Protein AF-A0A2D5Z8R1-F1 (afdb_monomer)

Foldseek 3Di:
DDDDDDDDYDDDDDDDDDDDDDDDDDDDPPPPPPPPPAWEWEAQDQAAEEQPDQVRIDTGSHADAQHEYHDADPDHREQHEHEPPDEGEHQEYEFEDLHHYEYAYEEYEHHHDPQDHREYAYAFNGAAAEDRYEYERAEAYEYHYAQDPRHEYHDNDEYAYAYEDEYCEEEYELADAYAYAHEYEWQAHEYEYLDQNSRHDHPDAHEFHAEHAAYEFNAAYAGEYEDQQYQHYPQAWRYEYDDDPDEHEHQHEYEQHAAGTEHEYAEHYEYNEEYEHEEYEYGAQYEYEYAYDYAYAEEYEYDDLQGAYEYEYDHRAAQARYQEYEFAHNYEYEYAAEPRDLERYHQAHEYEYNLGEYEYEYYLPEAGEYHHEEYEQEAFEYEYEYEYSDQVYEYEYEYQYYHYDPQGAYEYEYPPDAAQLDDDPRHYYYHHPPWQDAQLFASFQRYWYAYPVVRDIAGWGQDHPSGIHHPDDPPADLEQAPDAQSGAHEPQDAYDEHPEAGHHQEYEYDNPDDDQDEREYHPQQHEYEHQRLHYHYDDEHEYEYERYEYEYNAQAEPAENEAEHAAEEYEYQYEYAYHNNAAYEYHFEAQYEYEYEHQYAGAAAYEAHAHHPPDPHGRYYEYQDLSSDHAQHEYAYARHEYEYEYADPDARHHQEYEEHSAYEYYYHDDDDPDGRQYEHEYLAYHYAHYEYQHAYADQHEHEHDYQYEYEQQDQNQRHQHEYEFQAHEYEYNDQQSRHEHAYEADLHYEYEYADLHHEHHYEDRNEEYEYDAQPPDFARAYEYRHEYEYDAAYEYEFFFHPDDPDRHGHHYAYAEEYEYEALYEYEYEYSDAHAHQAAYEYEHQYEYYYDHAANEPPHAQCHEHEEAYEYAHEYEFEHNYEYEYHLAQAEYEYQEYEQEFQGEYEKEAQALPDAEGHRIDEHEYEAEYHDHYDLVRAYEYEYFYAYPVSDGAAHHPDDQQDKGKHFRYAHNAYYPDDQSRYHYHCPSVCVHYPHDPPWDWGWDDDPRTIIIMGGHDPDPPVVVVVVVVVVPPVDDDDDDDDDDDDDDDDDDDDDDDDDDDDDDDDDDDDDDDDDDDDDDDDDDDDPDPPPVVVVVVVVVVVVVVVVVVVVVVVVVVVVVVVVVDDDDDDDDDDDDDDDD

Mean predicted aligned error: 15.12 Å

Radius of gyration: 40.64 Å; Cα contacts (8 Å, |Δi|>4): 3518; chains: 1; bounding box: 145×76×124 Å

pLDDT: mean 80.42, std 21.83, range [22.98, 98.62]

Sequence (1140 aa):
MAYGKDHLQDWRIEMAPRIPLFGLATLVFLASSARLPAGTGTWQRIEGGDWSNPSYWSGVVPNGIGDVARFCAHRPLDDAEITLDVPVTLGTIQFETRHDLTIRGNTLTLHGAGTDDATITMGLESGHLAIAADVDLVSDTTVRGRARIETPLLFQRLVRGDGHLTIEHGHVFLTQDSTYTGTTIIDGGLVRATHQNGFGSASAPTVVGGRNAAIELWVPIGESIRLDNASGFAFTGAIVSHGGSGTRTISGDVDLGSVGSYVGGHRHAVIGGAVTGGFLRKVGSGALTLTGALSFTGRAEVGRDGEGGSLGVRDQAAFHTTSELIANAGGSIGAIGSAEASDMIGDTVPLTLNGGRFGFRGSGGTDSTEHVGSITLNRNLSGIIVSQSSDLLTSTLVAEAVARRSGAIVEFANGDRGALGGGATTDPRVLFSNAPDVDNGIMGGWALVTDERSFLSDFATYHLVHGVRSIGAGGRPAQVSGAAATANVLAEDSLNPLVADTTINSLKIANNDPPDTPIDLDLGTHALNIDSGGMLRQFRNATTIFNGRLTAGGTRPGAELFATIKQATTTISASIVDNAGGAVGLTKSGRGTLVISGHNSYSGPTVVNGAGLGSTESGMLIVTAPEAIPSDNTVIVNGGEYRINFDTDVPIDLGGLELRDGGAITTQFGSVAENFDVTIDAGTYTFESGTVVAKLAGDGTLSKRTDGTVRLKGDNAGLTGDVIVHDGLLVAEHRRAAGTGRVTVHDAGRFILEADTVSTDVVLAGGELAPANPENTVGSHRTLIGSVEVTADSRILSYDGLAIGQVDTVDLDLQGPITISPNVVLEIIGPNGLDVFGDLNLGAGAELRAEQQEISVMPTAGSVIGGSGTIDASVVIANGAVVSPGLSTGALNLANATLDDGGFYDWEIRDAEGSAGSGHDLLNVADDLVMAASSSNPFRIRVRGLGPGGAAGAISRFHRGRGYEWPIASAGQLLQFNPATIAIDTSEFETHNPVDVGSRFSVAASDNRIILRYEVVPEPATSAVLSLGAILLAGRCGRRCVSIHRPFSSSAVADERDETDDDQGAENDEDCQGDTSHDGTHGQTLIHRSRTEVDRMSTKVNAAFRTLNRVQHDQRAAFRTWHTGVGAVSIVGESKRVVF

Secondary structure (DSSP, 8-state):
-----------------------------------PPPPEEEE--TT-EETT-GGGEEES---STT-EEEE--SSPPPSEEEEESS-EEESEEEE--SS-EEEEEEEEEE--SSSSPEEEEE-TT---EEEEEEEEESS-EEEE--S-TTS-EEE-S-EEESS-EEEEESEEEE-S--EE-SPEEESSEEEEESSTTTT-S-SSPEEE-SBSEEEEESS-B---EE-TT--BBTTTBSEEE-SSSS-EEE-S-EE-TTTEEEE--SS-EEE-S-EESSEEEE-SSSEEEE-S-B---S-EEE-BTTB-EEEEE-TT--BSS-S-EEEETTEEEEEE--SS-S--B-TT--EEEEB-EEEEE--SSS-EEEEE--EEEEESEEEEEEE-SSTT--EEEEES-EEE-TT-EEEEEE-SSS-TT-SSTTS-EEEESSPPP-BTTBS-TTEEEEETTTTEEEEEEEETTTEEEE--STT--S-STT--TT-EEEE-SPPPPPSS-EEESEEEE---SSS-----EE-TT-EEEETT-EEEE-SS--EEEESSEEEESTT-TTEEEEEEE-SSEEEE-SEEB-BTTB-EEEEEESSSEEEE-S--B--S-EEEE---TT-SSPEEEEE-SGGGSPTTPEEEEEBEEEEE-S--SS-EEESEEEEETTEEEEE-SSSSS-----EEEES-EEESSEEE-SEEEES--EEE-SSSEEEE-S--TEE-S-EEEEEEEEEE-STTTT-SSPEEEEEEEEEEE-SSEE---EEEEB-EEEEPPGGG-SS--EEE-S-EEEEESEEEE-B----TT----B-EEE-S-EEEPTT-EEEEESSS---B-S-EEE-TT-EEEESSS-------TT-EEEES-EEEEEEEE-TT-EEEEBS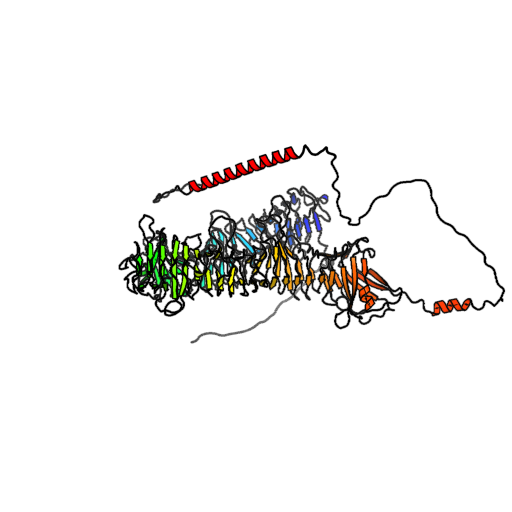SS-EEEEEEEEE-TT-EEEEEESBTTSPBTTTB-EEEESSEEEE---SSS-EEEEEEEB-TTSSB-PPBT--TTS-EEEEEEE-SEEES--GGGEEEE-HHHHHHSPPPTT-EEEEEEETTEEEEEEEPPPP--HHHHHHHHTTSS-S--------------------------------------------------S-SSSHHHHHHHHHHHHHHHHHHHHHHHHHHHHHHHHHS----------------

Structure (mmCIF, N/CA/C/O backbone):
data_AF-A0A2D5Z8R1-F1
#
_entry.id   AF-A0A2D5Z8R1-F1
#
loop_
_atom_site.group_PDB
_atom_site.id
_atom_site.type_symbol
_atom_site.label_atom_id
_atom_site.label_alt_id
_atom_site.label_comp_id
_atom_site.label_asym_id
_atom_site.label_entity_id
_atom_site.label_seq_id
_atom_site.pdbx_PDB_ins_code
_atom_site.Cartn_x
_atom_site.Cartn_y
_atom_site.Cartn_z
_atom_site.occupancy
_atom_site.B_iso_or_equiv
_atom_site.auth_seq_id
_atom_site.auth_comp_id
_atom_site.auth_asym_id
_atom_site.auth_atom_id
_atom_site.pdbx_PDB_model_num
ATOM 1 N N . MET A 1 1 ? 40.901 -30.374 16.343 1.00 31.47 1 MET A N 1
ATOM 2 C CA . MET A 1 1 ? 42.128 -30.464 17.177 1.00 31.47 1 MET A CA 1
ATOM 3 C C . MET A 1 1 ? 41.823 -29.822 18.536 1.00 31.47 1 MET A C 1
ATOM 5 O O . MET A 1 1 ? 40.898 -29.027 18.582 1.00 31.47 1 MET A O 1
ATOM 9 N N . ALA A 1 2 ? 42.486 -30.247 19.621 1.00 32.16 2 ALA A N 1
ATOM 10 C CA . ALA A 1 2 ? 42.171 -29.912 21.035 1.00 32.16 2 ALA A CA 1
ATOM 11 C C . ALA A 1 2 ? 42.744 -28.538 21.485 1.00 32.16 2 ALA A C 1
ATOM 13 O O . ALA A 1 2 ? 43.451 -27.932 20.685 1.00 32.16 2 ALA A O 1
ATOM 14 N N . TYR A 1 3 ? 42.546 -27.967 22.693 1.00 30.39 3 TYR A N 1
ATOM 15 C CA . TYR A 1 3 ? 41.943 -28.328 24.019 1.00 30.39 3 TYR A CA 1
ATOM 16 C C . TYR A 1 3 ? 40.900 -27.236 24.432 1.00 30.39 3 TYR A C 1
ATOM 18 O O . TYR A 1 3 ? 40.714 -26.317 23.645 1.00 30.39 3 TYR A O 1
ATOM 26 N N . GLY A 1 4 ? 40.190 -27.166 25.579 1.00 32.09 4 GLY A N 1
ATOM 27 C CA . GLY A 1 4 ? 40.041 -27.882 26.881 1.00 32.09 4 GLY A CA 1
ATOM 28 C C . GLY A 1 4 ? 39.326 -26.916 27.884 1.00 32.09 4 GLY A C 1
ATOM 29 O O . GLY A 1 4 ? 39.272 -25.731 27.578 1.00 32.09 4 GLY A O 1
ATOM 30 N N . LYS A 1 5 ? 38.767 -27.251 29.066 1.00 30.14 5 LYS A N 1
ATOM 31 C CA . LYS A 1 5 ? 38.714 -28.471 29.908 1.00 30.14 5 LYS A CA 1
ATOM 32 C C . LYS A 1 5 ? 37.555 -28.403 30.958 1.00 30.14 5 LYS A C 1
ATOM 34 O O . LYS A 1 5 ? 37.116 -27.312 31.289 1.00 30.14 5 LYS A O 1
ATOM 39 N N . ASP A 1 6 ? 37.164 -29.568 31.492 1.00 30.88 6 ASP A N 1
ATOM 40 C CA . ASP A 1 6 ? 36.682 -29.963 32.852 1.00 30.88 6 ASP A CA 1
ATOM 41 C C . ASP A 1 6 ? 35.993 -28.918 33.792 1.00 30.88 6 ASP A C 1
ATOM 43 O O . ASP A 1 6 ? 36.623 -27.939 34.173 1.00 30.88 6 ASP A O 1
ATOM 47 N N . HIS A 1 7 ? 34.697 -29.037 34.168 1.00 30.55 7 HIS A N 1
ATOM 48 C CA . HIS A 1 7 ? 34.061 -29.912 35.213 1.00 30.55 7 HIS A CA 1
ATOM 49 C C . HIS A 1 7 ? 34.402 -29.524 36.694 1.00 30.55 7 HIS A C 1
ATOM 51 O O . HIS A 1 7 ? 35.560 -29.234 36.957 1.00 30.55 7 HIS A O 1
ATOM 57 N N . LEU A 1 8 ? 33.548 -29.551 37.750 1.00 27.34 8 LEU A N 1
ATOM 58 C CA . LEU A 1 8 ? 32.129 -29.935 38.013 1.00 27.34 8 LEU A CA 1
ATOM 59 C C . LEU A 1 8 ? 31.658 -29.464 39.443 1.00 27.34 8 LEU A C 1
ATOM 61 O O . LEU A 1 8 ? 32.501 -29.275 40.311 1.00 27.34 8 LEU A O 1
ATOM 65 N N . GLN A 1 9 ? 30.329 -29.450 39.690 1.00 29.28 9 GLN A N 1
ATOM 66 C CA . GLN A 1 9 ? 29.579 -29.771 40.950 1.00 29.28 9 GLN A CA 1
ATOM 67 C C . GLN A 1 9 ? 29.294 -28.813 42.161 1.00 29.28 9 GLN A C 1
ATOM 69 O O . GLN A 1 9 ? 30.173 -28.474 42.942 1.00 29.28 9 GLN A O 1
ATOM 74 N N . ASP A 1 10 ? 27.972 -28.625 42.386 1.00 27.66 10 ASP A N 1
ATOM 75 C CA . ASP A 1 10 ? 27.113 -28.892 43.585 1.00 27.66 10 ASP A CA 1
ATOM 76 C C . ASP A 1 10 ? 27.029 -28.040 44.890 1.00 27.66 10 ASP A C 1
ATOM 78 O O . ASP A 1 10 ? 27.962 -27.390 45.354 1.00 27.66 10 ASP A O 1
ATOM 82 N N . TRP A 1 11 ? 25.820 -28.096 45.492 1.00 28.09 11 TRP A N 1
ATOM 83 C CA . TRP A 1 11 ? 25.265 -27.292 46.609 1.00 28.09 11 TRP A CA 1
ATOM 84 C C . TRP A 1 11 ? 25.507 -27.802 48.062 1.00 28.09 11 TRP A C 1
ATOM 86 O O . TRP A 1 11 ? 25.607 -29.006 48.294 1.00 28.09 11 TRP A O 1
ATOM 96 N N . ARG A 1 12 ? 25.434 -26.879 49.056 1.00 22.98 12 ARG A N 1
ATOM 97 C CA . ARG A 1 12 ? 24.992 -26.993 50.495 1.00 22.98 12 ARG A CA 1
ATOM 98 C C . ARG A 1 12 ? 25.059 -25.578 51.136 1.00 22.98 12 ARG A C 1
ATOM 100 O O . ARG A 1 12 ? 25.988 -24.859 50.797 1.00 22.98 12 ARG A O 1
ATOM 107 N N . ILE A 1 13 ? 24.121 -24.998 51.909 1.00 28.22 13 ILE A N 1
ATOM 108 C CA . ILE A 1 13 ? 23.263 -25.363 53.075 1.00 28.22 13 ILE A CA 1
ATOM 109 C C . ILE A 1 13 ? 23.938 -25.209 54.472 1.00 28.22 13 ILE A C 1
ATOM 111 O O . ILE A 1 13 ? 24.952 -25.847 54.729 1.00 28.22 13 ILE A O 1
ATOM 115 N N . GLU A 1 14 ? 23.257 -24.441 55.361 1.00 27.31 14 GLU A N 1
ATOM 116 C CA . GLU A 1 14 ? 23.399 -24.253 56.843 1.00 27.31 14 GLU A CA 1
ATOM 117 C C . GLU A 1 14 ? 24.606 -23.434 57.391 1.00 27.31 14 GLU A C 1
ATOM 119 O O . GLU A 1 14 ? 25.718 -23.563 56.902 1.00 27.31 14 GLU A O 1
ATOM 124 N N . MET A 1 15 ? 24.498 -22.530 58.393 1.00 25.31 15 MET A N 1
ATOM 125 C CA . MET A 1 15 ? 23.880 -22.630 59.742 1.00 25.31 15 MET A CA 1
ATOM 126 C C . MET A 1 15 ? 23.508 -21.259 60.393 1.00 25.31 15 MET A C 1
ATOM 128 O O . MET A 1 15 ? 24.079 -20.227 60.055 1.00 25.31 15 MET A O 1
ATOM 132 N N . ALA A 1 16 ? 22.630 -21.270 61.415 1.00 31.44 16 ALA A N 1
ATOM 133 C CA . ALA A 1 16 ? 22.323 -20.148 62.341 1.00 31.44 16 ALA A CA 1
ATOM 134 C C . ALA A 1 16 ? 22.963 -20.348 63.746 1.00 31.44 16 ALA A C 1
ATOM 136 O O . ALA A 1 16 ? 23.421 -21.462 64.015 1.00 31.44 16 ALA A O 1
ATOM 137 N N . PRO A 1 17 ? 22.971 -19.348 64.675 1.00 34.19 17 PRO A N 1
ATOM 138 C CA . PRO A 1 17 ? 22.129 -19.497 65.895 1.00 34.19 17 PRO A CA 1
ATOM 139 C C . PRO A 1 17 ? 21.680 -18.226 66.706 1.00 34.19 17 PRO A C 1
ATOM 141 O O . PRO A 1 17 ? 22.494 -17.442 67.174 1.00 34.19 17 PRO A O 1
ATOM 144 N N . ARG A 1 18 ? 20.367 -18.165 67.019 1.00 26.97 18 ARG A N 1
ATOM 145 C CA . ARG A 1 18 ? 19.669 -17.972 68.340 1.00 26.97 18 ARG A CA 1
ATOM 146 C C . ARG A 1 18 ? 19.942 -16.813 69.370 1.00 26.97 18 ARG A C 1
ATOM 148 O O . ARG A 1 18 ? 20.894 -16.909 70.129 1.00 26.97 18 ARG A O 1
ATOM 155 N N . ILE A 1 19 ? 18.869 -16.007 69.621 1.00 29.31 19 ILE A N 1
ATOM 156 C CA . ILE A 1 19 ? 18.159 -15.715 70.935 1.00 29.31 19 ILE A CA 1
ATOM 157 C C . ILE A 1 19 ? 18.853 -14.754 71.965 1.00 29.31 19 ILE A C 1
ATOM 159 O O . ILE A 1 19 ? 20.064 -14.884 72.109 1.00 29.31 19 ILE A O 1
ATOM 163 N N . PRO A 1 20 ? 18.171 -13.823 72.725 1.00 32.69 20 PRO A N 1
ATOM 164 C CA . PRO A 1 20 ? 16.837 -13.933 73.378 1.00 32.69 20 PRO A CA 1
ATOM 165 C C . PRO A 1 20 ? 15.829 -12.738 73.355 1.00 32.69 20 PRO A C 1
ATOM 167 O O . PRO A 1 20 ? 16.059 -11.672 72.799 1.00 32.69 20 PRO A O 1
ATOM 170 N N . LEU A 1 21 ? 14.684 -13.001 74.013 1.00 28.67 21 LEU A N 1
ATOM 171 C CA . LEU A 1 21 ? 13.414 -12.264 74.175 1.00 28.67 21 LEU A CA 1
ATOM 172 C C . LEU A 1 21 ? 13.407 -11.083 75.180 1.00 28.67 21 LEU A C 1
ATOM 174 O O . LEU A 1 21 ? 13.910 -11.240 76.286 1.00 28.67 21 LEU A O 1
ATOM 178 N N . PHE A 1 22 ? 12.657 -10.019 74.855 1.00 26.28 22 PHE A N 1
ATOM 179 C CA . PHE A 1 22 ? 11.713 -9.222 75.686 1.00 26.28 22 PHE A CA 1
ATOM 180 C C . PHE A 1 22 ? 10.888 -8.368 74.680 1.00 26.28 22 PHE A C 1
ATOM 182 O O . PHE A 1 22 ? 11.444 -7.936 73.680 1.00 26.28 22 PHE A O 1
ATOM 189 N N . GLY A 1 23 ? 9.592 -8.068 74.805 1.00 27.34 23 GLY A N 1
ATOM 190 C CA . GLY A 1 23 ? 8.640 -8.346 75.878 1.00 27.34 23 GLY A CA 1
ATOM 191 C C . GLY A 1 23 ? 7.569 -7.246 75.987 1.00 27.34 23 GLY A C 1
ATOM 192 O O . GLY A 1 23 ? 7.505 -6.592 77.021 1.00 27.34 23 GLY A O 1
ATOM 193 N N . LEU A 1 24 ? 6.745 -7.021 74.951 1.00 25.50 24 LEU A N 1
ATOM 194 C CA . LEU A 1 24 ? 5.564 -6.145 75.040 1.00 25.50 24 LEU A CA 1
ATOM 195 C C . LEU A 1 24 ? 4.438 -6.650 74.121 1.00 25.50 24 LEU A C 1
ATOM 197 O O . LEU A 1 24 ? 4.629 -6.770 72.915 1.00 25.50 24 LEU A O 1
ATOM 201 N N . ALA A 1 25 ? 3.274 -6.963 74.692 1.00 26.97 25 ALA A N 1
ATOM 202 C CA . ALA A 1 25 ? 2.105 -7.405 73.939 1.00 26.97 25 ALA A CA 1
ATOM 203 C C . ALA A 1 25 ? 1.197 -6.208 73.627 1.00 26.97 25 ALA A C 1
ATOM 205 O O . ALA A 1 25 ? 0.417 -5.784 74.480 1.00 26.97 25 ALA A O 1
ATOM 206 N N . THR A 1 26 ? 1.283 -5.682 72.406 1.00 26.03 26 THR A N 1
ATOM 207 C CA . THR A 1 26 ? 0.285 -4.742 71.880 1.00 26.03 26 THR A CA 1
ATOM 208 C C . THR A 1 26 ? -0.765 -5.534 71.112 1.00 26.03 26 THR A C 1
ATOM 210 O O . THR A 1 26 ? -0.439 -6.292 70.200 1.00 26.03 26 THR A O 1
ATOM 213 N N . LEU A 1 27 ? -2.028 -5.375 71.503 1.00 25.95 27 LEU A N 1
ATOM 214 C CA . LEU A 1 27 ? -3.167 -6.062 70.904 1.00 25.95 27 LEU A CA 1
ATOM 215 C C . LEU A 1 27 ? -3.427 -5.498 69.493 1.00 25.95 27 LEU A C 1
ATOM 217 O O . LEU A 1 27 ? -4.135 -4.504 69.342 1.00 25.95 27 LEU A O 1
ATOM 221 N N . VAL A 1 28 ? -2.839 -6.101 68.458 1.00 26.81 28 VAL A N 1
ATOM 222 C CA . VAL A 1 28 ? -3.158 -5.745 67.068 1.00 26.81 28 VAL A CA 1
ATOM 223 C C . VAL A 1 28 ? -4.507 -6.363 66.723 1.00 26.81 28 VAL A C 1
ATOM 225 O O . VAL A 1 28 ? -4.628 -7.578 66.571 1.00 26.81 28 VAL A O 1
ATOM 228 N N . PHE A 1 29 ? -5.530 -5.516 66.607 1.00 25.91 29 PHE A N 1
ATOM 229 C CA . PHE A 1 29 ? -6.767 -5.896 65.939 1.00 25.91 29 PHE A CA 1
ATOM 230 C C . PHE A 1 29 ? -6.429 -6.309 64.504 1.00 25.91 29 PHE A C 1
ATOM 232 O O . PHE A 1 29 ? -5.957 -5.489 63.719 1.00 25.91 29 PHE A O 1
ATOM 239 N N . LEU A 1 30 ? -6.735 -7.558 64.149 1.00 30.20 30 LEU A N 1
ATOM 240 C CA . LEU A 1 30 ? -6.968 -7.940 62.759 1.00 30.20 30 LEU A CA 1
ATOM 241 C C . LEU A 1 30 ? -8.273 -7.275 62.311 1.00 30.20 30 LEU A C 1
ATOM 243 O O . LEU A 1 30 ? -9.327 -7.905 62.244 1.00 30.20 30 LEU A O 1
ATOM 247 N N . ALA A 1 31 ? -8.200 -5.974 62.038 1.00 27.08 31 ALA A N 1
ATOM 248 C CA . ALA A 1 31 ? -9.148 -5.349 61.144 1.00 27.08 31 ALA A CA 1
ATOM 249 C C . ALA A 1 31 ? -8.907 -5.983 59.772 1.00 27.08 31 ALA A C 1
ATOM 251 O O . ALA A 1 31 ? -7.911 -5.688 59.112 1.00 27.08 31 ALA A O 1
ATOM 252 N N . SER A 1 32 ? -9.808 -6.871 59.350 1.00 29.73 32 SER A N 1
ATOM 253 C CA . SER A 1 32 ? -9.989 -7.094 57.925 1.00 29.73 32 SER A CA 1
ATOM 254 C C . SER A 1 32 ? -10.290 -5.730 57.321 1.00 29.73 32 SER A C 1
ATOM 256 O O . SER A 1 32 ? -11.321 -5.132 57.640 1.00 29.73 32 SER A O 1
ATOM 258 N N . SER A 1 33 ? -9.379 -5.224 56.493 1.00 33.84 33 SER A N 1
ATOM 259 C CA . SER A 1 33 ? -9.624 -4.060 55.655 1.00 33.84 33 SER A CA 1
ATOM 260 C C . SER A 1 33 ? -10.711 -4.439 54.655 1.00 33.84 33 SER A C 1
ATOM 262 O O . SER A 1 33 ? -10.429 -4.880 53.540 1.00 33.84 33 SER A O 1
ATOM 264 N N . ALA A 1 34 ? -11.968 -4.323 55.082 1.00 33.38 34 ALA A N 1
ATOM 265 C CA . ALA A 1 34 ? -13.079 -4.229 54.161 1.00 33.38 34 ALA A CA 1
ATOM 266 C C . ALA A 1 34 ? -12.722 -3.092 53.200 1.00 33.38 34 ALA A C 1
ATOM 268 O O . ALA A 1 34 ? -12.475 -1.974 53.659 1.00 33.38 34 ALA A O 1
ATOM 269 N N . ARG A 1 35 ? -12.610 -3.404 51.901 1.00 42.59 35 ARG A N 1
ATOM 270 C CA . ARG A 1 35 ? -12.412 -2.390 50.862 1.00 42.59 35 ARG A CA 1
ATOM 271 C C . ARG A 1 35 ? -13.499 -1.338 51.078 1.00 42.59 35 ARG A C 1
ATOM 273 O O . ARG A 1 35 ? -14.682 -1.663 50.981 1.00 42.59 35 ARG A O 1
ATOM 280 N N . LEU A 1 36 ? -13.106 -0.111 51.419 1.00 41.84 36 LEU A N 1
ATOM 281 C CA . LEU A 1 36 ? -14.013 1.016 51.251 1.00 41.84 36 LEU A CA 1
ATOM 282 C C . LEU A 1 36 ? -14.297 1.081 49.743 1.00 41.84 36 LEU A C 1
ATOM 284 O O . LEU A 1 36 ? -13.339 1.010 48.970 1.00 41.84 36 LEU A O 1
ATOM 288 N N . PRO A 1 37 ? -15.568 1.108 49.309 1.00 55.66 37 PRO A N 1
ATOM 289 C CA . PRO A 1 37 ? -15.869 1.247 47.894 1.00 55.66 37 PRO A CA 1
ATOM 290 C C . PRO A 1 37 ? -15.304 2.582 47.404 1.00 55.66 37 PRO A C 1
ATOM 292 O O . PRO A 1 37 ? -15.424 3.588 48.106 1.00 55.66 37 PRO A O 1
ATOM 295 N N . ALA A 1 38 ? -14.690 2.565 46.221 1.00 70.19 38 ALA A N 1
ATOM 296 C CA . ALA A 1 38 ? -14.159 3.756 45.574 1.00 70.19 38 ALA A CA 1
ATOM 297 C C . ALA A 1 38 ? -15.227 4.856 45.492 1.00 70.19 38 ALA A C 1
ATOM 299 O O . ALA A 1 38 ? -16.359 4.619 45.053 1.00 70.19 38 ALA A O 1
ATOM 300 N N . GLY A 1 39 ? -14.871 6.062 45.921 1.00 82.06 39 GLY A N 1
ATOM 301 C CA . GLY A 1 39 ? -15.741 7.221 45.849 1.00 82.06 39 GLY A CA 1
ATOM 302 C C . GLY A 1 39 ? -15.907 7.677 44.406 1.00 82.06 39 GLY A C 1
ATOM 303 O O . GLY A 1 39 ? -14.941 8.107 43.788 1.00 82.06 39 GLY A O 1
ATOM 304 N N . THR A 1 40 ? -17.125 7.614 43.863 1.00 88.50 40 THR A N 1
ATOM 305 C CA . THR A 1 40 ? -17.436 8.210 42.553 1.00 88.50 40 THR A CA 1
ATOM 306 C C . THR A 1 40 ? -18.089 9.577 42.734 1.00 88.50 40 THR A C 1
ATOM 308 O O . THR A 1 40 ? -19.087 9.709 43.452 1.00 88.50 40 THR A O 1
ATOM 311 N N . GLY A 1 41 ? -17.541 10.583 42.058 1.00 89.44 41 GLY A N 1
ATOM 312 C CA . GLY A 1 41 ? -18.079 11.938 41.995 1.00 89.44 41 GLY A CA 1
ATOM 313 C C . GLY A 1 41 ? -18.195 12.418 40.553 1.00 89.44 41 GLY A C 1
ATOM 314 O O . GLY A 1 41 ? -17.318 12.159 39.735 1.00 89.44 41 GLY A O 1
ATOM 315 N N . THR A 1 42 ? -19.278 13.123 40.229 1.00 89.69 42 THR A N 1
ATOM 316 C CA . THR A 1 42 ? -19.482 13.762 38.915 1.00 89.69 42 THR A CA 1
ATOM 317 C C . THR A 1 42 ? -19.497 15.278 39.050 1.00 89.69 42 THR A C 1
ATOM 319 O O . THR A 1 42 ? -20.283 15.809 39.832 1.00 89.69 42 THR A O 1
ATOM 322 N N . TRP A 1 43 ? -18.655 15.980 38.298 1.00 88.12 43 TRP A N 1
ATOM 323 C CA . TRP A 1 43 ? -18.573 17.438 38.328 1.00 88.12 43 TRP A CA 1
ATOM 324 C C . TRP A 1 43 ? -19.825 18.087 37.722 1.00 88.12 43 TRP A C 1
ATOM 326 O O . TRP A 1 43 ? -20.270 17.712 36.639 1.00 88.12 43 TRP A O 1
ATOM 336 N N . GLN A 1 44 ? -20.392 19.077 38.412 1.00 82.19 44 GLN A N 1
ATOM 337 C CA . GLN A 1 44 ? -21.654 19.734 38.044 1.00 82.19 44 GLN A CA 1
ATOM 338 C C . GLN A 1 44 ? -21.514 21.222 37.681 1.00 82.19 44 GLN A C 1
ATOM 340 O O . GLN A 1 44 ? -22.501 21.834 37.266 1.00 82.19 44 GLN A O 1
ATOM 345 N N . ARG A 1 45 ? -20.337 21.845 37.858 1.00 80.44 45 ARG A N 1
ATOM 346 C CA . ARG A 1 45 ? -20.179 23.303 37.697 1.00 80.44 45 ARG A CA 1
ATOM 347 C C . ARG A 1 45 ? -19.618 23.715 36.331 1.00 80.44 45 ARG A C 1
ATOM 349 O O . ARG A 1 45 ? -18.491 23.383 35.987 1.00 80.44 45 ARG A O 1
ATOM 356 N N . ILE A 1 46 ? -20.388 24.551 35.633 1.00 68.94 46 ILE A N 1
ATOM 357 C CA . ILE A 1 46 ? -20.129 25.050 34.270 1.00 68.94 46 ILE A CA 1
ATOM 358 C C . ILE A 1 46 ? -18.882 25.954 34.156 1.00 68.94 46 ILE A C 1
ATOM 360 O O . ILE A 1 46 ? -18.192 25.918 33.151 1.00 68.94 46 ILE A O 1
ATOM 364 N N . GLU A 1 47 ? -18.565 26.747 35.183 1.00 75.94 47 GLU A N 1
ATOM 365 C CA . GLU A 1 47 ? -17.487 27.761 35.147 1.00 75.94 47 GLU A CA 1
ATOM 366 C C . GLU A 1 47 ? -16.158 27.276 35.778 1.00 75.94 47 GLU A C 1
ATOM 368 O O . GLU A 1 47 ? -15.341 28.088 36.220 1.00 75.94 47 GLU A O 1
ATOM 373 N N . GLY A 1 48 ? -15.967 25.963 35.954 1.00 82.00 48 GLY A N 1
ATOM 374 C CA . GLY A 1 48 ? -14.849 25.418 36.739 1.00 82.00 48 GLY A CA 1
ATOM 375 C C . GLY A 1 48 ? -14.912 25.777 38.237 1.00 82.00 48 GLY A C 1
ATOM 376 O O . GLY A 1 48 ? -15.996 25.951 38.807 1.00 82.00 48 GLY A O 1
ATOM 377 N N . GLY A 1 49 ? -13.760 25.863 38.910 1.00 90.25 49 GLY A N 1
ATOM 378 C CA . GLY A 1 49 ? -13.642 26.213 40.338 1.00 90.25 49 GLY A CA 1
ATOM 379 C C . GLY A 1 49 ? -12.843 25.230 41.202 1.00 90.25 49 GLY A C 1
ATOM 380 O O . GLY A 1 49 ? -12.213 24.308 40.694 1.00 90.25 49 GLY A O 1
ATOM 381 N N . ASP A 1 50 ? -12.858 25.461 42.517 1.00 94.12 50 ASP A N 1
ATOM 382 C CA . ASP A 1 50 ? -12.079 24.704 43.508 1.00 94.12 50 ASP A CA 1
ATOM 383 C C . ASP A 1 50 ? -12.579 23.258 43.681 1.00 94.12 50 ASP A C 1
ATOM 385 O O . ASP A 1 50 ? -13.770 23.031 43.915 1.00 94.12 50 ASP A O 1
ATOM 389 N N . TRP A 1 51 ? -11.666 22.287 43.609 1.00 95.19 51 TRP A N 1
ATOM 390 C CA . TRP A 1 51 ? -11.960 20.851 43.683 1.00 95.19 51 TRP A CA 1
ATOM 391 C C . TRP A 1 51 ? -12.616 20.442 45.001 1.00 95.19 51 TRP A C 1
ATOM 393 O O . TRP A 1 51 ? -13.534 19.619 45.006 1.00 95.19 51 TRP A O 1
ATOM 403 N N . SER A 1 52 ? -12.157 21.003 46.124 1.00 95.06 52 SER A N 1
ATOM 404 C CA . SER A 1 52 ? -12.596 20.594 47.462 1.00 95.06 52 SER A CA 1
ATOM 405 C C . SER A 1 52 ? -14.047 20.962 47.795 1.00 95.06 52 SER A C 1
ATOM 407 O O . SER A 1 52 ? -14.573 20.484 48.803 1.00 95.06 52 SER A O 1
ATOM 409 N N . ASN A 1 53 ? -14.710 21.796 46.982 1.00 94.00 53 ASN A N 1
ATOM 410 C CA . ASN A 1 53 ? -16.052 22.285 47.269 1.00 94.00 53 ASN A CA 1
ATOM 411 C C . ASN A 1 53 ? -17.130 21.217 46.975 1.00 94.00 53 ASN A C 1
ATOM 413 O O . ASN A 1 53 ? -17.400 20.926 45.806 1.00 94.00 53 ASN A O 1
ATOM 417 N N . PRO A 1 54 ? -17.840 20.688 47.994 1.00 92.69 54 PRO A N 1
ATOM 418 C CA . PRO A 1 54 ? -18.827 19.630 47.784 1.00 92.69 54 PRO A CA 1
ATOM 419 C C . PRO A 1 54 ? -20.033 20.052 46.942 1.00 92.69 54 PRO A C 1
ATOM 421 O O . PRO A 1 54 ? -20.707 19.186 46.399 1.00 92.69 54 PRO A O 1
ATOM 424 N N . SER A 1 55 ? -20.328 21.353 46.808 1.00 90.81 55 SER A N 1
ATOM 425 C CA . SER A 1 55 ? -21.458 21.810 45.987 1.00 90.81 55 SER A CA 1
ATOM 426 C C . SER A 1 55 ? -21.200 21.762 44.478 1.00 90.81 55 SER A C 1
ATOM 428 O O . SER A 1 55 ? -22.118 22.041 43.708 1.00 90.81 55 SER A O 1
ATOM 430 N N . TYR A 1 56 ? -19.981 21.423 44.046 1.00 90.69 56 TYR A N 1
ATOM 431 C CA . TYR A 1 56 ? -19.639 21.235 42.633 1.00 90.69 56 TYR A CA 1
ATOM 432 C C . TYR A 1 56 ? -19.670 19.760 42.204 1.00 90.69 56 TYR A C 1
ATOM 434 O O . TYR A 1 56 ? -19.476 19.482 41.023 1.00 90.69 56 TYR A O 1
ATOM 442 N N . TRP A 1 57 ? -19.951 18.829 43.124 1.00 90.88 57 TRP A N 1
ATOM 443 C CA . TRP A 1 57 ? -19.946 17.387 42.875 1.00 90.88 57 TRP A CA 1
ATOM 444 C C . TRP A 1 57 ? -21.318 16.746 43.126 1.00 90.88 57 TRP A C 1
ATOM 446 O O . TRP A 1 57 ? -21.949 16.959 44.159 1.00 90.88 57 TRP A O 1
ATOM 456 N N . SER A 1 58 ? -21.742 15.884 42.203 1.00 88.44 58 SER A N 1
ATOM 457 C CA . SER A 1 58 ? -22.766 14.864 42.433 1.00 88.44 58 SER A CA 1
ATOM 458 C C . SER A 1 58 ? -22.102 13.620 43.015 1.00 88.44 58 SER A C 1
ATOM 460 O O . SER A 1 58 ? -21.117 13.151 42.448 1.00 88.44 58 SER A O 1
ATOM 462 N N . GLY A 1 59 ? -22.638 13.057 44.099 1.00 87.50 59 GLY A N 1
ATOM 463 C CA . GLY A 1 59 ? -22.019 11.926 44.797 1.00 87.50 59 GLY A CA 1
ATOM 464 C C . GLY A 1 59 ? -21.065 12.390 45.898 1.00 87.50 59 GLY A C 1
ATOM 465 O O . GLY A 1 59 ? -21.450 13.204 46.739 1.00 87.50 59 GLY A O 1
ATOM 466 N N . VAL A 1 60 ? -19.843 11.853 45.927 1.00 90.44 60 VAL A N 1
ATOM 467 C CA . VAL A 1 60 ? -18.784 12.302 46.851 1.00 90.44 60 VAL A CA 1
ATOM 468 C C . VAL A 1 60 ? -17.804 13.243 46.150 1.00 90.44 60 VAL A C 1
ATOM 470 O O . VAL A 1 60 ? -17.722 13.244 44.928 1.00 90.44 60 VAL A O 1
ATOM 473 N N . VAL A 1 61 ? -17.038 14.024 46.919 1.00 94.56 61 VAL A N 1
ATOM 474 C CA . VAL A 1 61 ? -15.850 14.729 46.404 1.00 94.56 61 VAL A CA 1
ATOM 475 C C . VAL A 1 61 ? -14.733 13.689 46.245 1.00 94.56 61 VAL A C 1
ATOM 477 O O . VAL A 1 61 ? -14.287 13.180 47.276 1.00 94.56 61 VAL A O 1
ATOM 480 N N . PRO A 1 62 ? -14.283 13.344 45.024 1.00 95.06 62 PRO A N 1
ATOM 481 C CA . PRO A 1 62 ? -13.279 12.297 44.823 1.00 95.06 62 PRO A CA 1
ATOM 482 C C . PRO A 1 62 ? -11.914 12.772 45.336 1.00 95.06 62 PRO A C 1
ATOM 484 O O . PRO A 1 62 ? -11.415 13.805 44.879 1.00 95.06 62 PRO A O 1
ATOM 487 N N . ASN A 1 63 ? -11.329 12.075 46.313 1.00 95.19 63 ASN A N 1
ATOM 488 C CA . ASN A 1 63 ? -9.980 12.355 46.824 1.00 95.19 63 ASN A CA 1
ATOM 489 C C . ASN A 1 63 ? -9.455 11.157 47.644 1.00 95.19 63 ASN A C 1
ATOM 491 O O . ASN A 1 63 ? -9.312 11.223 48.870 1.00 95.19 63 ASN A O 1
ATOM 495 N N . GLY A 1 64 ? -9.204 10.044 46.961 1.00 93.88 64 GLY A N 1
ATOM 496 C CA . GLY A 1 64 ? -8.899 8.751 47.558 1.00 93.88 64 GLY A CA 1
ATOM 497 C C . GLY A 1 64 ? -8.285 7.770 46.559 1.00 93.88 64 GLY A C 1
ATOM 498 O O . GLY A 1 64 ? -8.371 7.937 45.345 1.00 93.88 64 GLY A O 1
ATOM 499 N N . ILE A 1 65 ? -7.636 6.730 47.083 1.00 93.88 65 ILE A N 1
ATOM 500 C CA . ILE A 1 65 ? -7.068 5.647 46.269 1.00 93.88 65 ILE A CA 1
ATOM 501 C C . ILE A 1 65 ? -8.221 4.875 45.620 1.00 93.88 65 ILE A C 1
ATOM 503 O O . ILE A 1 65 ? -9.108 4.397 46.327 1.00 93.88 65 ILE A O 1
ATOM 507 N N . GLY A 1 66 ? -8.199 4.743 44.294 1.00 89.81 66 GLY A N 1
ATOM 508 C CA . GLY A 1 66 ? -9.294 4.139 43.533 1.00 89.81 66 GLY A CA 1
ATOM 509 C C . GLY A 1 66 ? -10.482 5.067 43.237 1.00 89.81 66 GLY A C 1
ATOM 510 O O . GLY A 1 66 ? -11.334 4.671 42.450 1.00 89.81 66 GLY A O 1
ATOM 511 N N . ASP A 1 67 ? -10.562 6.275 43.814 1.00 95.25 67 ASP A N 1
ATOM 512 C CA . ASP A 1 67 ? -11.700 7.189 43.603 1.00 95.25 67 ASP A CA 1
ATOM 513 C C . ASP A 1 67 ? -11.831 7.621 42.130 1.00 95.25 67 ASP A C 1
ATOM 515 O O . ASP A 1 67 ? -10.835 7.787 41.420 1.00 95.25 67 ASP A O 1
ATOM 519 N N . VAL A 1 68 ? -13.071 7.840 41.685 1.00 92.25 68 VAL A N 1
ATOM 520 C CA . VAL A 1 68 ? -13.437 8.146 40.296 1.00 92.25 68 VAL A CA 1
ATOM 521 C C . VAL A 1 68 ? -13.963 9.577 40.191 1.00 92.25 68 VAL A C 1
ATOM 523 O O . VAL A 1 68 ? -15.007 9.908 40.762 1.00 92.25 68 VAL A O 1
ATOM 526 N N . ALA A 1 69 ? -13.283 10.416 39.411 1.00 91.75 69 ALA A N 1
ATOM 527 C CA . ALA A 1 69 ? -13.754 11.742 39.024 1.00 91.75 69 ALA A CA 1
ATOM 528 C C . ALA A 1 69 ? -14.332 11.716 37.603 1.00 91.75 69 ALA A C 1
ATOM 530 O O . ALA A 1 69 ? -13.611 11.432 36.647 1.00 91.75 69 ALA A O 1
ATOM 531 N N . ARG A 1 70 ? -15.625 12.031 37.460 1.00 87.88 70 ARG A N 1
ATOM 532 C CA . ARG A 1 70 ? -16.327 12.110 36.169 1.00 87.88 70 ARG A CA 1
ATOM 533 C C . ARG A 1 70 ? -16.608 13.553 35.762 1.00 87.88 70 ARG A C 1
ATOM 535 O O . ARG A 1 70 ? -17.135 14.333 36.555 1.00 87.88 70 ARG A O 1
ATOM 542 N N . PHE A 1 71 ? -16.348 13.869 34.501 1.00 83.44 71 PHE A N 1
ATOM 543 C CA . PHE A 1 71 ? -16.645 15.148 33.860 1.00 83.44 71 PHE A CA 1
ATOM 544 C C . PHE A 1 71 ? -17.596 14.914 32.680 1.00 83.44 71 PHE A C 1
ATOM 546 O O . PHE A 1 71 ? -17.192 14.994 31.524 1.00 83.44 71 PHE A O 1
ATOM 553 N N . CYS A 1 72 ? -18.853 14.585 32.990 1.00 68.00 72 CYS A N 1
ATOM 554 C CA . CYS A 1 72 ? -19.904 14.269 32.022 1.00 68.00 72 CYS A CA 1
ATOM 555 C C . CYS A 1 72 ? -21.090 15.242 32.153 1.00 68.00 72 CYS A C 1
ATOM 557 O O . CYS A 1 72 ? -22.089 14.986 32.831 1.00 68.00 72 CYS A O 1
ATOM 559 N N . ALA A 1 73 ? -20.972 16.412 31.520 1.00 54.66 73 ALA A N 1
ATOM 560 C CA . ALA A 1 73 ? -21.990 17.456 31.581 1.00 54.66 73 ALA A CA 1
ATOM 561 C C . ALA A 1 73 ? -22.911 17.416 30.350 1.00 54.66 73 ALA A C 1
ATOM 563 O O . ALA A 1 73 ? -22.543 17.859 29.270 1.00 54.66 73 ALA A O 1
ATOM 564 N N . HIS A 1 74 ? -24.172 17.011 30.539 1.00 45.66 74 HIS A N 1
ATOM 565 C CA . HIS A 1 74 ? -25.250 17.136 29.535 1.00 45.66 74 HIS A CA 1
ATOM 566 C C . HIS A 1 74 ? -25.708 18.602 29.306 1.00 45.66 74 HIS A C 1
ATOM 568 O O . HIS A 1 74 ? -26.855 18.875 28.940 1.00 45.66 74 HIS A O 1
ATOM 574 N N . ARG A 1 75 ? -24.857 19.581 29.620 1.00 47.81 75 ARG A N 1
ATOM 575 C CA . ARG A 1 75 ? -25.092 21.023 29.479 1.00 47.81 75 ARG A CA 1
ATOM 576 C C . ARG A 1 75 ? -23.767 21.691 29.116 1.00 47.81 75 ARG A C 1
ATOM 578 O O . ARG A 1 75 ? -22.741 21.190 29.571 1.00 47.81 75 ARG A O 1
ATOM 585 N N . PRO A 1 76 ? -23.784 22.817 28.380 1.00 44.06 76 PRO A N 1
ATOM 586 C CA . PRO A 1 76 ? -22.554 23.477 27.971 1.00 44.06 76 PRO A CA 1
ATOM 587 C C . PRO A 1 76 ? -21.697 23.816 29.188 1.00 44.06 76 PRO A C 1
ATOM 589 O O . PRO A 1 76 ? -22.164 24.500 30.102 1.00 44.06 76 PRO A O 1
ATOM 592 N N . LEU A 1 77 ? -20.465 23.323 29.182 1.00 53.69 77 LEU A N 1
ATOM 593 C CA . LEU A 1 77 ? -19.360 23.956 29.885 1.00 53.69 77 LEU A CA 1
ATOM 594 C C . LEU A 1 77 ? -18.890 25.094 28.960 1.00 53.69 77 LEU A C 1
ATOM 596 O O . LEU A 1 77 ? -18.832 24.908 27.750 1.00 53.69 77 LEU A O 1
ATOM 600 N N . ASP A 1 78 ? -18.580 26.273 29.489 1.00 59.75 78 ASP A N 1
ATOM 601 C CA . ASP A 1 78 ? -17.588 27.106 28.793 1.00 59.75 78 ASP A CA 1
ATOM 602 C C . ASP A 1 78 ? -16.202 26.496 29.093 1.00 59.75 78 ASP A C 1
ATOM 604 O O . ASP A 1 78 ? -16.110 25.648 29.985 1.00 59.75 78 ASP A O 1
ATOM 608 N N . ASP A 1 79 ? -15.134 26.896 28.390 1.00 68.19 79 ASP A N 1
ATOM 609 C CA . ASP A 1 79 ? -13.772 26.379 28.633 1.00 68.19 79 ASP A CA 1
ATOM 610 C C . ASP A 1 79 ? -13.445 26.404 30.141 1.00 68.19 79 ASP A C 1
ATOM 612 O O . ASP A 1 79 ? -13.333 27.465 30.770 1.00 68.19 79 ASP A O 1
ATOM 616 N N . ALA A 1 80 ? -13.369 25.220 30.748 1.00 75.19 80 ALA A N 1
ATOM 617 C CA . ALA A 1 80 ? -13.536 25.060 32.184 1.00 75.19 80 ALA A CA 1
ATOM 618 C C . ALA A 1 80 ? -12.184 24.939 32.885 1.00 75.19 80 ALA A C 1
ATOM 620 O O . ALA A 1 80 ? -11.304 24.181 32.477 1.00 75.19 80 ALA A O 1
ATOM 621 N N . GLU A 1 81 ? -12.026 25.651 33.999 1.00 88.50 81 GLU A N 1
ATOM 622 C CA . GLU A 1 81 ? -10.774 25.665 34.750 1.00 88.50 81 GLU A CA 1
ATOM 623 C C . GLU A 1 81 ? -10.989 25.179 36.187 1.00 88.50 81 GLU A C 1
ATOM 625 O O . GLU A 1 81 ? -11.476 25.903 37.063 1.00 88.50 81 GLU A O 1
ATOM 630 N N . ILE A 1 82 ? -10.633 23.921 36.437 1.00 92.62 82 ILE A N 1
ATOM 631 C CA . ILE A 1 82 ? -10.755 23.287 37.748 1.00 92.62 82 ILE A CA 1
ATOM 632 C C . ILE A 1 82 ? -9.447 23.474 38.508 1.00 92.62 82 ILE A C 1
ATOM 634 O O . ILE A 1 82 ? -8.361 23.132 38.038 1.00 92.62 82 ILE A O 1
ATOM 638 N N . THR A 1 83 ? -9.550 24.047 39.703 1.00 95.19 83 THR A N 1
ATOM 639 C CA . THR A 1 83 ? -8.402 24.335 40.558 1.00 95.19 83 THR A CA 1
ATOM 640 C C . THR A 1 83 ? -8.326 23.302 41.678 1.00 95.19 83 THR A C 1
ATOM 642 O O . THR A 1 83 ? -9.193 23.233 42.543 1.00 95.19 83 THR A O 1
ATOM 645 N N . LEU A 1 84 ? -7.259 22.507 41.676 1.00 97.12 84 LEU A N 1
ATOM 646 C CA . LEU A 1 84 ? -6.831 21.651 42.776 1.00 97.12 84 LEU A CA 1
ATOM 647 C C . LEU A 1 84 ? -6.333 22.554 43.915 1.00 97.12 84 LEU A C 1
ATOM 649 O O . LEU A 1 84 ? -5.140 22.841 44.038 1.00 97.12 84 LEU A O 1
ATOM 653 N N . ASP A 1 85 ? -7.265 23.070 44.712 1.00 96.44 85 ASP A N 1
ATOM 654 C CA . ASP A 1 85 ? -7.023 23.944 45.867 1.00 96.44 85 ASP A CA 1
ATOM 655 C C . ASP A 1 85 ? -6.378 23.192 47.049 1.00 96.44 85 ASP A C 1
ATOM 657 O O . ASP A 1 85 ? -5.670 23.780 47.871 1.00 96.44 85 ASP A O 1
ATOM 661 N N . VAL A 1 86 ? -6.531 21.867 47.049 1.00 95.25 86 VAL A N 1
ATOM 662 C CA . VAL A 1 86 ? -5.840 20.886 47.893 1.00 95.25 86 VAL A CA 1
ATOM 663 C C . VAL A 1 86 ? -5.161 19.823 47.013 1.00 95.25 86 VAL A C 1
ATOM 665 O O . VAL A 1 86 ? -5.542 19.673 45.853 1.00 95.25 86 VAL A O 1
ATOM 668 N N . PRO A 1 87 ? -4.175 19.057 47.520 1.00 96.75 87 PRO A N 1
ATOM 669 C CA . PRO A 1 87 ? -3.707 17.846 46.846 1.00 96.75 87 PRO A CA 1
ATOM 670 C C . PRO A 1 87 ? -4.847 16.833 46.673 1.00 96.75 87 PRO A C 1
ATOM 672 O O . PRO A 1 87 ? -5.658 16.647 47.589 1.00 96.75 87 PRO A O 1
ATOM 675 N N . VAL A 1 88 ? -4.893 16.174 45.516 1.00 97.75 88 VAL A N 1
ATOM 676 C CA . VAL A 1 88 ? -5.967 15.240 45.141 1.00 97.75 88 VAL A CA 1
ATOM 677 C C . VAL A 1 88 ? -5.379 13.895 44.730 1.00 97.75 88 VAL A C 1
ATOM 679 O O . VAL A 1 88 ? -4.445 13.856 43.938 1.00 97.75 88 VAL A O 1
ATOM 682 N N . THR A 1 89 ? -5.923 12.796 45.257 1.00 97.12 89 THR A N 1
ATOM 683 C CA . THR A 1 89 ? -5.621 11.419 44.822 1.00 97.12 89 THR A CA 1
ATOM 684 C C . THR A 1 89 ? -6.827 10.819 44.104 1.00 97.12 89 THR A C 1
ATOM 686 O O . THR A 1 89 ? -7.943 10.984 44.591 1.00 97.12 89 THR A O 1
ATOM 689 N N . LEU A 1 90 ? -6.617 10.129 42.980 1.00 96.88 90 LEU A N 1
ATOM 690 C CA . LEU A 1 90 ? -7.664 9.438 42.215 1.00 96.88 90 LEU A CA 1
ATOM 691 C C . LEU A 1 90 ? -7.167 8.092 41.687 1.00 96.88 90 LEU A C 1
ATOM 693 O O . LEU A 1 90 ? -5.993 7.956 41.346 1.00 96.88 90 LEU A O 1
ATOM 697 N N . GLY A 1 91 ? -8.080 7.132 41.552 1.00 94.62 91 GLY A N 1
ATOM 698 C CA . GLY A 1 91 ? -7.874 5.949 40.717 1.00 94.62 91 GLY A CA 1
ATOM 699 C C . GLY A 1 91 ? -8.262 6.195 39.263 1.00 94.62 91 GLY A C 1
ATOM 700 O O . GLY A 1 91 ? -7.542 5.772 38.367 1.00 94.62 91 GLY A O 1
ATOM 701 N N . THR A 1 92 ? -9.356 6.918 39.012 1.00 92.00 92 THR A N 1
ATOM 702 C CA . THR A 1 92 ? -9.869 7.119 37.651 1.00 92.00 92 THR A CA 1
ATOM 703 C C . THR A 1 92 ? -10.279 8.565 37.390 1.00 92.00 92 THR A C 1
ATOM 705 O O . THR A 1 92 ? -10.958 9.197 38.202 1.00 92.00 92 THR A O 1
ATOM 708 N N . ILE A 1 93 ? -9.933 9.066 36.205 1.00 91.56 93 ILE A N 1
ATOM 709 C CA . ILE A 1 93 ? -10.466 10.295 35.613 1.00 91.56 93 ILE A CA 1
ATOM 710 C C . ILE A 1 93 ? -11.255 9.903 34.362 1.00 91.56 93 ILE A C 1
ATOM 712 O O . ILE A 1 93 ? -10.690 9.310 33.449 1.00 91.56 93 ILE A O 1
ATOM 716 N N . GLN A 1 94 ? -12.543 10.240 34.301 1.00 87.62 94 GLN A N 1
ATOM 717 C CA . GLN A 1 94 ? -13.378 10.070 33.107 1.00 87.62 94 GLN A CA 1
ATOM 718 C C . GLN A 1 94 ? -13.802 11.444 32.592 1.00 87.62 94 GLN A C 1
ATOM 720 O O . GLN A 1 94 ? -14.381 12.242 33.331 1.00 87.62 94 GLN A O 1
ATOM 725 N N . PHE A 1 95 ? -13.497 11.726 31.333 1.00 81.62 95 PHE A N 1
ATOM 726 C CA . PHE A 1 95 ? -13.709 13.016 30.695 1.00 81.62 95 PHE A CA 1
ATOM 727 C C . PHE A 1 95 ? -14.589 12.846 29.458 1.00 81.62 95 PHE A C 1
ATOM 729 O O . PHE A 1 95 ? -14.144 12.282 28.463 1.00 81.62 95 PHE A O 1
ATOM 736 N N . GLU A 1 96 ? -15.836 13.310 29.525 1.00 74.62 96 GLU A N 1
ATOM 737 C CA . GLU A 1 96 ? -16.923 13.004 28.582 1.00 74.62 96 GLU A CA 1
ATOM 738 C C . GLU A 1 96 ? -17.660 14.314 28.212 1.00 74.62 96 GLU A C 1
ATOM 740 O O . GLU A 1 96 ? -18.820 14.520 28.572 1.00 74.62 96 GLU A O 1
ATOM 745 N N . THR A 1 97 ? -16.958 15.271 27.588 1.00 66.94 97 THR A N 1
ATOM 746 C CA . THR A 1 97 ? -17.508 16.617 27.314 1.00 66.94 97 THR A CA 1
ATOM 747 C C . THR A 1 97 ? -16.787 17.376 26.193 1.00 66.94 97 THR A C 1
ATOM 749 O O . THR A 1 97 ? -15.570 17.537 26.238 1.00 66.94 97 THR A O 1
ATOM 752 N N . ARG A 1 98 ? -17.555 17.957 25.256 1.00 67.94 98 ARG A N 1
ATOM 753 C CA . ARG A 1 98 ? -17.120 18.750 24.073 1.00 67.94 98 ARG A CA 1
ATOM 754 C C . ARG A 1 98 ? -16.282 20.004 24.329 1.00 67.94 98 ARG A C 1
ATOM 756 O O . ARG A 1 98 ? -15.944 20.713 23.386 1.00 67.94 98 ARG A O 1
ATOM 763 N N . HIS A 1 99 ? -15.984 20.305 25.580 1.00 73.00 99 HIS A N 1
ATOM 764 C CA . HIS A 1 99 ? -15.418 21.576 26.006 1.00 73.00 99 HIS A CA 1
ATOM 765 C C . HIS A 1 99 ? -14.038 21.370 26.599 1.00 73.00 99 HIS A C 1
ATOM 767 O O . HIS A 1 99 ? -13.816 20.378 27.293 1.00 73.00 99 HIS A O 1
ATOM 773 N N . ASP A 1 100 ? -13.134 22.312 26.358 1.00 78.44 100 ASP A N 1
ATOM 774 C CA . ASP A 1 100 ? -11.781 22.240 26.889 1.00 78.44 100 ASP A CA 1
ATOM 775 C C . ASP A 1 100 ? -11.809 22.298 28.422 1.00 78.44 100 ASP A C 1
ATOM 777 O O . ASP A 1 100 ? -12.519 23.106 29.026 1.00 78.44 100 ASP A O 1
ATOM 781 N N . LEU A 1 101 ? -11.024 21.433 29.063 1.00 84.38 101 LEU A N 1
ATOM 782 C CA . LEU A 1 101 ? -10.917 21.345 30.515 1.00 84.38 101 LEU A CA 1
ATOM 783 C C . LEU A 1 101 ? -9.458 21.452 30.937 1.00 84.38 101 LEU A C 1
ATOM 785 O O . LEU A 1 101 ? -8.631 20.609 30.593 1.00 84.38 101 LEU A O 1
ATOM 789 N N . THR A 1 102 ? -9.154 22.453 31.758 1.00 89.19 102 THR A N 1
ATOM 790 C CA . THR A 1 102 ? -7.849 22.595 32.407 1.00 89.19 102 THR A CA 1
ATOM 791 C C . THR A 1 102 ? -7.955 22.286 33.899 1.00 89.19 102 THR A C 1
ATOM 793 O O . THR A 1 102 ? -8.606 23.013 34.649 1.00 89.19 102 THR A O 1
ATOM 796 N N . ILE A 1 103 ? -7.270 21.235 34.351 1.00 93.00 103 ILE A N 1
ATOM 797 C CA . ILE A 1 103 ? -7.066 20.913 35.770 1.00 93.00 103 ILE A CA 1
ATOM 798 C C . ILE A 1 103 ? -5.717 21.500 36.198 1.00 93.00 103 ILE A C 1
ATOM 800 O O . ILE A 1 103 ? -4.680 21.097 35.677 1.00 93.00 103 ILE A O 1
ATOM 804 N N . ARG A 1 104 ? -5.696 22.438 37.148 1.00 94.88 104 ARG A N 1
ATOM 805 C CA . ARG A 1 104 ? -4.471 23.135 37.597 1.00 94.88 104 ARG A CA 1
ATOM 806 C C . ARG A 1 104 ? -4.354 23.215 39.116 1.00 94.88 104 ARG A C 1
ATOM 808 O O . ARG A 1 104 ? -5.361 23.133 39.802 1.00 94.88 104 ARG A O 1
ATOM 815 N N . GLY A 1 105 ? -3.166 23.502 39.650 1.00 95.44 105 GLY A N 1
ATOM 816 C CA . GLY A 1 105 ? -2.987 23.844 41.072 1.00 95.44 105 GLY A CA 1
ATOM 817 C C . GLY A 1 105 ? -2.016 22.924 41.810 1.00 95.44 105 GLY A C 1
ATOM 818 O O . GLY A 1 105 ? -0.880 22.754 41.368 1.00 95.44 105 GLY A O 1
ATOM 819 N N . ASN A 1 106 ? -2.442 22.389 42.959 1.00 97.00 106 ASN A N 1
ATOM 820 C CA . ASN A 1 106 ? -1.683 21.405 43.740 1.00 97.00 106 ASN A CA 1
ATOM 821 C C . ASN A 1 106 ? -1.483 20.086 42.973 1.00 97.00 106 ASN A C 1
ATOM 823 O O . ASN A 1 106 ? -2.092 19.863 41.934 1.00 97.00 106 ASN A O 1
ATOM 827 N N . THR A 1 107 ? -0.634 19.203 43.504 1.00 96.56 107 THR A N 1
ATOM 828 C CA . THR A 1 107 ? -0.352 17.891 42.905 1.00 96.56 107 THR A CA 1
ATOM 829 C C . THR A 1 107 ? -1.605 17.022 42.756 1.00 96.56 107 THR A C 1
ATOM 831 O O . THR A 1 107 ? -2.394 16.888 43.698 1.00 96.56 107 THR A O 1
ATOM 834 N N . LEU A 1 108 ? -1.715 16.391 41.587 1.00 97.69 108 LEU A N 1
ATOM 835 C CA . LEU A 1 108 ? -2.642 15.309 41.276 1.00 97.69 108 LEU A CA 1
ATOM 836 C C . LEU A 1 108 ? -1.904 13.967 41.376 1.00 97.69 108 LEU A C 1
ATOM 838 O O . LEU A 1 108 ? -0.953 13.724 40.637 1.00 97.69 108 LEU A O 1
ATOM 842 N N . THR A 1 109 ? -2.342 13.092 42.272 1.00 97.69 109 THR A N 1
ATOM 843 C CA . THR A 1 109 ? -1.783 11.752 42.465 1.00 97.69 109 THR A CA 1
ATOM 844 C C . THR A 1 109 ? -2.685 10.712 41.807 1.00 97.69 109 THR A C 1
ATOM 846 O O . THR A 1 109 ? -3.874 10.643 42.116 1.00 97.69 109 THR A O 1
ATOM 849 N N . LEU A 1 110 ? -2.117 9.878 40.940 1.00 97.62 110 LEU A N 1
ATOM 850 C CA . LEU A 1 110 ? -2.808 8.770 40.282 1.00 97.62 110 LEU A CA 1
ATOM 851 C C . LEU A 1 110 ? -2.421 7.456 40.973 1.00 97.62 110 LEU A C 1
ATOM 853 O O . LEU A 1 110 ? -1.243 7.104 41.061 1.00 97.62 110 LEU A O 1
ATOM 857 N N . HIS A 1 111 ? -3.420 6.789 41.553 1.00 95.88 111 HIS A N 1
ATOM 858 C CA . HIS A 1 111 ? -3.266 5.590 42.373 1.00 95.88 111 HIS A CA 1
ATOM 859 C C . HIS A 1 111 ? -4.541 4.733 42.305 1.00 95.88 111 HIS A C 1
ATOM 861 O O . HIS A 1 111 ? -5.546 5.028 42.966 1.00 95.88 111 HIS A O 1
ATOM 867 N N . GLY A 1 112 ? -4.490 3.665 41.510 1.00 90.75 112 GLY A N 1
ATOM 868 C CA . GLY A 1 112 ? -5.566 2.684 41.381 1.00 90.75 112 GLY A CA 1
ATOM 869 C C . GLY A 1 112 ? -5.771 1.812 42.629 1.00 90.75 112 GLY A C 1
ATOM 870 O O . GLY A 1 112 ? -5.070 1.922 43.640 1.00 90.75 112 GLY A O 1
ATOM 871 N N . ALA A 1 113 ? -6.804 0.970 42.607 1.00 86.75 113 ALA A N 1
ATOM 872 C CA . ALA A 1 113 ? -7.317 0.293 43.798 1.00 86.75 113 ALA A CA 1
ATOM 873 C C . ALA A 1 113 ? -6.499 -0.955 44.207 1.00 86.75 113 ALA A C 1
ATOM 875 O O . ALA A 1 113 ? -6.894 -2.105 44.013 1.00 86.75 113 ALA A O 1
ATOM 876 N N . GLY A 1 114 ? -5.377 -0.746 44.893 1.00 82.62 114 GLY A N 1
ATOM 877 C CA . GLY A 1 114 ? -4.596 -1.814 45.529 1.00 82.62 114 GLY A CA 1
ATOM 878 C C . GLY A 1 114 ? -3.556 -2.448 44.605 1.00 82.62 114 GLY A C 1
ATOM 879 O O . GLY A 1 114 ? -2.370 -2.238 44.829 1.00 82.62 114 GLY A O 1
ATOM 880 N N . THR A 1 115 ? -3.984 -3.230 43.612 1.00 78.56 115 THR A N 1
ATOM 881 C CA . THR A 1 115 ? -3.115 -3.741 42.524 1.00 78.56 115 THR A CA 1
ATOM 882 C C . THR A 1 115 ? -3.628 -3.361 41.139 1.00 78.56 115 THR A C 1
ATOM 884 O O . THR A 1 115 ? -3.055 -3.792 40.149 1.00 78.56 115 THR A O 1
ATOM 887 N N . ASP A 1 116 ? -4.730 -2.618 41.087 1.00 86.00 116 ASP A N 1
ATOM 888 C CA . ASP A 1 116 ? -5.374 -2.193 39.852 1.00 86.00 116 ASP A CA 1
ATOM 889 C C . ASP A 1 116 ? -4.722 -0.879 39.383 1.00 86.00 116 ASP A C 1
ATOM 891 O O . ASP A 1 116 ? -4.353 -0.047 40.221 1.00 86.00 116 ASP A O 1
ATOM 895 N N . ASP A 1 117 ? -4.604 -0.680 38.071 1.00 89.75 117 ASP A N 1
ATOM 896 C CA . ASP A 1 117 ? -4.021 0.528 37.478 1.00 89.75 117 ASP A CA 1
ATOM 897 C C . ASP A 1 117 ? -4.880 1.774 37.745 1.00 89.75 117 ASP A C 1
ATOM 899 O O . ASP A 1 117 ? -6.106 1.711 37.900 1.00 89.75 117 ASP A O 1
ATOM 903 N N . ALA A 1 118 ? -4.242 2.942 37.736 1.00 94.06 118 ALA A N 1
ATOM 904 C CA . ALA A 1 118 ? -4.946 4.203 37.572 1.00 94.06 118 ALA A CA 1
ATOM 905 C C . ALA A 1 118 ? -5.338 4.395 36.098 1.00 94.06 118 ALA A C 1
ATOM 907 O O . ALA A 1 118 ? -4.656 3.925 35.190 1.00 94.06 118 ALA A O 1
ATOM 908 N N . THR A 1 119 ? -6.438 5.095 35.834 1.00 92.44 119 THR A N 1
ATOM 909 C CA . THR A 1 119 ? -7.001 5.220 34.479 1.00 92.44 119 THR A CA 1
ATOM 910 C C . THR A 1 119 ? -7.406 6.651 34.143 1.00 92.44 119 THR A C 1
ATOM 912 O O . THR A 1 119 ? -8.051 7.334 34.938 1.00 92.44 119 THR A O 1
ATOM 915 N N . ILE A 1 120 ? -7.055 7.113 32.942 1.00 90.81 120 ILE A N 1
ATOM 916 C CA . ILE A 1 120 ? -7.582 8.355 32.361 1.00 90.81 120 ILE A CA 1
ATOM 917 C C . ILE A 1 120 ? -8.332 7.983 31.085 1.00 90.81 120 ILE A C 1
ATOM 919 O O . ILE A 1 120 ? -7.715 7.566 30.107 1.00 90.81 120 ILE A O 1
ATOM 923 N N . THR A 1 121 ? -9.650 8.158 31.092 1.00 85.00 121 THR A N 1
ATOM 924 C CA . THR A 1 121 ? -10.520 7.876 29.949 1.00 85.00 121 THR A CA 1
ATOM 925 C C . THR A 1 121 ? -11.062 9.177 29.370 1.00 85.00 121 THR A C 1
ATOM 927 O O . THR A 1 121 ? -11.651 9.985 30.089 1.00 85.00 121 THR A O 1
ATOM 930 N N . MET A 1 122 ? -10.899 9.367 28.065 1.00 76.94 122 MET A N 1
ATOM 931 C CA . MET A 1 122 ? -11.468 10.469 27.293 1.00 76.94 122 MET A CA 1
ATOM 932 C C . MET A 1 122 ? -12.522 9.916 26.335 1.00 76.94 122 MET A C 1
ATOM 934 O O . MET A 1 122 ? -12.191 9.173 25.412 1.00 76.94 122 MET A O 1
ATOM 938 N N . GLY A 1 123 ? -13.777 10.283 26.584 1.00 61.41 123 GLY A N 1
ATOM 939 C CA . GLY A 1 123 ? -14.940 9.909 25.793 1.00 61.41 123 GLY A CA 1
ATOM 940 C C . GLY A 1 123 ? -15.012 10.582 24.422 1.00 61.41 123 GLY A C 1
ATOM 941 O O . GLY A 1 123 ? -14.148 11.351 23.997 1.00 61.41 123 GLY A O 1
ATOM 942 N N . LEU A 1 124 ? -16.083 10.253 23.712 1.00 50.31 124 LEU A N 1
ATOM 943 C CA . LEU A 1 124 ? -16.152 10.328 22.254 1.00 50.31 124 LEU A CA 1
ATOM 944 C C . LEU A 1 124 ? -16.234 11.742 21.691 1.00 50.31 124 LEU A C 1
ATOM 946 O O . LEU A 1 124 ? -15.726 12.025 20.604 1.00 50.31 124 LEU A O 1
ATOM 950 N N . GLU A 1 125 ? -16.863 12.622 22.451 1.00 52.09 125 GLU A N 1
ATOM 951 C CA . GLU A 1 125 ? -17.069 14.011 22.077 1.00 52.09 125 GLU A CA 1
ATOM 952 C C . GLU A 1 125 ? -16.017 14.941 22.694 1.00 52.09 125 GLU A C 1
ATOM 954 O O . GLU A 1 125 ? -16.134 16.150 22.555 1.00 52.09 125 GLU A O 1
ATOM 959 N N . SER A 1 126 ? -15.034 14.411 23.426 1.00 62.12 126 SER A N 1
ATOM 960 C CA . SER A 1 126 ? -14.272 15.198 24.393 1.00 62.12 126 SER A CA 1
ATOM 961 C C . SER A 1 126 ? -13.329 16.252 23.796 1.00 62.12 126 SER A C 1
ATOM 963 O O . SER A 1 126 ? -12.583 15.973 22.859 1.00 62.12 126 SER A O 1
ATOM 965 N N . GLY A 1 127 ? -13.343 17.455 24.386 1.00 64.75 127 GLY A N 1
ATOM 966 C CA . GLY A 1 127 ? -12.462 18.580 24.038 1.00 64.75 127 GLY A CA 1
ATOM 967 C C . GLY A 1 127 ? -11.004 18.380 24.477 1.00 64.75 127 GLY A C 1
ATOM 968 O O . GLY A 1 127 ? -10.578 17.275 24.825 1.00 64.75 127 GLY A O 1
ATOM 969 N N . HIS A 1 128 ? -10.206 19.449 24.496 1.00 75.50 128 HIS A N 1
ATOM 970 C CA . HIS A 1 128 ? -8.836 19.368 25.006 1.00 75.50 128 HIS A CA 1
ATOM 971 C C . HIS A 1 128 ? -8.824 19.162 26.528 1.00 75.50 128 HIS A C 1
ATOM 973 O O . HIS A 1 128 ? -9.254 20.034 27.284 1.00 75.50 128 HIS A O 1
ATOM 979 N N . LEU A 1 129 ? -8.247 18.052 26.998 1.00 85.62 129 LEU A N 1
ATOM 980 C CA . LEU A 1 129 ? -7.948 17.857 28.418 1.00 85.62 129 LEU A CA 1
ATOM 981 C C . LEU A 1 129 ? -6.507 18.290 28.713 1.00 85.62 129 LEU A C 1
ATOM 983 O O . LEU A 1 129 ? -5.549 17.680 28.238 1.00 85.62 129 LEU A O 1
ATOM 987 N N . ALA A 1 130 ? -6.345 19.322 29.536 1.00 89.50 130 ALA A N 1
ATOM 988 C CA . ALA A 1 130 ? -5.055 19.809 30.002 1.00 89.50 130 ALA A CA 1
ATOM 989 C C . ALA A 1 130 ? -4.890 19.600 31.511 1.00 89.50 130 ALA A C 1
ATOM 991 O O . ALA A 1 130 ? -5.657 20.118 32.321 1.00 89.50 130 ALA A O 1
ATOM 992 N N . ILE A 1 131 ? -3.832 18.898 31.910 1.00 93.62 131 ILE A N 1
ATOM 993 C CA . ILE A 1 131 ? -3.412 18.786 33.307 1.00 93.62 131 ILE A CA 1
ATOM 994 C C . ILE A 1 131 ? -2.231 19.742 33.515 1.00 93.62 131 ILE A C 1
ATOM 996 O O . ILE A 1 131 ? -1.066 19.426 33.271 1.00 93.62 131 ILE A O 1
ATOM 1000 N N . ALA A 1 132 ? -2.567 20.950 33.960 1.00 93.88 132 ALA A N 1
ATOM 1001 C CA . ALA A 1 132 ? -1.676 22.032 34.374 1.00 93.88 132 ALA A CA 1
ATOM 1002 C C . ALA A 1 132 ? -1.386 22.002 35.890 1.00 93.88 132 ALA A C 1
ATOM 1004 O O . ALA A 1 132 ? -1.198 23.038 36.537 1.00 93.88 132 ALA A O 1
ATOM 1005 N N . ALA A 1 133 ? -1.334 20.798 36.455 1.00 94.88 133 ALA A N 1
ATOM 1006 C CA . ALA A 1 133 ? -0.907 20.469 37.812 1.00 94.88 133 ALA A CA 1
ATOM 1007 C C . ALA A 1 133 ? 0.287 19.502 37.747 1.00 94.88 133 ALA A C 1
ATOM 1009 O O . ALA A 1 133 ? 0.416 18.765 36.773 1.00 94.88 133 ALA A O 1
ATOM 1010 N N . ASP A 1 134 ? 1.162 19.495 38.757 1.00 96.06 134 ASP A N 1
ATOM 1011 C CA . ASP A 1 134 ? 2.190 18.443 38.857 1.00 96.06 134 ASP A CA 1
ATOM 1012 C C . ASP A 1 134 ? 1.487 17.082 39.060 1.00 96.06 134 ASP A C 1
ATOM 1014 O O . ASP A 1 134 ? 0.579 16.993 39.891 1.00 96.06 134 ASP A O 1
ATOM 1018 N N . VAL A 1 135 ? 1.897 16.037 38.337 1.00 97.38 135 VAL A N 1
ATOM 1019 C CA . VAL A 1 135 ? 1.267 14.701 38.368 1.00 97.38 135 VAL A CA 1
ATOM 1020 C C . VAL A 1 135 ? 2.201 13.673 39.004 1.00 97.38 135 VAL A C 1
ATOM 1022 O O . VAL A 1 135 ? 3.390 13.641 38.691 1.00 97.38 135 VAL A O 1
ATOM 1025 N N . ASP A 1 136 ? 1.664 12.835 39.890 1.00 97.00 136 ASP A N 1
ATOM 1026 C CA . ASP A 1 136 ? 2.393 11.798 40.632 1.00 97.00 136 ASP A CA 1
ATOM 1027 C C . ASP A 1 136 ? 1.812 10.405 40.321 1.00 97.00 136 ASP A C 1
ATOM 1029 O O . ASP A 1 136 ? 0.719 10.066 40.781 1.00 97.00 136 ASP A O 1
ATOM 1033 N N . LEU A 1 137 ? 2.523 9.615 39.512 1.00 96.44 137 LEU A N 1
ATOM 1034 C CA . LEU A 1 137 ? 2.170 8.253 39.099 1.00 96.44 137 LEU A CA 1
ATOM 1035 C C . LEU A 1 137 ? 2.600 7.261 40.194 1.00 96.44 137 LEU A C 1
ATOM 1037 O O . LEU A 1 137 ? 3.742 6.790 40.221 1.00 96.44 137 LEU A O 1
ATOM 1041 N N . VAL A 1 138 ? 1.708 6.991 41.150 1.00 94.81 138 VAL A N 1
ATOM 1042 C CA . VAL A 1 138 ? 1.986 6.087 42.283 1.00 94.81 138 VAL A CA 1
ATOM 1043 C C . VAL A 1 138 ? 1.675 4.633 41.932 1.00 94.81 138 VAL A C 1
ATOM 1045 O O . VAL A 1 138 ? 2.378 3.736 42.393 1.00 94.81 138 VAL A O 1
ATOM 1048 N N . SER A 1 139 ? 0.658 4.405 41.103 1.00 93.94 139 SER A N 1
ATOM 1049 C CA . SER A 1 139 ? 0.451 3.148 40.382 1.00 93.94 139 SER A CA 1
ATOM 1050 C C . SER A 1 139 ? 0.744 3.341 38.897 1.00 93.94 139 SER A C 1
ATOM 1052 O O . SER A 1 139 ? 0.799 4.474 38.405 1.00 93.94 139 SER A O 1
ATOM 1054 N N . ASP A 1 140 ? 0.834 2.229 38.173 1.00 94.50 140 ASP A N 1
ATOM 1055 C CA . ASP A 1 140 ? 0.740 2.232 36.716 1.00 94.50 140 ASP A CA 1
ATOM 1056 C C . ASP A 1 140 ? -0.526 2.984 36.287 1.00 94.50 140 ASP A C 1
ATOM 1058 O O . ASP A 1 140 ? -1.540 2.985 36.996 1.00 94.50 140 ASP A O 1
ATOM 1062 N N . THR A 1 141 ? -0.419 3.737 35.196 1.00 94.62 141 THR A N 1
ATOM 1063 C CA . THR A 1 141 ? -1.444 4.673 34.735 1.00 94.62 141 THR A CA 1
ATOM 1064 C C . THR A 1 141 ? -1.703 4.467 33.253 1.00 94.62 141 THR A C 1
ATOM 1066 O O . THR A 1 141 ? -0.829 4.717 32.422 1.00 94.62 141 THR A O 1
ATOM 1069 N N . THR A 1 142 ? -2.932 4.079 32.932 1.00 92.69 142 THR A N 1
ATOM 1070 C CA . THR A 1 142 ? -3.369 3.750 31.576 1.00 92.69 142 THR A CA 1
ATOM 1071 C C . THR A 1 142 ? -4.268 4.849 31.012 1.00 92.69 142 THR A C 1
ATOM 1073 O O . THR A 1 142 ? -5.296 5.205 31.596 1.00 92.69 142 THR A O 1
ATOM 1076 N N . VAL A 1 143 ? -3.879 5.405 29.865 1.00 89.44 143 VAL A N 1
ATOM 1077 C CA . VAL A 1 143 ? -4.629 6.422 29.122 1.00 89.44 143 VAL A CA 1
ATOM 1078 C C . VAL A 1 143 ? -5.396 5.766 27.976 1.00 89.44 143 VAL A C 1
ATOM 1080 O O . VAL A 1 143 ? -4.822 5.052 27.150 1.00 89.44 143 VAL A O 1
ATOM 1083 N N . ARG A 1 144 ? -6.700 6.049 27.922 1.00 83.31 144 ARG A N 1
ATOM 1084 C CA . ARG A 1 144 ? -7.652 5.587 26.907 1.00 83.31 144 ARG A CA 1
ATOM 1085 C C . ARG A 1 144 ? -8.353 6.794 26.298 1.00 83.31 144 ARG A C 1
ATOM 1087 O O . ARG A 1 144 ? -9.164 7.439 26.959 1.00 83.31 144 ARG A O 1
ATOM 1094 N N . GLY A 1 145 ? -8.063 7.113 25.045 1.00 65.56 145 GLY A N 1
ATOM 1095 C CA . GLY A 1 145 ? -8.688 8.230 24.340 1.00 65.56 145 GLY A CA 1
ATOM 1096 C C . GLY A 1 145 ? -8.727 8.030 22.831 1.00 65.56 145 GLY A C 1
ATOM 1097 O O . GLY A 1 145 ? -8.220 7.050 22.290 1.00 65.56 145 GLY A O 1
ATOM 1098 N N . ARG A 1 146 ? -9.332 8.986 22.125 1.00 58.16 146 ARG A N 1
ATOM 1099 C CA . ARG A 1 146 ? -9.507 8.905 20.669 1.00 58.16 146 ARG A CA 1
ATOM 1100 C C . ARG A 1 146 ? -8.217 9.191 19.914 1.00 58.16 146 ARG A C 1
ATOM 1102 O O . ARG A 1 146 ? -7.468 10.099 20.271 1.00 58.16 146 ARG A O 1
ATOM 1109 N N . ALA A 1 147 ? -8.027 8.507 18.789 1.00 47.59 147 ALA A N 1
ATOM 1110 C CA . ALA A 1 147 ? -6.953 8.757 17.825 1.00 47.59 147 ALA A CA 1
ATOM 1111 C C . ALA A 1 147 ? -7.171 10.034 16.967 1.00 47.59 147 ALA A C 1
ATOM 1113 O O . ALA A 1 147 ? -7.017 10.008 15.747 1.00 47.59 147 ALA A O 1
ATOM 1114 N N . ARG A 1 148 ? -7.546 11.164 17.590 1.00 47.97 148 ARG A N 1
ATOM 1115 C CA . ARG A 1 148 ? -7.504 12.498 16.965 1.00 47.97 148 ARG A CA 1
ATOM 1116 C C . ARG A 1 148 ? -6.274 13.261 17.468 1.00 47.97 148 ARG A C 1
ATOM 1118 O O . ARG A 1 148 ? -6.215 13.633 18.637 1.00 47.97 148 ARG A O 1
ATOM 1125 N N . ILE A 1 149 ? -5.333 13.575 16.568 1.00 47.28 149 ILE A N 1
ATOM 1126 C CA . ILE A 1 149 ? -4.164 14.444 16.852 1.00 47.28 149 ILE A CA 1
ATOM 1127 C C . ILE A 1 149 ? -4.601 15.818 17.393 1.00 47.28 149 ILE A C 1
ATOM 1129 O O . ILE A 1 149 ? -3.847 16.479 18.107 1.00 47.28 149 ILE A O 1
ATOM 1133 N N . GLU A 1 150 ? -5.815 16.238 17.040 1.00 49.09 150 GLU A N 1
ATOM 1134 C CA . GLU A 1 150 ? -6.397 17.535 17.371 1.00 49.09 150 GLU A CA 1
ATOM 1135 C C . GLU A 1 150 ? -6.918 17.637 18.809 1.00 49.09 150 GLU A C 1
ATOM 1137 O O . GLU A 1 150 ? -6.975 18.748 19.310 1.00 49.09 150 GLU A O 1
ATOM 1142 N N . THR A 1 151 ? -7.217 16.535 19.510 1.00 64.38 151 THR A N 1
ATOM 1143 C CA . THR A 1 151 ? -7.727 16.552 20.903 1.00 64.38 151 THR A CA 1
ATOM 1144 C C . THR A 1 151 ? -6.832 15.733 21.852 1.00 64.38 151 THR A C 1
ATOM 1146 O O . THR A 1 151 ? -7.260 14.701 22.375 1.00 64.38 151 THR A O 1
ATOM 1149 N N . PRO A 1 152 ? -5.562 16.129 22.058 1.00 76.00 152 PRO A N 1
ATOM 1150 C CA . PRO A 1 152 ? -4.625 15.416 22.923 1.00 76.00 152 PRO A CA 1
ATOM 1151 C C . PRO A 1 152 ? -4.892 15.648 24.416 1.00 76.00 152 PRO A C 1
ATOM 1153 O O . PRO A 1 152 ? -5.293 16.741 24.826 1.00 76.00 152 PRO A O 1
ATOM 1156 N N . LEU A 1 153 ? -4.521 14.665 25.239 1.00 87.81 153 LEU A N 1
ATOM 1157 C CA . LEU A 1 153 ? -4.244 14.865 26.661 1.00 87.81 153 LEU A CA 1
ATOM 1158 C C . LEU A 1 153 ? -2.921 15.629 26.812 1.00 87.81 153 LEU A C 1
ATOM 1160 O O . LEU A 1 153 ? -1.858 15.129 26.435 1.00 87.81 153 LEU A O 1
ATOM 1164 N N . LEU A 1 154 ? -2.970 16.837 27.371 1.00 90.12 154 LEU A N 1
ATOM 1165 C CA . LEU A 1 154 ? -1.794 17.675 27.611 1.00 90.12 154 LEU A CA 1
ATOM 1166 C C . LEU A 1 154 ? -1.335 17.563 29.069 1.00 90.12 154 LEU A C 1
ATOM 1168 O O . LEU A 1 154 ? -1.956 18.144 29.960 1.00 90.12 154 LEU A O 1
ATOM 1172 N N . PHE A 1 155 ? -0.195 16.922 29.318 1.00 93.25 155 PHE A N 1
ATOM 1173 C CA . PHE A 1 155 ? 0.516 17.078 30.589 1.00 93.25 155 PHE A CA 1
ATOM 1174 C C . PHE A 1 155 ? 1.377 18.344 30.512 1.00 93.25 155 PHE A C 1
ATOM 1176 O O . PHE A 1 155 ? 2.451 18.353 29.907 1.00 93.25 155 PHE A O 1
ATOM 1183 N N . GLN A 1 156 ? 0.874 19.435 31.099 1.00 92.94 156 GLN A N 1
ATOM 1184 C CA . GLN A 1 156 ? 1.464 20.777 30.991 1.00 92.94 156 GLN A CA 1
ATOM 1185 C C . GLN A 1 156 ? 2.512 21.094 32.069 1.00 92.94 156 GLN A C 1
ATOM 1187 O O . GLN A 1 156 ? 3.124 22.165 32.057 1.00 92.94 156 GLN A O 1
ATOM 1192 N N . ARG A 1 157 ? 2.719 20.181 33.020 1.00 93.44 157 ARG A N 1
ATOM 1193 C CA . ARG A 1 157 ? 3.649 20.314 34.148 1.00 93.44 157 ARG A CA 1
ATOM 1194 C C . ARG A 1 157 ? 4.402 19.003 34.393 1.00 93.44 157 ARG A C 1
ATOM 1196 O O . ARG A 1 157 ? 4.269 18.057 33.626 1.00 93.44 157 ARG A O 1
ATOM 1203 N N . LEU A 1 158 ? 5.228 18.982 35.439 1.00 93.69 158 LEU A N 1
ATOM 1204 C CA . LEU A 1 158 ? 6.055 17.839 35.819 1.00 93.69 158 LEU A CA 1
ATOM 1205 C C . LEU A 1 158 ? 5.198 16.588 36.061 1.00 93.69 158 LEU A C 1
ATOM 1207 O O . LEU A 1 158 ? 4.351 16.596 36.955 1.00 93.69 158 LEU A O 1
ATOM 1211 N N . VAL A 1 159 ? 5.492 15.508 35.336 1.00 95.06 159 VAL A N 1
ATOM 1212 C CA . VAL A 1 159 ? 5.034 14.150 35.658 1.00 95.06 159 VAL A CA 1
ATOM 1213 C C . VAL A 1 159 ? 6.168 13.424 36.387 1.00 95.06 159 VAL A C 1
ATOM 1215 O O . VAL A 1 159 ? 7.309 13.420 35.918 1.00 95.06 159 VAL A O 1
ATOM 1218 N N . ARG A 1 160 ? 5.880 12.833 37.546 1.00 95.12 160 ARG A N 1
ATOM 1219 C CA . ARG A 1 160 ? 6.828 12.087 38.393 1.00 95.12 160 ARG A CA 1
ATOM 1220 C C . ARG A 1 160 ? 6.170 10.820 38.951 1.00 95.12 160 ARG A C 1
ATOM 1222 O O . ARG A 1 160 ? 4.996 10.598 38.693 1.00 95.12 160 ARG A O 1
ATOM 1229 N N . GLY A 1 161 ? 6.910 10.027 39.721 1.00 93.75 161 GLY A N 1
ATOM 1230 C CA . GLY A 1 161 ? 6.414 8.805 40.364 1.00 93.75 161 GLY A CA 1
ATOM 1231 C C . GLY A 1 161 ? 7.183 7.563 39.916 1.00 93.75 161 GLY A C 1
ATOM 1232 O O . GLY A 1 161 ? 8.182 7.678 39.208 1.00 93.75 161 GLY A O 1
ATOM 1233 N N . ASP A 1 162 ? 6.722 6.385 40.325 1.00 91.69 162 ASP A N 1
ATOM 1234 C CA . ASP A 1 162 ? 7.363 5.104 39.988 1.00 91.69 162 ASP A CA 1
ATOM 1235 C C . ASP A 1 162 ? 6.514 4.229 39.046 1.00 91.69 162 ASP A C 1
ATOM 1237 O O . ASP A 1 162 ? 7.037 3.272 38.479 1.00 91.69 162 ASP A O 1
ATOM 1241 N N . GLY A 1 163 ? 5.236 4.570 38.840 1.00 92.06 163 GLY A N 1
ATOM 1242 C CA . GLY A 1 163 ? 4.334 3.845 37.943 1.00 92.06 163 GLY A CA 1
ATOM 1243 C C . GLY A 1 163 ? 4.661 4.007 36.456 1.00 92.06 163 GLY A C 1
ATOM 1244 O O . GLY A 1 163 ? 5.213 5.023 36.017 1.00 92.06 163 GLY A O 1
ATOM 1245 N N . HIS A 1 164 ? 4.291 2.995 35.676 1.00 93.00 164 HIS A N 1
ATOM 1246 C CA . HIS A 1 164 ? 4.296 3.008 34.216 1.00 93.00 164 HIS A CA 1
ATOM 1247 C C . HIS A 1 164 ? 3.264 4.001 33.652 1.00 93.00 164 HIS A C 1
ATOM 1249 O O . HIS A 1 164 ? 2.215 4.238 34.254 1.00 93.00 164 HIS A O 1
ATOM 1255 N N . LEU A 1 165 ? 3.547 4.560 32.470 1.00 93.81 165 LEU A N 1
ATOM 1256 C CA . LEU A 1 165 ? 2.588 5.356 31.697 1.00 93.81 165 LEU A CA 1
ATOM 1257 C C . LEU A 1 165 ? 2.241 4.599 30.413 1.00 93.81 165 LEU A C 1
ATOM 1259 O O . LEU A 1 165 ? 3.032 4.597 29.467 1.00 93.81 165 LEU A O 1
ATOM 1263 N N . THR A 1 166 ? 1.069 3.975 30.386 1.00 92.56 166 THR A N 1
ATOM 1264 C CA . THR A 1 166 ? 0.577 3.183 29.253 1.00 92.56 166 THR A CA 1
ATOM 1265 C C . THR A 1 166 ? -0.436 3.994 28.454 1.00 92.56 166 THR A C 1
ATOM 1267 O O . THR A 1 166 ? -1.340 4.608 29.018 1.00 92.56 166 THR A O 1
ATOM 1270 N N . ILE A 1 167 ? -0.298 4.009 27.133 1.00 89.75 167 ILE A N 1
ATOM 1271 C CA . ILE A 1 167 ? -1.268 4.581 26.204 1.00 89.75 167 ILE A CA 1
ATOM 1272 C C . ILE A 1 167 ? -1.775 3.421 25.354 1.00 89.75 167 ILE A C 1
ATOM 1274 O O . ILE A 1 167 ? -1.067 2.935 24.472 1.00 89.75 167 ILE A O 1
ATOM 1278 N N . GLU A 1 168 ? -2.991 2.964 25.651 1.00 83.50 168 GLU A N 1
ATOM 1279 C CA . GLU A 1 168 ? -3.658 1.940 24.841 1.00 83.50 168 GLU A CA 1
ATOM 1280 C C . GLU A 1 168 ? -4.181 2.560 23.546 1.00 83.50 168 GLU A C 1
ATOM 1282 O O . GLU A 1 168 ? -3.951 2.020 22.473 1.00 83.50 168 GLU A O 1
ATOM 1287 N N . HIS A 1 169 ? -4.829 3.727 23.634 1.00 73.12 169 HIS A N 1
ATOM 1288 C CA . HIS A 1 169 ? -5.333 4.472 22.483 1.00 73.12 169 HIS A CA 1
ATOM 1289 C C . HIS A 1 169 ? -5.298 5.989 22.743 1.00 73.12 169 HIS A C 1
ATOM 1291 O O . HIS A 1 169 ? -5.514 6.453 23.866 1.00 73.12 169 HIS A O 1
ATOM 1297 N N . GLY A 1 170 ? -5.087 6.772 21.680 1.00 73.81 170 GLY A N 1
ATOM 1298 C CA . GLY A 1 170 ? -5.233 8.232 21.676 1.00 73.81 170 GLY A CA 1
ATOM 1299 C C . GLY A 1 170 ? -3.935 9.042 21.722 1.00 73.81 170 GLY A C 1
ATOM 1300 O O . GLY A 1 170 ? -2.842 8.512 21.550 1.00 73.81 170 GLY A O 1
ATOM 1301 N N . HIS A 1 171 ? -4.051 10.365 21.875 1.00 80.44 171 HIS A N 1
ATOM 1302 C CA . HIS A 1 171 ? -2.912 11.287 21.770 1.00 80.44 171 HIS A CA 1
ATOM 1303 C C . HIS A 1 171 ? -2.526 11.873 23.130 1.00 80.44 171 HIS A C 1
ATOM 1305 O O . HIS A 1 171 ? -3.347 12.516 23.780 1.00 80.44 171 HIS A O 1
ATOM 1311 N N . VAL A 1 172 ? -1.266 11.705 23.539 1.00 88.38 172 VAL A N 1
ATOM 1312 C CA . VAL A 1 172 ? -0.737 12.230 24.812 1.00 88.38 172 VAL A CA 1
ATOM 1313 C C . VAL A 1 172 ? 0.487 13.097 24.552 1.00 88.38 172 VAL A C 1
ATOM 1315 O O . VAL A 1 172 ? 1.475 12.639 23.975 1.00 88.38 172 VAL A O 1
ATOM 1318 N N . PHE A 1 173 ? 0.451 14.364 24.961 1.00 89.31 173 PHE A N 1
ATOM 1319 C CA . PHE A 1 173 ? 1.584 15.278 24.810 1.00 89.31 173 PHE A CA 1
ATOM 1320 C C . PHE A 1 173 ? 2.211 15.572 26.178 1.00 89.31 173 PHE A C 1
ATOM 1322 O O . PHE A 1 173 ? 1.587 16.163 27.062 1.00 89.31 173 PHE A O 1
ATOM 1329 N N . LEU A 1 174 ? 3.478 15.189 26.320 1.00 90.69 174 LEU A N 1
ATOM 1330 C CA . LEU A 1 174 ? 4.332 15.460 27.473 1.00 90.69 174 LEU A CA 1
ATOM 1331 C C . LEU A 1 174 ? 5.075 16.771 27.179 1.00 90.69 174 LEU A C 1
ATOM 1333 O O . LEU A 1 174 ? 6.060 16.793 26.427 1.00 90.69 174 LEU A O 1
ATOM 1337 N N . THR A 1 175 ? 4.541 17.891 27.684 1.00 89.12 175 THR A N 1
ATOM 1338 C CA . THR A 1 175 ? 4.967 19.231 27.240 1.00 89.12 175 THR A CA 1
ATOM 1339 C C . THR A 1 175 ? 6.014 19.893 28.136 1.00 89.12 175 THR A C 1
ATOM 1341 O O . THR A 1 175 ? 6.309 21.073 27.951 1.00 89.12 175 THR A O 1
ATOM 1344 N N . GLN A 1 176 ? 6.560 19.167 29.112 1.00 89.88 176 GLN A N 1
ATOM 1345 C CA . GLN A 1 176 ? 7.655 19.563 30.007 1.00 89.88 176 GLN A CA 1
ATOM 1346 C C . GLN A 1 176 ? 8.617 18.376 30.189 1.00 89.88 176 GLN A C 1
ATOM 1348 O O . GLN A 1 176 ? 8.339 17.274 29.720 1.00 89.88 176 GLN A O 1
ATOM 1353 N N . ASP A 1 177 ? 9.755 18.595 30.850 1.00 88.69 177 ASP A N 1
ATOM 1354 C CA . ASP A 1 177 ? 10.594 17.490 31.328 1.00 88.69 177 ASP A CA 1
ATOM 1355 C C . ASP A 1 177 ? 9.878 16.727 32.460 1.00 88.69 177 ASP A C 1
ATOM 1357 O O . ASP A 1 177 ? 9.288 17.338 33.359 1.00 88.69 177 ASP A O 1
ATOM 1361 N N . SER A 1 178 ? 9.962 15.398 32.422 1.00 91.19 178 SER A N 1
ATOM 1362 C CA . SER A 1 178 ? 9.348 14.475 33.380 1.00 91.19 178 SER A CA 1
ATOM 1363 C C . SER A 1 178 ? 10.422 13.736 34.186 1.00 91.19 178 SER A C 1
ATOM 1365 O O . SER A 1 178 ? 11.571 13.630 33.763 1.00 91.19 178 SER A O 1
ATOM 1367 N N . THR A 1 179 ? 10.060 13.199 35.352 1.00 92.69 179 THR A N 1
ATOM 1368 C CA . THR A 1 179 ? 10.975 12.450 36.237 1.00 92.69 179 THR A CA 1
ATOM 1369 C C . THR A 1 179 ? 10.320 11.205 36.845 1.00 92.69 179 THR A C 1
ATOM 1371 O O . THR A 1 179 ? 10.611 10.858 37.991 1.00 92.69 179 THR A O 1
ATOM 1374 N N . TYR A 1 180 ? 9.374 10.575 36.143 1.00 92.81 180 TYR A N 1
ATOM 1375 C CA . TYR A 1 180 ? 8.852 9.267 36.549 1.00 92.81 180 TYR A CA 1
ATOM 1376 C C . TYR A 1 180 ? 9.840 8.151 36.176 1.00 92.81 180 TYR A C 1
ATOM 1378 O O . TYR A 1 180 ? 10.605 8.296 35.218 1.00 92.81 180 TYR A O 1
ATOM 1386 N N . THR A 1 181 ? 9.878 7.071 36.959 1.00 91.62 181 THR A N 1
ATOM 1387 C CA . THR A 1 181 ? 10.869 5.986 36.803 1.00 91.62 181 THR A CA 1
ATOM 1388 C C . THR A 1 181 ? 10.325 4.742 36.088 1.00 91.62 181 THR A C 1
ATOM 1390 O O . THR A 1 181 ? 11.120 3.939 35.590 1.00 91.62 181 THR A O 1
ATOM 1393 N N . GLY A 1 182 ? 8.999 4.607 35.978 1.00 90.19 182 GLY A N 1
ATOM 1394 C CA . GLY A 1 182 ? 8.337 3.590 35.161 1.00 90.19 182 GLY A CA 1
ATOM 1395 C C . GLY A 1 182 ? 8.485 3.851 33.658 1.00 90.19 182 GLY A C 1
ATOM 1396 O O . GLY A 1 182 ? 8.662 4.984 33.213 1.00 90.19 182 GLY A O 1
ATOM 1397 N N . THR A 1 183 ? 8.428 2.797 32.844 1.00 91.44 183 THR A N 1
ATOM 1398 C CA . THR A 1 183 ? 8.476 2.926 31.376 1.00 91.44 183 THR A CA 1
ATOM 1399 C C . THR A 1 183 ? 7.229 3.604 30.817 1.00 91.44 183 THR A C 1
ATOM 1401 O O . THR A 1 183 ? 6.120 3.380 31.300 1.00 91.44 183 THR A O 1
ATOM 1404 N N . THR A 1 184 ? 7.409 4.342 29.721 1.00 93.06 184 THR A N 1
ATOM 1405 C CA . THR A 1 184 ? 6.298 4.714 28.834 1.00 93.06 184 THR A CA 1
ATOM 1406 C C . THR A 1 184 ? 6.016 3.549 27.881 1.00 93.06 184 THR A C 1
ATOM 1408 O O . THR A 1 184 ? 6.961 2.999 27.308 1.00 93.06 184 THR A O 1
ATOM 1411 N N . ILE A 1 185 ? 4.752 3.167 27.716 1.00 93.31 185 ILE A N 1
ATOM 1412 C CA . ILE A 1 185 ? 4.285 2.087 26.833 1.00 93.31 185 ILE A CA 1
ATOM 1413 C C . ILE A 1 185 ? 3.208 2.664 25.909 1.00 93.31 185 ILE A C 1
ATOM 1415 O O . ILE A 1 185 ? 2.330 3.392 26.367 1.00 93.31 185 ILE A O 1
ATOM 1419 N N . ILE A 1 186 ? 3.291 2.386 24.610 1.00 91.06 186 ILE A N 1
ATOM 1420 C CA . ILE A 1 186 ? 2.343 2.862 23.597 1.00 91.06 186 ILE A CA 1
ATOM 1421 C C . ILE A 1 186 ? 1.887 1.652 22.784 1.00 91.06 186 ILE A C 1
ATOM 1423 O O . ILE A 1 186 ? 2.587 1.235 21.861 1.00 91.06 186 ILE A O 1
ATOM 1427 N N . ASP A 1 187 ? 0.727 1.103 23.124 1.00 84.06 187 ASP A N 1
ATOM 1428 C CA . ASP A 1 187 ? 0.132 -0.042 22.422 1.00 84.06 187 ASP A CA 1
ATOM 1429 C C . ASP A 1 187 ? -0.808 0.415 21.288 1.00 84.06 187 ASP A C 1
ATOM 1431 O O . ASP A 1 187 ? -1.070 -0.328 20.341 1.00 84.06 187 ASP A O 1
ATOM 1435 N N . GLY A 1 188 ? -1.221 1.685 21.321 1.00 76.44 188 GLY A N 1
ATOM 1436 C CA . GLY A 1 188 ? -1.947 2.366 20.254 1.00 76.44 188 GLY A CA 1
ATOM 1437 C C . GLY A 1 188 ? -2.035 3.875 20.501 1.00 76.44 188 GLY A C 1
ATOM 1438 O O . GLY A 1 188 ? -1.881 4.366 21.617 1.00 76.44 188 GLY A O 1
ATOM 1439 N N . GLY A 1 189 ? -2.253 4.651 19.439 1.00 77.31 189 GLY A N 1
ATOM 1440 C CA . GLY A 1 189 ? -2.242 6.112 19.506 1.00 77.31 189 GLY A CA 1
ATOM 1441 C C . GLY A 1 189 ? -0.850 6.727 19.317 1.00 77.31 189 GLY A C 1
ATOM 1442 O O . GLY A 1 189 ? 0.015 6.174 18.638 1.00 77.31 189 GLY A O 1
ATOM 1443 N N . LEU A 1 190 ? -0.632 7.929 19.852 1.00 83.62 190 LEU A N 1
ATOM 1444 C CA . LEU A 1 190 ? 0.604 8.683 19.640 1.00 83.62 190 LEU A CA 1
ATOM 1445 C C . LEU A 1 190 ? 1.024 9.474 20.874 1.00 83.62 190 LEU A C 1
ATOM 1447 O O . LEU A 1 190 ? 0.235 10.235 21.436 1.00 83.62 190 LEU A O 1
ATOM 1451 N N . VAL A 1 191 ? 2.308 9.385 21.222 1.00 88.56 191 VAL A N 1
ATOM 1452 C CA . VAL A 1 191 ? 2.904 10.210 22.280 1.00 88.56 191 VAL A CA 1
ATOM 1453 C C . VAL A 1 191 ? 3.881 11.221 21.696 1.00 88.56 191 VAL A C 1
ATOM 1455 O O . VAL A 1 191 ? 4.788 10.879 20.934 1.00 88.56 191 VAL A O 1
ATOM 1458 N N . ARG A 1 192 ? 3.715 12.487 22.083 1.00 87.44 192 ARG A N 1
ATOM 1459 C CA . ARG A 1 192 ? 4.594 13.600 21.703 1.00 87.44 192 ARG A CA 1
ATOM 1460 C C . ARG A 1 192 ? 5.398 14.062 22.910 1.00 87.44 192 ARG A C 1
ATOM 1462 O O . ARG A 1 192 ? 4.818 14.515 23.893 1.00 87.44 192 ARG A O 1
ATOM 1469 N N . ALA A 1 193 ? 6.722 14.062 22.793 1.00 83.38 193 ALA A N 1
ATOM 1470 C CA . ALA A 1 193 ? 7.599 14.758 23.731 1.00 83.38 193 ALA A CA 1
ATOM 1471 C C . ALA A 1 193 ? 8.066 16.083 23.111 1.00 83.38 193 ALA A C 1
ATOM 1473 O O . ALA A 1 193 ? 8.689 16.091 22.044 1.00 83.38 193 ALA A O 1
ATOM 1474 N N . THR A 1 194 ? 7.782 17.212 23.770 1.00 82.94 194 THR A N 1
ATOM 1475 C CA . THR A 1 194 ? 8.295 18.534 23.346 1.00 82.94 194 THR A CA 1
ATOM 1476 C C . THR A 1 194 ? 9.517 18.990 24.149 1.00 82.94 194 THR A C 1
ATOM 1478 O O . THR A 1 194 ? 10.035 20.076 23.899 1.00 82.94 194 THR A O 1
ATOM 1481 N N . HIS A 1 195 ? 9.984 18.165 25.089 1.00 85.62 195 HIS A N 1
ATOM 1482 C CA . HIS A 1 195 ? 11.170 18.363 25.925 1.00 85.62 195 HIS A CA 1
ATOM 1483 C C . HIS A 1 195 ? 12.046 17.099 25.928 1.00 85.62 195 HIS A C 1
ATOM 1485 O O . HIS A 1 195 ? 11.555 15.997 25.683 1.00 85.62 195 HIS A O 1
ATOM 1491 N N . GLN A 1 196 ? 13.354 17.263 26.162 1.00 83.44 196 GLN A N 1
ATOM 1492 C CA . GLN A 1 196 ? 14.348 16.197 25.964 1.00 83.44 196 GLN A CA 1
ATOM 1493 C C . GLN A 1 196 ? 14.140 15.001 26.908 1.00 83.44 196 GLN A C 1
ATOM 1495 O O . GLN A 1 196 ? 14.401 13.869 26.498 1.00 83.44 196 GLN A O 1
ATOM 1500 N N . ASN A 1 197 ? 13.646 15.250 28.125 1.00 85.31 197 ASN A N 1
ATOM 1501 C CA . ASN A 1 197 ? 13.346 14.232 29.137 1.00 85.31 197 ASN A CA 1
ATOM 1502 C C . ASN A 1 197 ? 11.822 14.073 29.322 1.00 85.31 197 ASN A C 1
ATOM 1504 O O . ASN A 1 197 ? 11.337 13.802 30.418 1.00 85.31 197 ASN A O 1
ATOM 1508 N N . GLY A 1 198 ? 11.031 14.300 28.263 1.00 84.75 198 GLY A N 1
ATOM 1509 C CA . GLY A 1 198 ? 9.567 14.215 28.337 1.00 84.75 198 GLY A CA 1
ATOM 1510 C C . GLY A 1 198 ? 9.060 12.838 28.782 1.00 84.75 198 GLY A C 1
ATOM 1511 O O . GLY A 1 198 ? 8.098 12.772 29.539 1.00 84.75 198 GLY A O 1
ATOM 1512 N N . PHE A 1 199 ? 9.759 11.766 28.387 1.00 84.31 199 PHE A N 1
ATOM 1513 C CA . PHE A 1 199 ? 9.445 10.360 28.689 1.00 84.31 199 PHE A CA 1
ATOM 1514 C C . PHE A 1 199 ? 9.893 9.871 30.083 1.00 84.31 199 PHE A C 1
ATOM 1516 O O . PHE A 1 199 ? 9.902 8.668 30.339 1.00 84.31 199 PHE A O 1
ATOM 1523 N N . GLY A 1 200 ? 10.268 10.787 30.982 1.00 83.50 200 GLY A N 1
ATOM 1524 C CA . GLY A 1 200 ? 10.678 10.466 32.348 1.00 83.50 200 GLY A CA 1
ATOM 1525 C C . GLY A 1 200 ? 12.182 10.246 32.489 1.00 83.50 200 GLY A C 1
ATOM 1526 O O . GLY A 1 200 ? 12.988 10.807 31.750 1.00 83.50 200 GLY A O 1
ATOM 1527 N N . SER A 1 201 ? 12.547 9.442 33.484 1.00 82.50 201 SER A N 1
ATOM 1528 C CA . SER A 1 201 ? 13.921 9.030 33.792 1.00 82.50 201 SER A CA 1
ATOM 1529 C C . SER A 1 201 ? 13.980 7.525 34.076 1.00 82.50 201 SER A C 1
ATOM 1531 O O . SER A 1 201 ? 14.602 7.082 35.047 1.00 82.50 201 SER A O 1
ATOM 1533 N N . ALA A 1 202 ? 13.250 6.747 33.276 1.00 76.56 202 ALA A N 1
ATOM 1534 C CA . ALA A 1 202 ? 13.200 5.298 33.385 1.00 76.56 202 ALA A CA 1
ATOM 1535 C C . ALA A 1 202 ? 14.560 4.665 33.051 1.00 76.56 202 ALA A C 1
ATOM 1537 O O . ALA A 1 202 ? 15.333 5.175 32.248 1.00 76.56 202 ALA A O 1
ATOM 1538 N N . SER A 1 203 ? 14.859 3.517 33.663 1.00 76.56 203 SER A N 1
ATOM 1539 C CA . SER A 1 203 ? 16.068 2.739 33.321 1.00 76.56 203 SER A CA 1
ATOM 1540 C C . SER A 1 203 ? 15.848 1.731 32.186 1.00 76.56 203 SER A C 1
ATOM 1542 O O . SER A 1 203 ? 16.805 1.134 31.694 1.00 76.56 203 SER A O 1
ATOM 1544 N N . ALA A 1 204 ? 14.593 1.541 31.780 1.00 85.38 204 ALA A N 1
ATOM 1545 C CA . ALA A 1 204 ? 14.164 0.675 30.692 1.00 85.38 204 ALA A CA 1
ATOM 1546 C C . ALA A 1 204 ? 13.583 1.529 29.546 1.00 85.38 204 ALA A C 1
ATOM 1548 O O . ALA A 1 204 ? 13.063 2.615 29.810 1.00 85.38 204 ALA A O 1
ATOM 1549 N N . PRO A 1 205 ? 13.683 1.072 28.283 1.00 88.75 205 PRO A N 1
ATOM 1550 C CA . PRO A 1 205 ? 13.316 1.871 27.118 1.00 88.75 205 PRO A CA 1
ATOM 1551 C C . PRO A 1 205 ? 11.818 2.187 27.064 1.00 88.75 205 PRO A C 1
ATOM 1553 O O . PRO A 1 205 ? 10.988 1.425 27.563 1.00 88.75 205 PRO A O 1
ATOM 1556 N N . THR A 1 206 ? 11.471 3.269 26.364 1.00 92.81 206 THR A N 1
ATOM 1557 C CA . THR A 1 206 ? 10.081 3.514 25.946 1.00 92.81 206 THR A CA 1
ATOM 1558 C C . THR A 1 206 ? 9.653 2.428 24.961 1.00 92.81 206 THR A C 1
ATOM 1560 O O . THR A 1 206 ? 10.380 2.140 24.008 1.00 92.81 206 THR A O 1
ATOM 1563 N N . VAL A 1 207 ? 8.485 1.830 25.181 1.00 94.62 207 VAL A N 1
ATOM 1564 C CA . VAL A 1 207 ? 7.927 0.759 24.348 1.00 94.62 207 VAL A CA 1
ATOM 1565 C C . VAL A 1 207 ? 6.878 1.326 23.393 1.00 94.62 207 VAL A C 1
ATOM 1567 O O . VAL A 1 207 ? 6.036 2.121 23.799 1.00 94.62 207 VAL A O 1
ATOM 1570 N N . VAL A 1 208 ? 6.917 0.891 22.136 1.00 93.00 208 VAL A N 1
ATOM 1571 C CA . VAL A 1 208 ? 5.882 1.130 21.118 1.00 93.00 208 VAL A CA 1
ATOM 1572 C C . VAL A 1 208 ? 5.500 -0.230 20.537 1.00 93.00 208 VAL A C 1
ATOM 1574 O O . VAL A 1 208 ? 6.406 -1.006 20.247 1.00 93.00 208 VAL A O 1
ATOM 1577 N N . GLY A 1 209 ? 4.214 -0.538 20.372 1.00 86.69 209 GLY A N 1
ATOM 1578 C CA . GLY A 1 209 ? 3.742 -1.851 19.921 1.00 86.69 209 GLY A CA 1
ATOM 1579 C C . GLY A 1 209 ? 2.657 -1.781 18.843 1.00 86.69 209 GLY A C 1
ATOM 1580 O O . GLY A 1 209 ? 1.824 -0.887 18.831 1.00 86.69 209 GLY A O 1
ATOM 1581 N N . GLY A 1 210 ? 2.648 -2.746 17.920 1.00 72.94 210 GLY A N 1
ATOM 1582 C CA . GLY A 1 210 ? 1.502 -2.990 17.034 1.00 72.94 210 GLY A CA 1
ATOM 1583 C C . GLY A 1 210 ? 1.284 -2.024 15.854 1.00 72.94 210 GLY A C 1
ATOM 1584 O O . GLY A 1 210 ? 2.184 -1.325 15.371 1.00 72.94 210 GLY A O 1
ATOM 1585 N N . ARG A 1 211 ? 0.054 -2.057 15.324 1.00 66.25 211 ARG A N 1
ATOM 1586 C CA . ARG A 1 211 ? -0.432 -1.189 14.238 1.00 66.25 211 ARG A CA 1
ATOM 1587 C C . ARG A 1 211 ? -1.143 0.010 14.880 1.00 66.25 211 ARG A C 1
ATOM 1589 O O . ARG A 1 211 ? -1.993 -0.196 15.734 1.00 66.25 211 ARG A O 1
ATOM 1596 N N . ASN A 1 212 ? -0.846 1.235 14.437 1.00 71.12 212 ASN A N 1
ATOM 1597 C CA . ASN A 1 212 ? -1.367 2.511 14.976 1.00 71.12 212 ASN A CA 1
ATOM 1598 C C . ASN A 1 212 ? -0.757 3.043 16.298 1.00 71.12 212 ASN A C 1
ATOM 1600 O O . ASN A 1 212 ? -1.331 3.968 16.862 1.00 71.12 212 ASN A O 1
ATOM 1604 N N . ALA A 1 213 ? 0.396 2.550 16.769 1.00 82.88 213 ALA A N 1
ATOM 1605 C CA . ALA A 1 213 ? 1.164 3.186 17.855 1.00 82.88 213 ALA A CA 1
ATOM 1606 C C . ALA A 1 213 ? 2.375 3.977 17.326 1.00 82.88 213 ALA A C 1
ATOM 1608 O O . ALA A 1 213 ? 3.146 3.449 16.520 1.00 82.88 213 ALA A O 1
ATOM 1609 N N . ALA A 1 214 ? 2.597 5.218 17.774 1.00 87.06 214 ALA A N 1
ATOM 1610 C CA . ALA A 1 214 ? 3.790 5.974 17.376 1.00 87.06 214 ALA A CA 1
ATOM 1611 C C . ALA A 1 214 ? 4.329 6.987 18.402 1.00 87.06 214 ALA A C 1
ATOM 1613 O O . ALA A 1 214 ? 3.605 7.552 19.218 1.00 87.06 214 ALA A O 1
ATOM 1614 N N . ILE A 1 215 ? 5.621 7.296 18.280 1.00 88.00 215 ILE A N 1
ATOM 1615 C CA . ILE A 1 215 ? 6.273 8.431 18.946 1.00 88.00 215 ILE A CA 1
ATOM 1616 C C . ILE A 1 215 ? 6.434 9.589 17.960 1.00 88.00 215 ILE A C 1
ATOM 1618 O O . ILE A 1 215 ? 6.938 9.400 16.851 1.00 88.00 215 ILE A O 1
ATOM 1622 N N . GLU A 1 216 ? 6.098 10.807 18.384 1.00 85.75 216 GLU A N 1
ATOM 1623 C CA . GLU A 1 216 ? 6.303 12.029 17.607 1.00 85.75 216 GLU A CA 1
ATOM 1624 C C . GLU A 1 216 ? 7.429 12.905 18.183 1.00 85.75 216 GLU A C 1
ATOM 1626 O O . GLU A 1 216 ? 7.318 13.515 19.251 1.00 85.75 216 GLU A O 1
ATOM 1631 N N . LEU A 1 217 ? 8.524 13.006 17.429 1.00 81.62 217 LEU A N 1
ATOM 1632 C CA . LEU A 1 217 ? 9.729 13.748 17.780 1.00 81.62 217 LEU A CA 1
ATOM 1633 C C . LEU A 1 217 ? 9.589 15.236 17.427 1.00 81.62 217 LEU A C 1
ATOM 1635 O O . LEU A 1 217 ? 9.767 15.635 16.271 1.00 81.62 217 LEU A O 1
ATOM 1639 N N . TRP A 1 218 ? 9.338 16.068 18.441 1.00 81.38 218 TRP A N 1
ATOM 1640 C CA . TRP A 1 218 ? 9.357 17.537 18.332 1.00 81.38 218 TRP A CA 1
ATOM 1641 C C . TRP A 1 218 ? 10.674 18.176 18.789 1.00 81.38 218 TRP A C 1
ATOM 1643 O O . TRP A 1 218 ? 10.937 19.346 18.496 1.00 81.38 218 TRP A O 1
ATOM 1653 N N . VAL A 1 219 ? 11.527 17.411 19.468 1.00 83.75 219 VAL A N 1
ATOM 1654 C CA . VAL A 1 219 ? 12.868 17.782 19.941 1.00 83.75 219 VAL A CA 1
ATOM 1655 C C . VAL A 1 219 ? 13.800 16.565 19.857 1.00 83.75 219 VAL A C 1
ATOM 1657 O O . VAL A 1 219 ? 13.317 15.453 19.642 1.00 83.75 219 VAL A O 1
ATOM 1660 N N . PRO A 1 220 ? 15.128 16.735 19.982 1.00 87.38 220 PRO A N 1
ATOM 1661 C CA . PRO A 1 220 ? 16.019 15.613 20.255 1.00 87.38 220 PRO A CA 1
ATOM 1662 C C . PRO A 1 220 ? 15.693 14.970 21.611 1.00 87.38 220 PRO A C 1
ATOM 1664 O O . PRO A 1 220 ? 15.399 15.693 22.563 1.00 87.38 220 PRO A O 1
ATOM 1667 N N . ILE A 1 221 ? 15.783 13.643 21.704 1.00 86.81 221 ILE A N 1
ATOM 1668 C CA . ILE A 1 221 ? 15.522 12.883 22.936 1.00 86.81 221 ILE A CA 1
ATOM 1669 C C . ILE A 1 221 ? 16.703 11.980 23.302 1.00 86.81 221 ILE A C 1
ATOM 1671 O O . ILE A 1 221 ? 17.394 11.447 22.428 1.00 86.81 221 ILE A O 1
ATOM 1675 N N . GLY A 1 222 ? 16.935 11.848 24.611 1.00 85.69 222 GLY A N 1
ATOM 1676 C CA . GLY A 1 222 ? 18.014 11.031 25.174 1.00 85.69 222 GLY A CA 1
ATOM 1677 C C . GLY A 1 222 ? 17.697 9.538 25.250 1.00 85.69 222 GLY A C 1
ATOM 1678 O O . GLY A 1 222 ? 18.614 8.723 25.231 1.00 85.69 222 GLY A O 1
ATOM 1679 N N . GLU A 1 223 ? 16.407 9.212 25.329 1.00 86.25 223 GLU A N 1
ATOM 1680 C CA . GLU A 1 223 ? 15.905 7.890 25.697 1.00 86.25 223 GLU A CA 1
ATOM 1681 C C . GLU A 1 223 ? 16.121 6.804 24.645 1.00 86.25 223 GLU A C 1
ATOM 1683 O O . GLU A 1 223 ? 16.174 7.068 23.440 1.00 86.25 223 GLU A O 1
ATOM 1688 N N . SER A 1 224 ? 16.207 5.564 25.131 1.00 92.56 224 SER A N 1
ATOM 1689 C CA . SER A 1 224 ? 16.205 4.366 24.286 1.00 92.56 224 SER A CA 1
ATOM 1690 C C . SER A 1 224 ? 14.769 3.924 23.989 1.00 92.56 224 SER A C 1
ATOM 1692 O O . SER A 1 224 ? 13.871 4.091 24.820 1.00 92.56 224 SER A O 1
ATOM 1694 N N . ILE A 1 225 ? 14.545 3.351 22.808 1.00 94.25 225 ILE A N 1
ATOM 1695 C CA . ILE A 1 225 ? 13.216 2.988 22.299 1.00 94.25 225 ILE A CA 1
ATOM 1696 C C . ILE A 1 225 ? 13.203 1.511 21.901 1.00 94.25 225 ILE A C 1
ATOM 1698 O O . ILE A 1 225 ? 14.091 1.041 21.193 1.00 94.25 225 ILE A O 1
ATOM 1702 N N . ARG A 1 226 ? 12.161 0.785 22.303 1.00 95.75 226 ARG A N 1
ATOM 1703 C CA . ARG A 1 226 ? 11.865 -0.575 21.847 1.00 95.75 226 ARG A CA 1
ATOM 1704 C C . ARG A 1 226 ? 10.571 -0.543 21.043 1.00 95.75 226 ARG A C 1
ATOM 1706 O O . ARG A 1 226 ? 9.502 -0.347 21.609 1.00 95.75 226 ARG A O 1
ATOM 1713 N N . LEU A 1 227 ? 10.672 -0.727 19.733 1.00 94.25 227 LEU A N 1
ATOM 1714 C CA . LEU A 1 227 ? 9.542 -0.639 18.807 1.00 94.25 227 LEU A CA 1
ATOM 1715 C C . LEU A 1 227 ? 8.718 -1.922 18.692 1.00 94.25 227 LEU A C 1
ATOM 1717 O O . LEU A 1 227 ? 7.777 -1.921 17.925 1.00 94.25 227 LEU A O 1
ATOM 1721 N N . ASP A 1 228 ? 9.075 -3.011 19.377 1.00 92.94 228 ASP A N 1
ATOM 1722 C CA . ASP A 1 228 ? 8.283 -4.253 19.504 1.00 92.94 228 ASP A CA 1
ATOM 1723 C C . ASP A 1 228 ? 7.504 -4.720 18.250 1.00 92.94 228 ASP A C 1
ATOM 1725 O O . ASP A 1 228 ? 6.368 -5.189 18.320 1.00 92.94 228 ASP A O 1
ATOM 1729 N N . ASN A 1 229 ? 8.147 -4.634 17.080 1.00 91.44 229 ASN A N 1
ATOM 1730 C CA . ASN A 1 229 ? 7.586 -4.982 15.765 1.00 91.44 229 ASN A CA 1
ATOM 1731 C C . ASN A 1 229 ? 6.469 -4.047 15.251 1.00 91.44 229 ASN A C 1
ATOM 1733 O O . ASN A 1 229 ? 5.663 -4.432 14.400 1.00 91.44 229 ASN A O 1
ATOM 1737 N N . ALA A 1 230 ? 6.411 -2.817 15.754 1.00 89.50 230 ALA A N 1
ATOM 1738 C CA . ALA A 1 230 ? 5.394 -1.833 15.431 1.00 89.50 230 ALA A CA 1
ATOM 1739 C C . ALA A 1 230 ? 5.491 -1.362 13.975 1.00 89.50 230 ALA A C 1
ATOM 1741 O O . ALA A 1 230 ? 6.557 -0.994 13.460 1.00 89.50 230 ALA A O 1
ATOM 1742 N N . SER A 1 231 ? 4.331 -1.301 13.320 1.00 82.00 231 SER A N 1
ATOM 1743 C CA . SER A 1 231 ? 4.176 -0.612 12.038 1.00 82.00 231 SER A CA 1
ATOM 1744 C C . SER A 1 231 ? 3.814 0.862 12.206 1.00 82.00 231 SER A C 1
ATOM 1746 O O . SER A 1 231 ? 3.988 1.646 11.274 1.00 82.00 231 SER A O 1
ATOM 1748 N N . GLY A 1 232 ? 3.287 1.229 13.378 1.00 78.69 232 GLY A N 1
ATOM 1749 C CA . GLY A 1 232 ? 2.688 2.531 13.640 1.00 78.69 232 GLY A CA 1
ATOM 1750 C C . GLY A 1 232 ? 1.588 2.887 12.648 1.00 78.69 232 GLY A C 1
ATOM 1751 O O . GLY A 1 232 ? 0.883 2.000 12.155 1.00 78.69 232 GLY A O 1
ATOM 1752 N N . PHE A 1 233 ? 1.421 4.180 12.378 1.00 70.62 233 PHE A N 1
ATOM 1753 C CA . PHE A 1 233 ? 0.417 4.666 11.431 1.00 70.62 233 PHE A CA 1
ATOM 1754 C C . PHE A 1 233 ? 0.852 4.425 9.985 1.00 70.62 233 PHE A C 1
ATOM 1756 O O . PHE A 1 233 ? 2.030 4.583 9.642 1.00 70.62 233 PHE A O 1
ATOM 1763 N N . ALA A 1 234 ? -0.117 4.120 9.116 1.00 63.25 234 ALA A N 1
ATOM 1764 C CA . ALA A 1 234 ? 0.108 4.022 7.676 1.00 63.25 234 ALA A CA 1
ATOM 1765 C C . ALA A 1 234 ? 0.857 5.265 7.154 1.00 63.25 234 ALA A C 1
ATOM 1767 O O . ALA A 1 234 ? 0.612 6.386 7.607 1.00 63.25 234 ALA A O 1
ATOM 1768 N N . PHE A 1 235 ? 1.804 5.046 6.236 1.00 61.19 235 PHE A N 1
ATOM 1769 C CA . PHE A 1 235 ? 2.691 6.059 5.632 1.00 61.19 235 PHE A CA 1
ATOM 1770 C C . PHE A 1 235 ? 3.668 6.773 6.589 1.00 61.19 235 PHE A C 1
ATOM 1772 O O . PHE A 1 235 ? 4.730 7.222 6.156 1.00 61.19 235 PHE A O 1
ATOM 1779 N N . THR A 1 236 ? 3.389 6.822 7.895 1.00 69.19 236 THR A N 1
ATOM 1780 C CA . THR A 1 236 ? 4.163 7.625 8.858 1.00 69.19 236 THR A CA 1
ATOM 1781 C C . THR A 1 236 ? 5.089 6.795 9.759 1.00 69.19 236 THR A C 1
ATOM 1783 O O . THR A 1 236 ? 6.153 7.292 10.127 1.00 69.19 236 THR A O 1
ATOM 1786 N N . GLY A 1 237 ? 4.766 5.528 10.043 1.00 81.00 237 GLY A N 1
ATOM 1787 C CA . GLY A 1 237 ? 5.587 4.623 10.863 1.00 81.00 237 GLY A CA 1
ATOM 1788 C C . GLY A 1 237 ? 5.400 4.792 12.380 1.00 81.00 237 GLY A C 1
ATOM 1789 O O . GLY A 1 237 ? 4.602 5.612 12.832 1.00 81.00 237 GLY A O 1
ATOM 1790 N N . ALA A 1 238 ? 6.147 4.010 13.167 1.00 87.69 238 ALA A N 1
ATOM 1791 C CA . ALA A 1 238 ? 6.108 3.993 14.639 1.00 87.69 238 ALA A CA 1
ATOM 1792 C C . ALA A 1 238 ? 7.000 5.064 15.305 1.00 87.69 238 ALA A C 1
ATOM 1794 O O . ALA A 1 238 ? 6.855 5.370 16.486 1.00 87.69 238 ALA A O 1
ATOM 1795 N N . ILE A 1 239 ? 7.909 5.677 14.545 1.00 87.69 239 ILE A N 1
ATOM 1796 C CA . ILE A 1 239 ? 8.629 6.897 14.935 1.00 87.69 239 ILE A CA 1
ATOM 1797 C C . ILE A 1 239 ? 8.373 7.933 13.847 1.00 87.69 239 ILE A C 1
ATOM 1799 O O . ILE A 1 239 ? 8.582 7.645 12.668 1.00 87.69 239 ILE A O 1
ATOM 1803 N N . VAL A 1 240 ? 7.968 9.134 14.254 1.00 80.50 240 VAL A N 1
ATOM 1804 C CA . VAL A 1 240 ? 7.573 10.246 13.386 1.00 80.50 240 VAL A CA 1
ATOM 1805 C C . VAL A 1 240 ? 8.399 11.486 13.725 1.00 80.50 240 VAL A C 1
ATOM 1807 O O . VAL A 1 240 ? 8.531 11.854 14.887 1.00 80.50 240 VAL A O 1
ATOM 1810 N N . SER A 1 241 ? 8.928 12.182 12.717 1.00 76.69 241 SER A N 1
ATOM 1811 C CA . SER A 1 241 ? 9.597 13.484 12.883 1.00 76.69 241 SER A CA 1
ATOM 1812 C C . SER A 1 241 ? 8.704 14.627 12.395 1.00 76.69 241 SER A C 1
ATOM 1814 O O . SER A 1 241 ? 8.313 14.643 11.221 1.00 76.69 241 SER A O 1
ATOM 1816 N N . HIS A 1 242 ? 8.397 15.588 13.277 1.00 67.06 242 HIS A N 1
ATOM 1817 C CA . HIS A 1 242 ? 7.468 16.690 13.002 1.00 67.06 242 HIS A CA 1
ATOM 1818 C C . HIS A 1 242 ? 8.028 18.069 13.420 1.00 67.06 242 HIS A C 1
ATOM 1820 O O . HIS A 1 242 ? 8.871 18.200 14.309 1.00 67.06 242 HIS A O 1
ATOM 1826 N N . GLY A 1 243 ? 7.547 19.121 12.744 1.00 55.50 243 GLY A N 1
ATOM 1827 C CA . GLY A 1 243 ? 7.804 20.530 13.071 1.00 55.50 243 GLY A CA 1
ATOM 1828 C C . GLY A 1 243 ? 9.216 21.063 12.759 1.00 55.50 243 GLY A C 1
ATOM 1829 O O . GLY A 1 243 ? 10.226 20.432 13.054 1.00 55.50 243 GLY A O 1
ATOM 1830 N N . GLY A 1 244 ? 9.295 22.292 12.232 1.00 56.66 244 GLY A N 1
ATOM 1831 C CA . GLY A 1 244 ? 10.546 23.063 12.108 1.00 56.66 244 GLY A CA 1
ATOM 1832 C C . GLY A 1 244 ? 11.521 22.633 10.997 1.00 56.66 244 GLY A C 1
ATOM 1833 O O . GLY A 1 244 ? 11.355 21.611 10.334 1.00 56.66 244 GLY A O 1
ATOM 1834 N N . SER A 1 245 ? 12.552 23.450 10.757 1.00 55.06 245 SER A N 1
ATOM 1835 C CA . SER A 1 245 ? 13.616 23.206 9.761 1.00 55.06 245 SER A CA 1
ATOM 1836 C C . SER A 1 245 ? 14.816 22.409 10.299 1.00 55.06 245 SER A C 1
ATOM 1838 O O . SER A 1 245 ? 15.766 22.175 9.556 1.00 55.06 245 SER A O 1
ATOM 1840 N N . GLY A 1 246 ? 14.795 22.013 11.575 1.00 63.72 246 GLY A N 1
ATOM 1841 C CA . GLY A 1 246 ? 15.889 21.298 12.234 1.00 63.72 246 GLY A CA 1
ATOM 1842 C C . GLY A 1 246 ? 15.751 19.776 12.175 1.00 63.72 246 GLY A C 1
ATOM 1843 O O . GLY A 1 246 ? 14.648 19.238 12.252 1.00 63.72 246 GLY A O 1
ATOM 1844 N N . THR A 1 247 ? 16.888 19.090 12.091 1.00 75.44 247 THR A N 1
ATOM 1845 C CA . THR A 1 247 ? 17.004 17.636 12.267 1.00 75.44 247 THR A CA 1
ATOM 1846 C C . THR A 1 247 ? 16.575 17.220 13.681 1.00 75.44 247 THR A C 1
ATOM 1848 O O . THR A 1 247 ? 16.883 17.915 14.654 1.00 75.44 247 THR A O 1
ATOM 1851 N N . ARG A 1 248 ? 15.878 16.085 13.809 1.00 85.56 248 ARG A N 1
ATOM 1852 C CA . ARG A 1 248 ? 15.482 15.491 15.103 1.00 85.56 248 ARG A CA 1
ATOM 1853 C C . ARG A 1 248 ? 16.327 14.257 15.387 1.00 85.56 248 ARG A C 1
ATOM 1855 O O . ARG A 1 248 ? 16.450 13.422 14.500 1.00 85.56 248 ARG A O 1
ATOM 1862 N N . THR A 1 249 ? 16.885 14.136 16.590 1.00 88.06 249 THR A N 1
ATOM 1863 C CA . THR A 1 249 ? 17.826 13.057 16.935 1.00 88.06 249 THR A CA 1
ATOM 1864 C C . THR A 1 249 ? 17.334 12.246 18.126 1.00 88.06 249 THR A C 1
ATOM 1866 O O . THR A 1 249 ? 17.032 12.823 19.167 1.00 88.06 249 THR A O 1
ATOM 1869 N N . ILE A 1 250 ? 17.322 10.922 17.993 1.00 91.94 250 ILE A N 1
ATOM 1870 C CA . ILE A 1 250 ? 17.267 9.980 19.119 1.00 91.94 250 ILE A CA 1
ATOM 1871 C C . ILE A 1 250 ? 18.714 9.594 19.428 1.00 91.94 250 ILE A C 1
ATOM 1873 O O . ILE A 1 250 ? 19.390 9.075 18.539 1.00 91.94 250 ILE A O 1
ATOM 1877 N N . SER A 1 251 ? 19.227 9.884 20.627 1.00 91.56 251 SER A N 1
ATOM 1878 C CA . SER A 1 251 ? 20.599 9.486 21.000 1.00 91.56 251 SER A CA 1
ATOM 1879 C C . SER A 1 251 ? 20.686 8.170 21.772 1.00 91.56 251 SER A C 1
ATOM 1881 O O . SER A 1 251 ? 21.785 7.632 21.874 1.00 91.56 251 SER A O 1
ATOM 1883 N N . GLY A 1 252 ? 19.572 7.672 22.314 1.00 92.12 252 GLY A N 1
ATOM 1884 C CA . GLY A 1 252 ? 19.488 6.331 22.891 1.00 92.12 252 GLY A CA 1
ATOM 1885 C C . GLY A 1 252 ? 19.402 5.240 21.823 1.00 92.12 252 GLY A C 1
ATOM 1886 O O . GLY A 1 252 ? 19.239 5.524 20.631 1.00 92.12 252 GLY A O 1
ATOM 1887 N N . ASP A 1 253 ? 19.526 3.989 22.259 1.00 95.19 253 ASP A N 1
ATOM 1888 C CA . ASP A 1 253 ? 19.484 2.820 21.378 1.00 95.19 253 ASP A CA 1
ATOM 1889 C C . ASP A 1 253 ? 18.049 2.546 20.894 1.00 95.19 253 ASP A C 1
ATOM 1891 O O . ASP A 1 253 ? 17.073 2.848 21.587 1.00 95.19 253 ASP A O 1
ATOM 1895 N N . VAL A 1 254 ? 17.912 1.963 19.701 1.00 96.56 254 VAL A N 1
ATOM 1896 C CA . VAL A 1 254 ? 16.621 1.607 19.097 1.00 96.56 254 VAL A CA 1
ATOM 1897 C C . VAL A 1 254 ? 16.579 0.113 18.776 1.00 96.56 254 VAL A C 1
ATOM 1899 O O . VAL A 1 254 ? 17.244 -0.360 17.853 1.00 96.56 254 VAL A O 1
ATOM 1902 N N . ASP A 1 255 ? 15.752 -0.625 19.513 1.00 96.81 255 ASP A N 1
ATOM 1903 C CA . ASP A 1 255 ? 15.426 -2.025 19.234 1.00 96.81 255 ASP A CA 1
ATOM 1904 C C . ASP A 1 255 ? 14.181 -2.104 18.342 1.00 96.81 255 ASP A C 1
ATOM 1906 O O . ASP A 1 255 ? 13.112 -1.599 18.689 1.00 96.81 255 ASP A O 1
ATOM 1910 N N . LEU A 1 256 ? 14.319 -2.738 17.178 1.00 95.88 256 LEU A N 1
ATOM 1911 C CA . LEU A 1 256 ? 13.255 -2.905 16.185 1.00 95.88 256 LEU A CA 1
ATOM 1912 C C . LEU A 1 256 ? 12.296 -4.067 16.509 1.00 95.88 256 LEU A C 1
ATOM 1914 O O . LEU A 1 256 ? 11.364 -4.308 15.737 1.00 95.88 256 LEU A O 1
ATOM 1918 N N . GLY A 1 257 ? 12.510 -4.795 17.607 1.00 94.81 257 GLY A N 1
ATOM 1919 C CA . GLY A 1 257 ? 11.803 -6.039 17.908 1.00 94.81 257 GLY A CA 1
ATOM 1920 C C . GLY A 1 257 ? 12.362 -7.230 17.120 1.00 94.81 257 GLY A C 1
ATOM 1921 O O . GLY A 1 257 ? 13.200 -7.084 16.229 1.00 94.81 257 GLY A O 1
ATOM 1922 N N . SER A 1 258 ? 11.920 -8.441 17.459 1.00 93.31 258 SER A N 1
ATOM 1923 C CA . SER A 1 258 ? 12.453 -9.699 16.906 1.00 93.31 258 SER A CA 1
ATOM 1924 C C . SER A 1 258 ? 12.117 -9.943 15.428 1.00 93.31 258 SER A C 1
ATOM 1926 O O . SER A 1 258 ? 12.875 -10.618 14.732 1.00 93.31 258 SER A O 1
ATOM 1928 N N . VAL A 1 259 ? 11.003 -9.394 14.944 1.00 92.31 259 VAL A N 1
ATOM 1929 C CA . VAL A 1 259 ? 10.548 -9.450 13.549 1.00 92.31 259 VAL A CA 1
ATOM 1930 C C . VAL A 1 259 ? 11.056 -8.229 12.783 1.00 92.31 259 VAL A C 1
ATOM 1932 O O . VAL A 1 259 ? 11.658 -8.385 11.719 1.00 92.31 259 VAL A O 1
ATOM 1935 N N . GLY A 1 260 ? 10.885 -7.027 13.339 1.00 92.50 260 GLY A N 1
ATOM 1936 C CA . GLY A 1 260 ? 11.286 -5.760 12.722 1.00 92.50 260 GLY A CA 1
ATOM 1937 C C . GLY A 1 260 ? 10.175 -4.713 12.682 1.00 92.50 260 GLY A C 1
ATOM 1938 O O . GLY A 1 260 ? 8.997 -5.046 12.780 1.00 92.50 260 GLY A O 1
ATOM 1939 N N . SER A 1 261 ? 10.559 -3.445 12.523 1.00 92.62 261 SER A N 1
ATOM 1940 C CA . SER A 1 261 ? 9.673 -2.286 12.719 1.00 92.62 261 SER A CA 1
ATOM 1941 C C . SER A 1 261 ? 9.741 -1.250 11.594 1.00 92.62 261 SER A C 1
ATOM 1943 O O . SER A 1 261 ? 10.695 -1.190 10.805 1.00 92.62 261 SER A O 1
ATOM 1945 N N . TYR A 1 262 ? 8.711 -0.405 11.542 1.00 89.56 262 TYR A N 1
ATOM 1946 C CA . TYR A 1 262 ? 8.545 0.656 10.554 1.00 89.56 262 TYR A CA 1
ATOM 1947 C C . TYR A 1 262 ? 8.887 2.009 11.191 1.00 89.56 262 TYR A C 1
ATOM 1949 O O . TYR A 1 262 ? 8.293 2.417 12.186 1.00 89.56 262 TYR A O 1
ATOM 1957 N N . VAL A 1 263 ? 9.820 2.741 10.594 1.00 89.38 263 VAL A N 1
ATOM 1958 C CA . VAL A 1 263 ? 10.301 4.053 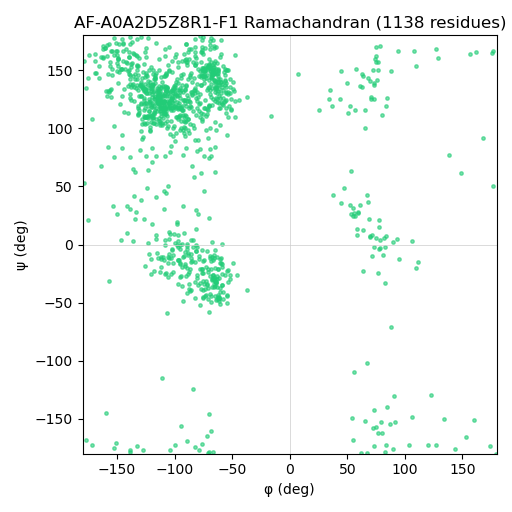11.055 1.00 89.38 263 VAL A CA 1
ATOM 1959 C C . VAL A 1 263 ? 10.002 5.072 9.958 1.00 89.38 263 VAL A C 1
ATOM 1961 O O . VAL A 1 263 ? 10.228 4.774 8.786 1.00 89.38 263 VAL A O 1
ATOM 1964 N N . GLY A 1 264 ? 9.516 6.274 10.274 1.00 77.50 264 GLY A N 1
ATOM 1965 C CA . GLY A 1 264 ? 9.135 7.220 9.225 1.00 77.50 264 GLY A CA 1
ATOM 1966 C C . GLY A 1 264 ? 9.046 8.689 9.630 1.00 77.50 264 GLY A C 1
ATOM 1967 O O . GLY A 1 264 ? 9.879 9.214 10.369 1.00 77.50 264 GLY A O 1
ATOM 1968 N N . GLY A 1 265 ? 8.093 9.390 9.017 1.00 68.56 265 GLY A N 1
ATOM 1969 C CA . GLY A 1 265 ? 7.907 10.836 9.127 1.00 68.56 265 GLY A CA 1
ATOM 1970 C C . GLY A 1 265 ? 8.291 11.625 7.870 1.00 68.56 265 GLY A C 1
ATOM 1971 O O . GLY A 1 265 ? 8.942 11.130 6.949 1.00 68.56 265 GLY A O 1
ATOM 1972 N N . HIS A 1 266 ? 7.872 12.892 7.846 1.00 67.12 266 HIS A N 1
ATOM 1973 C CA . HIS A 1 266 ? 7.922 13.772 6.668 1.00 67.12 266 HIS A CA 1
ATOM 1974 C C . HIS A 1 266 ? 9.165 14.684 6.613 1.00 67.12 266 HIS A C 1
ATOM 1976 O O . HIS A 1 266 ? 9.304 15.504 5.706 1.00 67.12 266 HIS A O 1
ATOM 1982 N N . ARG A 1 267 ? 10.055 14.601 7.612 1.00 78.75 267 ARG A N 1
ATOM 1983 C CA . ARG A 1 267 ? 11.261 15.442 7.766 1.00 78.75 267 ARG A CA 1
ATOM 1984 C C . ARG A 1 267 ? 12.497 14.591 8.077 1.00 78.75 267 ARG A C 1
ATOM 1986 O O . ARG A 1 267 ? 12.449 13.371 7.983 1.00 78.75 267 ARG A O 1
ATOM 1993 N N . HIS A 1 268 ? 13.631 15.231 8.369 1.00 85.81 268 HIS A N 1
ATOM 1994 C CA . HIS A 1 268 ? 14.895 14.544 8.648 1.00 85.81 268 HIS A CA 1
ATOM 1995 C C . HIS A 1 268 ? 14.995 14.103 10.116 1.00 85.81 268 HIS A C 1
ATOM 1997 O O . HIS A 1 268 ? 15.060 14.938 11.021 1.00 85.81 268 HIS A O 1
ATOM 2003 N N . ALA A 1 269 ? 15.024 12.790 10.334 1.00 87.81 269 ALA A N 1
ATOM 2004 C CA . ALA A 1 269 ? 15.324 12.141 11.605 1.00 87.81 269 ALA A CA 1
ATOM 2005 C C . ALA A 1 269 ? 16.738 11.532 11.598 1.00 87.81 269 ALA A C 1
ATOM 2007 O O . ALA A 1 269 ? 17.226 11.075 10.560 1.00 87.81 269 ALA A O 1
ATOM 2008 N N . VAL A 1 270 ? 17.375 11.492 12.766 1.00 91.50 270 VAL A N 1
ATOM 2009 C CA . VAL A 1 270 ? 18.653 10.822 13.025 1.00 91.50 270 VAL A CA 1
ATOM 2010 C C . VAL A 1 270 ? 18.486 9.844 14.185 1.00 91.50 270 VAL A C 1
ATOM 2012 O O . VAL A 1 270 ? 17.946 10.217 15.226 1.00 91.50 270 VAL A O 1
ATOM 2015 N N . ILE A 1 271 ? 18.987 8.619 14.030 1.00 93.88 271 ILE A N 1
ATOM 2016 C CA . ILE A 1 271 ? 19.184 7.680 15.142 1.00 93.88 271 ILE A CA 1
ATOM 2017 C C . ILE A 1 271 ? 20.690 7.592 15.403 1.00 93.88 271 ILE A C 1
ATOM 2019 O O . ILE A 1 271 ? 21.461 7.151 14.545 1.00 93.88 271 ILE A O 1
ATOM 2023 N N . GLY A 1 272 ? 21.090 8.103 16.566 1.00 93.69 272 GLY A N 1
ATOM 2024 C CA . GLY A 1 272 ? 22.474 8.210 17.016 1.00 93.69 272 GLY A CA 1
ATOM 2025 C C . GLY A 1 272 ? 22.944 7.056 17.896 1.00 93.69 272 GLY A C 1
ATOM 2026 O O . GLY A 1 272 ? 24.137 6.764 17.880 1.00 93.69 272 GLY A O 1
ATOM 2027 N N . GLY A 1 273 ? 22.033 6.404 18.625 1.00 94.81 273 GLY A N 1
ATOM 2028 C CA . GLY A 1 273 ? 22.322 5.160 19.341 1.00 94.81 273 GLY A CA 1
ATOM 2029 C C . GLY A 1 273 ? 22.399 3.951 18.408 1.00 94.81 273 GLY A C 1
ATOM 2030 O O . GLY A 1 273 ? 22.221 4.062 17.189 1.00 94.81 273 GLY A O 1
ATOM 2031 N N . ALA A 1 274 ? 22.691 2.786 18.978 1.00 95.69 274 ALA A N 1
ATOM 2032 C CA . ALA A 1 274 ? 22.762 1.535 18.239 1.00 95.69 274 ALA A CA 1
ATOM 2033 C C . ALA A 1 274 ? 21.373 1.081 17.758 1.00 95.69 274 ALA A C 1
ATOM 2035 O O . ALA A 1 274 ? 20.365 1.335 18.417 1.00 95.69 274 ALA A O 1
ATOM 2036 N N . VAL A 1 275 ? 21.323 0.374 16.625 1.00 97.25 275 VAL A N 1
ATOM 2037 C CA . VAL A 1 275 ? 20.080 -0.208 16.087 1.00 97.25 275 VAL A CA 1
ATOM 2038 C C . VAL A 1 275 ? 20.166 -1.734 16.080 1.00 97.25 275 VAL A C 1
ATOM 2040 O O . VAL A 1 275 ? 21.070 -2.315 15.465 1.00 97.25 275 VAL A O 1
ATOM 2043 N N . THR A 1 276 ? 19.218 -2.383 16.753 1.00 97.44 276 THR A N 1
ATOM 2044 C CA . THR A 1 276 ? 19.165 -3.837 16.997 1.00 97.44 276 THR A CA 1
ATOM 2045 C C . THR A 1 276 ? 17.835 -4.441 16.513 1.00 97.44 276 THR A C 1
ATOM 2047 O O . THR A 1 276 ? 16.911 -3.718 16.146 1.00 97.44 276 THR A O 1
ATOM 2050 N N . GLY A 1 277 ? 17.734 -5.777 16.473 1.00 96.25 277 GLY A N 1
ATOM 2051 C CA . GLY A 1 277 ? 16.480 -6.494 16.188 1.00 96.25 277 GLY A CA 1
ATOM 2052 C C . GLY A 1 277 ? 16.384 -7.139 14.794 1.00 96.25 277 GLY A C 1
ATOM 2053 O O . GLY A 1 277 ? 17.373 -7.635 14.241 1.00 96.25 277 GLY A O 1
ATOM 2054 N N . GLY A 1 278 ? 15.160 -7.192 14.264 1.00 95.94 278 GLY A N 1
ATOM 2055 C CA . GLY A 1 278 ? 14.773 -7.838 13.007 1.00 95.94 278 GLY A CA 1
ATOM 2056 C C . GLY A 1 278 ? 15.002 -6.968 11.766 1.00 95.94 278 GLY A C 1
ATOM 2057 O O . GLY A 1 278 ? 16.131 -6.559 11.500 1.00 95.94 278 GLY A O 1
ATOM 2058 N N . PHE A 1 279 ? 13.968 -6.731 10.951 1.00 94.75 279 PHE A N 1
ATOM 2059 C CA . PHE A 1 279 ? 14.045 -5.827 9.790 1.00 94.75 279 PHE A CA 1
ATOM 2060 C C . PHE A 1 279 ? 13.863 -4.344 10.163 1.00 94.75 279 PHE A C 1
ATOM 2062 O O . PHE A 1 279 ? 13.169 -4.007 11.122 1.00 94.75 279 PHE A O 1
ATOM 2069 N N . LEU A 1 280 ? 14.416 -3.452 9.337 1.00 94.69 280 LEU A N 1
ATOM 2070 C CA . LEU A 1 280 ? 14.148 -2.011 9.364 1.00 94.69 280 LEU A CA 1
ATOM 2071 C C . LEU A 1 280 ? 13.401 -1.601 8.092 1.00 94.69 280 LEU A C 1
ATOM 2073 O O . LEU A 1 280 ? 13.910 -1.814 6.992 1.00 94.69 280 LEU A O 1
ATOM 2077 N N . ARG A 1 281 ? 12.240 -0.951 8.213 1.00 92.06 281 ARG A N 1
ATOM 2078 C CA . ARG A 1 281 ? 11.537 -0.369 7.057 1.00 92.06 281 ARG A CA 1
ATOM 2079 C C . ARG A 1 281 ? 11.346 1.137 7.222 1.00 92.06 281 ARG A C 1
ATOM 2081 O O . ARG A 1 281 ? 10.656 1.584 8.132 1.00 92.06 281 ARG A O 1
ATOM 2088 N N . LYS A 1 282 ? 11.930 1.927 6.320 1.00 90.81 282 LYS A N 1
ATOM 2089 C CA . LYS A 1 282 ? 11.783 3.384 6.255 1.00 90.81 282 LYS A CA 1
ATOM 2090 C C . LYS A 1 282 ? 10.599 3.780 5.364 1.00 90.81 282 LYS A C 1
ATOM 2092 O O . LYS A 1 282 ? 10.677 3.668 4.140 1.00 90.81 282 LYS A O 1
ATOM 2097 N N . VAL A 1 283 ? 9.543 4.312 5.980 1.00 84.50 283 VAL A N 1
ATOM 2098 C CA . VAL A 1 283 ? 8.322 4.818 5.317 1.00 84.50 283 VAL A CA 1
ATOM 2099 C C . VAL A 1 283 ? 8.219 6.348 5.361 1.00 84.50 283 VAL A C 1
ATOM 2101 O O . VAL A 1 283 ? 8.917 7.001 6.143 1.00 84.50 283 VAL A O 1
ATOM 2104 N N . GLY A 1 284 ? 7.378 6.927 4.504 1.00 80.19 284 GLY A N 1
ATOM 2105 C CA . GLY A 1 284 ? 7.097 8.363 4.448 1.00 80.19 284 GLY A CA 1
ATOM 2106 C C . GLY A 1 284 ? 8.202 9.225 3.824 1.00 80.19 284 GLY A C 1
ATOM 2107 O O . GLY A 1 284 ? 9.388 8.883 3.838 1.00 80.19 284 GLY A O 1
ATOM 2108 N N . SER A 1 285 ? 7.802 10.399 3.329 1.00 80.88 285 SER A N 1
ATOM 2109 C CA . SER A 1 285 ? 8.600 11.305 2.479 1.00 80.88 285 SER A CA 1
ATOM 2110 C C . SER A 1 285 ? 9.923 11.830 3.058 1.00 80.88 285 SER A C 1
ATOM 2112 O O . SER A 1 285 ? 10.761 12.334 2.308 1.00 80.88 285 SER A O 1
ATOM 2114 N N . GLY A 1 286 ? 10.127 11.743 4.374 1.00 82.94 286 GLY A N 1
ATOM 2115 C CA . GLY A 1 286 ? 11.301 12.270 5.064 1.00 82.94 286 GLY A CA 1
ATOM 2116 C C . GLY A 1 286 ? 12.576 11.437 4.906 1.00 82.94 286 GLY A C 1
ATOM 2117 O O . GLY A 1 286 ? 12.584 10.330 4.361 1.00 82.94 286 GLY A O 1
ATOM 2118 N N . ALA A 1 287 ? 13.667 11.961 5.459 1.00 87.25 287 ALA A N 1
ATOM 2119 C CA . ALA A 1 287 ? 14.957 11.283 5.528 1.00 87.25 287 ALA A CA 1
ATOM 2120 C C . ALA A 1 287 ? 15.157 10.654 6.914 1.00 87.25 287 ALA A C 1
ATOM 2122 O O . ALA A 1 287 ? 14.910 11.305 7.925 1.00 87.25 287 ALA A O 1
ATOM 2123 N N . LEU A 1 288 ? 15.670 9.431 6.970 1.00 91.31 288 LEU A N 1
ATOM 2124 C CA . LEU A 1 288 ? 16.218 8.814 8.175 1.00 91.31 288 LEU A CA 1
ATOM 2125 C C . LEU A 1 288 ? 17.724 8.651 7.975 1.00 91.31 288 LEU A C 1
ATOM 2127 O O . LEU A 1 288 ? 18.157 8.131 6.950 1.00 91.31 288 LEU A O 1
ATOM 2131 N N . THR A 1 289 ? 18.532 9.103 8.927 1.00 92.12 289 THR A N 1
ATOM 2132 C CA . THR A 1 289 ? 19.978 8.852 8.936 1.00 92.12 289 THR A CA 1
ATOM 2133 C C . THR A 1 289 ? 20.355 8.086 10.190 1.00 92.12 289 THR A C 1
ATOM 2135 O O . THR A 1 289 ? 20.042 8.511 11.296 1.00 92.12 289 THR A O 1
ATOM 2138 N N . LEU A 1 290 ? 21.038 6.966 10.021 1.00 94.12 290 LEU A N 1
ATOM 2139 C CA . LEU A 1 290 ? 21.612 6.200 11.115 1.00 94.12 290 LEU A CA 1
ATOM 2140 C C . LEU A 1 290 ? 23.082 6.614 11.252 1.00 94.12 290 LEU A C 1
ATOM 2142 O O . LEU A 1 290 ? 23.783 6.715 10.240 1.00 94.12 290 LEU A O 1
ATOM 2146 N N . THR A 1 291 ? 23.531 6.888 12.477 1.00 93.00 291 THR A N 1
ATOM 2147 C CA . THR A 1 291 ? 24.939 7.230 12.767 1.00 93.00 291 THR A CA 1
ATOM 2148 C C . THR A 1 291 ? 25.577 6.341 13.834 1.00 93.00 291 THR A C 1
ATOM 2150 O O . THR A 1 291 ? 26.804 6.283 13.905 1.00 93.00 291 THR A O 1
ATOM 2153 N N . GLY A 1 292 ? 24.770 5.648 14.647 1.00 92.19 292 GLY A N 1
ATOM 2154 C CA . GLY A 1 292 ? 25.228 4.628 15.593 1.00 92.19 292 GLY A CA 1
ATOM 2155 C C . GLY A 1 292 ? 25.374 3.238 14.962 1.00 92.19 292 GLY A C 1
ATOM 2156 O O . GLY A 1 292 ? 24.933 2.995 13.838 1.00 92.19 292 GLY A O 1
ATOM 2157 N N . ALA A 1 293 ? 26.011 2.318 15.688 1.00 93.25 293 ALA A N 1
ATOM 2158 C CA . ALA A 1 293 ? 26.310 0.970 15.203 1.00 93.25 293 ALA A CA 1
ATOM 2159 C C . ALA A 1 293 ? 25.040 0.153 14.886 1.00 93.25 293 ALA A C 1
ATOM 2161 O O . ALA A 1 293 ? 24.067 0.170 15.641 1.00 93.25 293 ALA A O 1
ATOM 2162 N N . LEU A 1 294 ? 25.060 -0.610 13.789 1.00 95.12 294 LEU A N 1
ATOM 2163 C CA . LEU A 1 294 ? 23.930 -1.436 13.352 1.00 95.12 294 LEU A CA 1
ATOM 2164 C C . LEU A 1 294 ? 24.238 -2.916 13.593 1.00 95.12 294 LEU A C 1
ATOM 2166 O O . LEU A 1 294 ? 25.313 -3.397 13.243 1.00 95.12 294 LEU A O 1
ATOM 2170 N N . SER A 1 295 ? 23.293 -3.635 14.197 1.00 94.75 295 SER A N 1
ATOM 2171 C CA . SER A 1 295 ? 23.414 -5.077 14.473 1.00 94.75 295 SER A CA 1
ATOM 2172 C C . SER A 1 295 ? 22.110 -5.857 14.265 1.00 94.75 295 SER A C 1
ATOM 2174 O O . SER A 1 295 ? 22.023 -7.038 14.604 1.00 94.75 295 SER A O 1
ATOM 2176 N N . PHE A 1 296 ? 21.092 -5.214 13.684 1.00 95.38 296 PHE A N 1
ATOM 2177 C CA . PHE A 1 296 ? 19.860 -5.875 13.260 1.00 95.38 296 PHE A CA 1
ATOM 2178 C C . PHE A 1 296 ? 20.122 -6.840 12.087 1.00 95.38 296 PHE A C 1
ATOM 2180 O O . PHE A 1 296 ? 21.048 -6.631 11.299 1.00 95.38 296 PHE A O 1
ATOM 2187 N N . THR A 1 297 ? 19.327 -7.908 11.980 1.00 91.25 297 THR A N 1
ATOM 2188 C CA . THR A 1 297 ? 19.626 -9.055 11.086 1.00 91.25 297 THR A CA 1
ATOM 2189 C C . THR A 1 297 ? 18.642 -9.261 9.934 1.00 91.25 297 THR A C 1
ATOM 2191 O O . THR A 1 297 ? 18.917 -10.033 9.014 1.00 91.25 297 THR A O 1
ATOM 2194 N N . GLY A 1 298 ? 17.500 -8.572 9.947 1.00 95.31 298 GLY A N 1
ATOM 2195 C CA . GLY A 1 298 ? 16.561 -8.572 8.828 1.00 95.31 298 GLY A CA 1
ATOM 2196 C C . GLY A 1 298 ? 17.031 -7.691 7.668 1.00 95.31 298 GLY A C 1
ATOM 2197 O O . GLY A 1 298 ? 18.147 -7.166 7.661 1.00 95.31 298 GLY A O 1
ATOM 2198 N N . ARG A 1 299 ? 16.152 -7.495 6.682 1.00 95.62 299 ARG A N 1
ATOM 2199 C CA . ARG A 1 299 ? 16.382 -6.553 5.574 1.00 95.62 299 ARG A CA 1
ATOM 2200 C C . ARG A 1 299 ? 16.317 -5.099 6.053 1.00 95.62 299 ARG A C 1
ATOM 2202 O O . ARG A 1 299 ? 15.605 -4.810 7.017 1.00 95.62 299 ARG A O 1
ATOM 2209 N N . ALA A 1 300 ? 16.980 -4.187 5.349 1.00 95.81 300 ALA A N 1
ATOM 2210 C CA . ALA A 1 300 ? 16.716 -2.754 5.454 1.00 95.81 300 ALA A CA 1
ATOM 2211 C C . ALA A 1 300 ? 16.033 -2.263 4.171 1.00 95.81 300 ALA A C 1
ATOM 2213 O O . ALA A 1 300 ? 16.546 -2.444 3.069 1.00 95.81 300 ALA A O 1
ATOM 2214 N N . GLU A 1 301 ? 14.859 -1.658 4.301 1.00 93.75 301 GLU A N 1
ATOM 2215 C CA . GLU A 1 301 ? 13.977 -1.325 3.180 1.00 93.75 301 GLU A CA 1
ATOM 2216 C C . GLU A 1 301 ? 13.567 0.151 3.218 1.00 93.75 301 GLU A C 1
ATOM 2218 O O . GLU A 1 301 ? 13.348 0.702 4.297 1.00 93.75 301 GLU A O 1
ATOM 2223 N N . VAL A 1 302 ? 13.443 0.807 2.061 1.00 91.62 302 VAL A N 1
ATOM 2224 C CA . VAL A 1 302 ? 12.991 2.206 1.960 1.00 91.62 302 VAL A CA 1
ATOM 2225 C C . VAL A 1 302 ? 12.023 2.428 0.802 1.00 91.62 302 VAL A C 1
ATOM 2227 O O . VAL A 1 302 ? 12.219 1.904 -0.295 1.00 91.62 302 VAL A O 1
ATOM 2230 N N . GLY A 1 303 ? 11.028 3.284 1.038 1.00 78.81 303 GLY A N 1
ATOM 2231 C CA . GLY A 1 303 ? 10.002 3.650 0.062 1.00 78.81 303 GLY A CA 1
ATOM 2232 C C . GLY A 1 303 ? 8.814 2.690 0.093 1.00 78.81 303 GLY A C 1
ATOM 2233 O O . GLY A 1 303 ? 8.953 1.509 0.422 1.00 78.81 303 GLY A O 1
ATOM 2234 N N . ARG A 1 304 ? 7.634 3.216 -0.232 1.00 71.62 304 ARG A N 1
ATOM 2235 C CA . ARG A 1 304 ? 6.348 2.512 -0.166 1.00 71.62 304 ARG A CA 1
ATOM 2236 C C . ARG A 1 304 ? 5.376 3.214 -1.110 1.00 71.62 304 ARG A C 1
ATOM 2238 O O . ARG A 1 304 ? 5.302 4.431 -1.069 1.00 71.62 304 ARG A O 1
ATOM 2245 N N . ASP A 1 305 ? 4.654 2.490 -1.961 1.00 62.56 305 ASP A N 1
ATOM 2246 C CA . ASP A 1 305 ? 3.559 3.038 -2.794 1.00 62.56 305 ASP A CA 1
ATOM 2247 C C . ASP A 1 305 ? 3.889 4.244 -3.692 1.00 62.56 305 ASP A C 1
ATOM 2249 O O . ASP A 1 305 ? 3.007 5.021 -4.047 1.00 62.56 305 ASP A O 1
ATOM 2253 N N . GLY A 1 306 ? 5.160 4.422 -4.060 1.00 61.38 306 GLY A N 1
ATOM 2254 C CA . GLY A 1 306 ? 5.621 5.615 -4.773 1.00 61.38 306 GLY A CA 1
ATOM 2255 C C . GLY A 1 306 ? 5.811 6.847 -3.876 1.00 61.38 306 GLY A C 1
ATOM 2256 O O . GLY A 1 306 ? 6.320 7.866 -4.350 1.00 61.38 306 GLY A O 1
ATOM 2257 N N . GLU A 1 307 ? 5.492 6.766 -2.580 1.00 68.81 307 GLU A N 1
ATOM 2258 C CA . GLU A 1 307 ? 5.926 7.763 -1.610 1.00 68.81 307 GLU A CA 1
ATOM 2259 C C . GLU A 1 307 ? 7.452 7.786 -1.517 1.00 68.81 307 GLU A C 1
ATOM 2261 O O . GLU A 1 307 ? 8.134 6.760 -1.396 1.00 68.81 307 GLU A O 1
ATOM 2266 N N . GLY A 1 308 ? 7.989 9.003 -1.575 1.00 68.62 308 GLY A N 1
ATOM 2267 C CA . GLY A 1 308 ? 9.418 9.240 -1.471 1.00 68.62 308 GLY A CA 1
ATOM 2268 C C . GLY A 1 308 ? 9.984 8.900 -0.093 1.00 68.62 308 GLY A C 1
ATOM 2269 O O . GLY A 1 308 ? 9.266 8.608 0.857 1.00 68.62 308 GLY A O 1
ATOM 2270 N N . GLY A 1 309 ? 11.299 9.018 0.030 1.00 84.62 309 GLY A N 1
ATOM 2271 C CA . GLY A 1 309 ? 11.991 8.978 1.314 1.00 84.62 309 GLY A CA 1
ATOM 2272 C C . GLY A 1 309 ? 13.444 8.568 1.143 1.00 84.62 309 GLY A C 1
ATOM 2273 O O . GLY A 1 309 ? 13.830 8.034 0.099 1.00 84.62 309 GLY A O 1
ATOM 2274 N N . SER A 1 310 ? 14.268 8.799 2.163 1.00 90.19 310 SER A N 1
ATOM 2275 C CA . SER A 1 310 ? 15.644 8.300 2.154 1.00 90.19 310 SER A CA 1
ATOM 2276 C C . SER A 1 310 ? 16.052 7.619 3.453 1.00 90.19 310 SER A C 1
ATOM 2278 O O . SER A 1 310 ? 15.665 8.042 4.541 1.00 90.19 310 SER A O 1
ATOM 2280 N N . LEU A 1 311 ? 16.842 6.557 3.314 1.00 93.31 311 LEU A N 1
ATOM 2281 C CA . LEU A 1 311 ? 17.524 5.853 4.393 1.00 93.31 311 LEU A CA 1
ATOM 2282 C C . LEU A 1 311 ? 19.029 6.022 4.176 1.00 93.31 311 LEU A C 1
ATOM 2284 O O . LEU A 1 311 ? 19.564 5.569 3.166 1.00 93.31 311 LEU A O 1
ATOM 2288 N N . GLY A 1 312 ? 19.700 6.714 5.089 1.00 91.81 312 GLY A N 1
ATOM 2289 C CA . GLY A 1 312 ? 21.125 7.016 5.006 1.00 91.81 312 GLY A CA 1
ATOM 2290 C C . GLY A 1 312 ? 21.931 6.401 6.145 1.00 91.81 312 GLY A C 1
ATOM 2291 O O . GLY A 1 312 ? 21.453 6.374 7.276 1.00 91.81 312 GLY A O 1
ATOM 2292 N N . VAL A 1 313 ? 23.168 5.992 5.866 1.00 92.06 313 VAL A N 1
ATOM 2293 C CA . VAL A 1 313 ? 24.176 5.641 6.885 1.00 92.06 313 VAL A CA 1
ATOM 2294 C C . VAL A 1 313 ? 25.379 6.578 6.817 1.00 92.06 313 VAL A C 1
ATOM 2296 O O . VAL A 1 313 ? 25.767 7.029 5.732 1.00 92.06 313 VAL A O 1
ATOM 2299 N N . ARG A 1 314 ? 25.919 6.912 7.994 1.00 86.75 314 ARG A N 1
ATOM 2300 C CA . ARG A 1 314 ? 27.107 7.750 8.222 1.00 86.75 314 ARG A CA 1
ATOM 2301 C C . ARG A 1 314 ? 27.813 7.338 9.517 1.00 86.75 314 ARG A C 1
ATOM 2303 O O . ARG A 1 314 ? 27.282 6.564 10.305 1.00 86.75 314 ARG A O 1
ATOM 2310 N N . ASP A 1 315 ? 28.973 7.938 9.761 1.00 86.44 315 ASP A N 1
ATOM 2311 C CA . ASP A 1 315 ? 29.738 7.832 11.006 1.00 86.44 315 ASP A CA 1
ATOM 2312 C C . ASP A 1 315 ? 30.055 6.374 11.376 1.00 86.44 315 ASP A C 1
ATOM 2314 O O . ASP A 1 315 ? 30.872 5.789 10.667 1.00 86.44 315 ASP A O 1
ATOM 2318 N N . GLN A 1 316 ? 29.445 5.795 12.420 1.00 86.69 316 GLN A N 1
ATOM 2319 C CA . GLN A 1 316 ? 29.653 4.393 12.833 1.00 86.69 316 GLN A CA 1
ATOM 2320 C C . GLN A 1 316 ? 28.610 3.412 12.264 1.00 86.69 316 GLN A C 1
ATOM 2322 O O . GLN A 1 316 ? 28.706 2.208 12.507 1.00 86.69 316 GLN A O 1
ATOM 2327 N N . ALA A 1 317 ? 27.598 3.897 11.543 1.00 91.44 317 ALA A N 1
ATOM 2328 C CA . ALA A 1 317 ? 26.547 3.049 10.998 1.00 91.44 317 ALA A CA 1
ATOM 2329 C C . ALA A 1 317 ? 27.026 2.311 9.739 1.00 91.44 317 ALA A C 1
ATOM 2331 O O . ALA A 1 317 ? 27.374 2.941 8.740 1.00 91.44 317 ALA A O 1
ATOM 2332 N N . ALA A 1 318 ? 26.981 0.977 9.772 1.00 91.62 318 ALA A N 1
ATOM 2333 C CA . ALA A 1 318 ? 27.309 0.116 8.640 1.00 91.62 318 ALA A CA 1
ATOM 2334 C C . ALA A 1 318 ? 26.324 -1.061 8.541 1.00 91.62 318 ALA A C 1
ATOM 2336 O O . ALA A 1 318 ? 26.071 -1.769 9.514 1.00 91.62 318 ALA A O 1
ATOM 2337 N N . PHE A 1 319 ? 25.762 -1.282 7.356 1.00 92.94 319 PHE A N 1
ATOM 2338 C CA . PHE A 1 319 ? 24.860 -2.380 7.013 1.00 92.94 319 PHE A CA 1
ATOM 2339 C C . PHE A 1 319 ? 25.638 -3.695 6.814 1.00 92.94 319 PHE A C 1
ATOM 2341 O O . PHE A 1 319 ? 25.656 -4.271 5.729 1.00 92.94 319 PHE A O 1
ATOM 2348 N N . HIS A 1 320 ? 26.314 -4.169 7.863 1.00 91.44 320 HIS A N 1
ATOM 2349 C CA . HIS A 1 320 ? 27.114 -5.406 7.837 1.00 91.44 320 HIS A CA 1
ATOM 2350 C C . HIS A 1 320 ? 26.322 -6.657 8.220 1.00 91.44 320 HIS A C 1
ATOM 2352 O O . HIS A 1 320 ? 26.658 -7.757 7.791 1.00 91.44 320 HIS A O 1
ATOM 2358 N N . THR A 1 321 ? 25.276 -6.496 9.031 1.00 90.69 321 THR A N 1
ATOM 2359 C CA . THR A 1 321 ? 24.465 -7.597 9.575 1.00 90.69 321 THR A CA 1
ATOM 2360 C C . THR A 1 321 ? 23.114 -7.773 8.885 1.00 90.69 321 THR A C 1
ATOM 2362 O O . THR A 1 321 ? 22.453 -8.783 9.112 1.00 90.69 321 THR A O 1
ATOM 2365 N N . THR A 1 322 ? 22.696 -6.815 8.052 1.00 94.12 322 THR A N 1
ATOM 2366 C CA . THR A 1 322 ? 21.422 -6.891 7.325 1.00 94.12 322 THR A CA 1
ATOM 2367 C C . THR A 1 322 ? 21.453 -7.996 6.270 1.00 94.12 322 THR A C 1
ATOM 2369 O O . THR A 1 322 ? 22.472 -8.220 5.619 1.00 94.12 322 THR A O 1
ATOM 2372 N N . SER A 1 323 ? 20.325 -8.676 6.073 1.00 96.19 323 SER A N 1
ATOM 2373 C CA . SER A 1 323 ? 20.218 -9.740 5.072 1.00 96.19 323 SER A CA 1
ATOM 2374 C C . SER A 1 323 ? 20.099 -9.233 3.629 1.00 96.19 323 SER A C 1
ATOM 2376 O O . SER A 1 323 ? 20.440 -9.969 2.706 1.00 96.19 323 SER A O 1
ATOM 2378 N N . GLU A 1 324 ? 19.611 -8.005 3.425 1.00 97.06 324 GLU A N 1
ATOM 2379 C CA . GLU A 1 324 ? 19.362 -7.393 2.113 1.00 97.06 324 GLU A CA 1
ATOM 2380 C C . GLU A 1 324 ? 19.089 -5.886 2.265 1.00 97.06 324 GLU A C 1
ATOM 2382 O O . GLU A 1 324 ? 18.466 -5.463 3.243 1.00 97.06 324 GLU A O 1
ATOM 2387 N N . LEU A 1 325 ? 19.482 -5.083 1.272 1.00 97.12 325 LEU A N 1
ATOM 2388 C CA . LEU A 1 325 ? 19.071 -3.683 1.139 1.00 97.12 325 LEU A CA 1
ATOM 2389 C C . LEU A 1 325 ? 18.051 -3.529 0.001 1.00 97.12 325 LEU A C 1
ATOM 2391 O O . LEU A 1 325 ? 18.371 -3.804 -1.155 1.00 97.12 325 LEU A O 1
ATOM 2395 N N . ILE A 1 326 ? 16.837 -3.056 0.305 1.00 95.88 326 ILE A N 1
ATOM 2396 C CA . ILE A 1 326 ? 15.743 -2.901 -0.670 1.00 95.88 326 ILE A CA 1
ATOM 2397 C C . ILE A 1 326 ? 15.374 -1.427 -0.869 1.00 95.88 326 ILE A C 1
ATOM 2399 O O . ILE A 1 326 ? 14.937 -0.753 0.065 1.00 95.88 326 ILE A O 1
ATOM 2403 N N . ALA A 1 327 ? 15.467 -0.935 -2.106 1.00 94.06 327 ALA A N 1
ATOM 2404 C CA . ALA A 1 327 ? 14.966 0.387 -2.483 1.00 94.06 327 ALA A CA 1
ATOM 2405 C C . ALA A 1 327 ? 13.728 0.260 -3.386 1.00 94.06 327 ALA A C 1
ATOM 2407 O O . ALA A 1 327 ? 13.830 -0.114 -4.560 1.00 94.06 327 ALA A O 1
ATOM 2408 N N . ASN A 1 328 ? 12.560 0.603 -2.844 1.00 91.44 328 ASN A N 1
ATOM 2409 C CA . ASN A 1 328 ? 11.294 0.675 -3.572 1.00 91.44 328 ASN A CA 1
ATOM 2410 C C . ASN A 1 328 ? 11.148 2.001 -4.326 1.00 91.44 328 ASN A C 1
ATOM 2412 O O . ASN A 1 328 ? 11.841 2.972 -4.025 1.00 91.44 328 ASN A O 1
ATOM 2416 N N . ALA A 1 329 ? 10.242 2.051 -5.305 1.00 87.25 329 ALA A N 1
ATOM 2417 C CA . ALA A 1 329 ? 9.921 3.265 -6.050 1.00 87.25 329 ALA A CA 1
ATOM 2418 C C . ALA A 1 329 ? 9.652 4.458 -5.113 1.00 87.25 329 ALA A C 1
ATOM 2420 O O . ALA A 1 329 ? 8.970 4.329 -4.099 1.00 87.25 329 ALA A O 1
ATOM 2421 N N . GLY A 1 330 ? 10.246 5.611 -5.437 1.00 83.19 330 GLY A N 1
ATOM 2422 C CA . GLY A 1 330 ? 10.274 6.801 -4.573 1.00 83.19 330 GLY A CA 1
ATOM 2423 C C . GLY A 1 330 ? 11.377 6.781 -3.500 1.00 83.19 330 GLY A C 1
ATOM 2424 O O . GLY A 1 330 ? 11.957 7.829 -3.201 1.00 83.19 330 GLY A O 1
ATOM 2425 N N . GLY A 1 331 ? 11.727 5.607 -2.972 1.00 89.31 331 GLY A N 1
ATOM 2426 C CA . GLY A 1 331 ? 12.747 5.416 -1.942 1.00 89.31 331 GLY A CA 1
ATOM 2427 C C . GLY A 1 331 ? 14.193 5.532 -2.443 1.00 89.31 331 GLY A C 1
ATOM 2428 O O . GLY A 1 331 ? 14.524 5.183 -3.580 1.00 89.31 331 GLY A O 1
ATOM 2429 N N . SER A 1 332 ? 15.085 5.998 -1.565 1.00 91.69 332 SER A N 1
ATOM 2430 C CA . SER A 1 332 ? 16.528 6.091 -1.817 1.00 91.69 332 SER A CA 1
ATOM 2431 C C . SER A 1 332 ? 17.348 5.586 -0.629 1.00 91.69 332 SER A C 1
ATOM 2433 O O . SER A 1 332 ? 17.247 6.133 0.467 1.00 91.69 332 SER A O 1
ATOM 2435 N N . ILE A 1 333 ? 18.226 4.609 -0.848 1.00 93.75 333 ILE A N 1
ATOM 2436 C CA . ILE A 1 333 ? 19.275 4.234 0.114 1.00 93.75 333 ILE A CA 1
ATOM 2437 C C . ILE A 1 333 ? 20.530 5.059 -0.189 1.00 93.75 333 ILE A C 1
ATOM 2439 O O . ILE A 1 333 ? 20.877 5.245 -1.357 1.00 93.75 333 ILE A O 1
ATOM 2443 N N . GLY A 1 334 ? 21.189 5.587 0.842 1.00 89.44 334 GLY A N 1
ATOM 2444 C CA . GLY A 1 334 ? 22.394 6.406 0.721 1.00 89.44 334 GLY A CA 1
ATOM 2445 C C . GLY A 1 334 ? 23.512 5.965 1.665 1.00 89.44 334 GLY A C 1
ATOM 2446 O O . GLY A 1 334 ? 23.365 6.058 2.881 1.00 89.44 334 GLY A O 1
ATOM 2447 N N . ALA A 1 335 ? 24.656 5.571 1.116 1.00 83.19 335 ALA A N 1
ATOM 2448 C CA . ALA A 1 335 ? 25.886 5.336 1.866 1.00 83.19 335 ALA A CA 1
ATOM 2449 C C . ALA A 1 335 ? 26.843 6.519 1.642 1.00 83.19 335 ALA A C 1
ATOM 2451 O O . ALA A 1 335 ? 27.180 6.849 0.499 1.00 83.19 335 ALA A O 1
ATOM 2452 N N . ILE A 1 336 ? 27.229 7.215 2.716 1.00 76.19 336 ILE A N 1
ATOM 2453 C CA . ILE A 1 336 ? 28.076 8.415 2.652 1.00 76.19 336 ILE A CA 1
ATOM 2454 C C . ILE A 1 336 ? 29.290 8.211 3.557 1.00 76.19 336 ILE A C 1
ATOM 2456 O O . ILE A 1 336 ? 29.181 8.333 4.777 1.00 76.19 336 ILE A O 1
ATOM 2460 N N . GLY A 1 337 ? 30.436 7.929 2.930 1.00 65.81 337 GLY A N 1
ATOM 2461 C CA . GLY A 1 337 ? 31.671 7.538 3.603 1.00 65.81 337 GLY A CA 1
ATOM 2462 C C . GLY A 1 337 ? 32.113 8.553 4.651 1.00 65.81 337 GLY A C 1
ATOM 2463 O O . GLY A 1 337 ? 32.189 9.757 4.380 1.00 65.81 337 GLY A O 1
ATOM 2464 N N . SER A 1 338 ? 32.418 8.058 5.847 1.00 63.78 338 SER A N 1
ATOM 2465 C CA . SER A 1 338 ? 32.892 8.858 6.976 1.00 63.78 338 SER A CA 1
ATOM 2466 C C . SER A 1 338 ? 34.406 8.672 7.169 1.00 63.78 338 SER A C 1
ATOM 2468 O O . SER A 1 338 ? 35.073 8.011 6.374 1.00 63.78 338 SER A O 1
ATOM 2470 N N . ALA A 1 339 ? 34.977 9.296 8.202 1.00 57.03 339 ALA A N 1
ATOM 2471 C CA . ALA A 1 339 ? 36.337 8.977 8.648 1.00 57.03 339 ALA A CA 1
ATOM 2472 C C . ALA A 1 339 ? 36.383 7.739 9.570 1.00 57.03 339 ALA A C 1
ATOM 2474 O O . ALA A 1 339 ? 37.460 7.196 9.801 1.00 57.03 339 ALA A O 1
ATOM 2475 N N . GLU A 1 340 ? 35.225 7.314 10.086 1.00 57.03 340 GLU A N 1
ATOM 2476 C CA . GLU A 1 340 ? 35.069 6.276 11.115 1.00 57.03 340 GLU A CA 1
ATOM 2477 C C . GLU A 1 340 ? 34.645 4.916 10.520 1.00 57.03 340 GLU A C 1
ATOM 2479 O O . GLU A 1 340 ? 34.942 3.876 11.102 1.00 57.03 340 GLU A O 1
ATOM 2484 N N . ALA A 1 341 ? 34.010 4.915 9.340 1.00 63.69 341 ALA A N 1
ATOM 2485 C CA . ALA A 1 341 ? 33.622 3.732 8.575 1.00 63.69 341 ALA A CA 1
ATOM 2486 C C . ALA A 1 341 ? 34.045 3.886 7.103 1.00 63.69 341 ALA A C 1
ATOM 2488 O O . ALA A 1 341 ? 33.514 4.718 6.362 1.00 63.69 341 ALA A O 1
ATOM 2489 N N . SER A 1 342 ? 35.025 3.077 6.689 1.00 66.06 342 SER A N 1
ATOM 2490 C CA . SER A 1 342 ? 35.509 2.974 5.301 1.00 66.06 342 SER A CA 1
ATOM 2491 C C . SER A 1 342 ? 34.783 1.912 4.468 1.00 66.06 342 SER A C 1
ATOM 2493 O O . SER A 1 342 ? 35.065 1.782 3.283 1.00 66.06 342 SER A O 1
ATOM 2495 N N . ASP A 1 343 ? 33.927 1.137 5.122 1.00 83.50 343 ASP A N 1
ATOM 2496 C CA . ASP A 1 343 ? 33.132 0.017 4.628 1.00 83.50 343 ASP A CA 1
ATOM 2497 C C . ASP A 1 343 ? 31.775 0.168 5.337 1.00 83.50 343 ASP A C 1
ATOM 2499 O O . ASP A 1 343 ? 31.723 0.153 6.572 1.00 83.50 343 ASP A O 1
ATOM 2503 N N . MET A 1 344 ? 30.714 0.457 4.580 1.00 87.56 344 MET A N 1
ATOM 2504 C CA . MET A 1 344 ? 29.390 0.818 5.109 1.00 87.56 344 MET A CA 1
ATOM 2505 C C . MET A 1 344 ? 28.321 -0.239 4.832 1.00 87.56 344 MET A C 1
ATOM 2507 O O . MET A 1 344 ? 27.212 -0.127 5.358 1.00 87.56 344 MET A O 1
ATOM 2511 N N . ILE A 1 345 ? 28.601 -1.227 3.990 1.00 92.06 345 ILE A N 1
ATOM 2512 C CA . ILE A 1 345 ? 27.697 -2.283 3.546 1.00 92.06 345 ILE A CA 1
ATOM 2513 C C . ILE A 1 345 ? 28.561 -3.525 3.364 1.00 92.06 345 ILE A C 1
ATOM 2515 O O . ILE A 1 345 ? 29.567 -3.475 2.672 1.00 92.06 345 ILE A O 1
ATOM 2519 N N . GLY A 1 346 ? 28.179 -4.649 3.971 1.00 91.19 346 GLY A N 1
ATOM 2520 C CA . GLY A 1 346 ? 29.020 -5.842 3.893 1.00 91.19 346 GLY A CA 1
ATOM 2521 C C . GLY A 1 346 ? 29.141 -6.360 2.454 1.00 91.19 346 GLY A C 1
ATOM 2522 O O . GLY A 1 346 ? 28.131 -6.448 1.755 1.00 91.19 346 GLY A O 1
ATOM 2523 N N . ASP A 1 347 ? 30.340 -6.798 2.053 1.00 92.94 347 ASP A N 1
ATOM 2524 C CA . ASP A 1 347 ? 30.683 -7.313 0.711 1.00 92.94 347 ASP A CA 1
ATOM 2525 C C . ASP A 1 347 ? 29.679 -8.317 0.107 1.00 92.94 347 ASP A C 1
ATOM 2527 O O . ASP A 1 347 ? 29.606 -8.477 -1.110 1.00 92.94 347 ASP A O 1
ATOM 2531 N N . THR A 1 348 ? 28.933 -9.045 0.944 1.00 93.81 348 THR A N 1
ATOM 2532 C CA . THR A 1 348 ? 27.960 -10.070 0.531 1.00 93.81 348 THR A CA 1
ATOM 2533 C C . THR A 1 348 ? 26.501 -9.615 0.591 1.00 93.81 348 THR A C 1
ATOM 2535 O O . THR A 1 348 ? 25.621 -10.389 0.220 1.00 93.81 348 THR A O 1
ATOM 2538 N N . VAL A 1 349 ? 26.212 -8.408 1.082 1.00 96.12 349 VAL A N 1
ATOM 2539 C CA . VAL A 1 349 ? 24.844 -7.894 1.247 1.00 96.12 349 VAL A CA 1
ATOM 2540 C C . VAL A 1 349 ? 24.267 -7.539 -0.129 1.00 96.12 349 VAL A C 1
ATOM 2542 O O . VAL A 1 349 ? 24.814 -6.665 -0.809 1.00 96.12 349 VAL A O 1
ATOM 2545 N N . PRO A 1 350 ? 23.184 -8.201 -0.578 1.00 97.12 350 PRO A N 1
ATOM 2546 C CA . PRO A 1 350 ? 22.579 -7.920 -1.872 1.00 97.12 350 PRO A CA 1
ATOM 2547 C C . PRO A 1 350 ? 21.800 -6.599 -1.855 1.00 97.12 350 PRO A C 1
ATOM 2549 O O . PRO A 1 350 ? 21.218 -6.211 -0.837 1.00 97.12 350 PRO A O 1
ATOM 2552 N N . LEU A 1 351 ? 21.754 -5.933 -3.012 1.00 97.56 351 LEU A N 1
ATOM 2553 C CA . LEU A 1 351 ? 20.935 -4.739 -3.237 1.00 97.56 351 LEU A CA 1
ATOM 2554 C C . LEU A 1 351 ? 19.769 -5.088 -4.171 1.00 97.56 351 LEU A C 1
ATOM 2556 O O . LEU A 1 351 ? 20.002 -5.384 -5.342 1.00 97.56 351 LEU A O 1
ATOM 2560 N N . THR A 1 352 ? 18.523 -4.987 -3.717 1.00 97.38 352 THR A N 1
ATOM 2561 C CA . THR A 1 352 ? 17.338 -5.145 -4.575 1.00 97.38 352 THR A CA 1
ATOM 2562 C C . THR A 1 352 ? 16.699 -3.792 -4.863 1.00 97.38 352 THR A C 1
ATOM 2564 O O . THR A 1 352 ? 16.283 -3.066 -3.960 1.00 97.38 352 THR A O 1
ATOM 2567 N N . LEU A 1 353 ? 16.598 -3.445 -6.146 1.00 95.62 353 LEU A N 1
ATOM 2568 C CA . LEU A 1 353 ? 15.990 -2.200 -6.606 1.00 95.62 353 LEU A CA 1
ATOM 2569 C C . LEU A 1 353 ? 14.647 -2.498 -7.294 1.00 95.62 353 LEU A C 1
ATOM 2571 O O . LEU A 1 353 ? 14.581 -3.142 -8.347 1.00 95.62 353 LEU A O 1
ATOM 2575 N N . ASN A 1 354 ? 13.572 -2.007 -6.676 1.00 92.69 354 ASN A N 1
ATOM 2576 C CA . ASN A 1 354 ? 12.186 -2.081 -7.141 1.00 92.69 354 ASN A CA 1
ATOM 2577 C C . ASN A 1 354 ? 11.745 -0.693 -7.659 1.00 92.69 354 ASN A C 1
ATOM 2579 O O . ASN A 1 354 ? 10.758 -0.135 -7.190 1.00 92.69 354 ASN A O 1
ATOM 2583 N N . GLY A 1 355 ? 12.539 -0.068 -8.537 1.00 90.69 355 GLY A N 1
ATOM 2584 C CA . GLY A 1 355 ? 12.352 1.330 -8.968 1.00 90.69 355 GLY A CA 1
ATOM 2585 C C . GLY A 1 355 ? 12.930 2.384 -8.022 1.00 90.69 355 GLY A C 1
ATOM 2586 O O . GLY A 1 355 ? 12.851 3.580 -8.306 1.00 90.69 355 GLY A O 1
ATOM 2587 N N . GLY A 1 356 ? 13.500 1.965 -6.892 1.00 91.19 356 GLY A N 1
ATOM 2588 C CA . GLY A 1 356 ? 14.188 2.855 -5.966 1.00 91.19 356 GLY A CA 1
ATOM 2589 C C . GLY A 1 356 ? 15.599 3.224 -6.414 1.00 91.19 356 GLY A C 1
ATOM 2590 O O . GLY A 1 356 ? 16.077 2.857 -7.495 1.00 91.19 356 GLY A O 1
ATOM 2591 N N . ARG A 1 357 ? 16.279 3.984 -5.557 1.00 91.81 357 ARG A N 1
ATOM 2592 C CA . ARG A 1 357 ? 17.633 4.490 -5.803 1.00 91.81 357 ARG A CA 1
ATOM 2593 C C . ARG A 1 357 ? 18.624 3.951 -4.785 1.00 91.81 357 ARG A C 1
ATOM 2595 O O . ARG A 1 357 ? 18.326 3.891 -3.594 1.00 91.81 357 ARG A O 1
ATOM 2602 N N . PHE A 1 358 ? 19.829 3.663 -5.252 1.00 94.62 358 PHE A N 1
ATOM 2603 C CA . PHE A 1 358 ? 21.003 3.486 -4.412 1.00 94.62 358 PHE A CA 1
ATOM 2604 C C . PHE A 1 358 ? 22.015 4.595 -4.714 1.00 94.62 358 PHE A C 1
ATOM 2606 O O . PHE A 1 358 ? 22.344 4.845 -5.875 1.00 94.62 358 PHE A O 1
ATOM 2613 N N . GLY A 1 359 ? 22.493 5.276 -3.676 1.00 93.06 359 GLY A N 1
ATOM 2614 C CA . GLY A 1 359 ? 23.482 6.343 -3.772 1.00 93.06 359 GLY A CA 1
ATOM 2615 C C . GLY A 1 359 ? 24.720 6.034 -2.940 1.00 93.06 359 GLY A C 1
ATOM 2616 O O . GLY A 1 359 ? 24.610 5.847 -1.731 1.00 93.06 359 GLY A O 1
ATOM 2617 N N . PHE A 1 360 ? 25.898 6.060 -3.560 1.00 92.94 360 PHE A N 1
ATOM 2618 C CA . PHE A 1 360 ? 27.183 6.017 -2.861 1.00 92.94 360 PHE A CA 1
ATOM 2619 C C . PHE A 1 360 ? 27.918 7.353 -3.018 1.00 92.94 360 PHE A C 1
ATOM 2621 O O . PHE A 1 360 ? 28.042 7.884 -4.127 1.00 92.94 360 PHE A O 1
ATOM 2628 N N . ARG A 1 361 ? 28.433 7.898 -1.913 1.00 89.69 361 ARG A N 1
ATOM 2629 C CA . ARG A 1 361 ? 29.360 9.037 -1.908 1.00 89.69 361 ARG A CA 1
ATOM 2630 C C . ARG A 1 361 ? 30.573 8.695 -1.052 1.00 89.69 361 ARG A C 1
ATOM 2632 O O . ARG A 1 361 ? 30.410 8.320 0.105 1.00 89.69 361 ARG A O 1
ATOM 2639 N N . GLY A 1 362 ? 31.773 8.858 -1.604 1.00 83.56 362 GLY A N 1
ATOM 2640 C CA . GLY A 1 362 ? 33.014 8.606 -0.870 1.00 83.56 362 GLY A CA 1
ATOM 2641 C C . GLY A 1 362 ? 33.258 9.571 0.294 1.00 83.56 362 GLY A C 1
ATOM 2642 O O . GLY A 1 362 ? 32.590 10.601 0.431 1.00 83.56 362 GLY A O 1
ATOM 2643 N N . SER A 1 363 ? 34.267 9.258 1.107 1.00 82.00 363 SER A N 1
ATOM 2644 C CA . SER A 1 363 ? 34.738 10.126 2.187 1.00 82.00 363 SER A CA 1
ATOM 2645 C C . SER A 1 363 ? 35.432 11.381 1.642 1.00 82.00 363 SER A C 1
ATOM 2647 O O . SER A 1 363 ? 36.008 11.390 0.552 1.00 82.00 363 SER A O 1
ATOM 2649 N N . GLY A 1 364 ? 35.397 12.475 2.406 1.00 75.44 364 GLY A N 1
ATOM 2650 C CA . GLY A 1 364 ? 35.975 13.765 1.997 1.00 75.44 364 GLY A CA 1
ATOM 2651 C C . GLY A 1 364 ? 37.508 13.839 1.970 1.00 75.44 364 GLY A C 1
ATOM 2652 O O . GLY A 1 364 ? 38.036 14.879 1.582 1.00 75.44 364 GLY A O 1
ATOM 2653 N N . GLY A 1 365 ? 38.216 12.792 2.414 1.00 78.62 365 GLY A N 1
ATOM 2654 C CA . GLY A 1 365 ? 39.668 12.821 2.640 1.00 78.62 365 GLY A CA 1
ATOM 2655 C C . GLY A 1 365 ? 40.501 11.863 1.784 1.00 78.62 365 GLY A C 1
ATOM 2656 O O . GLY A 1 365 ? 41.689 12.122 1.598 1.00 78.62 365 GLY A O 1
ATOM 2657 N N . THR A 1 366 ? 39.915 10.782 1.261 1.00 84.50 366 THR A N 1
ATOM 2658 C CA . THR A 1 366 ? 40.629 9.751 0.489 1.00 84.50 366 THR A CA 1
ATOM 2659 C C . THR A 1 366 ? 39.771 9.170 -0.632 1.00 84.50 366 THR A C 1
ATOM 2661 O O . THR A 1 366 ? 38.540 9.177 -0.562 1.00 84.50 366 THR A O 1
ATOM 2664 N N . ASP A 1 367 ? 40.428 8.596 -1.644 1.00 86.69 367 ASP A N 1
ATOM 2665 C CA . ASP A 1 367 ? 39.764 7.736 -2.624 1.00 86.69 367 ASP A CA 1
ATOM 2666 C C . ASP A 1 367 ? 38.999 6.632 -1.886 1.00 86.69 367 ASP A C 1
ATOM 2668 O O . ASP A 1 367 ? 39.538 5.988 -0.984 1.00 86.69 367 ASP A O 1
ATOM 2672 N N . SER A 1 368 ? 37.724 6.458 -2.227 1.00 88.94 368 SER A N 1
ATOM 2673 C CA . SER A 1 368 ? 36.809 5.588 -1.482 1.00 88.94 368 SER A CA 1
ATOM 2674 C C . SER A 1 368 ? 36.269 4.484 -2.383 1.00 88.94 368 SER A C 1
ATOM 2676 O O . SER A 1 368 ? 35.821 4.760 -3.499 1.00 88.94 368 SER A O 1
ATOM 2678 N N . THR A 1 369 ? 36.308 3.244 -1.898 1.00 91.12 369 THR A N 1
ATOM 2679 C CA . THR A 1 369 ? 35.764 2.071 -2.591 1.00 91.12 369 THR A CA 1
ATOM 2680 C C . THR A 1 369 ? 34.809 1.348 -1.656 1.00 91.12 369 THR A C 1
ATOM 2682 O O . THR A 1 369 ? 35.218 0.995 -0.558 1.00 91.12 369 THR A O 1
ATOM 2685 N N . GLU A 1 370 ? 33.574 1.141 -2.100 1.00 92.75 370 GLU A N 1
ATOM 2686 C CA . GLU A 1 370 ? 32.537 0.394 -1.383 1.00 92.75 370 GLU A CA 1
ATOM 2687 C C . GLU A 1 370 ? 32.305 -0.937 -2.099 1.00 92.75 370 GLU A C 1
ATOM 2689 O O . GLU A 1 370 ? 32.182 -0.951 -3.330 1.00 92.75 370 GLU A O 1
ATOM 2694 N N . HIS A 1 371 ? 32.234 -2.035 -1.351 1.00 93.81 371 HIS A N 1
ATOM 2695 C CA . HIS A 1 371 ? 31.949 -3.365 -1.879 1.00 93.81 371 HIS A CA 1
ATOM 2696 C C . HIS A 1 371 ? 30.541 -3.804 -1.467 1.00 93.81 371 HIS A C 1
ATOM 2698 O O . HIS A 1 371 ? 30.132 -3.606 -0.334 1.00 93.81 371 HIS A O 1
ATOM 2704 N N . VAL A 1 372 ? 29.781 -4.381 -2.397 1.00 95.62 372 VAL A N 1
ATOM 2705 C CA . VAL A 1 372 ? 28.427 -4.899 -2.143 1.00 95.62 372 VAL A CA 1
ATOM 2706 C C . VAL A 1 372 ? 28.218 -6.228 -2.866 1.00 95.62 372 VAL A C 1
ATOM 2708 O O . VAL A 1 372 ? 28.919 -6.541 -3.837 1.00 95.62 372 VAL A O 1
ATOM 2711 N N . GLY A 1 373 ? 27.212 -6.988 -2.433 1.00 96.44 373 GLY A N 1
ATOM 2712 C CA . GLY A 1 373 ? 26.812 -8.231 -3.083 1.00 96.44 373 GLY A CA 1
ATOM 2713 C C . GLY A 1 373 ? 26.182 -8.007 -4.463 1.00 96.44 373 GLY A C 1
ATOM 2714 O O . GLY A 1 373 ? 26.348 -6.973 -5.116 1.00 96.44 373 GLY A O 1
ATOM 2715 N N . SER A 1 374 ? 25.435 -9.000 -4.943 1.00 96.81 374 SER A N 1
ATOM 2716 C CA . SER A 1 374 ? 24.707 -8.865 -6.211 1.00 96.81 374 SER A CA 1
ATOM 2717 C C . SER A 1 374 ? 23.654 -7.743 -6.172 1.00 96.81 374 SER A C 1
ATOM 2719 O O . SER A 1 374 ? 22.904 -7.599 -5.204 1.00 96.81 374 SER A O 1
ATOM 2721 N N . ILE A 1 375 ? 23.571 -6.960 -7.252 1.00 98.19 375 ILE A N 1
ATOM 2722 C CA . ILE A 1 375 ? 22.499 -5.981 -7.469 1.00 98.19 375 ILE A CA 1
ATOM 2723 C C . ILE A 1 375 ? 21.393 -6.642 -8.290 1.00 98.19 375 ILE A C 1
ATOM 2725 O O . ILE A 1 375 ? 21.625 -7.016 -9.438 1.00 98.19 375 ILE A O 1
ATOM 2729 N N . THR A 1 376 ? 20.182 -6.739 -7.747 1.00 98.12 376 THR A N 1
ATOM 2730 C CA . THR A 1 376 ? 18.996 -7.253 -8.442 1.00 98.12 376 THR A CA 1
ATOM 2731 C C . THR A 1 376 ? 18.065 -6.115 -8.850 1.00 98.12 376 THR A C 1
ATOM 2733 O O . THR A 1 376 ? 17.490 -5.417 -8.017 1.00 98.12 376 THR A O 1
ATOM 2736 N N . LEU A 1 377 ? 17.864 -5.957 -10.156 1.00 97.75 377 LEU A N 1
ATOM 2737 C CA . LEU A 1 377 ? 16.879 -5.053 -10.749 1.00 97.75 377 LEU A CA 1
ATOM 2738 C C . LEU A 1 377 ? 15.568 -5.823 -10.938 1.00 97.75 377 LEU A C 1
ATOM 2740 O O . LEU A 1 377 ? 15.440 -6.618 -11.872 1.00 97.75 377 LEU A O 1
ATOM 2744 N N . ASN A 1 378 ? 14.617 -5.632 -10.026 1.00 95.19 378 ASN A N 1
ATOM 2745 C CA . ASN A 1 378 ? 13.420 -6.471 -9.931 1.00 95.19 378 ASN A CA 1
ATOM 2746 C C . ASN A 1 378 ? 12.256 -5.954 -10.793 1.00 95.19 378 ASN A C 1
ATOM 2748 O O . ASN A 1 378 ? 11.575 -6.741 -11.442 1.00 95.19 378 ASN A O 1
ATOM 2752 N N . ARG A 1 379 ? 12.029 -4.635 -10.803 1.00 93.38 379 ARG A N 1
ATOM 2753 C CA . ARG A 1 379 ? 10.985 -3.955 -11.590 1.00 93.38 379 ARG A CA 1
ATOM 2754 C C . ARG A 1 379 ? 11.276 -2.458 -11.705 1.00 93.38 379 ARG A C 1
ATOM 2756 O O . ARG A 1 379 ? 12.123 -1.947 -10.973 1.00 93.38 379 ARG A O 1
ATOM 2763 N N . ASN A 1 380 ? 10.510 -1.767 -12.555 1.00 93.50 380 ASN A N 1
ATOM 2764 C CA . ASN A 1 380 ? 10.472 -0.303 -12.636 1.00 93.50 380 ASN A CA 1
ATOM 2765 C C . ASN A 1 380 ? 11.830 0.343 -13.024 1.00 93.50 380 ASN A C 1
ATOM 2767 O O . ASN A 1 380 ? 12.805 -0.355 -13.313 1.00 93.50 380 ASN A O 1
ATOM 2771 N N . LEU A 1 381 ? 11.901 1.676 -13.105 1.00 92.69 381 LEU A N 1
ATOM 2772 C CA . LEU A 1 381 ? 13.120 2.424 -13.443 1.00 92.69 381 LEU A CA 1
ATOM 2773 C C . LEU A 1 381 ? 13.938 2.739 -12.182 1.00 92.69 381 LEU A C 1
ATOM 2775 O O . LEU A 1 381 ? 13.663 3.707 -11.477 1.00 92.69 381 LEU A O 1
ATOM 2779 N N . SER A 1 382 ? 14.957 1.923 -11.926 1.00 94.06 382 SER A N 1
ATOM 2780 C CA . SER A 1 382 ? 15.854 2.040 -10.770 1.00 94.06 382 SER A CA 1
ATOM 2781 C C . SER A 1 382 ? 17.058 2.946 -11.048 1.00 94.06 382 SER A C 1
ATOM 2783 O O . SER A 1 382 ? 17.499 3.072 -12.192 1.00 94.06 382 SER A O 1
ATOM 2785 N N . GLY A 1 383 ? 17.625 3.547 -10.000 1.00 93.38 383 GLY A N 1
ATOM 2786 C CA . GLY A 1 383 ? 18.781 4.446 -10.104 1.00 93.38 383 GLY A CA 1
ATOM 2787 C C . GLY A 1 383 ? 19.990 3.995 -9.286 1.00 93.38 383 GLY A C 1
ATOM 2788 O O . GLY A 1 383 ? 19.833 3.614 -8.128 1.00 93.38 383 GLY A O 1
ATOM 2789 N N . ILE A 1 384 ? 21.194 4.092 -9.854 1.00 95.88 384 ILE A N 1
ATOM 2790 C CA . ILE A 1 384 ? 22.463 3.864 -9.140 1.00 95.88 384 ILE A CA 1
ATOM 2791 C C . ILE A 1 384 ? 23.351 5.092 -9.332 1.00 95.88 384 ILE A C 1
ATOM 2793 O O . ILE A 1 384 ? 23.845 5.339 -10.431 1.00 95.88 384 ILE A O 1
ATOM 2797 N N . ILE A 1 385 ? 23.546 5.865 -8.266 1.00 93.81 385 ILE A N 1
ATOM 2798 C CA . ILE A 1 385 ? 24.221 7.165 -8.305 1.00 93.81 385 ILE A CA 1
ATOM 2799 C C . ILE A 1 385 ? 25.546 7.055 -7.550 1.00 93.81 385 ILE A C 1
ATOM 2801 O O . ILE A 1 385 ? 25.558 6.774 -6.351 1.00 93.81 385 ILE A O 1
ATOM 2805 N N . VAL A 1 386 ? 26.667 7.325 -8.222 1.00 93.81 386 VAL A N 1
ATOM 2806 C CA . VAL A 1 386 ? 27.983 7.413 -7.569 1.00 93.81 386 VAL A CA 1
ATOM 2807 C C . VAL A 1 386 ? 28.484 8.852 -7.614 1.00 93.81 386 VAL A C 1
ATOM 2809 O O . VAL A 1 386 ? 28.680 9.447 -8.675 1.00 93.81 386 VAL A O 1
ATOM 2812 N N . SER A 1 387 ? 28.672 9.431 -6.431 1.00 89.19 387 SER A N 1
ATOM 2813 C CA . SER A 1 387 ? 29.079 10.820 -6.232 1.00 89.19 387 SER A CA 1
ATOM 2814 C C . SER A 1 387 ? 30.513 10.902 -5.723 1.00 89.19 387 SER A C 1
ATOM 2816 O O . SER A 1 387 ? 30.836 10.322 -4.689 1.00 89.19 387 SER A O 1
ATOM 2818 N N . GLN A 1 388 ? 31.351 11.707 -6.378 1.00 85.56 388 GLN A N 1
ATOM 2819 C CA . GLN A 1 388 ? 32.625 12.130 -5.793 1.00 85.56 388 GLN A CA 1
ATOM 2820 C C . GLN A 1 388 ? 32.392 12.945 -4.508 1.00 85.56 388 GLN A C 1
ATOM 2822 O O . GLN A 1 388 ? 31.412 13.694 -4.382 1.00 85.56 388 GLN A O 1
ATOM 2827 N N . SER A 1 389 ? 33.338 12.863 -3.575 1.00 79.00 389 SER A N 1
ATOM 2828 C CA . SER A 1 389 ? 33.395 13.742 -2.403 1.00 79.00 389 SER A CA 1
ATOM 2829 C C . SER A 1 389 ? 34.052 15.096 -2.712 1.00 79.00 389 SER A C 1
ATOM 2831 O O . SER A 1 389 ? 33.650 16.123 -2.164 1.00 79.00 389 SER A O 1
ATOM 2833 N N . SER A 1 390 ? 35.016 15.119 -3.637 1.00 82.12 390 SER A N 1
ATOM 2834 C CA . SER A 1 390 ? 35.666 16.320 -4.173 1.00 82.12 390 SER A CA 1
ATOM 2835 C C . SER A 1 390 ? 36.228 16.052 -5.574 1.00 82.12 390 SER A C 1
ATOM 2837 O O . SER A 1 390 ? 36.388 14.898 -5.958 1.00 82.12 390 SER A O 1
ATOM 2839 N N . ASP A 1 391 ? 36.607 17.097 -6.314 1.00 80.44 391 ASP A N 1
ATOM 2840 C CA . ASP A 1 391 ? 37.164 16.959 -7.677 1.00 80.44 391 ASP A CA 1
ATOM 2841 C C . ASP A 1 391 ? 38.539 16.250 -7.716 1.00 80.44 391 ASP A C 1
ATOM 2843 O O . ASP A 1 391 ? 39.055 15.941 -8.792 1.00 80.44 391 ASP A O 1
ATOM 2847 N N . LEU A 1 392 ? 39.142 16.019 -6.541 1.00 84.12 392 LEU A N 1
ATOM 2848 C CA . LEU A 1 392 ? 40.466 15.422 -6.350 1.00 84.12 392 LEU A CA 1
ATOM 2849 C C . LEU A 1 392 ? 40.427 13.938 -5.956 1.00 84.12 392 LEU A C 1
ATOM 2851 O O . LEU A 1 392 ? 41.487 13.320 -5.930 1.00 84.12 392 LEU A O 1
ATOM 2855 N N . LEU A 1 393 ? 39.251 13.383 -5.639 1.00 85.81 393 LEU A N 1
ATOM 2856 C CA . LEU A 1 393 ? 39.096 12.042 -5.062 1.00 85.81 393 LEU A CA 1
ATOM 2857 C C . LEU A 1 393 ? 38.082 11.216 -5.861 1.00 85.81 393 LEU A C 1
ATOM 2859 O O . LEU A 1 393 ? 37.007 11.716 -6.202 1.00 85.81 393 LEU A O 1
ATOM 2863 N N . THR A 1 394 ? 38.394 9.947 -6.124 1.00 87.19 394 THR A N 1
ATOM 2864 C CA . THR A 1 394 ? 37.442 9.013 -6.740 1.00 87.19 394 THR A CA 1
ATOM 2865 C C . THR A 1 394 ? 36.490 8.400 -5.716 1.00 87.19 394 THR A C 1
ATOM 2867 O O . THR A 1 394 ? 36.778 8.268 -4.524 1.00 87.19 394 THR A O 1
ATOM 2870 N N . SER A 1 395 ? 35.321 7.999 -6.201 1.00 91.38 395 SER A N 1
ATOM 2871 C CA . SER A 1 395 ? 34.374 7.156 -5.477 1.00 91.38 395 SER A CA 1
ATOM 2872 C C . SER A 1 395 ? 33.986 6.000 -6.391 1.00 91.38 395 SER A C 1
ATOM 2874 O O . SER A 1 395 ? 33.511 6.214 -7.508 1.00 91.38 395 SER A O 1
ATOM 2876 N N . THR A 1 396 ? 34.246 4.782 -5.929 1.00 93.50 396 THR A N 1
ATOM 2877 C CA . THR A 1 396 ? 34.062 3.541 -6.681 1.00 93.50 396 THR A CA 1
ATOM 2878 C C . THR A 1 396 ? 33.088 2.639 -5.933 1.00 93.50 396 THR A C 1
ATOM 2880 O O . THR A 1 396 ? 33.357 2.260 -4.800 1.00 93.50 396 THR A O 1
ATOM 2883 N N . LEU A 1 397 ? 31.982 2.265 -6.567 1.00 95.31 397 LEU A N 1
ATOM 2884 C CA . LEU A 1 397 ? 31.137 1.163 -6.111 1.00 95.31 397 LEU A CA 1
ATOM 2885 C C . LEU A 1 397 ? 31.582 -0.120 -6.824 1.00 95.31 397 LEU A C 1
ATOM 2887 O O . LEU A 1 397 ? 31.723 -0.108 -8.049 1.00 95.31 397 LEU A O 1
ATOM 2891 N N . VAL A 1 398 ? 31.789 -1.209 -6.088 1.00 96.62 398 VAL A N 1
ATOM 2892 C CA . VAL A 1 398 ? 32.101 -2.539 -6.624 1.00 96.62 398 VAL A CA 1
ATOM 2893 C C . VAL A 1 398 ? 31.013 -3.509 -6.181 1.00 96.62 398 VAL A C 1
ATOM 2895 O O . VAL A 1 398 ? 30.944 -3.879 -5.016 1.00 96.62 398 VAL A O 1
ATOM 2898 N N . ALA A 1 399 ? 30.169 -3.940 -7.110 1.00 97.50 399 ALA A N 1
ATOM 2899 C CA . ALA A 1 399 ? 29.180 -4.980 -6.846 1.00 97.50 399 ALA A CA 1
ATOM 2900 C C . ALA A 1 399 ? 29.686 -6.357 -7.296 1.00 97.50 399 ALA A C 1
ATOM 2902 O O . ALA A 1 399 ? 30.526 -6.463 -8.195 1.00 97.50 399 ALA A O 1
ATOM 2903 N N . GLU A 1 400 ? 29.147 -7.434 -6.730 1.00 97.62 400 GLU A N 1
ATOM 2904 C CA . GLU A 1 400 ? 29.457 -8.789 -7.201 1.00 97.62 400 GLU A CA 1
ATOM 2905 C C . GLU A 1 400 ? 29.043 -8.973 -8.672 1.00 97.62 400 GLU A C 1
ATOM 2907 O O . GLU A 1 400 ? 29.842 -9.411 -9.500 1.00 97.62 400 GLU A O 1
ATOM 2912 N N . ALA A 1 401 ? 27.797 -8.620 -8.992 1.00 97.12 401 ALA A N 1
ATOM 2913 C CA . ALA A 1 401 ? 27.172 -8.752 -10.305 1.00 97.12 401 ALA A CA 1
ATOM 2914 C C . ALA A 1 401 ? 25.954 -7.816 -10.410 1.00 97.12 401 ALA A C 1
ATOM 2916 O O . ALA A 1 401 ? 25.476 -7.300 -9.397 1.00 97.12 401 ALA A O 1
ATOM 2917 N N . VAL A 1 402 ? 25.405 -7.653 -11.617 1.00 97.38 402 VAL A N 1
ATOM 2918 C CA . VAL A 1 402 ? 24.056 -7.102 -11.826 1.00 97.38 402 VAL A CA 1
ATOM 2919 C C . VAL A 1 402 ? 23.152 -8.161 -12.455 1.00 97.38 402 VAL A C 1
ATOM 2921 O O . VAL A 1 402 ? 23.437 -8.684 -13.529 1.00 97.38 402 VAL A O 1
ATOM 2924 N N . ALA A 1 403 ? 22.055 -8.469 -11.771 1.00 96.38 403 ALA A N 1
ATOM 2925 C CA . ALA A 1 403 ? 20.992 -9.353 -12.218 1.00 96.38 403 ALA A CA 1
ATOM 2926 C C . ALA A 1 403 ? 19.747 -8.534 -12.579 1.00 96.38 403 ALA A C 1
ATOM 2928 O O . ALA A 1 403 ? 19.432 -7.519 -11.955 1.00 96.38 403 ALA A O 1
ATOM 2929 N N . ARG A 1 404 ? 19.016 -8.993 -13.594 1.00 95.06 404 ARG A N 1
ATOM 2930 C CA . ARG A 1 404 ? 17.848 -8.314 -14.156 1.00 95.06 404 ARG A CA 1
ATOM 2931 C C . ARG A 1 404 ? 16.641 -9.249 -14.170 1.00 95.06 404 ARG A C 1
ATOM 2933 O O . ARG A 1 404 ? 16.760 -10.386 -14.618 1.00 95.06 404 ARG A O 1
ATOM 2940 N N . ARG A 1 405 ? 15.466 -8.730 -13.809 1.00 96.25 405 ARG A N 1
ATOM 2941 C CA . ARG A 1 405 ? 14.164 -9.292 -14.200 1.00 96.25 405 ARG A CA 1
ATOM 2942 C C . ARG A 1 405 ? 13.532 -8.479 -15.336 1.00 96.25 405 ARG A C 1
ATOM 2944 O O . ARG A 1 405 ? 13.880 -7.315 -15.542 1.00 96.25 405 ARG A O 1
ATOM 2951 N N . SER A 1 406 ? 12.624 -9.117 -16.077 1.00 94.50 406 SER A N 1
ATOM 2952 C CA . SER A 1 406 ? 11.838 -8.485 -17.148 1.00 94.50 406 SER A CA 1
ATOM 2953 C C . SER A 1 406 ? 11.108 -7.232 -16.641 1.00 94.50 406 SER A C 1
ATOM 2955 O O . SER A 1 406 ? 10.799 -7.118 -15.454 1.00 94.50 406 SER A O 1
ATOM 2957 N N . GLY A 1 407 ? 10.874 -6.257 -17.514 1.00 95.31 407 GLY A N 1
ATOM 2958 C CA . GLY A 1 407 ? 10.179 -5.016 -17.187 1.00 95.31 407 GLY A CA 1
ATOM 2959 C C . GLY A 1 407 ? 10.990 -3.966 -16.420 1.00 95.31 407 GLY A C 1
ATOM 2960 O O . GLY A 1 407 ? 10.687 -2.787 -16.556 1.00 95.31 407 GLY A O 1
ATOM 2961 N N . ALA A 1 408 ? 12.040 -4.304 -15.659 1.00 96.94 408 ALA A N 1
ATOM 2962 C CA . ALA A 1 408 ? 12.871 -3.288 -14.986 1.00 96.94 408 ALA A CA 1
ATOM 2963 C C . ALA A 1 408 ? 13.637 -2.398 -15.997 1.00 96.94 408 ALA A C 1
ATOM 2965 O O . ALA A 1 408 ? 13.733 -2.759 -17.168 1.00 96.94 408 ALA A O 1
ATOM 2966 N N . ILE A 1 409 ? 14.263 -1.300 -15.566 1.00 96.44 409 ILE A N 1
ATOM 2967 C CA . ILE A 1 409 ? 15.350 -0.569 -16.266 1.00 96.44 409 ILE A CA 1
ATOM 2968 C C . ILE A 1 409 ? 16.296 -0.002 -15.191 1.00 96.44 409 ILE A C 1
ATOM 2970 O O . ILE A 1 409 ? 15.845 0.289 -14.083 1.00 96.44 409 ILE A O 1
ATOM 2974 N N . VAL A 1 410 ? 17.588 0.170 -15.492 1.00 96.62 410 VAL A N 1
ATOM 2975 C CA . VAL A 1 410 ? 18.522 0.899 -14.613 1.00 96.62 410 VAL A CA 1
ATOM 2976 C C . VAL A 1 410 ? 19.120 2.127 -15.286 1.00 96.62 410 VAL A C 1
ATOM 2978 O O . VAL A 1 410 ? 19.528 2.100 -16.449 1.00 96.62 410 VAL A O 1
ATOM 2981 N N . GLU A 1 411 ? 19.200 3.200 -14.512 1.00 95.00 411 GLU A N 1
ATOM 2982 C CA . GLU A 1 411 ? 19.909 4.428 -14.832 1.00 95.00 411 GLU A CA 1
ATOM 2983 C C . GLU A 1 411 ? 21.105 4.572 -13.881 1.00 95.00 411 GLU A C 1
ATOM 2985 O O . GLU A 1 411 ? 20.954 4.881 -12.697 1.00 95.00 411 GLU A O 1
ATOM 2990 N N . PHE A 1 412 ? 22.304 4.306 -14.397 1.00 96.44 412 PHE A N 1
ATOM 2991 C CA . PHE A 1 412 ? 23.552 4.581 -13.694 1.00 96.44 412 PHE A CA 1
ATOM 2992 C C . PHE A 1 412 ? 23.925 6.050 -13.893 1.00 96.44 412 PHE A C 1
ATOM 2994 O O . PHE A 1 412 ? 23.882 6.551 -15.019 1.00 96.44 412 PHE A O 1
ATOM 3001 N N . ALA A 1 413 ? 24.332 6.740 -12.835 1.00 93.50 413 ALA A N 1
ATOM 3002 C CA . ALA A 1 413 ? 24.639 8.158 -12.918 1.00 93.50 413 ALA A CA 1
ATOM 3003 C C . ALA A 1 413 ? 25.874 8.568 -12.114 1.00 93.50 413 ALA A C 1
ATOM 3005 O O . ALA A 1 413 ? 26.156 8.035 -11.037 1.00 93.50 413 ALA A O 1
ATOM 3006 N N . ASN A 1 414 ? 26.595 9.565 -12.630 1.00 90.06 414 ASN A N 1
ATOM 3007 C CA . ASN A 1 414 ? 27.424 10.399 -11.768 1.00 90.06 414 ASN A CA 1
ATOM 3008 C C . ASN A 1 414 ? 26.517 11.352 -10.989 1.00 90.06 414 ASN A C 1
ATOM 3010 O O . ASN A 1 414 ? 25.573 11.894 -11.561 1.00 90.06 414 ASN A O 1
ATOM 3014 N N . GLY A 1 415 ? 26.858 11.609 -9.728 1.00 83.62 415 GLY A N 1
ATOM 3015 C CA . GLY A 1 415 ? 26.298 12.744 -8.995 1.00 83.62 415 GLY A CA 1
ATOM 3016 C C . GLY A 1 415 ? 26.817 14.086 -9.530 1.00 83.62 415 GLY A C 1
ATOM 3017 O O . GLY A 1 415 ? 27.152 14.242 -10.706 1.00 83.62 415 GLY A O 1
ATOM 3018 N N . ASP A 1 416 ? 26.985 15.054 -8.631 1.00 80.62 416 ASP A N 1
ATOM 3019 C CA . ASP A 1 416 ? 27.284 16.460 -8.958 1.00 80.62 416 ASP A CA 1
ATOM 3020 C C . ASP A 1 416 ? 28.593 16.713 -9.755 1.00 80.62 416 ASP A C 1
ATOM 3022 O O . ASP A 1 416 ? 28.843 17.844 -10.183 1.00 80.62 416 ASP A O 1
ATOM 3026 N N . ARG A 1 417 ? 29.483 15.717 -9.897 1.00 85.44 417 ARG A N 1
ATOM 3027 C CA . ARG A 1 417 ? 30.879 15.868 -10.360 1.00 85.44 417 ARG A CA 1
ATOM 3028 C C . ARG A 1 417 ? 31.400 14.632 -11.112 1.00 85.44 417 ARG A C 1
ATOM 3030 O O . ARG A 1 417 ? 30.885 13.531 -10.938 1.00 85.44 417 ARG A O 1
ATOM 3037 N N . GLY A 1 418 ? 32.469 14.824 -11.895 1.00 87.12 418 GLY A N 1
ATOM 3038 C CA . GLY A 1 418 ? 33.097 13.782 -12.727 1.00 87.12 418 GLY A CA 1
ATOM 3039 C C . GLY A 1 418 ? 32.215 13.309 -13.887 1.00 87.12 418 GLY A C 1
ATOM 3040 O O . GLY A 1 418 ? 31.117 13.823 -14.079 1.00 87.12 418 GLY A O 1
ATOM 3041 N N . ALA A 1 419 ? 32.684 12.363 -14.691 1.00 91.00 419 ALA A N 1
ATOM 3042 C CA . ALA A 1 419 ? 31.875 11.629 -15.665 1.00 91.00 419 ALA A CA 1
ATOM 3043 C C . ALA A 1 419 ? 31.895 10.139 -15.304 1.00 91.00 419 ALA A C 1
ATOM 3045 O O . ALA A 1 419 ? 32.970 9.585 -15.080 1.00 91.00 419 ALA A O 1
ATOM 3046 N N . LEU A 1 420 ? 30.734 9.477 -15.245 1.00 94.75 420 LEU A N 1
ATOM 3047 C CA . LEU A 1 420 ? 30.678 8.075 -14.815 1.00 94.75 420 LEU A CA 1
ATOM 3048 C C . LEU A 1 420 ? 31.495 7.162 -15.749 1.00 94.75 420 LEU A C 1
ATOM 3050 O O . LEU A 1 420 ? 31.265 7.127 -16.962 1.00 94.75 420 LEU A O 1
ATOM 3054 N N . GLY A 1 421 ? 32.475 6.459 -15.174 1.00 94.12 421 GLY A N 1
ATOM 3055 C CA . GLY A 1 421 ? 33.431 5.619 -15.904 1.00 94.12 421 GLY A CA 1
ATOM 3056 C C . GLY A 1 421 ? 34.261 6.380 -16.949 1.00 94.12 421 GLY A C 1
ATOM 3057 O O . GLY A 1 421 ? 34.683 5.817 -17.972 1.00 94.12 421 GLY A O 1
ATOM 3058 N N . GLY A 1 422 ? 34.473 7.674 -16.704 1.00 91.06 422 GLY A N 1
ATOM 3059 C CA . GLY A 1 422 ? 35.315 8.552 -17.501 1.00 91.06 422 GLY A CA 1
ATOM 3060 C C . GLY A 1 422 ? 36.809 8.225 -17.404 1.00 91.06 422 GLY A C 1
ATOM 3061 O O . GLY A 1 422 ? 37.245 7.275 -16.748 1.00 91.06 422 GLY A O 1
ATOM 3062 N N . GLY A 1 423 ? 37.604 8.987 -18.157 1.00 87.00 423 GLY A N 1
ATOM 3063 C CA . GLY A 1 423 ? 39.044 8.760 -18.308 1.00 87.00 423 GLY A CA 1
ATOM 3064 C C . GLY A 1 423 ? 39.919 9.399 -17.226 1.00 87.00 423 GLY A C 1
ATOM 3065 O O . GLY A 1 423 ? 41.109 9.084 -17.171 1.00 87.00 423 GLY A O 1
ATOM 3066 N N . ALA A 1 424 ? 39.382 10.290 -16.389 1.00 88.38 424 ALA A N 1
ATOM 3067 C CA . ALA A 1 424 ? 40.144 10.886 -15.299 1.00 88.38 424 ALA A CA 1
ATOM 3068 C C . ALA A 1 424 ? 40.324 9.879 -14.152 1.00 88.38 424 ALA A C 1
ATOM 3070 O O . ALA A 1 424 ? 39.497 8.998 -13.917 1.00 88.38 424 ALA A O 1
ATOM 3071 N N . THR A 1 425 ? 41.410 10.014 -13.392 1.00 84.69 425 THR A N 1
ATOM 3072 C CA . THR A 1 425 ? 41.644 9.154 -12.223 1.00 84.69 425 THR A CA 1
ATOM 3073 C C . THR A 1 425 ? 40.595 9.362 -11.136 1.00 84.69 425 THR A C 1
ATOM 3075 O O . THR A 1 425 ? 40.277 8.404 -10.442 1.00 84.69 425 THR A O 1
ATOM 3078 N N . THR A 1 426 ? 40.038 10.572 -11.035 1.00 88.06 426 THR A N 1
ATOM 3079 C CA . THR A 1 426 ? 39.037 10.956 -10.034 1.00 88.06 426 THR A CA 1
ATOM 3080 C C . THR A 1 426 ? 37.601 10.624 -10.443 1.00 88.06 426 THR A C 1
ATOM 3082 O O . THR A 1 426 ? 36.725 10.643 -9.586 1.00 88.06 426 THR A O 1
ATOM 3085 N N . ASP A 1 427 ? 37.325 10.323 -11.719 1.00 92.00 427 ASP A N 1
ATOM 3086 C CA . ASP A 1 427 ? 35.968 10.052 -12.222 1.00 92.00 427 ASP A CA 1
ATOM 3087 C C . ASP A 1 427 ? 35.267 8.924 -11.434 1.00 92.00 427 ASP A C 1
ATOM 3089 O O . ASP A 1 427 ? 35.897 7.889 -11.193 1.00 92.00 427 ASP A O 1
ATOM 3093 N N . PRO A 1 428 ? 33.978 9.087 -11.054 1.00 93.62 428 PRO A N 1
ATOM 3094 C CA . PRO A 1 428 ? 33.242 8.091 -10.280 1.00 93.62 428 PRO A CA 1
ATOM 3095 C C . PRO A 1 428 ? 33.022 6.810 -11.091 1.00 93.62 428 PRO A C 1
ATOM 3097 O O . PRO A 1 428 ? 32.897 6.852 -12.321 1.00 93.62 428 PRO A O 1
ATOM 3100 N N . ARG A 1 429 ? 32.955 5.659 -10.412 1.00 95.38 429 ARG A N 1
ATOM 3101 C CA . ARG A 1 429 ? 32.908 4.339 -11.068 1.00 95.38 429 ARG A CA 1
ATOM 3102 C C . ARG A 1 429 ? 31.885 3.405 -10.437 1.00 95.38 429 ARG A C 1
ATOM 3104 O O . ARG A 1 429 ? 31.726 3.381 -9.220 1.00 95.38 429 ARG A O 1
ATOM 3111 N N . VAL A 1 430 ? 31.270 2.581 -11.283 1.00 97.69 430 VAL A N 1
ATOM 3112 C CA . VAL A 1 430 ? 30.519 1.380 -10.890 1.00 97.69 430 VAL A CA 1
ATOM 3113 C C . VAL A 1 430 ? 31.178 0.188 -11.576 1.00 97.69 430 VAL A C 1
ATOM 3115 O O . VAL A 1 430 ? 31.131 0.076 -12.801 1.00 97.69 430 VAL A O 1
ATOM 3118 N N . LEU A 1 431 ? 31.833 -0.665 -10.798 1.00 97.69 431 LEU A N 1
ATOM 3119 C CA . LEU A 1 431 ? 32.503 -1.887 -11.238 1.00 97.69 431 LEU A CA 1
ATOM 3120 C C . LEU A 1 431 ? 31.685 -3.113 -10.820 1.00 97.69 431 LEU A C 1
ATOM 3122 O O . LEU A 1 431 ? 30.964 -3.087 -9.824 1.00 97.69 431 LEU A O 1
ATOM 3126 N N . PHE A 1 432 ? 31.859 -4.199 -11.565 1.00 97.88 432 PHE A N 1
ATOM 3127 C CA . PHE A 1 432 ? 31.338 -5.517 -11.231 1.00 97.88 432 PHE A CA 1
ATOM 3128 C C . PHE A 1 432 ? 32.476 -6.537 -11.204 1.00 97.88 432 PHE A C 1
ATOM 3130 O O . PHE A 1 432 ? 33.260 -6.610 -12.158 1.00 97.88 432 PHE A O 1
ATOM 3137 N N . SER A 1 433 ? 32.551 -7.328 -10.132 1.00 96.25 433 SER A N 1
ATOM 3138 C CA . SER A 1 433 ? 33.508 -8.437 -9.998 1.00 96.25 433 SER A CA 1
ATOM 3139 C C . SER A 1 433 ? 33.271 -9.496 -11.078 1.00 96.25 433 SER A C 1
ATOM 3141 O O . SER A 1 433 ? 34.203 -9.909 -11.768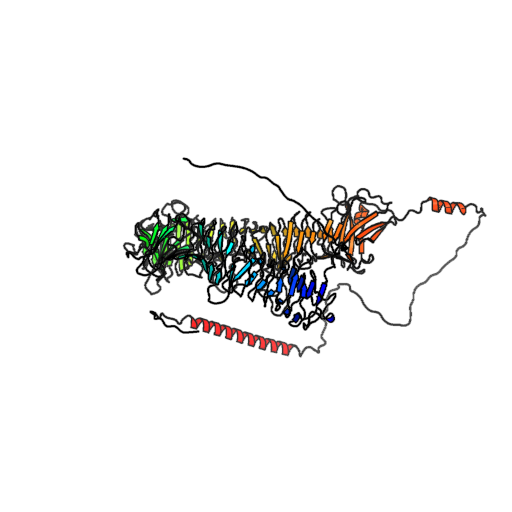 1.00 96.25 433 SER A O 1
ATOM 3143 N N . ASN A 1 434 ? 32.004 -9.858 -11.290 1.00 96.06 434 ASN A N 1
ATOM 3144 C CA . ASN A 1 434 ? 31.532 -10.591 -12.455 1.00 96.06 434 ASN A CA 1
ATOM 3145 C C . ASN A 1 434 ? 31.062 -9.570 -13.499 1.00 96.06 434 ASN A C 1
ATOM 3147 O O . ASN A 1 434 ? 29.966 -9.018 -13.397 1.00 96.06 434 ASN A O 1
ATOM 3151 N N . ALA A 1 435 ? 31.921 -9.280 -14.479 1.00 95.19 435 ALA A N 1
ATOM 3152 C CA . ALA A 1 435 ? 31.634 -8.305 -15.527 1.00 95.19 435 ALA A CA 1
ATOM 3153 C C . ALA A 1 435 ? 30.317 -8.639 -16.265 1.00 95.19 435 ALA A C 1
ATOM 3155 O O . ALA A 1 435 ? 30.153 -9.785 -16.685 1.00 95.19 435 ALA A O 1
ATOM 3156 N N . PRO A 1 436 ? 29.399 -7.671 -16.457 1.00 96.06 436 PRO A N 1
ATOM 3157 C CA . PRO A 1 436 ? 28.182 -7.891 -17.229 1.00 96.06 436 PRO A CA 1
ATOM 3158 C C . PRO A 1 436 ? 28.511 -8.125 -18.705 1.00 96.06 436 PRO A C 1
ATOM 3160 O O . PRO A 1 436 ? 29.440 -7.518 -19.251 1.00 96.06 436 PRO A O 1
ATOM 3163 N N . ASP A 1 437 ? 27.704 -8.958 -19.360 1.00 92.62 437 ASP A N 1
ATOM 3164 C CA . ASP A 1 437 ? 27.787 -9.159 -20.803 1.00 92.62 437 ASP A CA 1
ATOM 3165 C C . ASP A 1 437 ? 27.540 -7.843 -21.557 1.00 92.62 437 ASP A C 1
ATOM 3167 O O . ASP A 1 437 ? 26.693 -7.028 -21.180 1.00 92.62 437 ASP A O 1
ATOM 3171 N N . VAL A 1 438 ? 28.283 -7.642 -22.648 1.00 94.50 438 VAL A N 1
ATOM 3172 C CA . VAL A 1 438 ? 28.093 -6.515 -23.567 1.00 94.50 438 VAL A CA 1
ATOM 3173 C C . VAL A 1 438 ? 27.820 -7.024 -24.976 1.00 94.50 438 VAL A C 1
ATOM 3175 O O . VAL A 1 438 ? 28.677 -7.624 -25.625 1.00 94.50 438 VAL A O 1
ATOM 3178 N N . ASP A 1 439 ? 26.619 -6.746 -25.464 1.00 91.44 439 ASP A N 1
ATOM 3179 C CA . ASP A 1 439 ? 26.144 -7.142 -26.780 1.00 91.44 439 ASP A CA 1
ATOM 3180 C C . ASP A 1 439 ? 26.295 -5.980 -27.765 1.00 91.44 439 ASP A C 1
ATOM 3182 O O . ASP A 1 439 ? 25.783 -4.874 -27.550 1.00 91.44 439 ASP A O 1
ATOM 3186 N N . ASN A 1 440 ? 27.099 -6.204 -28.807 1.00 94.88 440 ASN A N 1
ATOM 3187 C CA . ASN A 1 440 ? 27.516 -5.197 -29.787 1.00 94.88 440 ASN A CA 1
ATOM 3188 C C . ASN A 1 440 ? 27.931 -3.847 -29.154 1.00 94.88 440 ASN A C 1
ATOM 3190 O O . ASN A 1 440 ? 27.691 -2.770 -29.707 1.00 94.88 440 ASN A O 1
ATOM 3194 N N . GLY A 1 441 ? 28.567 -3.905 -27.980 1.00 94.75 441 GLY A N 1
ATOM 3195 C CA . GLY A 1 441 ? 29.110 -2.748 -27.270 1.00 94.75 441 GLY A CA 1
ATOM 3196 C C . GLY A 1 441 ? 28.199 -2.088 -26.229 1.00 94.75 441 GLY A C 1
ATOM 3197 O O . GLY A 1 441 ? 28.633 -1.087 -25.665 1.00 94.75 441 GLY A O 1
ATOM 3198 N N . ILE A 1 442 ? 27.006 -2.613 -25.925 1.00 97.38 442 ILE A N 1
ATOM 3199 C CA . ILE A 1 442 ? 26.155 -2.130 -24.814 1.00 97.38 442 ILE A CA 1
ATOM 3200 C C . ILE A 1 442 ? 25.749 -3.269 -23.874 1.00 97.38 442 ILE A C 1
ATOM 3202 O O . ILE A 1 442 ? 25.665 -4.415 -24.294 1.00 97.38 442 ILE A O 1
ATOM 3206 N N . MET A 1 443 ? 25.434 -2.965 -22.614 1.00 96.56 443 MET A N 1
ATOM 3207 C CA . MET A 1 443 ? 24.924 -3.951 -21.638 1.00 96.56 443 MET A CA 1
ATOM 3208 C C . MET A 1 443 ? 23.490 -4.440 -21.956 1.00 96.56 443 MET A C 1
ATOM 3210 O O . MET A 1 443 ? 22.992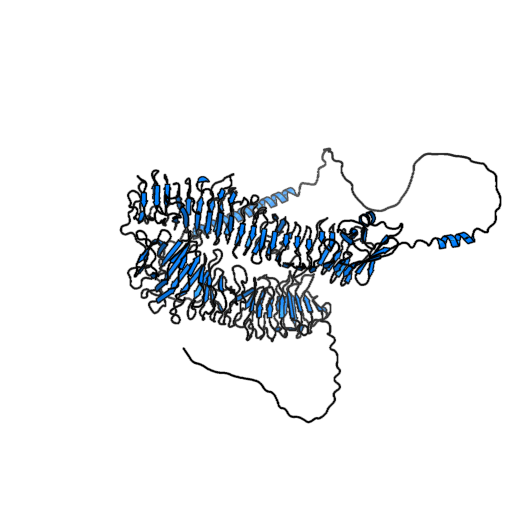 -5.385 -21.348 1.00 96.56 443 MET A O 1
ATOM 3214 N N . GLY A 1 444 ? 22.818 -3.788 -22.910 1.00 95.44 444 GLY A N 1
ATOM 3215 C CA . GLY A 1 444 ? 21.460 -4.080 -23.373 1.00 95.44 444 GLY A CA 1
ATOM 3216 C C . GLY A 1 444 ? 20.566 -2.838 -23.343 1.00 95.44 444 GLY A C 1
ATOM 3217 O O . GLY A 1 444 ? 20.924 -1.817 -22.754 1.00 95.44 444 GLY A O 1
ATOM 3218 N N . GLY A 1 445 ? 19.380 -2.913 -23.954 1.00 95.75 445 GLY A N 1
ATOM 3219 C CA . GLY A 1 445 ? 18.439 -1.785 -24.010 1.00 95.75 445 GLY A CA 1
ATOM 3220 C C . GLY A 1 445 ? 17.853 -1.344 -22.659 1.00 95.75 445 GLY A C 1
ATOM 3221 O O . GLY A 1 445 ? 17.256 -0.274 -22.572 1.00 95.75 445 GLY A O 1
ATOM 3222 N N . TRP A 1 446 ? 18.051 -2.148 -21.612 1.00 96.56 446 TRP A N 1
ATOM 3223 C CA . TRP A 1 446 ? 17.589 -1.933 -20.238 1.00 96.56 446 TRP A CA 1
ATOM 3224 C C . TRP A 1 446 ? 18.558 -1.125 -19.357 1.00 96.56 446 TRP A C 1
ATOM 3226 O O . TRP A 1 446 ? 18.214 -0.815 -18.214 1.00 96.56 446 TRP A O 1
ATOM 3236 N N . ALA A 1 447 ? 19.770 -0.829 -19.839 1.00 97.81 447 ALA A N 1
ATOM 3237 C CA . ALA A 1 447 ? 20.832 -0.196 -19.059 1.00 97.81 447 ALA A CA 1
ATOM 3238 C C . ALA A 1 447 ? 21.244 1.148 -19.673 1.00 97.81 447 ALA A C 1
ATOM 3240 O O . ALA A 1 447 ? 21.693 1.215 -20.821 1.00 97.81 447 ALA A O 1
ATOM 3241 N N . LEU A 1 448 ? 21.123 2.220 -18.891 1.00 96.25 448 LEU A N 1
ATOM 3242 C CA . LEU A 1 448 ? 21.410 3.590 -19.312 1.00 96.25 448 LEU A CA 1
ATOM 3243 C C . LEU A 1 448 ? 22.477 4.234 -18.425 1.00 96.25 448 LEU A C 1
ATOM 3245 O O . LEU A 1 448 ? 22.564 3.936 -17.235 1.00 96.25 448 LEU A O 1
ATOM 3249 N N . VAL A 1 449 ? 23.251 5.154 -19.000 1.00 95.69 449 VAL A N 1
ATOM 3250 C CA . VAL A 1 449 ? 24.123 6.073 -18.255 1.00 95.69 449 VAL A CA 1
ATOM 3251 C C . VAL A 1 449 ? 23.644 7.499 -18.447 1.00 95.69 449 VAL A C 1
ATOM 3253 O O . VAL A 1 449 ? 23.450 7.923 -19.588 1.00 95.69 449 VAL A O 1
ATOM 3256 N N . THR A 1 450 ? 23.514 8.236 -17.345 1.00 90.75 450 THR A N 1
ATOM 3257 C CA . THR A 1 450 ? 23.068 9.631 -17.331 1.00 90.75 450 THR A CA 1
ATOM 3258 C C . THR A 1 450 ? 24.005 10.526 -16.531 1.00 90.75 450 THR A C 1
ATOM 3260 O O . THR A 1 450 ? 24.444 10.179 -15.440 1.00 90.75 450 THR A O 1
ATOM 3263 N N . ASP A 1 451 ? 24.286 11.713 -17.063 1.00 88.00 451 ASP A N 1
ATOM 3264 C CA . ASP A 1 451 ? 24.972 12.781 -16.331 1.00 88.00 451 ASP A CA 1
ATOM 3265 C C . ASP A 1 451 ? 23.939 13.681 -15.634 1.00 88.00 451 ASP A C 1
ATOM 3267 O O . ASP A 1 451 ? 23.208 14.411 -16.307 1.00 88.00 451 ASP A O 1
ATOM 3271 N N . GLU A 1 452 ? 23.871 13.664 -14.297 1.00 82.75 452 GLU A N 1
ATOM 3272 C CA . GLU A 1 452 ? 22.847 14.411 -13.537 1.00 82.75 452 GLU A CA 1
ATOM 3273 C C . GLU A 1 452 ? 22.915 15.934 -13.723 1.00 82.75 452 GLU A C 1
ATOM 3275 O O . GLU A 1 452 ? 21.911 16.618 -13.541 1.00 82.75 452 GLU A O 1
ATOM 3280 N N . ARG A 1 453 ? 24.059 16.486 -14.150 1.00 83.00 453 ARG A N 1
ATOM 3281 C CA . ARG A 1 453 ? 24.197 17.933 -14.409 1.00 83.00 453 ARG A CA 1
ATOM 3282 C C . ARG A 1 453 ? 23.499 18.377 -15.692 1.00 83.00 453 ARG A C 1
ATOM 3284 O O . ARG A 1 453 ? 23.032 19.510 -15.778 1.00 83.00 453 ARG A O 1
ATOM 3291 N N . SER A 1 454 ? 23.484 17.514 -16.704 1.00 81.00 454 SER A N 1
ATOM 3292 C CA . SER A 1 454 ? 22.944 17.810 -18.036 1.00 81.00 454 SER A CA 1
ATOM 3293 C C . SER A 1 454 ? 21.643 17.055 -18.335 1.00 81.00 454 SER A C 1
ATOM 3295 O O . SER A 1 454 ? 20.956 17.367 -19.307 1.00 81.00 454 SER A O 1
ATOM 3297 N N . PHE A 1 455 ? 21.288 16.081 -17.488 1.00 79.81 455 PHE A N 1
ATOM 3298 C CA . PHE A 1 455 ? 20.208 15.107 -17.679 1.00 79.81 455 PHE A CA 1
ATOM 3299 C C . PHE A 1 455 ? 20.304 14.356 -19.016 1.00 79.81 455 PHE A C 1
ATOM 3301 O O . PHE A 1 455 ? 19.290 13.902 -19.557 1.00 79.81 455 PHE A O 1
ATOM 3308 N N . LEU A 1 456 ? 21.520 14.240 -19.564 1.00 85.31 456 LEU A N 1
ATOM 3309 C CA . LEU A 1 456 ? 21.766 13.568 -20.830 1.00 85.31 456 LEU A CA 1
ATOM 3310 C C . LEU A 1 456 ? 21.994 12.076 -20.610 1.00 85.31 456 LEU A C 1
ATOM 3312 O O . LEU A 1 456 ? 22.912 11.701 -19.888 1.00 85.31 456 LEU A O 1
ATOM 3316 N N . SER A 1 457 ? 21.188 11.251 -21.280 1.00 90.56 457 SER A N 1
ATOM 3317 C CA . SER A 1 457 ? 21.257 9.788 -21.212 1.00 90.56 457 SER A CA 1
ATOM 3318 C C . SER A 1 457 ? 21.887 9.181 -22.471 1.00 90.56 457 SER A C 1
ATOM 3320 O O . SER A 1 457 ? 21.728 9.701 -23.578 1.00 90.56 457 SER A O 1
ATOM 3322 N N . ASP A 1 458 ? 22.544 8.035 -22.339 1.00 94.44 458 ASP A N 1
ATOM 3323 C CA . ASP A 1 458 ? 22.862 7.129 -23.450 1.00 94.44 458 ASP A CA 1
ATOM 3324 C C . ASP A 1 458 ? 22.795 5.668 -22.989 1.00 94.44 458 ASP A C 1
ATOM 3326 O O . ASP A 1 458 ? 22.645 5.398 -21.797 1.00 94.44 458 ASP A O 1
ATOM 3330 N N . PHE A 1 459 ? 22.932 4.721 -23.916 1.00 97.31 459 PHE A N 1
ATOM 3331 C CA . PHE A 1 459 ? 23.059 3.309 -23.555 1.00 97.31 459 PHE A CA 1
ATOM 3332 C C . PHE A 1 459 ? 24.360 3.047 -22.783 1.00 97.31 459 PHE A C 1
ATOM 3334 O O . PHE A 1 459 ? 25.429 3.581 -23.112 1.00 97.31 459 PHE A O 1
ATOM 3341 N N . ALA A 1 460 ? 24.259 2.211 -21.752 1.00 98.00 460 ALA A N 1
ATOM 3342 C CA . ALA A 1 460 ? 25.384 1.812 -20.924 1.00 98.00 460 ALA A CA 1
ATOM 3343 C C . ALA A 1 460 ? 26.287 0.805 -21.649 1.00 98.00 460 ALA A C 1
ATOM 3345 O O . ALA A 1 460 ? 25.819 -0.146 -22.275 1.00 98.00 460 ALA A O 1
ATOM 3346 N N . THR A 1 461 ? 27.595 0.980 -21.496 1.00 97.44 461 THR A N 1
ATOM 3347 C CA . THR A 1 461 ? 28.626 -0.004 -21.835 1.00 97.44 461 THR A CA 1
ATOM 3348 C C . THR A 1 461 ? 29.523 -0.252 -20.623 1.00 97.44 461 THR A C 1
ATOM 3350 O O . THR A 1 461 ? 29.502 0.522 -19.662 1.00 97.44 461 THR A O 1
ATOM 3353 N N . TYR A 1 462 ? 30.320 -1.318 -20.662 1.00 97.44 462 TYR A N 1
ATOM 3354 C CA . TYR A 1 462 ? 31.176 -1.735 -19.554 1.00 97.44 462 TYR A CA 1
ATOM 3355 C C . TYR A 1 462 ? 32.650 -1.819 -19.965 1.00 97.44 462 TYR A C 1
ATOM 3357 O O . TYR A 1 462 ? 32.989 -2.340 -21.027 1.00 97.44 462 TYR A O 1
ATOM 3365 N N . HIS A 1 463 ? 33.543 -1.326 -19.104 1.00 95.56 463 HIS A N 1
ATOM 3366 C CA . HIS A 1 463 ? 34.990 -1.413 -19.286 1.00 95.56 463 HIS A CA 1
ATOM 3367 C C . HIS A 1 463 ? 35.672 -1.939 -18.019 1.00 95.56 463 HIS A C 1
ATOM 3369 O O . HIS A 1 463 ? 35.536 -1.338 -16.959 1.00 95.56 463 HIS A O 1
ATOM 3375 N N . LEU A 1 464 ? 36.505 -2.979 -18.135 1.00 92.88 464 LEU A N 1
ATOM 3376 C CA . LEU A 1 464 ? 37.093 -3.717 -16.999 1.00 92.88 464 LEU A CA 1
ATOM 3377 C C . LEU A 1 464 ? 37.805 -2.859 -15.926 1.00 92.88 464 LEU A C 1
ATOM 3379 O O . LEU A 1 464 ? 37.896 -3.279 -14.781 1.00 92.88 464 LEU A O 1
ATOM 3383 N N . VAL A 1 465 ? 38.322 -1.675 -16.283 1.00 91.12 465 VAL A N 1
ATOM 3384 C CA . VAL A 1 465 ? 39.047 -0.759 -15.364 1.00 91.12 465 VAL A CA 1
ATOM 3385 C C . VAL A 1 465 ? 38.245 0.495 -14.978 1.00 91.12 465 VAL A C 1
ATOM 3387 O O . VAL A 1 465 ? 38.503 1.115 -13.945 1.00 91.12 465 VAL A O 1
ATOM 3390 N N . HIS A 1 466 ? 37.291 0.901 -15.819 1.00 93.31 466 HIS A N 1
ATOM 3391 C CA . HIS A 1 466 ? 36.551 2.163 -15.655 1.00 93.31 466 HIS A CA 1
ATOM 3392 C C . HIS A 1 466 ? 35.092 1.931 -15.235 1.00 93.31 466 HIS A C 1
ATOM 3394 O O . HIS A 1 466 ? 34.443 2.857 -14.764 1.00 93.31 466 HIS A O 1
ATOM 3400 N N . GLY A 1 467 ? 34.603 0.696 -15.339 1.00 96.75 467 GLY A N 1
ATOM 3401 C CA . GLY A 1 467 ? 33.251 0.314 -14.977 1.00 96.75 467 GLY A CA 1
ATOM 3402 C C . GLY A 1 467 ? 32.218 0.672 -16.035 1.00 96.75 467 GLY A C 1
ATOM 3403 O O . GLY A 1 467 ? 32.515 0.729 -17.234 1.00 96.75 467 GLY A O 1
ATOM 3404 N N . VAL A 1 468 ? 30.995 0.884 -15.563 1.00 98.06 468 VAL A N 1
ATOM 3405 C CA . VAL A 1 468 ? 29.864 1.361 -16.357 1.00 98.06 468 VAL A CA 1
ATOM 3406 C C . VAL A 1 468 ? 30.121 2.787 -16.852 1.00 98.06 468 VAL A C 1
ATOM 3408 O O . VAL A 1 468 ? 30.530 3.658 -16.085 1.00 98.06 468 VAL A O 1
ATOM 3411 N N . ARG A 1 469 ? 29.858 3.030 -18.139 1.00 96.06 469 ARG A N 1
ATOM 3412 C CA . ARG A 1 469 ? 30.015 4.331 -18.809 1.00 96.06 469 ARG A CA 1
ATOM 3413 C C . ARG A 1 469 ? 29.092 4.450 -20.021 1.00 96.06 469 ARG A C 1
ATOM 3415 O O . ARG A 1 469 ? 28.557 3.456 -20.502 1.00 96.06 469 ARG A O 1
ATOM 3422 N N . SER A 1 470 ? 28.925 5.661 -20.546 1.00 94.62 470 SER A N 1
ATOM 3423 C CA . SER A 1 470 ? 28.231 5.872 -21.824 1.00 94.62 470 SER A CA 1
ATOM 3424 C C . SER A 1 470 ? 29.019 5.260 -22.993 1.00 94.62 470 SER A C 1
ATOM 3426 O O . SER A 1 470 ? 30.253 5.364 -23.040 1.00 94.62 470 SER A O 1
ATOM 3428 N N . ILE A 1 471 ? 28.306 4.665 -23.959 1.00 94.81 471 ILE A N 1
ATOM 3429 C CA . ILE A 1 471 ? 28.873 4.241 -25.254 1.00 94.81 471 ILE A CA 1
ATOM 3430 C C . ILE A 1 471 ? 29.389 5.430 -26.091 1.00 94.81 471 ILE A C 1
ATOM 3432 O O . ILE A 1 471 ? 30.332 5.283 -26.869 1.00 94.81 471 ILE A O 1
ATOM 3436 N N . GLY A 1 472 ? 28.826 6.627 -25.896 1.00 91.38 472 GLY A N 1
ATOM 3437 C CA . GLY A 1 472 ? 29.160 7.835 -26.652 1.00 91.38 472 GLY A CA 1
ATOM 3438 C C . GLY A 1 472 ? 28.635 7.842 -28.095 1.00 91.38 472 GLY A C 1
ATOM 3439 O O . GLY A 1 472 ? 27.872 6.971 -28.511 1.00 91.38 472 GLY A O 1
ATOM 3440 N N . ALA A 1 473 ? 29.038 8.860 -28.863 1.00 89.31 473 ALA A N 1
ATOM 3441 C CA . ALA A 1 473 ? 28.604 9.076 -30.251 1.00 89.31 473 ALA A CA 1
ATOM 3442 C C . ALA A 1 473 ? 29.545 8.466 -31.315 1.00 89.31 473 ALA A C 1
ATOM 3444 O O . ALA A 1 473 ? 29.159 8.278 -32.466 1.00 89.31 473 ALA A O 1
ATOM 3445 N N . GLY A 1 474 ? 30.798 8.167 -30.955 1.00 90.00 474 GLY A N 1
ATOM 3446 C CA . GLY A 1 474 ? 31.838 7.778 -31.911 1.00 90.00 474 GLY A CA 1
ATOM 3447 C C . GLY A 1 474 ? 31.528 6.476 -32.658 1.00 90.00 474 GLY A C 1
ATOM 3448 O O . GLY A 1 474 ? 31.315 5.440 -32.040 1.00 90.00 474 GLY A O 1
ATOM 3449 N N . GLY A 1 475 ? 31.545 6.522 -33.995 1.00 88.38 475 GLY A N 1
ATOM 3450 C CA . GLY A 1 475 ? 31.356 5.345 -34.856 1.00 88.38 475 GLY A CA 1
ATOM 3451 C C . GLY A 1 475 ? 29.906 4.872 -35.020 1.00 88.38 475 GLY A C 1
ATOM 3452 O O . GLY A 1 475 ? 29.676 3.857 -35.676 1.00 88.38 475 GLY A O 1
ATOM 3453 N N . ARG A 1 476 ? 28.929 5.592 -34.458 1.00 96.19 476 ARG A N 1
ATOM 3454 C CA . ARG A 1 476 ? 27.500 5.275 -34.577 1.00 96.19 476 ARG A CA 1
ATOM 3455 C C . ARG A 1 476 ? 26.935 5.826 -35.893 1.00 96.19 476 ARG A C 1
ATOM 3457 O O . ARG A 1 476 ? 27.203 6.984 -36.211 1.00 96.19 476 ARG A O 1
ATOM 3464 N N . PRO A 1 477 ? 26.172 5.043 -36.680 1.00 96.50 477 PRO A N 1
ATOM 3465 C CA . PRO A 1 477 ? 25.526 5.567 -37.876 1.00 96.50 477 PRO A CA 1
ATOM 3466 C C . PRO A 1 477 ? 24.350 6.478 -37.507 1.00 96.50 477 PRO A C 1
ATOM 3468 O O . PRO A 1 477 ? 23.596 6.193 -36.576 1.00 96.50 477 PRO A O 1
ATOM 3471 N N . ALA A 1 478 ? 24.163 7.538 -38.296 1.00 93.88 478 ALA A N 1
ATOM 3472 C CA . ALA A 1 478 ? 23.079 8.509 -38.131 1.00 93.88 478 ALA A CA 1
ATOM 3473 C C . ALA A 1 478 ? 21.744 8.085 -38.778 1.00 93.88 478 ALA A C 1
ATOM 3475 O O . ALA A 1 478 ? 20.801 8.868 -38.837 1.00 93.88 478 ALA A O 1
ATOM 3476 N N . GLN A 1 479 ? 21.674 6.874 -39.337 1.00 95.88 479 GLN A N 1
ATOM 3477 C CA . GLN A 1 479 ? 20.543 6.370 -40.116 1.00 95.88 479 GLN A CA 1
ATOM 3478 C C . GLN A 1 479 ? 20.264 4.912 -39.755 1.00 95.88 479 GLN A C 1
ATOM 3480 O O . GLN A 1 479 ? 21.197 4.153 -39.497 1.00 95.88 479 GLN A O 1
ATOM 3485 N N . VAL A 1 480 ? 18.986 4.522 -39.775 1.00 97.00 480 VAL A N 1
ATOM 3486 C CA . VAL A 1 480 ? 18.560 3.118 -39.630 1.00 97.00 480 VAL A CA 1
ATOM 3487 C C . VAL A 1 480 ? 18.664 2.386 -40.971 1.00 97.00 480 VAL A C 1
ATOM 3489 O O . VAL A 1 480 ? 19.211 1.289 -41.044 1.00 97.00 480 VAL A O 1
ATOM 3492 N N . SER A 1 481 ? 18.181 3.010 -42.050 1.00 96.31 481 SER A N 1
ATOM 3493 C CA . SER A 1 481 ? 18.206 2.442 -43.402 1.00 96.31 481 SER A CA 1
ATOM 3494 C C . SER A 1 481 ? 19.652 2.198 -43.861 1.00 96.31 481 SER A C 1
ATOM 3496 O O . SER A 1 481 ? 20.448 3.133 -43.955 1.00 96.31 481 SER A O 1
ATOM 3498 N N . GLY A 1 482 ? 20.006 0.933 -44.109 1.00 94.69 482 GLY A N 1
ATOM 3499 C CA . GLY A 1 482 ? 21.364 0.516 -44.488 1.00 94.69 482 GLY A CA 1
ATOM 3500 C C . GLY A 1 482 ? 22.364 0.347 -43.333 1.00 94.69 482 GLY A C 1
ATOM 3501 O O . GLY A 1 482 ? 23.541 0.097 -43.596 1.00 94.69 482 GLY A O 1
ATOM 3502 N N . ALA A 1 483 ? 21.934 0.461 -42.072 1.00 97.25 483 ALA A N 1
ATOM 3503 C CA . ALA A 1 483 ? 22.770 0.125 -40.921 1.00 97.25 483 ALA A CA 1
ATOM 3504 C C . ALA A 1 483 ? 23.018 -1.394 -40.810 1.00 97.25 483 ALA A C 1
ATOM 3506 O O . ALA A 1 483 ? 22.243 -2.214 -41.301 1.00 97.25 483 ALA A O 1
ATOM 3507 N N . ALA A 1 484 ? 24.118 -1.776 -40.157 1.00 96.75 484 ALA A N 1
ATOM 3508 C CA . ALA A 1 484 ? 24.433 -3.177 -39.878 1.00 96.75 484 ALA A CA 1
ATOM 3509 C C . ALA A 1 484 ? 23.671 -3.696 -38.645 1.00 96.75 484 ALA A C 1
ATOM 3511 O O . ALA A 1 484 ? 23.383 -2.929 -37.730 1.00 96.75 484 ALA A O 1
ATOM 3512 N N . ALA A 1 485 ? 23.461 -5.015 -38.560 1.00 96.69 485 ALA A N 1
ATOM 3513 C CA . ALA A 1 485 ? 22.807 -5.662 -37.414 1.00 96.69 485 ALA A CA 1
ATOM 3514 C C . ALA A 1 485 ? 23.454 -5.327 -36.057 1.00 96.69 485 ALA A C 1
ATOM 3516 O O . ALA A 1 485 ? 22.760 -5.197 -35.059 1.00 96.69 485 ALA A O 1
ATOM 3517 N N . THR A 1 486 ? 24.771 -5.110 -36.030 1.00 96.56 486 THR A N 1
ATOM 3518 C CA . THR A 1 486 ? 25.534 -4.757 -34.823 1.00 96.56 486 THR A CA 1
ATOM 3519 C C . THR A 1 486 ? 25.555 -3.250 -34.518 1.00 96.56 486 THR A C 1
ATOM 3521 O O . THR A 1 486 ? 26.248 -2.808 -33.602 1.00 96.56 486 THR A O 1
ATOM 3524 N N . ALA A 1 487 ? 24.846 -2.419 -35.289 1.00 98.12 487 ALA A N 1
ATOM 3525 C CA . ALA A 1 487 ? 24.946 -0.967 -35.187 1.00 98.12 487 ALA A CA 1
ATOM 3526 C C . ALA A 1 487 ? 24.093 -0.380 -34.053 1.00 98.12 487 ALA A C 1
ATOM 3528 O O . ALA A 1 487 ? 22.888 -0.609 -33.972 1.00 98.12 487 ALA A O 1
ATOM 3529 N N . ASN A 1 488 ? 24.709 0.470 -33.232 1.00 97.81 488 ASN A N 1
ATOM 3530 C CA . ASN A 1 488 ? 24.011 1.329 -32.276 1.00 97.81 488 ASN A CA 1
ATOM 3531 C C . ASN A 1 488 ? 23.701 2.670 -32.954 1.00 97.81 488 ASN A C 1
ATOM 3533 O O . ASN A 1 488 ? 24.552 3.559 -32.969 1.00 97.81 488 ASN A O 1
ATOM 3537 N N . VAL A 1 489 ? 22.521 2.822 -33.551 1.00 97.62 489 VAL A N 1
ATOM 3538 C CA . VAL A 1 489 ? 22.128 4.034 -34.291 1.00 97.62 489 VAL A CA 1
ATOM 3539 C C . VAL A 1 489 ? 22.034 5.234 -33.337 1.00 97.62 489 VAL A C 1
ATOM 3541 O O . VAL A 1 489 ? 21.578 5.105 -32.194 1.00 97.62 489 VAL A O 1
ATOM 3544 N N . LEU A 1 490 ? 22.484 6.401 -33.800 1.00 95.00 490 LEU A N 1
ATOM 3545 C CA . LEU A 1 490 ? 22.320 7.698 -33.136 1.00 95.00 490 LEU A CA 1
ATOM 3546 C C . LEU A 1 490 ? 21.707 8.683 -34.137 1.00 95.00 490 LEU A C 1
ATOM 3548 O O . LEU A 1 490 ? 22.413 9.295 -34.930 1.00 95.00 490 LEU A O 1
ATOM 3552 N N . ALA A 1 491 ? 20.382 8.787 -34.132 1.00 91.38 491 ALA A N 1
ATOM 3553 C CA . ALA A 1 491 ? 19.630 9.668 -35.012 1.00 91.38 491 ALA A CA 1
ATOM 3554 C C . ALA A 1 491 ? 19.511 11.068 -34.388 1.00 91.38 491 ALA A C 1
ATOM 3556 O O . ALA A 1 491 ? 18.729 11.274 -33.456 1.00 91.38 491 ALA A O 1
ATOM 3557 N N . GLU A 1 492 ? 20.297 12.014 -34.900 1.00 86.81 492 GLU A N 1
ATOM 3558 C CA . GLU A 1 492 ? 20.264 13.432 -34.493 1.00 86.81 492 GLU A CA 1
ATOM 3559 C C . GLU A 1 492 ? 19.571 14.325 -35.546 1.00 86.81 492 GLU A C 1
ATOM 3561 O O . GLU A 1 492 ? 19.201 15.454 -35.244 1.00 86.81 492 GLU A O 1
ATOM 3566 N N . ASP A 1 493 ? 19.323 13.778 -36.744 1.00 83.75 493 ASP A N 1
ATOM 3567 C CA . ASP A 1 493 ? 18.705 14.413 -37.917 1.00 83.75 493 ASP A CA 1
ATOM 3568 C C . ASP A 1 493 ? 17.543 13.556 -38.473 1.00 83.75 493 ASP A C 1
ATOM 3570 O O . ASP A 1 493 ? 17.261 12.457 -37.984 1.00 83.75 493 ASP A O 1
ATOM 3574 N N . SER A 1 494 ? 16.873 14.030 -39.532 1.00 85.75 494 SER A N 1
ATOM 3575 C CA . SER A 1 494 ? 15.819 13.289 -40.245 1.00 85.75 494 SER A CA 1
ATOM 3576 C C . SER A 1 494 ? 16.275 11.905 -40.738 1.00 85.75 494 SER A C 1
ATOM 3578 O O . SER A 1 494 ? 17.368 11.739 -41.288 1.00 85.75 494 SER A O 1
ATOM 3580 N N . LEU A 1 495 ? 15.400 10.905 -40.602 1.00 91.81 495 LEU A N 1
ATOM 3581 C CA . LEU A 1 495 ? 15.661 9.524 -41.011 1.00 91.81 495 LEU A CA 1
ATOM 3582 C C . LEU A 1 495 ? 15.082 9.222 -42.399 1.00 91.81 495 LEU A C 1
ATOM 3584 O O . LEU A 1 495 ? 13.966 9.616 -42.730 1.00 91.81 495 LEU A O 1
ATOM 3588 N N . ASN A 1 496 ? 15.843 8.490 -43.213 1.00 95.12 496 ASN A N 1
ATOM 3589 C CA . ASN A 1 496 ? 15.363 7.957 -44.486 1.00 95.12 496 ASN A CA 1
ATOM 3590 C C . ASN A 1 496 ? 14.442 6.741 -44.261 1.00 95.12 496 ASN A C 1
ATOM 3592 O O . ASN A 1 496 ? 14.733 5.934 -43.371 1.00 95.12 496 ASN A O 1
ATOM 3596 N N . PRO A 1 497 ? 13.412 6.539 -45.108 1.00 97.00 497 PRO A N 1
ATOM 3597 C CA . PRO A 1 497 ? 12.588 5.336 -45.070 1.00 97.00 497 PRO A CA 1
ATOM 3598 C C . PRO A 1 497 ? 13.397 4.037 -45.200 1.00 97.00 497 PRO A C 1
ATOM 3600 O O . PRO A 1 497 ? 14.435 3.990 -45.879 1.00 97.00 497 PRO A O 1
ATOM 3603 N N . LEU A 1 498 ? 12.907 2.953 -44.593 1.00 97.88 498 LEU A N 1
ATOM 3604 C CA . LEU A 1 498 ? 13.477 1.625 -44.824 1.00 97.88 498 LEU A CA 1
ATOM 3605 C C . LEU A 1 498 ? 13.142 1.113 -46.227 1.00 97.88 498 LEU A C 1
ATOM 3607 O O . LEU A 1 498 ? 12.000 1.160 -46.680 1.00 97.88 498 LEU A O 1
ATOM 3611 N N . VAL A 1 499 ? 14.164 0.568 -46.887 1.00 96.94 499 VAL A N 1
ATOM 3612 C CA . VAL A 1 499 ? 14.085 -0.020 -48.238 1.00 96.94 499 VAL A CA 1
ATOM 3613 C C . VAL A 1 499 ? 14.197 -1.551 -48.241 1.00 96.94 499 VAL A C 1
ATOM 3615 O O . VAL A 1 499 ? 14.177 -2.162 -49.307 1.00 96.94 499 VAL A O 1
ATOM 3618 N N . ALA A 1 500 ? 14.364 -2.154 -47.062 1.00 97.44 500 ALA A N 1
ATOM 3619 C CA . ALA A 1 500 ? 14.415 -3.592 -46.816 1.00 97.44 500 ALA A CA 1
ATOM 3620 C C . ALA A 1 500 ? 14.175 -3.877 -45.321 1.00 97.44 500 ALA A C 1
ATOM 3622 O O . ALA A 1 500 ? 14.397 -2.999 -44.479 1.00 97.44 500 ALA A O 1
ATOM 3623 N N . ASP A 1 501 ? 13.797 -5.116 -44.985 1.00 97.81 501 ASP A N 1
ATOM 3624 C CA . ASP A 1 501 ? 13.788 -5.598 -43.597 1.00 97.81 501 ASP A CA 1
ATOM 3625 C C . ASP A 1 501 ? 15.188 -5.409 -42.985 1.00 97.81 501 ASP A C 1
ATOM 3627 O O . ASP A 1 501 ? 16.197 -5.846 -43.546 1.00 97.81 501 ASP A O 1
ATOM 3631 N N . THR A 1 502 ? 15.254 -4.706 -41.855 1.00 98.31 502 THR A N 1
ATOM 3632 C 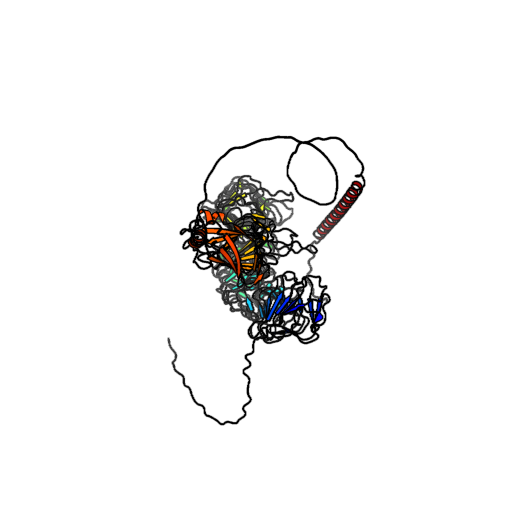CA . THR A 1 502 ? 16.496 -4.190 -41.267 1.00 98.31 502 THR A CA 1
ATOM 3633 C C . THR A 1 502 ? 16.616 -4.636 -39.814 1.00 98.31 502 THR A C 1
ATOM 3635 O O . THR A 1 502 ? 15.670 -4.534 -39.037 1.00 98.31 502 THR A O 1
ATOM 3638 N N . THR A 1 503 ? 17.798 -5.110 -39.423 1.00 98.25 503 THR A N 1
ATOM 3639 C CA . THR A 1 503 ? 18.161 -5.320 -38.014 1.00 98.25 503 THR A CA 1
ATOM 3640 C C . THR A 1 503 ? 19.222 -4.300 -37.621 1.00 98.25 503 THR A C 1
ATOM 3642 O O . THR A 1 503 ? 20.128 -4.033 -38.409 1.00 98.25 503 THR A O 1
ATOM 3645 N N . ILE A 1 504 ? 19.113 -3.754 -36.414 1.00 98.56 504 ILE A N 1
ATOM 3646 C CA . ILE A 1 504 ? 20.115 -2.906 -35.752 1.00 98.56 504 ILE A CA 1
ATOM 3647 C C . ILE A 1 504 ? 20.261 -3.360 -34.299 1.00 98.56 504 ILE A C 1
ATOM 3649 O O . ILE A 1 504 ? 19.371 -4.025 -33.772 1.00 98.56 504 ILE A O 1
ATOM 3653 N N . ASN A 1 505 ? 21.332 -2.960 -33.617 1.00 97.94 505 ASN A N 1
ATOM 3654 C CA . ASN A 1 505 ? 21.504 -3.322 -32.215 1.00 97.94 505 ASN A CA 1
ATOM 3655 C C . ASN A 1 505 ? 20.637 -2.451 -31.303 1.00 97.94 505 ASN A C 1
ATOM 3657 O O . ASN A 1 505 ? 19.875 -2.974 -30.495 1.00 97.94 505 ASN A O 1
ATOM 3661 N N . SER A 1 506 ? 20.731 -1.127 -31.436 1.00 98.00 506 SER A N 1
ATOM 3662 C CA . SER A 1 506 ? 19.970 -0.157 -30.633 1.00 98.00 506 SER A CA 1
ATOM 3663 C C . SER A 1 506 ? 19.674 1.119 -31.421 1.00 98.00 506 SER A C 1
ATOM 3665 O O . SER A 1 506 ? 20.363 1.429 -32.397 1.00 98.00 506 SER A O 1
ATOM 3667 N N . LEU A 1 507 ? 18.663 1.872 -30.986 1.00 96.81 507 LEU A N 1
ATOM 3668 C CA . LEU A 1 507 ? 18.255 3.147 -31.574 1.00 96.81 507 LEU A CA 1
ATOM 3669 C C . LEU A 1 507 ? 18.195 4.236 -30.498 1.00 96.81 507 LEU A C 1
ATOM 3671 O O . LEU A 1 507 ? 17.364 4.180 -29.594 1.00 96.81 507 LEU A O 1
ATOM 3675 N N . LYS A 1 508 ? 19.048 5.257 -30.614 1.00 94.31 508 LYS A N 1
ATOM 3676 C CA . LYS A 1 508 ? 18.898 6.521 -29.878 1.00 94.31 508 LYS A CA 1
ATOM 3677 C C . LYS A 1 508 ? 18.406 7.606 -30.832 1.00 94.31 508 LYS A C 1
ATOM 3679 O O . LYS A 1 508 ? 19.000 7.778 -31.893 1.00 94.31 508 LYS A O 1
ATOM 3684 N N . ILE A 1 509 ? 17.364 8.338 -30.442 1.00 89.94 509 ILE A N 1
ATOM 3685 C CA . ILE A 1 509 ? 16.835 9.506 -31.161 1.00 89.94 509 ILE A CA 1
ATOM 3686 C C . ILE A 1 509 ? 17.012 10.735 -30.267 1.00 89.94 509 ILE A C 1
ATOM 3688 O O . ILE A 1 509 ? 16.470 10.790 -29.156 1.00 89.94 509 ILE A O 1
ATOM 3692 N N . ALA A 1 510 ? 17.813 11.689 -30.735 1.00 82.25 510 ALA A N 1
ATOM 3693 C CA . ALA A 1 510 ? 18.293 12.812 -29.943 1.00 82.25 510 ALA A CA 1
ATOM 3694 C C . ALA A 1 510 ? 18.711 13.992 -30.844 1.00 82.25 510 ALA A C 1
ATOM 3696 O O . ALA A 1 510 ? 19.894 14.144 -31.132 1.00 82.25 510 ALA A O 1
ATOM 3697 N N . ASN A 1 511 ? 17.774 14.853 -31.267 1.00 71.19 511 ASN A N 1
ATOM 3698 C CA . ASN A 1 511 ? 18.174 16.152 -31.818 1.00 71.19 511 ASN A CA 1
ATOM 3699 C C . ASN A 1 511 ? 18.495 17.144 -30.698 1.00 71.19 511 ASN A C 1
ATOM 3701 O O . ASN A 1 511 ? 17.674 17.426 -29.824 1.00 71.19 511 ASN A O 1
ATOM 3705 N N . ASN A 1 512 ? 19.716 17.674 -30.750 1.00 61.34 512 ASN A N 1
ATOM 3706 C CA . ASN A 1 512 ? 20.224 18.649 -29.788 1.00 61.34 512 ASN A CA 1
ATOM 3707 C C . ASN A 1 512 ? 19.950 20.102 -30.231 1.00 61.34 512 ASN A C 1
ATOM 3709 O O . ASN A 1 512 ? 20.006 21.008 -29.401 1.00 61.34 512 ASN A O 1
ATOM 3713 N N . ASP A 1 513 ? 19.666 20.323 -31.522 1.00 56.28 513 ASP A N 1
ATOM 3714 C CA . ASP A 1 513 ? 19.537 21.649 -32.138 1.00 56.28 513 ASP A CA 1
ATOM 3715 C C . ASP A 1 513 ? 18.065 22.079 -32.338 1.00 56.28 513 ASP A C 1
ATOM 3717 O O . ASP A 1 513 ? 17.259 21.297 -32.851 1.00 56.28 513 ASP A O 1
ATOM 3721 N N . PRO A 1 514 ? 17.693 23.329 -31.992 1.00 58.94 514 PRO A N 1
ATOM 3722 C CA . PRO A 1 514 ? 16.436 23.939 -32.426 1.00 58.94 514 PRO A CA 1
ATOM 3723 C C . PRO A 1 514 ? 16.502 24.326 -33.921 1.00 58.94 514 PRO A C 1
ATOM 3725 O O . PRO A 1 514 ? 17.566 24.723 -34.402 1.00 58.94 514 PRO A O 1
ATOM 3728 N N . PRO A 1 515 ? 15.381 24.324 -34.670 1.00 56.59 515 PRO A N 1
ATOM 3729 C CA . PRO A 1 515 ? 13.994 24.339 -34.202 1.00 56.59 515 PRO A CA 1
ATOM 3730 C C . PRO A 1 515 ? 13.395 22.951 -33.953 1.00 56.59 515 PRO A C 1
ATOM 3732 O O . PRO A 1 515 ? 13.912 21.947 -34.437 1.00 56.59 515 PRO A O 1
ATOM 3735 N N . ASP A 1 516 ? 12.258 22.938 -33.247 1.00 66.38 516 ASP A N 1
ATOM 3736 C CA . ASP A 1 516 ? 11.530 21.759 -32.759 1.00 66.38 516 ASP A CA 1
ATOM 3737 C C . ASP A 1 516 ? 10.947 20.850 -33.875 1.00 66.38 516 ASP A C 1
ATOM 3739 O O . ASP A 1 516 ? 9.735 20.696 -34.039 1.00 66.38 516 ASP A O 1
ATOM 3743 N N . THR A 1 517 ? 11.820 20.271 -34.699 1.00 73.25 517 THR A N 1
ATOM 3744 C CA . THR A 1 517 ? 11.459 19.463 -35.869 1.00 73.25 517 THR A CA 1
ATOM 3745 C C . THR A 1 517 ? 11.299 18.000 -35.448 1.00 73.25 517 THR A C 1
ATOM 3747 O O . THR A 1 517 ? 12.215 17.462 -34.813 1.00 73.25 517 THR A O 1
ATOM 3750 N N . PRO A 1 518 ? 10.179 17.332 -35.786 1.00 78.56 518 PRO A N 1
ATOM 3751 C CA . PRO A 1 518 ? 10.029 15.904 -35.543 1.00 78.56 518 PRO A CA 1
ATOM 3752 C C . PRO A 1 518 ? 11.099 15.076 -36.261 1.00 78.56 518 PRO A C 1
ATOM 3754 O O . PRO A 1 518 ? 11.431 15.343 -37.418 1.00 78.56 518 PRO A O 1
ATOM 3757 N N . ILE A 1 519 ? 11.614 14.048 -35.583 1.00 85.75 519 ILE A N 1
ATOM 3758 C CA . ILE A 1 519 ? 12.365 12.969 -36.236 1.00 85.75 519 ILE A CA 1
ATOM 3759 C C . ILE A 1 519 ? 11.401 11.800 -36.373 1.00 85.75 519 ILE A C 1
ATOM 3761 O O . ILE A 1 519 ? 11.146 11.095 -35.398 1.00 85.75 519 ILE A O 1
ATOM 3765 N N . ASP A 1 520 ? 10.875 11.615 -37.578 1.00 90.81 520 ASP A N 1
ATOM 3766 C CA . ASP A 1 520 ? 9.997 10.501 -37.920 1.00 90.81 520 ASP A CA 1
ATOM 3767 C C . ASP A 1 520 ? 10.767 9.419 -38.696 1.00 90.81 520 ASP A C 1
ATOM 3769 O O . ASP A 1 520 ? 11.711 9.711 -39.433 1.00 90.81 520 ASP A O 1
ATOM 3773 N N . LEU A 1 521 ? 10.361 8.161 -38.522 1.00 95.31 521 LEU A N 1
ATOM 3774 C CA . LEU A 1 521 ? 10.946 6.971 -39.133 1.00 95.31 521 LEU A CA 1
ATOM 3775 C C . LEU A 1 521 ? 9.855 6.164 -39.851 1.00 95.31 521 LEU A C 1
ATOM 3777 O O . LEU A 1 521 ? 9.053 5.467 -39.227 1.00 95.31 521 LEU A O 1
ATOM 3781 N N . ASP A 1 522 ? 9.861 6.253 -41.179 1.00 97.44 522 ASP A N 1
ATOM 3782 C CA . ASP A 1 522 ? 9.021 5.445 -42.065 1.00 97.44 522 ASP A CA 1
ATOM 3783 C C . ASP A 1 522 ? 9.657 4.055 -42.246 1.00 97.44 522 ASP A C 1
ATOM 3785 O O . ASP A 1 522 ? 10.770 3.929 -42.767 1.00 97.44 522 ASP A O 1
ATOM 3789 N N . LEU A 1 523 ? 8.974 2.992 -41.822 1.00 98.19 523 LEU A N 1
A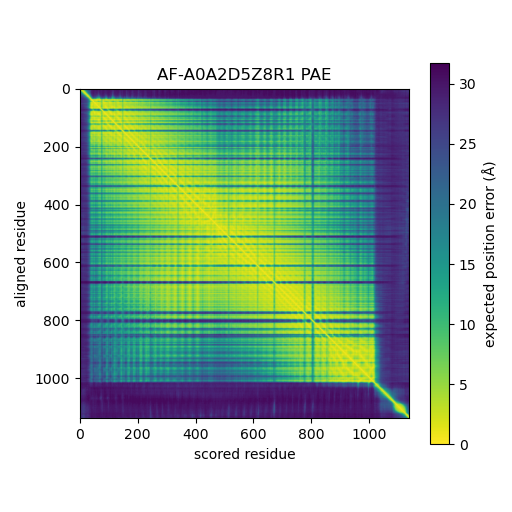TOM 3790 C CA . LEU A 1 523 ? 9.455 1.623 -42.014 1.00 98.19 523 LEU A CA 1
ATOM 3791 C C . LEU A 1 523 ? 9.166 1.086 -43.430 1.00 98.19 523 LEU A C 1
ATOM 3793 O O . LEU A 1 523 ? 9.591 -0.019 -43.756 1.00 98.19 523 LEU A O 1
ATOM 3797 N N . GLY A 1 524 ? 8.502 1.841 -44.312 1.00 93.44 524 GLY A N 1
ATOM 3798 C CA . GLY A 1 524 ? 8.377 1.527 -45.740 1.00 93.44 524 GLY A CA 1
ATOM 3799 C C . GLY A 1 524 ? 7.704 0.183 -46.054 1.00 93.44 524 GLY A C 1
ATOM 3800 O O . GLY A 1 524 ? 7.996 -0.412 -47.087 1.00 93.44 524 GLY A O 1
ATOM 3801 N N . THR A 1 525 ? 6.830 -0.305 -45.167 1.00 94.38 525 THR A N 1
ATOM 3802 C CA . THR A 1 525 ? 6.219 -1.657 -45.082 1.00 94.38 525 THR A CA 1
ATOM 3803 C C . THR A 1 525 ? 7.134 -2.797 -44.602 1.00 94.38 525 THR A C 1
ATOM 3805 O O . THR A 1 525 ? 6.670 -3.924 -44.407 1.00 94.38 525 THR A O 1
ATOM 3808 N N . HIS A 1 526 ? 8.405 -2.510 -44.332 1.00 98.25 526 HIS A N 1
ATOM 3809 C CA . HIS A 1 526 ? 9.408 -3.467 -43.869 1.00 98.25 526 HIS A CA 1
ATOM 3810 C C . HIS A 1 526 ? 9.345 -3.716 -42.353 1.00 98.25 526 HIS A C 1
ATOM 3812 O O . HIS A 1 526 ? 8.637 -3.035 -41.603 1.00 98.25 526 HIS A O 1
ATOM 3818 N N . ALA A 1 527 ? 10.093 -4.721 -41.901 1.00 97.62 527 ALA A N 1
ATOM 3819 C CA . ALA A 1 527 ? 10.356 -4.981 -40.492 1.00 97.62 527 ALA A CA 1
ATOM 3820 C C . ALA A 1 527 ? 11.630 -4.265 -40.009 1.00 97.62 527 ALA A C 1
ATOM 3822 O O . ALA A 1 527 ? 12.689 -4.385 -40.630 1.00 97.62 527 ALA A O 1
ATOM 3823 N N . LEU A 1 528 ? 11.546 -3.592 -38.861 1.00 98.56 528 LEU A N 1
ATOM 3824 C CA . LEU A 1 528 ? 12.696 -3.170 -38.063 1.00 98.56 528 LEU A CA 1
ATOM 3825 C C . LEU A 1 528 ? 12.825 -4.075 -36.837 1.00 98.56 528 LEU A C 1
ATOM 3827 O O . LEU A 1 528 ? 11.898 -4.167 -36.035 1.00 98.56 528 LEU A O 1
ATOM 3831 N N . ASN A 1 529 ? 13.983 -4.710 -36.682 1.00 98.31 529 ASN A N 1
ATOM 3832 C CA . ASN A 1 529 ? 14.334 -5.500 -35.507 1.00 98.31 529 ASN A CA 1
ATOM 3833 C C . ASN A 1 529 ? 15.437 -4.791 -34.710 1.00 98.31 529 ASN A C 1
ATOM 3835 O O . ASN A 1 529 ? 16.502 -4.495 -35.258 1.00 98.31 529 ASN A O 1
ATOM 3839 N N . ILE A 1 530 ? 15.180 -4.508 -33.433 1.00 98.25 530 ILE A N 1
ATOM 3840 C CA . ILE A 1 530 ? 16.162 -3.932 -32.508 1.00 98.25 530 ILE A CA 1
ATOM 3841 C C . ILE A 1 530 ? 16.699 -5.063 -31.618 1.00 98.25 530 ILE A C 1
ATOM 3843 O O . ILE A 1 530 ? 16.044 -5.471 -30.661 1.00 98.25 530 ILE A O 1
ATOM 3847 N N . ASP A 1 531 ? 17.884 -5.589 -31.928 1.00 97.44 531 ASP A N 1
ATOM 3848 C CA . ASP A 1 531 ? 18.416 -6.830 -31.336 1.00 97.44 531 ASP A CA 1
ATOM 3849 C C . ASP A 1 531 ? 18.649 -6.731 -29.815 1.00 97.44 531 ASP A C 1
ATOM 3851 O O . ASP A 1 531 ? 18.322 -7.655 -29.077 1.00 97.44 531 ASP A O 1
ATOM 3855 N N . SER A 1 532 ? 19.086 -5.574 -29.306 1.00 96.88 532 SER A N 1
ATOM 3856 C CA . SER A 1 532 ? 19.181 -5.324 -27.853 1.00 96.88 532 SER A CA 1
ATOM 3857 C C . SER A 1 532 ? 17.855 -4.922 -27.188 1.00 96.88 532 SER A C 1
ATOM 3859 O O . SER A 1 532 ? 17.824 -4.667 -25.980 1.00 96.88 532 SER A O 1
ATOM 3861 N N . GLY A 1 533 ? 16.800 -4.732 -27.986 1.00 97.06 533 GLY A N 1
ATOM 3862 C CA . GLY A 1 533 ? 15.539 -4.105 -27.589 1.00 97.06 533 GLY A CA 1
ATOM 3863 C C . GLY A 1 533 ? 15.601 -2.594 -27.340 1.00 97.06 533 GLY A C 1
ATOM 3864 O O . GLY A 1 533 ? 14.559 -1.968 -27.170 1.00 97.06 533 GLY A O 1
ATOM 3865 N N . GLY A 1 534 ? 16.789 -1.984 -27.292 1.00 96.81 534 GLY A N 1
ATOM 3866 C CA . GLY A 1 534 ? 16.975 -0.608 -26.831 1.00 96.81 534 GLY A CA 1
ATOM 3867 C C . GLY A 1 534 ? 16.487 0.469 -27.798 1.00 96.81 534 GLY A C 1
ATOM 3868 O O . GLY A 1 534 ? 17.153 0.740 -28.801 1.00 96.81 534 GLY A O 1
ATOM 3869 N N . MET A 1 535 ? 15.408 1.166 -27.433 1.00 96.44 535 MET A N 1
ATOM 3870 C CA . MET A 1 535 ? 14.989 2.436 -28.029 1.00 96.44 535 MET A CA 1
ATOM 3871 C C . MET A 1 535 ? 15.006 3.561 -26.976 1.00 96.44 535 MET A C 1
ATOM 3873 O O . MET A 1 535 ? 14.192 3.598 -26.053 1.00 96.44 535 MET A O 1
ATOM 3877 N N . LEU A 1 536 ? 15.921 4.519 -27.132 1.00 93.75 536 LEU A N 1
ATOM 3878 C CA . LEU A 1 536 ? 16.077 5.673 -26.243 1.00 93.75 536 LEU A CA 1
ATOM 3879 C C . LEU A 1 536 ? 15.704 6.965 -26.976 1.00 93.75 536 LEU A C 1
ATOM 3881 O O . LEU A 1 536 ? 16.286 7.280 -28.013 1.00 93.75 536 LEU A O 1
ATOM 3885 N N . ARG A 1 537 ? 14.775 7.746 -26.418 1.00 90.94 537 ARG A N 1
ATOM 3886 C CA . ARG A 1 537 ? 14.305 9.004 -27.020 1.00 90.94 537 ARG A CA 1
ATOM 3887 C C . ARG A 1 537 ? 14.438 10.187 -26.054 1.00 90.94 537 ARG A C 1
ATOM 3889 O O . ARG A 1 537 ? 14.024 10.105 -24.892 1.00 90.94 537 ARG A O 1
ATOM 3896 N N . GLN A 1 538 ? 15.009 11.293 -26.536 1.00 80.12 538 GLN A N 1
ATOM 3897 C CA . GLN A 1 538 ? 15.537 12.395 -25.718 1.00 80.12 538 GLN A CA 1
ATOM 3898 C C . GLN A 1 538 ? 15.186 13.789 -26.297 1.00 80.12 538 GLN A C 1
ATOM 3900 O O . GLN A 1 538 ? 14.950 13.908 -27.493 1.00 80.12 538 GLN A O 1
ATOM 3905 N N . PHE A 1 539 ? 15.146 14.841 -25.456 1.00 75.94 539 PHE A N 1
ATOM 3906 C CA . PHE A 1 539 ? 14.813 16.256 -25.782 1.00 75.94 539 PHE A CA 1
ATOM 3907 C C . PHE A 1 539 ? 13.326 16.583 -26.023 1.00 75.94 539 PHE A C 1
ATOM 3909 O O . PHE A 1 539 ? 12.460 15.881 -25.509 1.00 75.94 539 PHE A O 1
ATOM 3916 N N . ARG A 1 540 ? 12.963 17.657 -26.741 1.00 67.06 540 ARG A N 1
ATOM 3917 C CA . ARG A 1 540 ? 11.577 18.197 -26.754 1.00 67.06 540 ARG A CA 1
ATOM 3918 C C . ARG A 1 540 ? 10.675 17.747 -27.913 1.00 67.06 540 ARG A C 1
ATOM 3920 O O . ARG A 1 540 ? 9.463 17.898 -27.812 1.00 67.06 540 ARG A O 1
ATOM 3927 N N . ASN A 1 541 ? 11.240 17.145 -28.956 1.00 73.38 541 ASN A N 1
ATOM 3928 C CA . ASN A 1 541 ? 10.547 16.923 -30.230 1.00 73.38 541 ASN A CA 1
ATOM 3929 C C . ASN A 1 541 ? 9.717 15.643 -30.320 1.00 73.38 541 ASN A C 1
ATOM 3931 O O . ASN A 1 541 ? 10.104 14.601 -29.791 1.00 73.38 541 ASN A O 1
ATOM 3935 N N . ALA A 1 542 ? 8.586 15.710 -31.021 1.00 79.50 542 ALA A N 1
ATOM 3936 C CA . ALA A 1 542 ? 7.809 14.517 -31.330 1.00 79.50 542 ALA A CA 1
ATOM 3937 C C . ALA A 1 542 ? 8.605 13.556 -32.235 1.00 79.50 542 ALA A C 1
ATOM 3939 O O . ALA A 1 542 ? 9.459 13.978 -33.017 1.00 79.50 542 ALA A O 1
ATOM 3940 N N . THR A 1 543 ? 8.319 12.263 -32.122 1.00 88.06 543 THR A N 1
ATOM 3941 C CA . THR A 1 543 ? 8.926 11.208 -32.947 1.00 88.06 543 THR A CA 1
ATOM 3942 C C . THR A 1 543 ? 7.849 10.214 -33.335 1.00 88.06 543 THR A C 1
ATOM 3944 O O . THR A 1 543 ? 7.208 9.663 -32.441 1.00 88.06 543 THR A O 1
ATOM 3947 N N . THR A 1 544 ? 7.688 9.937 -34.624 1.00 93.25 544 THR A N 1
ATOM 3948 C CA . THR A 1 544 ? 6.726 8.952 -35.135 1.00 93.25 544 THR A CA 1
ATOM 3949 C C . THR A 1 544 ? 7.452 7.781 -35.792 1.00 93.25 544 THR A C 1
ATOM 3951 O O . THR A 1 544 ? 8.255 7.987 -36.695 1.00 93.25 544 THR A O 1
ATOM 3954 N N . ILE A 1 545 ? 7.144 6.546 -35.397 1.00 96.31 545 ILE A N 1
ATOM 3955 C CA . ILE A 1 545 ? 7.560 5.325 -36.106 1.00 96.31 545 ILE A CA 1
ATOM 3956 C C . ILE A 1 545 ? 6.314 4.720 -36.756 1.00 96.31 545 ILE A C 1
ATOM 3958 O O . ILE A 1 545 ? 5.341 4.417 -36.060 1.00 96.31 545 ILE A O 1
ATOM 3962 N N . PHE A 1 546 ? 6.310 4.581 -38.081 1.00 97.69 546 PHE A N 1
ATOM 3963 C CA . PHE A 1 546 ? 5.096 4.295 -38.857 1.00 97.69 546 PHE A CA 1
ATOM 3964 C C . PHE A 1 546 ? 5.353 3.375 -40.062 1.00 97.69 546 PHE A C 1
ATOM 3966 O O . PHE A 1 546 ? 6.498 3.059 -40.370 1.00 97.69 546 PHE A O 1
ATOM 3973 N N . ASN A 1 547 ? 4.282 2.930 -40.735 1.00 95.38 547 ASN A N 1
ATOM 3974 C CA . ASN A 1 547 ? 4.321 2.144 -41.981 1.00 95.38 547 ASN A CA 1
ATOM 3975 C C . ASN A 1 547 ? 5.188 0.867 -41.939 1.00 95.38 547 ASN A C 1
ATOM 3977 O O . ASN A 1 547 ? 6.135 0.735 -42.707 1.00 95.38 547 ASN A O 1
ATOM 3981 N N . GLY A 1 548 ? 4.870 -0.126 -41.110 1.00 97.50 548 GLY A N 1
ATOM 3982 C CA . GLY A 1 548 ? 5.577 -1.412 -41.160 1.00 97.50 548 GLY A CA 1
ATOM 3983 C C . GLY A 1 548 ? 5.440 -2.219 -39.882 1.00 97.50 548 GLY A C 1
ATOM 3984 O O . GLY A 1 548 ? 4.433 -2.104 -39.183 1.00 97.50 548 GLY A O 1
ATOM 3985 N N . ARG A 1 549 ? 6.458 -3.031 -39.591 1.00 98.19 549 ARG A N 1
ATOM 3986 C CA . ARG A 1 549 ? 6.523 -3.891 -38.401 1.00 98.19 549 ARG A CA 1
ATOM 3987 C C . ARG A 1 549 ? 7.730 -3.529 -37.538 1.00 98.19 549 ARG A C 1
ATOM 3989 O O . ARG A 1 549 ? 8.830 -3.370 -38.059 1.00 98.19 549 ARG A O 1
ATOM 3996 N N . LEU A 1 550 ? 7.542 -3.442 -36.228 1.00 98.56 550 LEU A N 1
ATOM 3997 C CA . LEU A 1 550 ? 8.600 -3.237 -35.241 1.00 98.56 550 LEU A CA 1
ATOM 3998 C C . LEU A 1 550 ? 8.698 -4.472 -34.340 1.00 98.56 550 LEU A C 1
ATOM 4000 O O . LEU A 1 550 ? 7.685 -4.990 -33.878 1.00 98.56 550 LEU A O 1
ATOM 4004 N N . THR A 1 551 ? 9.912 -4.946 -34.089 1.00 98.50 551 THR A N 1
ATOM 4005 C CA . THR A 1 551 ? 10.177 -6.086 -33.205 1.00 98.50 551 THR A CA 1
ATOM 4006 C C . THR A 1 551 ? 11.533 -5.928 -32.507 1.00 98.50 551 THR A C 1
ATOM 4008 O O . THR A 1 551 ? 12.293 -5.000 -32.804 1.00 98.50 551 THR A O 1
ATOM 4011 N N . ALA A 1 552 ? 11.842 -6.810 -31.559 1.00 98.12 552 ALA A N 1
ATOM 4012 C CA . ALA A 1 552 ? 13.039 -6.734 -30.725 1.00 98.12 552 ALA A CA 1
ATOM 4013 C C . ALA A 1 552 ? 13.681 -8.108 -30.495 1.00 98.12 552 ALA A C 1
ATOM 4015 O O . ALA A 1 552 ? 13.025 -9.139 -30.634 1.00 98.12 552 ALA A O 1
ATOM 4016 N N . GLY A 1 553 ? 14.953 -8.128 -30.092 1.00 95.88 553 GLY A N 1
ATOM 4017 C CA . GLY A 1 553 ? 15.648 -9.344 -29.655 1.00 95.88 553 GLY A CA 1
ATOM 4018 C C . GLY A 1 553 ? 16.247 -10.209 -30.760 1.00 95.88 553 GLY A C 1
ATOM 4019 O O . GLY A 1 553 ? 16.655 -11.336 -30.474 1.00 95.88 553 GLY A O 1
ATOM 4020 N N . GLY A 1 554 ? 16.251 -9.762 -32.020 1.00 92.50 554 GLY A N 1
ATOM 4021 C CA . GLY A 1 554 ? 16.805 -10.543 -33.124 1.00 92.50 554 GLY A CA 1
ATOM 4022 C C . GLY A 1 554 ? 15.965 -11.794 -33.380 1.00 92.50 554 GLY A C 1
ATOM 4023 O O . GLY A 1 554 ? 14.890 -11.724 -33.977 1.00 92.50 554 GLY A O 1
ATOM 4024 N N . THR A 1 555 ? 16.453 -12.941 -32.912 1.00 93.19 555 THR A N 1
ATOM 4025 C CA . THR A 1 555 ? 15.754 -14.239 -32.943 1.00 93.19 555 THR A CA 1
ATOM 4026 C C . THR A 1 555 ? 15.690 -14.904 -31.560 1.00 93.19 555 THR A C 1
ATOM 4028 O O . THR A 1 555 ? 15.600 -16.129 -31.466 1.00 93.19 555 THR A O 1
ATOM 4031 N N . ARG A 1 556 ? 15.830 -14.130 -30.477 1.00 93.62 556 ARG A N 1
ATOM 4032 C CA . ARG A 1 556 ? 15.844 -14.624 -29.091 1.00 93.62 556 ARG A CA 1
ATOM 4033 C C . ARG A 1 556 ? 14.399 -14.757 -28.576 1.00 93.62 556 ARG A C 1
ATOM 4035 O O . ARG A 1 556 ? 13.654 -13.784 -28.686 1.00 93.62 556 ARG A O 1
ATOM 4042 N N . PRO A 1 557 ? 13.985 -15.904 -28.007 1.00 91.81 557 PRO A N 1
ATOM 4043 C CA . PRO A 1 557 ? 12.666 -16.032 -27.385 1.00 91.81 557 PRO A CA 1
ATOM 4044 C C . PRO A 1 557 ? 12.567 -15.160 -26.125 1.00 91.81 557 PRO A C 1
ATOM 4046 O O . PRO A 1 557 ? 13.552 -15.023 -25.399 1.00 91.81 557 PRO A O 1
ATOM 4049 N N . GLY A 1 558 ? 11.379 -14.620 -25.833 1.00 91.31 558 GLY A N 1
ATOM 4050 C CA . GLY A 1 558 ? 11.134 -13.839 -24.613 1.00 91.31 558 GLY A CA 1
ATOM 4051 C C . GLY A 1 558 ? 11.877 -12.501 -24.588 1.00 91.31 558 GLY A C 1
ATOM 4052 O O . GLY A 1 558 ? 12.385 -12.095 -23.545 1.00 91.31 558 GLY A O 1
ATOM 4053 N N . ALA A 1 559 ? 11.996 -11.851 -25.746 1.00 96.12 559 ALA A N 1
ATOM 4054 C CA . ALA A 1 559 ? 12.675 -10.568 -25.877 1.00 96.12 559 ALA A CA 1
ATOM 4055 C C . ALA A 1 559 ? 11.811 -9.401 -25.369 1.00 96.12 559 ALA A C 1
ATOM 4057 O O . ALA A 1 559 ? 10.603 -9.526 -25.200 1.00 96.12 559 ALA A O 1
ATOM 4058 N N . GLU A 1 560 ? 12.421 -8.234 -25.167 1.00 97.25 560 GLU A N 1
ATOM 4059 C CA . GLU A 1 560 ? 11.736 -7.016 -24.723 1.00 97.25 560 GLU A CA 1
ATOM 4060 C C . GLU A 1 560 ? 12.080 -5.845 -25.656 1.00 97.25 560 GLU A C 1
ATOM 4062 O O . GLU A 1 560 ? 13.247 -5.634 -25.982 1.00 97.25 560 GLU A O 1
ATOM 4067 N N . LEU A 1 561 ? 11.084 -5.053 -26.055 1.00 98.38 561 LEU A N 1
ATOM 4068 C CA . LEU A 1 561 ? 11.261 -3.748 -26.691 1.00 98.38 561 LEU A CA 1
ATOM 4069 C C . LEU A 1 561 ? 11.268 -2.663 -25.603 1.00 98.38 561 LEU A C 1
ATOM 4071 O O . LEU A 1 561 ? 10.227 -2.317 -25.042 1.00 98.38 561 LEU A O 1
ATOM 4075 N N . PHE A 1 562 ? 12.442 -2.109 -25.311 1.00 97.94 562 PHE A N 1
ATOM 4076 C CA . PHE A 1 562 ? 12.640 -1.068 -24.304 1.00 97.94 562 PHE A CA 1
ATOM 4077 C C . PHE A 1 562 ? 12.419 0.316 -24.906 1.00 97.94 562 PHE A C 1
ATOM 4079 O O . PHE A 1 562 ? 13.337 0.908 -25.472 1.00 97.94 562 PHE A O 1
ATOM 4086 N N . ALA A 1 563 ? 11.219 0.864 -24.748 1.00 97.06 563 ALA A N 1
ATOM 4087 C CA . ALA A 1 563 ? 10.887 2.228 -25.138 1.00 97.06 563 ALA A CA 1
ATOM 4088 C C . ALA A 1 563 ? 11.141 3.200 -23.971 1.00 97.06 563 ALA A C 1
ATOM 4090 O O . ALA A 1 563 ? 10.221 3.568 -23.232 1.00 97.06 563 ALA A O 1
ATOM 4091 N N . THR A 1 564 ? 12.392 3.639 -23.790 1.00 94.94 564 THR A N 1
ATOM 4092 C CA . THR A 1 564 ? 12.712 4.662 -22.779 1.00 94.94 564 THR A CA 1
ATOM 4093 C C . THR A 1 564 ? 12.568 6.061 -23.360 1.00 94.94 564 THR A C 1
ATOM 4095 O O . THR A 1 564 ? 13.401 6.534 -24.136 1.00 94.94 564 THR A O 1
ATOM 4098 N N . ILE A 1 565 ? 11.515 6.755 -22.936 1.00 92.25 565 ILE A N 1
ATOM 4099 C CA . ILE A 1 565 ? 11.178 8.096 -23.404 1.00 92.25 565 ILE A CA 1
ATOM 4100 C C . ILE A 1 565 ? 11.516 9.083 -22.278 1.00 92.25 565 ILE A C 1
ATOM 4102 O O . ILE A 1 565 ? 10.778 9.212 -21.301 1.00 92.25 565 ILE A O 1
ATOM 4106 N N . LYS A 1 566 ? 12.660 9.775 -22.365 1.00 87.06 566 LYS A N 1
ATOM 4107 C CA . LYS A 1 566 ? 13.134 10.661 -21.281 1.00 87.06 566 LYS A CA 1
ATOM 4108 C C . LYS A 1 566 ? 12.388 11.998 -21.214 1.00 87.06 566 LYS A C 1
ATOM 4110 O O . LYS A 1 566 ? 12.441 12.643 -20.172 1.00 87.06 566 LYS A O 1
ATOM 4115 N N . GLN A 1 567 ? 11.744 12.438 -22.295 1.00 79.50 567 GLN A N 1
ATOM 4116 C CA . GLN A 1 567 ? 10.964 13.686 -22.430 1.00 79.50 567 GLN A CA 1
ATOM 4117 C C . GLN A 1 567 ? 10.010 13.564 -23.641 1.00 79.50 567 GLN A C 1
ATOM 4119 O O . GLN A 1 567 ? 10.198 12.655 -24.447 1.00 79.50 567 GLN A O 1
ATOM 4124 N N . ALA A 1 568 ? 9.064 14.500 -23.803 1.00 79.75 568 ALA A N 1
ATOM 4125 C CA . ALA A 1 568 ? 8.160 14.631 -24.963 1.00 79.75 568 ALA A CA 1
ATOM 4126 C C . ALA A 1 568 ? 7.339 13.368 -25.313 1.00 79.75 568 ALA A C 1
ATOM 4128 O O . ALA A 1 568 ? 7.253 12.437 -24.512 1.00 79.75 568 ALA A O 1
ATOM 4129 N N . THR A 1 569 ? 6.706 13.369 -26.490 1.00 88.25 569 THR A N 1
ATOM 4130 C CA . THR A 1 569 ? 5.846 12.284 -26.986 1.00 88.25 569 THR A CA 1
ATOM 4131 C C . THR A 1 569 ? 6.525 11.516 -28.119 1.00 88.25 569 THR A C 1
ATOM 4133 O O . THR A 1 569 ? 7.000 12.115 -29.084 1.00 88.25 569 THR A O 1
ATOM 4136 N N . THR A 1 570 ? 6.516 10.189 -28.040 1.00 93.06 570 THR A N 1
ATOM 4137 C CA . THR A 1 570 ? 6.827 9.288 -29.158 1.00 93.06 570 THR A CA 1
ATOM 4138 C C . THR A 1 570 ? 5.575 8.521 -29.545 1.00 93.06 570 THR A C 1
ATOM 4140 O O . THR A 1 570 ? 4.877 8.030 -28.667 1.00 93.06 570 THR A O 1
ATOM 4143 N N . THR A 1 571 ? 5.310 8.388 -30.839 1.00 95.44 571 THR A N 1
ATOM 4144 C CA . THR A 1 571 ? 4.161 7.667 -31.389 1.00 95.44 571 THR A CA 1
ATOM 4145 C C . THR A 1 571 ? 4.650 6.480 -32.211 1.00 95.44 571 THR A C 1
ATOM 4147 O O . THR A 1 571 ? 5.452 6.654 -33.126 1.00 95.44 571 THR A O 1
ATOM 4150 N N . ILE A 1 572 ? 4.155 5.277 -31.930 1.00 97.62 572 ILE A N 1
ATOM 4151 C CA . ILE A 1 572 ? 4.388 4.080 -32.746 1.00 97.62 572 ILE A CA 1
ATOM 4152 C C . ILE A 1 572 ? 3.052 3.662 -33.366 1.00 97.62 572 ILE A C 1
ATOM 4154 O O . ILE A 1 572 ? 2.163 3.146 -32.690 1.00 97.62 572 ILE A O 1
ATOM 4158 N N . SER A 1 573 ? 2.917 3.913 -34.666 1.00 97.38 573 SER A N 1
ATOM 4159 C CA . SER A 1 573 ? 1.783 3.477 -35.495 1.00 97.38 573 SER A CA 1
ATOM 4160 C C . SER A 1 573 ? 2.142 2.306 -36.419 1.00 97.38 573 SER A C 1
ATOM 4162 O O . SER A 1 573 ? 1.263 1.714 -37.040 1.00 97.38 573 SER A O 1
ATOM 4164 N N . ALA A 1 574 ? 3.424 1.933 -36.492 1.00 98.19 574 ALA A N 1
ATOM 4165 C CA . ALA A 1 574 ? 3.837 0.627 -36.994 1.00 98.19 574 ALA A CA 1
ATOM 4166 C C . ALA A 1 574 ? 3.332 -0.494 -36.064 1.00 98.19 574 ALA A C 1
ATOM 4168 O O . ALA A 1 574 ? 3.262 -0.313 -34.850 1.00 98.19 574 ALA A O 1
ATOM 4169 N N . SER A 1 575 ? 3.024 -1.663 -36.626 1.00 98.31 575 SER A N 1
ATOM 4170 C CA . SER A 1 575 ? 2.629 -2.848 -35.857 1.00 98.31 575 SER A CA 1
ATOM 4171 C C . SER A 1 575 ? 3.799 -3.376 -35.033 1.00 98.31 575 SER A C 1
ATOM 4173 O O . SER A 1 575 ? 4.816 -3.774 -35.604 1.00 98.31 575 SER A O 1
ATOM 4175 N N . ILE A 1 576 ? 3.660 -3.437 -33.711 1.00 98.50 576 ILE A N 1
ATOM 4176 C CA . ILE A 1 576 ? 4.603 -4.147 -32.843 1.00 98.50 576 ILE A CA 1
ATOM 4177 C C . ILE A 1 576 ? 4.259 -5.642 -32.905 1.00 98.50 576 ILE A C 1
ATOM 4179 O O . ILE A 1 576 ? 3.101 -6.027 -32.726 1.00 98.50 576 ILE A O 1
ATOM 4183 N N . VAL A 1 577 ? 5.250 -6.483 -33.205 1.00 98.25 577 VAL A N 1
ATOM 4184 C CA . VAL A 1 577 ? 5.066 -7.920 -33.466 1.00 98.25 577 VAL A CA 1
ATOM 4185 C C . VAL A 1 577 ? 6.144 -8.768 -32.794 1.00 98.25 577 VAL A C 1
ATOM 4187 O O . VAL A 1 577 ? 7.267 -8.307 -32.567 1.00 98.25 577 VAL A O 1
ATOM 4190 N N . ASP A 1 578 ? 5.817 -10.034 -32.542 1.00 98.25 578 ASP A N 1
ATOM 4191 C CA . ASP A 1 578 ? 6.781 -11.047 -32.107 1.00 98.25 578 ASP A CA 1
ATOM 4192 C C . ASP A 1 578 ? 7.936 -11.237 -33.103 1.00 98.25 578 ASP A C 1
ATOM 4194 O O . ASP A 1 578 ? 7.810 -10.986 -34.308 1.00 98.25 578 ASP A O 1
ATOM 4198 N N . ASN A 1 579 ? 9.079 -11.692 -32.588 1.00 97.06 579 ASN A N 1
ATOM 4199 C CA . ASN A 1 579 ? 10.261 -11.964 -33.397 1.00 97.06 579 ASN A CA 1
ATOM 4200 C C . ASN A 1 579 ? 10.260 -13.424 -33.896 1.00 97.06 579 ASN A C 1
ATOM 4202 O O . ASN A 1 579 ? 9.436 -14.247 -33.501 1.00 97.06 579 ASN A O 1
ATOM 4206 N N . ALA A 1 580 ? 11.206 -13.782 -34.768 1.00 95.06 580 ALA A N 1
ATOM 4207 C CA . ALA A 1 580 ? 11.260 -15.129 -35.353 1.00 95.06 580 ALA A CA 1
ATOM 4208 C C . ALA A 1 580 ? 11.600 -16.260 -34.351 1.00 95.06 580 ALA A C 1
ATOM 4210 O O . ALA A 1 580 ? 11.501 -17.434 -34.706 1.00 95.06 580 ALA A O 1
ATOM 4211 N N . GLY A 1 581 ? 12.024 -15.920 -33.131 1.00 93.50 581 GLY A N 1
ATOM 4212 C CA . GLY A 1 581 ? 12.256 -16.833 -32.010 1.00 93.50 581 GLY A CA 1
ATOM 4213 C C . GLY A 1 581 ? 11.093 -16.932 -31.014 1.00 93.50 581 GLY A C 1
ATOM 4214 O O . GLY A 1 581 ? 11.094 -17.861 -30.207 1.00 93.50 581 GLY A O 1
ATOM 4215 N N . GLY A 1 582 ? 10.106 -16.029 -31.062 1.00 95.31 582 GLY A N 1
ATOM 4216 C CA . GLY A 1 582 ? 8.902 -16.065 -30.226 1.00 95.31 582 GLY A CA 1
ATOM 4217 C C . GLY A 1 582 ? 8.534 -14.715 -29.602 1.00 95.31 582 GLY A C 1
ATOM 4218 O O . GLY A 1 582 ? 8.811 -13.656 -30.167 1.00 95.31 582 GLY A O 1
ATOM 4219 N N . ALA A 1 583 ? 7.901 -14.792 -28.428 1.00 96.19 583 ALA A N 1
ATOM 4220 C CA . ALA A 1 583 ? 7.280 -13.670 -27.727 1.00 96.19 583 ALA A CA 1
ATOM 4221 C C . ALA A 1 583 ? 8.203 -12.454 -27.535 1.00 96.19 583 ALA A C 1
ATOM 4223 O O . ALA A 1 583 ? 9.352 -12.595 -27.096 1.00 96.19 583 ALA A O 1
ATOM 4224 N N . VAL A 1 584 ? 7.656 -11.267 -27.801 1.00 98.06 584 VAL A N 1
ATOM 4225 C CA . VAL A 1 584 ? 8.246 -9.954 -27.508 1.00 98.06 584 VAL A CA 1
ATOM 4226 C C . VAL A 1 584 ? 7.349 -9.209 -26.516 1.00 98.06 584 VAL A C 1
ATOM 4228 O O . VAL A 1 584 ? 6.155 -9.072 -26.748 1.00 98.06 584 VAL A O 1
ATOM 4231 N N . GLY A 1 585 ? 7.906 -8.718 -25.409 1.00 97.94 585 GLY A N 1
ATOM 4232 C CA . GLY A 1 585 ? 7.234 -7.780 -24.500 1.00 97.94 585 GLY A CA 1
ATOM 4233 C C . GLY A 1 585 ? 7.510 -6.319 -24.864 1.00 97.94 585 GLY A C 1
ATOM 4234 O O . GLY A 1 585 ? 8.517 -6.013 -25.506 1.00 97.94 585 GLY A O 1
ATOM 4235 N N . LEU A 1 586 ? 6.650 -5.401 -24.423 1.00 98.62 586 LEU A N 1
ATOM 4236 C CA . LEU A 1 586 ? 6.824 -3.953 -24.584 1.00 98.62 586 LEU A CA 1
ATOM 4237 C C . LEU A 1 586 ? 7.081 -3.309 -23.219 1.00 98.62 586 LEU A C 1
ATOM 4239 O O . LEU A 1 586 ? 6.178 -3.264 -22.394 1.00 98.62 586 LEU A O 1
ATOM 4243 N N . THR A 1 587 ? 8.264 -2.736 -22.997 1.00 98.31 587 THR A N 1
ATOM 4244 C CA . THR A 1 587 ? 8.602 -2.034 -21.747 1.00 98.31 587 THR A CA 1
ATOM 4245 C C . THR A 1 587 ? 8.726 -0.531 -21.995 1.00 98.31 587 THR A C 1
ATOM 4247 O O . THR A 1 587 ? 9.729 -0.048 -22.526 1.00 98.31 587 THR A O 1
ATOM 4250 N N . LYS A 1 588 ? 7.714 0.237 -21.579 1.00 97.00 588 LYS A N 1
ATOM 4251 C CA . LYS A 1 588 ? 7.728 1.705 -21.548 1.00 97.00 588 LYS A CA 1
ATOM 4252 C C . LYS A 1 588 ? 8.372 2.201 -20.253 1.00 97.00 588 LYS A C 1
ATOM 4254 O O . LYS A 1 588 ? 7.988 1.795 -19.163 1.00 97.00 588 LYS A O 1
ATOM 4259 N N . SER A 1 589 ? 9.309 3.142 -20.365 1.00 94.75 589 SER A N 1
ATOM 4260 C CA . SER A 1 589 ? 9.963 3.782 -19.219 1.00 94.75 589 SER A CA 1
ATOM 4261 C C . SER A 1 589 ? 10.231 5.278 -19.431 1.00 94.75 589 SER A C 1
ATOM 4263 O O . SER A 1 589 ? 10.098 5.793 -20.548 1.00 94.75 589 SER A O 1
ATOM 4265 N N . GLY A 1 590 ? 10.596 5.979 -18.354 1.00 90.94 590 GLY A N 1
ATOM 4266 C CA . GLY A 1 590 ? 10.912 7.410 -18.330 1.00 90.94 590 GLY A CA 1
ATOM 4267 C C . GLY A 1 590 ? 9.684 8.331 -18.382 1.00 90.94 590 GLY A C 1
ATOM 4268 O O . GLY A 1 590 ? 8.619 7.951 -18.864 1.00 90.94 590 GLY A O 1
ATOM 4269 N N . ARG A 1 591 ? 9.853 9.572 -17.901 1.00 88.00 591 ARG A N 1
ATOM 4270 C CA . ARG A 1 591 ? 8.793 10.603 -17.760 1.00 88.00 591 ARG A CA 1
ATOM 4271 C C . ARG A 1 591 ? 8.083 11.041 -19.050 1.00 88.00 591 ARG A C 1
ATOM 4273 O O . ARG A 1 591 ? 7.060 11.706 -18.983 1.00 88.00 591 ARG A O 1
ATOM 4280 N N . GLY A 1 592 ? 8.631 10.742 -20.228 1.00 89.12 592 GLY A N 1
ATOM 4281 C CA . GLY A 1 592 ? 7.986 11.077 -21.498 1.00 89.12 592 GLY A CA 1
ATOM 4282 C C . GLY A 1 592 ? 6.779 10.185 -21.799 1.00 89.12 592 GLY A C 1
ATOM 4283 O O . GLY A 1 592 ? 6.564 9.157 -21.156 1.00 89.12 592 GLY A O 1
ATOM 4284 N N . THR A 1 593 ? 6.004 10.560 -22.811 1.00 92.31 593 THR A N 1
ATOM 4285 C CA . THR A 1 593 ? 4.822 9.817 -23.267 1.00 92.31 593 THR A CA 1
ATOM 4286 C C . THR A 1 593 ? 5.182 8.889 -24.423 1.00 92.31 593 THR A C 1
ATOM 4288 O O . THR A 1 593 ? 5.839 9.310 -25.374 1.00 92.31 593 THR A O 1
ATOM 4291 N N . LEU A 1 594 ? 4.712 7.645 -24.376 1.00 96.50 594 LEU A N 1
ATOM 4292 C CA . LEU A 1 594 ? 4.615 6.780 -25.552 1.00 96.50 594 LEU A CA 1
ATOM 4293 C C . LEU A 1 594 ? 3.144 6.668 -25.950 1.00 96.50 594 LEU A C 1
ATOM 4295 O O . LEU A 1 594 ? 2.294 6.459 -25.094 1.00 96.50 594 LEU A O 1
ATOM 4299 N N . VAL A 1 595 ? 2.852 6.801 -27.236 1.00 97.12 595 VAL A N 1
ATOM 4300 C CA . VAL A 1 595 ? 1.543 6.558 -27.840 1.00 97.12 595 VAL A CA 1
ATOM 4301 C C . VAL A 1 595 ? 1.691 5.358 -28.765 1.00 97.12 595 VAL A C 1
ATOM 4303 O O . VAL A 1 595 ? 2.615 5.342 -29.579 1.00 97.12 595 VAL A O 1
ATOM 4306 N N . ILE A 1 596 ? 0.808 4.368 -28.665 1.00 98.00 596 ILE A N 1
ATOM 4307 C CA . ILE A 1 596 ? 0.762 3.241 -29.604 1.00 98.00 596 ILE A CA 1
ATOM 4308 C C . ILE A 1 596 ? -0.606 3.164 -30.289 1.00 98.00 596 ILE A C 1
ATOM 4310 O O . ILE A 1 596 ? -1.650 3.319 -29.651 1.00 98.00 596 ILE A O 1
ATOM 4314 N N . SER A 1 597 ? -0.581 2.966 -31.608 1.00 96.31 597 SER A N 1
ATOM 4315 C CA . SER A 1 597 ? -1.775 2.985 -32.466 1.00 96.31 597 SER A CA 1
ATOM 4316 C C . SER A 1 597 ? -1.716 2.014 -33.655 1.00 96.31 597 SER A C 1
ATOM 4318 O O . SER A 1 597 ? -2.577 2.081 -34.527 1.00 96.31 597 SER A O 1
ATOM 4320 N N . GLY A 1 598 ? -0.666 1.194 -33.767 1.00 95.75 598 GLY A N 1
ATOM 4321 C CA . GLY A 1 598 ? -0.560 0.164 -34.805 1.00 95.75 598 GLY A CA 1
ATOM 4322 C C . GLY A 1 598 ? -1.337 -1.098 -34.432 1.00 95.75 598 GLY A C 1
ATOM 4323 O O . GLY A 1 598 ? -1.599 -1.324 -33.256 1.00 95.75 598 GLY A O 1
ATOM 4324 N N . HIS A 1 599 ? -1.660 -1.946 -35.414 1.00 96.88 599 HIS A N 1
ATOM 4325 C CA . HIS A 1 599 ? -2.254 -3.264 -35.156 1.00 96.88 599 HIS A CA 1
ATOM 4326 C C . HIS A 1 599 ? -1.205 -4.176 -34.509 1.00 96.88 599 HIS A C 1
ATOM 4328 O O . HIS A 1 599 ? -0.322 -4.685 -35.205 1.00 96.88 599 HIS A O 1
ATOM 4334 N N . ASN A 1 600 ? -1.257 -4.341 -33.192 1.00 98.19 600 ASN A N 1
ATOM 4335 C CA . ASN A 1 600 ? -0.213 -5.008 -32.422 1.00 98.19 600 ASN A CA 1
ATOM 4336 C C . ASN A 1 600 ? -0.520 -6.499 -32.230 1.00 98.19 600 ASN A C 1
ATOM 4338 O O . ASN A 1 600 ? -1.651 -6.883 -31.948 1.00 98.19 600 ASN A O 1
ATOM 4342 N N . SER A 1 601 ? 0.500 -7.346 -32.380 1.00 97.06 601 SER A N 1
ATOM 4343 C CA . SER A 1 601 ? 0.370 -8.808 -32.276 1.00 97.06 601 SER A CA 1
ATOM 4344 C C . SER A 1 601 ? 1.568 -9.449 -31.567 1.00 97.06 601 SER A C 1
ATOM 4346 O O . SER A 1 601 ? 2.019 -10.531 -31.947 1.00 97.06 601 SER A O 1
ATOM 4348 N N . TYR A 1 602 ? 2.152 -8.735 -30.606 1.00 97.69 602 TYR A N 1
ATOM 4349 C CA . TYR A 1 602 ? 3.198 -9.263 -29.738 1.00 97.69 602 TYR A CA 1
ATOM 4350 C C . TYR A 1 602 ? 2.567 -10.000 -28.549 1.00 97.69 602 TYR A C 1
ATOM 4352 O O . TYR A 1 602 ? 1.549 -9.554 -28.020 1.00 97.69 602 TYR A O 1
ATOM 4360 N N . SER A 1 603 ? 3.147 -11.132 -28.151 1.00 96.75 603 SER A N 1
ATOM 4361 C CA . SER A 1 603 ? 2.589 -12.025 -27.120 1.00 96.75 603 SER A CA 1
ATOM 4362 C C . SER A 1 603 ? 3.263 -11.907 -25.747 1.00 96.75 603 SER A C 1
ATOM 4364 O O . SER A 1 603 ? 2.832 -12.548 -24.791 1.00 96.75 603 SER A O 1
ATOM 4366 N N . GLY A 1 604 ? 4.312 -11.089 -25.614 1.00 97.44 604 GLY A N 1
ATOM 4367 C CA . GLY A 1 604 ? 4.905 -10.758 -24.318 1.00 97.44 604 GLY A CA 1
ATOM 4368 C C . GLY A 1 604 ? 4.157 -9.632 -23.584 1.00 97.44 604 GLY A C 1
ATOM 4369 O O . GLY A 1 604 ? 3.362 -8.910 -24.188 1.00 97.44 604 GLY A O 1
ATOM 4370 N N . PRO A 1 605 ? 4.420 -9.439 -22.279 1.00 98.00 605 PRO A N 1
ATOM 4371 C CA . PRO A 1 605 ? 3.697 -8.473 -21.453 1.00 98.00 605 PRO A CA 1
ATOM 4372 C C . PRO A 1 605 ? 3.947 -7.017 -21.872 1.00 98.00 605 PRO A C 1
ATOM 4374 O O . PRO A 1 605 ? 5.027 -6.671 -22.363 1.00 98.00 605 PRO A O 1
ATOM 4377 N N . THR A 1 606 ? 2.972 -6.150 -21.600 1.00 98.62 606 THR A N 1
ATOM 4378 C CA . THR A 1 606 ? 3.124 -4.691 -21.677 1.00 98.62 606 THR A CA 1
ATOM 4379 C C . THR A 1 606 ? 3.463 -4.134 -20.301 1.00 98.62 606 THR A C 1
ATOM 4381 O O . THR A 1 606 ? 2.622 -4.123 -19.409 1.00 98.62 606 THR A O 1
ATOM 4384 N N . VAL A 1 607 ? 4.678 -3.626 -20.121 1.00 98.44 607 VAL A N 1
ATOM 4385 C CA . VAL A 1 607 ? 5.150 -3.023 -18.872 1.00 98.44 607 VAL A CA 1
ATOM 4386 C C . VAL A 1 607 ? 5.192 -1.499 -18.996 1.00 98.44 607 VAL A C 1
ATOM 4388 O O . VAL A 1 607 ? 5.820 -0.960 -19.908 1.00 98.44 607 VAL A O 1
ATOM 4391 N N . VAL A 1 608 ? 4.575 -0.785 -18.052 1.00 98.00 608 VAL A N 1
ATOM 4392 C CA . VAL A 1 608 ? 4.613 0.681 -17.951 1.00 98.00 608 VAL A CA 1
ATOM 4393 C C . VAL A 1 608 ? 5.268 1.093 -16.640 1.00 98.00 608 VAL A C 1
ATOM 4395 O O . VAL A 1 608 ? 4.669 1.013 -15.570 1.00 98.00 608 VAL A O 1
ATOM 4398 N N . ASN A 1 609 ? 6.513 1.547 -16.728 1.00 95.38 609 ASN A N 1
ATOM 4399 C CA . ASN A 1 609 ? 7.282 2.035 -15.590 1.00 95.38 609 ASN A CA 1
ATOM 4400 C C . ASN A 1 609 ? 7.102 3.540 -15.371 1.00 95.38 609 ASN A C 1
ATOM 4402 O O . ASN A 1 609 ? 6.830 4.304 -16.305 1.00 95.38 609 ASN A O 1
ATOM 4406 N N . GLY A 1 610 ? 7.353 3.964 -14.135 1.00 88.50 610 GLY A N 1
ATOM 4407 C CA . GLY A 1 610 ? 7.340 5.358 -13.723 1.00 88.50 610 GLY A CA 1
ATOM 4408 C C . GLY A 1 610 ? 8.450 6.216 -14.338 1.00 88.50 610 GLY A C 1
ATOM 4409 O O . GLY A 1 610 ? 9.277 5.793 -15.153 1.00 88.50 610 GLY A O 1
ATOM 4410 N N . ALA A 1 611 ? 8.464 7.484 -13.934 1.00 77.94 611 ALA A N 1
ATOM 4411 C CA . ALA A 1 611 ? 9.322 8.506 -14.523 1.00 77.94 611 ALA A CA 1
ATOM 4412 C C . ALA A 1 611 ? 10.826 8.375 -14.208 1.00 77.94 611 ALA A C 1
ATOM 4414 O O . ALA A 1 611 ? 11.647 8.875 -14.986 1.00 77.94 611 ALA A O 1
ATOM 4415 N N . GLY A 1 612 ? 11.182 7.712 -13.101 1.00 70.69 612 GLY A N 1
ATOM 4416 C CA . GLY A 1 612 ? 12.561 7.483 -12.657 1.00 70.69 612 GLY A CA 1
ATOM 4417 C C . GLY A 1 612 ? 13.182 8.629 -11.851 1.00 70.69 612 GLY A C 1
ATOM 4418 O O . GLY A 1 612 ? 12.552 9.229 -10.976 1.00 70.69 612 GLY A O 1
ATOM 4419 N N . LEU A 1 613 ? 14.465 8.907 -12.106 1.00 56.16 613 LEU A N 1
ATOM 4420 C CA . LEU A 1 613 ? 15.257 9.872 -11.339 1.00 56.16 613 LEU A CA 1
ATOM 4421 C C . LEU A 1 613 ? 14.676 11.301 -11.374 1.00 56.16 613 LEU A C 1
ATOM 4423 O O . LEU A 1 613 ? 14.408 11.871 -12.432 1.00 56.16 613 LEU A O 1
ATOM 4427 N N . GLY A 1 614 ? 14.538 11.896 -10.185 1.00 52.88 614 GLY A N 1
ATOM 4428 C CA . GLY A 1 614 ? 14.256 13.320 -9.968 1.00 52.88 614 GLY A CA 1
ATOM 4429 C C . GLY A 1 614 ? 12.864 13.837 -10.360 1.00 52.88 614 GLY A C 1
ATOM 4430 O O . GLY A 1 614 ? 12.669 15.047 -10.320 1.00 52.88 614 GLY A O 1
ATOM 4431 N N . SER A 1 615 ? 11.915 12.982 -10.752 1.00 62.25 615 SER A N 1
ATOM 4432 C CA . SER A 1 615 ? 10.607 13.418 -11.268 1.00 62.25 615 SER A CA 1
ATOM 4433 C C . SER A 1 615 ? 9.451 13.180 -10.289 1.00 62.25 615 SER A C 1
ATOM 4435 O O . SER A 1 615 ? 9.444 12.193 -9.559 1.00 62.25 615 SER A O 1
ATOM 4437 N N . THR A 1 616 ? 8.470 14.087 -10.320 1.00 59.59 616 THR A N 1
ATOM 4438 C CA . THR A 1 616 ? 7.138 13.961 -9.698 1.00 59.59 616 THR A CA 1
ATOM 4439 C C . THR A 1 616 ? 6.038 13.676 -10.734 1.00 59.59 616 THR A C 1
ATOM 4441 O O . THR A 1 616 ? 4.857 13.703 -10.405 1.00 59.59 616 THR A O 1
ATOM 4444 N N . GLU A 1 617 ? 6.405 13.489 -12.003 1.00 68.88 617 GLU A N 1
ATOM 4445 C CA . GLU A 1 617 ? 5.496 13.130 -13.095 1.00 68.88 617 GLU A CA 1
ATOM 4446 C C . GLU A 1 617 ? 5.414 11.598 -13.207 1.00 68.88 617 GLU A C 1
ATOM 4448 O O . GLU A 1 617 ? 6.313 10.890 -12.757 1.00 68.88 617 GLU A O 1
ATOM 4453 N N . SER A 1 618 ? 4.361 11.062 -13.828 1.00 74.38 618 SER A N 1
ATOM 4454 C CA . SER A 1 618 ? 4.259 9.624 -14.131 1.00 74.38 618 SER A CA 1
ATOM 4455 C C . SER A 1 618 ? 4.748 9.324 -15.550 1.00 74.38 618 SER A C 1
ATOM 4457 O O . SER A 1 618 ? 4.527 10.106 -16.474 1.00 74.38 618 SER A O 1
ATOM 4459 N N . GLY A 1 619 ? 5.412 8.182 -15.747 1.00 88.12 619 GLY A N 1
ATOM 4460 C CA . GLY A 1 619 ? 5.763 7.704 -17.086 1.00 88.12 619 GLY A CA 1
ATOM 4461 C C . GLY A 1 619 ? 4.519 7.163 -17.792 1.00 88.12 619 GLY A C 1
ATOM 4462 O O . GLY A 1 619 ? 3.933 6.197 -17.318 1.00 88.12 619 GLY A O 1
ATOM 4463 N N . MET A 1 620 ? 4.110 7.765 -18.913 1.00 93.31 620 MET A N 1
ATOM 4464 C CA . MET A 1 620 ? 2.805 7.480 -19.534 1.00 93.31 620 MET A CA 1
ATOM 4465 C C . MET A 1 620 ? 2.908 6.639 -20.819 1.00 93.31 620 MET A C 1
ATOM 4467 O O . MET A 1 620 ? 3.726 6.932 -21.700 1.00 93.31 620 MET A O 1
ATOM 4471 N N . LEU A 1 621 ? 2.040 5.632 -20.940 1.00 97.06 621 LEU A N 1
ATOM 4472 C CA . LEU A 1 621 ? 1.698 4.917 -22.172 1.00 97.06 621 LEU A CA 1
ATOM 4473 C C . LEU A 1 621 ? 0.237 5.222 -22.530 1.00 97.06 621 LEU A C 1
ATOM 4475 O O . LEU A 1 621 ? -0.644 5.046 -21.697 1.00 97.06 621 LEU A O 1
ATOM 4479 N N . ILE A 1 622 ? -0.021 5.657 -23.762 1.00 96.31 622 ILE A N 1
ATOM 4480 C CA . ILE A 1 622 ? -1.363 5.898 -24.297 1.00 96.31 622 ILE A CA 1
ATOM 4481 C C . ILE A 1 622 ? -1.651 4.892 -25.414 1.00 96.31 622 ILE A C 1
ATOM 4483 O O . ILE A 1 622 ? -0.887 4.806 -26.377 1.00 96.31 622 ILE A O 1
ATOM 4487 N N . VAL A 1 623 ? -2.780 4.191 -25.325 1.00 96.50 623 VAL A N 1
ATOM 4488 C CA . VAL A 1 623 ? -3.350 3.393 -26.423 1.00 96.50 623 VAL A CA 1
ATOM 4489 C C . VAL A 1 623 ? -4.503 4.168 -27.066 1.00 96.50 623 VAL A C 1
ATOM 4491 O O . VAL A 1 623 ? -5.362 4.696 -26.358 1.00 96.50 623 VAL A O 1
ATOM 4494 N N . THR A 1 624 ? -4.516 4.296 -28.397 1.00 94.94 624 THR A N 1
ATOM 4495 C CA . THR A 1 624 ? -5.497 5.151 -29.113 1.00 94.94 624 THR A CA 1
ATOM 4496 C C . THR A 1 624 ? -6.452 4.397 -30.040 1.00 94.94 624 THR A C 1
ATOM 4498 O O . THR A 1 624 ? -7.217 5.038 -30.754 1.00 94.94 624 THR A O 1
ATOM 4501 N N . ALA A 1 625 ? -6.400 3.066 -30.059 1.00 92.31 625 ALA A N 1
ATOM 4502 C CA . ALA A 1 625 ? -7.354 2.204 -30.758 1.00 92.31 625 ALA A CA 1
ATOM 4503 C C . ALA A 1 625 ? -7.370 0.800 -30.112 1.00 92.31 625 ALA A C 1
ATOM 4505 O O . ALA A 1 625 ? -6.334 0.410 -29.559 1.00 92.31 625 ALA A O 1
ATOM 4506 N N . PRO A 1 626 ? -8.475 0.030 -30.195 1.00 93.81 626 PRO A N 1
ATOM 4507 C CA . PRO A 1 626 ? -8.549 -1.333 -29.657 1.00 93.81 626 PRO A CA 1
ATOM 4508 C C . PRO A 1 626 ? -7.435 -2.249 -30.178 1.00 93.81 626 PRO A C 1
ATOM 4510 O O . PRO A 1 626 ? -6.764 -2.915 -29.398 1.00 93.81 626 PRO A O 1
ATOM 4513 N N . GLU A 1 627 ? -7.156 -2.207 -31.482 1.00 94.44 627 GLU A N 1
ATOM 4514 C CA . GLU A 1 627 ? -6.101 -2.982 -32.149 1.00 94.44 627 GLU A CA 1
ATOM 4515 C C . GLU A 1 627 ? -4.666 -2.669 -31.687 1.00 94.44 627 GLU A C 1
ATOM 4517 O O . GLU A 1 627 ? -3.736 -3.395 -32.043 1.00 94.44 627 GLU A O 1
ATOM 4522 N N . ALA A 1 628 ? -4.468 -1.596 -30.915 1.00 96.75 628 ALA A N 1
ATOM 4523 C CA . ALA A 1 628 ? -3.183 -1.279 -30.305 1.00 96.75 628 ALA A CA 1
ATOM 4524 C C . ALA A 1 628 ? -2.903 -2.116 -29.044 1.00 96.75 628 ALA A C 1
ATOM 4526 O O . ALA A 1 628 ? -1.757 -2.145 -28.581 1.00 96.75 628 ALA A O 1
ATOM 4527 N N . ILE A 1 629 ? -3.915 -2.806 -28.515 1.00 97.19 629 ILE A N 1
ATOM 4528 C CA . ILE A 1 629 ? -3.825 -3.733 -27.388 1.00 97.19 629 ILE A CA 1
ATOM 4529 C C . ILE A 1 629 ? -3.801 -5.164 -27.958 1.00 97.19 629 ILE A C 1
ATOM 4531 O O . ILE A 1 629 ? -4.750 -5.547 -28.643 1.00 97.19 629 ILE A O 1
ATOM 4535 N N . PRO A 1 630 ? -2.742 -5.965 -27.732 1.00 96.25 630 PRO A N 1
ATOM 4536 C CA . PRO A 1 630 ? -2.760 -7.375 -28.110 1.00 96.25 630 PRO A CA 1
ATOM 4537 C C . PRO A 1 630 ? -3.794 -8.152 -27.280 1.00 96.25 630 PRO A C 1
ATOM 4539 O O . PRO A 1 630 ? -3.978 -7.868 -26.099 1.00 96.25 630 PRO A O 1
ATOM 4542 N N . SER A 1 631 ? -4.424 -9.163 -27.878 1.00 90.25 631 SER A N 1
ATOM 4543 C CA . SER A 1 631 ? -5.296 -10.117 -27.171 1.00 90.25 631 SER A CA 1
ATOM 4544 C C . SER A 1 631 ? -4.527 -10.926 -26.122 1.00 90.25 631 SER A C 1
ATOM 4546 O O . SER A 1 631 ? -3.372 -11.273 -26.380 1.00 90.25 631 SER A O 1
ATOM 4548 N N . ASP A 1 632 ? -5.174 -11.291 -25.008 1.00 92.62 632 ASP A N 1
ATOM 4549 C CA . ASP A 1 632 ? -4.583 -12.096 -23.917 1.00 92.62 632 ASP A CA 1
ATOM 4550 C C . ASP A 1 632 ? -3.296 -11.465 -23.327 1.00 92.62 632 ASP A C 1
ATOM 4552 O O . ASP A 1 632 ? -2.419 -12.125 -22.771 1.00 92.62 632 ASP A O 1
ATOM 4556 N N . ASN A 1 633 ? -3.139 -10.139 -23.447 1.00 96.19 633 ASN A N 1
ATOM 4557 C CA . ASN A 1 633 ? -1.927 -9.464 -22.991 1.00 96.19 633 ASN A CA 1
ATOM 4558 C C . ASN A 1 633 ? -1.911 -9.296 -21.467 1.00 96.19 633 ASN A C 1
ATOM 4560 O O . ASN A 1 633 ? -2.902 -8.883 -20.870 1.00 96.19 633 ASN A O 1
ATOM 4564 N N . THR A 1 634 ? -0.766 -9.544 -20.827 1.00 98.19 634 THR A N 1
ATOM 4565 C CA . THR A 1 634 ? -0.555 -9.121 -19.436 1.00 98.19 634 THR A CA 1
ATOM 4566 C C . THR A 1 634 ? -0.054 -7.679 -19.398 1.00 98.19 634 THR A C 1
ATOM 4568 O O . THR A 1 634 ? 1.044 -7.396 -19.884 1.00 98.19 634 THR A O 1
ATOM 4571 N N . VAL A 1 635 ? -0.819 -6.777 -18.783 1.00 98.62 635 VAL A N 1
ATOM 4572 C CA . VAL A 1 635 ? -0.441 -5.368 -18.589 1.00 98.62 635 VAL A CA 1
ATOM 4573 C C . VAL A 1 635 ? 0.069 -5.168 -17.160 1.00 98.62 635 VAL A C 1
ATOM 4575 O O . VAL A 1 635 ? -0.633 -5.467 -16.202 1.00 98.62 635 VAL A O 1
ATOM 4578 N N . ILE A 1 636 ? 1.288 -4.649 -17.007 1.00 98.31 636 ILE A N 1
ATOM 4579 C CA . ILE A 1 636 ? 1.974 -4.453 -15.722 1.00 98.31 636 ILE A CA 1
ATOM 4580 C C . ILE A 1 636 ? 2.335 -2.977 -15.567 1.00 98.31 636 ILE A C 1
ATOM 4582 O O . ILE A 1 636 ? 3.174 -2.460 -16.302 1.00 98.31 636 ILE A O 1
ATOM 4586 N N . VAL A 1 637 ? 1.756 -2.286 -14.589 1.00 97.56 637 VAL A N 1
ATOM 4587 C CA . VAL A 1 637 ? 1.988 -0.850 -14.374 1.00 97.56 637 VAL A CA 1
ATOM 4588 C C . VAL A 1 637 ? 2.732 -0.628 -13.059 1.00 97.56 637 VAL A C 1
ATOM 4590 O O . VAL A 1 637 ? 2.155 -0.745 -11.982 1.00 97.56 637 VAL A O 1
ATOM 4593 N N . ASN A 1 638 ? 4.023 -0.295 -13.152 1.00 93.75 638 ASN A N 1
ATOM 4594 C CA . ASN A 1 638 ? 4.914 -0.035 -12.019 1.00 93.75 638 ASN A CA 1
ATOM 4595 C C . ASN A 1 638 ? 5.119 1.486 -11.856 1.00 93.75 638 ASN A C 1
ATOM 4597 O O . ASN A 1 638 ? 6.072 2.049 -12.399 1.00 93.75 638 ASN A O 1
ATOM 4601 N N . GLY A 1 639 ? 4.216 2.183 -11.161 1.00 89.44 639 GLY A N 1
ATOM 4602 C CA . GLY A 1 639 ? 4.318 3.635 -10.914 1.00 89.44 639 GLY A CA 1
ATOM 4603 C C . GLY A 1 639 ? 4.259 4.521 -12.170 1.00 89.44 639 GLY A C 1
ATOM 4604 O O . GLY A 1 639 ? 4.615 5.699 -12.127 1.00 89.44 639 GLY A O 1
ATOM 4605 N N . GLY A 1 640 ? 3.874 3.947 -13.312 1.00 92.56 640 GLY A N 1
ATOM 4606 C CA . GLY A 1 640 ? 3.539 4.664 -14.538 1.00 92.56 640 GLY A CA 1
ATOM 4607 C C . GLY A 1 640 ? 2.028 4.823 -14.710 1.00 92.56 640 GLY A C 1
ATOM 4608 O O . GLY A 1 640 ? 1.244 4.472 -13.831 1.00 92.56 640 GLY A O 1
ATOM 4609 N N . GLU A 1 641 ? 1.618 5.321 -15.872 1.00 94.38 641 GLU A N 1
ATOM 4610 C CA . GLU A 1 641 ? 0.212 5.461 -16.256 1.00 94.38 641 GLU A CA 1
ATOM 4611 C C . GLU A 1 641 ? -0.057 4.716 -17.571 1.00 94.38 641 GLU A C 1
ATOM 4613 O O . GLU A 1 641 ? 0.523 5.059 -18.605 1.00 94.38 641 GLU A O 1
ATOM 4618 N N . TYR A 1 642 ? -0.948 3.722 -17.542 1.00 96.88 642 TYR A N 1
ATOM 4619 C CA . TYR A 1 642 ? -1.520 3.107 -18.742 1.00 96.88 642 TYR A CA 1
ATOM 4620 C C . TYR A 1 642 ? -2.871 3.767 -19.028 1.00 96.88 642 TYR A C 1
ATOM 4622 O O . TYR A 1 642 ? -3.835 3.600 -18.277 1.00 96.88 642 TYR A O 1
ATOM 4630 N N . ARG A 1 643 ? -2.926 4.551 -20.105 1.00 94.75 643 ARG A N 1
ATOM 4631 C CA . ARG A 1 643 ? -4.073 5.385 -20.460 1.00 94.75 643 ARG A CA 1
ATOM 4632 C C . ARG A 1 643 ? -4.767 4.877 -21.713 1.00 94.75 643 ARG A C 1
ATOM 4634 O O . ARG A 1 643 ? -4.174 4.838 -22.793 1.00 94.75 643 ARG A O 1
ATOM 4641 N N . ILE A 1 644 ? -6.054 4.590 -21.583 1.00 94.81 644 ILE A N 1
ATOM 4642 C CA . ILE A 1 644 ? -6.919 4.185 -22.686 1.00 94.81 644 ILE A CA 1
ATOM 4643 C C . ILE A 1 644 ? -7.596 5.437 -23.248 1.00 94.81 644 ILE A C 1
ATOM 4645 O O . ILE A 1 644 ? -8.315 6.157 -22.553 1.00 94.81 644 ILE A O 1
ATOM 4649 N N . ASN A 1 645 ? -7.297 5.757 -24.506 1.00 92.81 645 ASN A N 1
ATOM 4650 C CA . ASN A 1 645 ? -7.725 6.992 -25.162 1.00 92.81 645 ASN A CA 1
ATOM 4651 C C . ASN A 1 645 ? -8.508 6.701 -26.451 1.00 92.81 645 ASN A C 1
ATOM 4653 O O . ASN A 1 645 ? -8.232 7.263 -27.511 1.00 92.81 645 ASN A O 1
ATOM 4657 N N . PHE A 1 646 ? -9.470 5.793 -26.320 1.00 91.06 646 PHE A N 1
ATOM 4658 C CA . PHE A 1 646 ? -10.538 5.486 -27.263 1.00 91.06 646 PHE A CA 1
ATOM 4659 C C . PHE A 1 646 ? -11.758 4.996 -26.465 1.00 91.06 646 PHE A C 1
ATOM 4661 O O . PHE A 1 646 ? -11.632 4.686 -25.281 1.00 91.06 646 PHE A O 1
ATOM 4668 N N . ASP A 1 647 ? -12.913 4.939 -27.119 1.00 88.75 647 ASP A N 1
ATOM 4669 C CA . ASP A 1 647 ? -14.185 4.486 -26.546 1.00 88.75 647 ASP A CA 1
ATOM 4670 C C . ASP A 1 647 ? -14.559 3.115 -27.141 1.00 88.75 647 ASP A C 1
ATOM 4672 O O . ASP A 1 647 ? -14.227 2.852 -28.303 1.00 88.75 647 ASP A O 1
ATOM 4676 N N . THR A 1 648 ? -15.186 2.221 -26.368 1.00 89.12 648 THR A N 1
ATOM 4677 C CA . THR A 1 648 ? -15.526 0.857 -26.826 1.00 89.12 648 THR A CA 1
ATOM 4678 C C . THR A 1 648 ? -16.648 0.212 -26.008 1.00 89.12 648 THR A C 1
ATOM 4680 O O . THR A 1 648 ? -16.532 0.071 -24.797 1.00 89.12 648 THR A O 1
ATOM 4683 N N . ASP A 1 649 ? -17.688 -0.288 -26.685 1.00 87.94 649 ASP A N 1
ATOM 4684 C CA . ASP A 1 649 ? -18.732 -1.129 -26.067 1.00 87.94 649 ASP A CA 1
ATOM 4685 C C . ASP A 1 649 ? -18.256 -2.575 -25.795 1.00 87.94 649 ASP A C 1
ATOM 4687 O O . ASP A 1 649 ? -18.925 -3.344 -25.103 1.00 87.94 649 ASP A O 1
ATOM 4691 N N . VAL A 1 650 ? -17.130 -2.985 -26.391 1.00 92.38 650 VAL A N 1
ATOM 4692 C CA . VAL A 1 650 ? -16.550 -4.327 -26.235 1.00 92.38 650 VAL A CA 1
ATOM 4693 C C . VAL A 1 650 ? -15.492 -4.286 -25.127 1.00 92.38 650 VAL A C 1
ATOM 4695 O O . VAL A 1 650 ? -14.572 -3.465 -25.236 1.00 92.38 650 VAL A O 1
ATOM 4698 N N . PRO A 1 651 ? -15.576 -5.155 -24.097 1.00 94.44 651 PRO A N 1
ATOM 4699 C CA . PRO A 1 651 ? -14.538 -5.278 -23.079 1.00 94.44 651 PRO A CA 1
ATOM 4700 C C . PRO A 1 651 ? -13.166 -5.590 -23.680 1.00 94.44 651 PRO A C 1
ATOM 4702 O O . PRO A 1 651 ? -13.042 -6.373 -24.624 1.00 94.44 651 PRO A O 1
ATOM 4705 N N . ILE A 1 652 ? -12.130 -4.973 -23.119 1.00 95.62 652 ILE A N 1
ATOM 4706 C CA . ILE A 1 652 ? -10.737 -5.220 -23.488 1.00 95.62 652 ILE A CA 1
ATOM 4707 C C . ILE A 1 652 ? -10.275 -6.484 -22.763 1.00 95.62 652 ILE A C 1
ATOM 4709 O O . ILE A 1 652 ? -10.140 -6.461 -21.543 1.00 95.62 652 ILE A O 1
ATOM 4713 N N . ASP A 1 653 ? -10.043 -7.546 -23.531 1.00 95.25 653 ASP A N 1
ATOM 4714 C CA . ASP A 1 653 ? -9.595 -8.870 -23.081 1.00 95.25 653 ASP A CA 1
ATOM 4715 C C . ASP A 1 653 ? -8.079 -8.896 -22.796 1.00 95.25 653 ASP A C 1
ATOM 4717 O O . ASP A 1 653 ? -7.259 -8.715 -23.706 1.00 95.25 653 ASP A O 1
ATOM 4721 N N . LEU A 1 654 ? -7.713 -9.108 -21.529 1.00 97.38 654 LEU A N 1
ATOM 4722 C CA . LEU A 1 654 ? -6.337 -9.191 -21.034 1.00 97.38 654 LEU A CA 1
ATOM 4723 C C . LEU A 1 654 ? -6.076 -10.525 -20.315 1.00 97.38 654 LEU A C 1
ATOM 4725 O O . LEU A 1 654 ? -6.850 -10.965 -19.470 1.00 97.38 654 LEU A O 1
ATOM 4729 N N . GLY A 1 655 ? -4.893 -11.111 -20.506 1.00 96.75 655 GLY A N 1
ATOM 4730 C CA . GLY A 1 655 ? -4.478 -12.288 -19.727 1.00 96.75 655 GLY A CA 1
ATOM 4731 C C . GLY A 1 655 ? -4.269 -11.967 -18.238 1.00 96.75 655 GLY A C 1
ATOM 4732 O O . GLY A 1 655 ? -4.419 -12.821 -17.362 1.00 96.75 655 GLY A O 1
ATOM 4733 N N . GLY A 1 656 ? -3.956 -10.705 -17.923 1.00 98.00 656 GLY A N 1
ATOM 4734 C CA . GLY A 1 656 ? -3.903 -10.212 -16.550 1.00 98.00 656 GLY A CA 1
ATOM 4735 C C . GLY A 1 656 ? -3.552 -8.729 -16.447 1.00 98.00 656 GLY A C 1
ATOM 4736 O O . GLY A 1 656 ? -2.937 -8.154 -17.347 1.00 98.00 656 GLY A O 1
ATOM 4737 N N . LEU A 1 657 ? -3.918 -8.114 -15.325 1.00 98.44 657 LEU A N 1
ATOM 4738 C CA . LEU A 1 657 ? -3.628 -6.715 -15.020 1.00 98.44 657 LEU A CA 1
ATOM 4739 C C . LEU A 1 657 ? -2.909 -6.607 -13.669 1.00 98.44 657 LEU A C 1
ATOM 4741 O O . LEU A 1 657 ? -3.467 -6.950 -12.624 1.00 98.44 657 LEU A O 1
ATOM 4745 N N . GLU A 1 658 ? -1.673 -6.110 -13.679 1.00 98.06 658 GLU A N 1
ATOM 4746 C CA . GLU A 1 658 ? -0.862 -5.894 -12.482 1.00 98.06 658 GLU A CA 1
ATOM 4747 C C . GLU A 1 658 ? -0.639 -4.401 -12.201 1.00 98.06 658 GLU A C 1
ATOM 4749 O O . GLU A 1 658 ? -0.276 -3.637 -13.098 1.00 98.06 658 GLU A O 1
ATOM 4754 N N . LEU A 1 659 ? -0.796 -3.985 -10.941 1.00 95.81 659 LEU A N 1
ATOM 4755 C CA . LEU A 1 659 ? -0.684 -2.582 -10.520 1.00 95.81 659 LEU A CA 1
ATOM 4756 C C . LEU A 1 659 ? 0.236 -2.458 -9.301 1.00 95.81 659 LEU A C 1
ATOM 4758 O O . LEU A 1 659 ? -0.070 -2.996 -8.237 1.00 95.81 659 LEU A O 1
ATOM 4762 N N . ARG A 1 660 ? 1.371 -1.773 -9.450 1.00 92.38 660 ARG A N 1
ATOM 4763 C CA . ARG A 1 660 ? 2.418 -1.642 -8.423 1.00 92.38 660 ARG A CA 1
ATOM 4764 C C . ARG A 1 660 ? 2.939 -0.217 -8.324 1.00 92.38 660 ARG A C 1
ATOM 4766 O O . ARG A 1 660 ? 2.792 0.575 -9.254 1.00 92.38 660 ARG A O 1
ATOM 4773 N N . ASP A 1 661 ? 3.651 0.064 -7.234 1.00 87.94 661 ASP A N 1
ATOM 4774 C CA . ASP A 1 661 ? 4.457 1.279 -7.056 1.00 87.94 661 ASP A CA 1
ATOM 4775 C C . ASP A 1 661 ? 3.655 2.590 -7.255 1.00 87.94 661 ASP A C 1
ATOM 4777 O O . ASP A 1 661 ? 4.199 3.580 -7.741 1.00 87.94 661 ASP A O 1
ATOM 4781 N N . GLY A 1 662 ? 2.355 2.588 -6.928 1.00 87.38 662 GLY A N 1
ATOM 4782 C CA . GLY A 1 662 ? 1.460 3.735 -7.138 1.00 87.38 662 GLY A CA 1
ATOM 4783 C C . GLY A 1 662 ? 0.981 3.935 -8.586 1.00 87.38 662 GLY A C 1
ATOM 4784 O O . GLY A 1 662 ? 0.584 5.040 -8.947 1.00 87.38 662 GLY A O 1
ATOM 4785 N N . GLY A 1 663 ? 1.030 2.897 -9.429 1.00 91.69 663 GLY A N 1
ATOM 4786 C CA . GLY A 1 663 ? 0.643 2.965 -10.844 1.00 91.69 663 GLY A CA 1
ATOM 4787 C C . GLY A 1 663 ? -0.822 3.356 -11.092 1.00 91.69 663 GLY A C 1
ATOM 4788 O O . GLY A 1 663 ? -1.679 3.235 -10.215 1.00 91.69 663 GLY A O 1
ATOM 4789 N N . ALA A 1 664 ? -1.136 3.799 -12.311 1.00 93.31 664 ALA A N 1
ATOM 4790 C CA . ALA A 1 664 ? -2.481 4.244 -12.679 1.00 93.31 664 ALA A CA 1
ATOM 4791 C C . ALA A 1 664 ? -3.005 3.608 -13.978 1.00 93.31 664 ALA A C 1
ATOM 4793 O O . ALA A 1 664 ? -2.295 3.556 -14.985 1.00 93.31 664 ALA A O 1
ATOM 4794 N N . ILE A 1 665 ? -4.276 3.196 -13.962 1.00 95.56 665 ILE A N 1
ATOM 4795 C CA . ILE A 1 665 ? -5.072 2.852 -15.148 1.00 95.56 665 ILE A CA 1
ATOM 4796 C C . ILE A 1 665 ? -6.114 3.948 -15.350 1.00 95.56 665 ILE A C 1
ATOM 4798 O O . ILE A 1 665 ? -6.974 4.154 -14.488 1.00 95.56 665 ILE A O 1
ATOM 4802 N N . THR A 1 666 ? -6.046 4.655 -16.475 1.00 92.56 666 THR A N 1
ATOM 4803 C CA . THR A 1 666 ? -6.880 5.837 -16.734 1.00 92.56 666 THR A CA 1
ATOM 4804 C C . THR A 1 666 ? -7.561 5.792 -18.094 1.00 92.56 666 THR A C 1
ATOM 4806 O O . THR A 1 666 ? -7.149 5.085 -19.013 1.00 92.56 666 THR A O 1
ATOM 4809 N N . THR A 1 667 ? -8.611 6.595 -18.226 1.00 88.88 667 THR A N 1
ATOM 4810 C CA . THR A 1 667 ? -9.326 6.851 -19.476 1.00 88.88 667 THR A CA 1
ATOM 4811 C C . THR A 1 667 ? -9.193 8.333 -19.837 1.00 88.88 667 THR A C 1
ATOM 4813 O O . THR A 1 667 ? -9.281 9.165 -18.937 1.00 88.88 667 THR A O 1
ATOM 4816 N N . GLN A 1 668 ? -9.088 8.665 -21.132 1.00 76.38 668 GLN A N 1
ATOM 4817 C CA . GLN A 1 668 ? -9.221 10.034 -21.689 1.00 76.38 668 GLN A CA 1
ATOM 4818 C C . GLN A 1 668 ? -8.035 11.019 -21.485 1.00 76.38 668 GLN A C 1
ATOM 4820 O O . GLN A 1 668 ? -7.161 10.876 -20.630 1.00 76.38 668 GLN A O 1
ATOM 4825 N N . PHE A 1 669 ? -8.021 12.086 -22.295 1.00 59.28 669 PHE A N 1
ATOM 4826 C CA . PHE A 1 669 ? -7.241 13.314 -22.100 1.00 59.28 669 PHE A CA 1
ATOM 4827 C C . PHE A 1 669 ? -8.159 14.538 -22.296 1.00 59.28 669 PHE A C 1
ATOM 4829 O O . PHE A 1 669 ? -8.574 14.811 -23.421 1.00 59.28 669 PHE A O 1
ATOM 4836 N N . GLY A 1 670 ? -8.448 15.322 -21.250 1.00 50.47 670 GLY A N 1
ATOM 4837 C CA . GLY A 1 670 ? -9.172 16.598 -21.397 1.00 50.47 670 GLY A CA 1
ATOM 4838 C C . GLY A 1 670 ? -10.142 16.932 -20.263 1.00 50.47 670 GLY A C 1
ATOM 4839 O O . GLY A 1 670 ? -10.206 16.236 -19.262 1.00 50.47 670 GLY A O 1
ATOM 4840 N N . SER A 1 671 ? -10.868 18.047 -20.407 1.00 38.81 671 SER A N 1
ATOM 4841 C CA . SER A 1 671 ? -11.720 18.634 -19.356 1.00 38.81 671 SER A CA 1
ATOM 4842 C C . SER A 1 671 ? -13.216 18.655 -19.712 1.00 38.81 671 SER A C 1
ATOM 4844 O O . SER A 1 671 ? -13.888 19.666 -19.488 1.00 38.81 671 SER A O 1
ATOM 4846 N N . VAL A 1 672 ? -13.730 17.585 -20.323 1.00 40.00 672 VAL A N 1
ATOM 4847 C CA . VAL A 1 672 ? -15.171 17.385 -20.569 1.00 40.00 672 VAL A CA 1
ATOM 4848 C C . VAL A 1 672 ? -15.653 16.186 -19.759 1.00 40.00 672 VAL A C 1
ATOM 4850 O O . VAL A 1 672 ? -14.989 15.159 -19.723 1.00 40.00 672 VAL A O 1
ATOM 4853 N N . ALA A 1 673 ? -16.773 16.366 -19.057 1.00 43.69 673 ALA A N 1
ATOM 4854 C CA . ALA A 1 673 ? -17.125 15.638 -17.833 1.00 43.69 673 ALA A CA 1
ATOM 4855 C C . ALA A 1 673 ? -17.705 14.220 -18.025 1.00 43.69 673 ALA A C 1
ATOM 4857 O O . ALA A 1 673 ? -18.448 13.747 -17.170 1.00 43.69 673 ALA A O 1
ATOM 4858 N N . GLU A 1 674 ? -17.370 13.550 -19.123 1.00 54.69 674 GLU A N 1
ATOM 4859 C CA . GLU A 1 674 ? -17.744 12.159 -19.385 1.00 54.69 674 GLU A CA 1
ATOM 4860 C C . GLU A 1 674 ? -16.453 11.373 -19.655 1.00 54.69 674 GLU A C 1
ATOM 4862 O O . GLU A 1 674 ? -15.772 11.604 -20.658 1.00 54.69 674 GLU A O 1
ATOM 4867 N N . ASN A 1 675 ? -16.079 10.496 -18.713 1.00 64.31 675 ASN A N 1
ATOM 4868 C CA . ASN A 1 675 ? -15.028 9.497 -18.926 1.00 64.31 675 ASN A CA 1
ATOM 4869 C C . ASN A 1 675 ? -15.472 8.555 -20.056 1.00 64.31 675 ASN A C 1
ATOM 4871 O O . ASN A 1 675 ? -16.655 8.229 -20.134 1.00 64.31 675 ASN A O 1
ATOM 4875 N N . PHE A 1 676 ? -14.537 8.074 -20.884 1.00 76.31 676 PHE A N 1
ATOM 4876 C CA . PHE A 1 676 ? -14.837 6.980 -21.817 1.00 76.31 676 PHE A CA 1
ATOM 4877 C C . PHE A 1 676 ? -15.314 5.749 -21.041 1.00 76.31 676 PHE A C 1
ATOM 4879 O O . PHE A 1 676 ? -14.733 5.422 -19.998 1.00 76.31 676 PHE A O 1
ATOM 4886 N N . ASP A 1 677 ? -16.340 5.064 -21.545 1.00 82.44 677 ASP A N 1
ATOM 4887 C CA . ASP A 1 677 ? -16.928 3.910 -20.862 1.00 82.44 677 ASP A CA 1
ATOM 4888 C C . ASP A 1 677 ? -16.140 2.635 -21.193 1.00 82.44 677 ASP A C 1
ATOM 4890 O O . ASP A 1 677 ? -16.583 1.737 -21.903 1.00 82.44 677 ASP A O 1
ATOM 4894 N N . VAL A 1 678 ? -14.901 2.592 -20.704 1.00 91.25 678 VAL A N 1
ATOM 4895 C CA . VAL A 1 678 ? -13.973 1.495 -20.976 1.00 91.25 678 VAL A CA 1
ATOM 4896 C C . VAL A 1 678 ? -14.096 0.419 -19.906 1.00 91.25 678 VAL A C 1
ATOM 4898 O O . VAL A 1 678 ? -13.864 0.675 -18.722 1.00 91.25 678 VAL A O 1
ATOM 4901 N N . THR A 1 679 ? -14.367 -0.806 -20.353 1.00 95.50 679 THR A N 1
ATOM 4902 C CA . THR A 1 679 ? -14.339 -2.018 -19.526 1.00 95.50 679 THR A CA 1
ATOM 4903 C C . THR A 1 679 ? -13.122 -2.876 -19.870 1.00 95.50 679 THR A C 1
ATOM 4905 O O . THR A 1 679 ? -12.842 -3.118 -21.043 1.00 95.50 679 THR A O 1
ATOM 4908 N N . ILE A 1 680 ? -12.410 -3.344 -18.848 1.00 96.94 680 ILE A N 1
ATOM 4909 C CA . ILE A 1 680 ? -11.303 -4.301 -18.940 1.00 96.94 680 ILE A CA 1
ATOM 4910 C C . ILE A 1 680 ? -11.780 -5.620 -18.336 1.00 96.94 680 ILE A C 1
ATOM 4912 O O . ILE A 1 680 ? -12.127 -5.651 -17.156 1.00 96.94 680 ILE A O 1
ATOM 4916 N N . ASP A 1 681 ? -11.750 -6.691 -19.118 1.00 97.12 681 ASP A N 1
ATOM 4917 C CA . ASP A 1 681 ? -11.959 -8.068 -18.666 1.00 97.12 681 ASP A CA 1
ATOM 4918 C C . ASP A 1 681 ? -10.577 -8.730 -18.590 1.00 97.12 681 ASP A C 1
ATOM 4920 O O . ASP A 1 681 ? -9.814 -8.667 -19.558 1.00 97.12 681 ASP A O 1
ATOM 4924 N N . ALA A 1 682 ? -10.190 -9.255 -17.426 1.00 97.81 682 ALA A N 1
ATOM 4925 C CA . ALA A 1 682 ? -8.866 -9.837 -17.255 1.00 97.81 682 ALA A CA 1
ATOM 4926 C C . ALA A 1 682 ? -8.887 -11.142 -16.465 1.00 97.81 682 ALA A C 1
ATOM 4928 O O . ALA A 1 682 ? -9.465 -11.212 -15.382 1.00 97.81 682 ALA A O 1
ATOM 4929 N N . GLY A 1 683 ? -8.138 -12.141 -16.943 1.00 96.69 683 GLY A N 1
ATOM 4930 C CA . GLY A 1 683 ? -8.044 -13.451 -16.287 1.00 96.69 683 GLY A CA 1
ATOM 4931 C C . GLY A 1 683 ? -7.528 -13.397 -14.841 1.00 96.69 683 GLY A C 1
ATOM 4932 O O . GLY A 1 683 ? -7.852 -14.266 -14.034 1.00 96.69 683 GLY A O 1
ATOM 4933 N N . THR A 1 684 ? -6.754 -12.364 -14.480 1.00 97.31 684 THR A N 1
ATOM 4934 C CA . THR A 1 684 ? -6.402 -12.036 -13.086 1.00 97.31 684 THR A CA 1
ATOM 4935 C C . THR A 1 684 ? -6.177 -10.535 -12.887 1.00 97.31 684 THR A C 1
ATOM 4937 O O . THR A 1 684 ? -5.636 -9.857 -13.763 1.00 97.31 684 THR A O 1
ATOM 4940 N N . TYR A 1 685 ? -6.479 -10.032 -11.686 1.00 98.44 685 TYR A N 1
ATOM 4941 C CA . TYR A 1 685 ? -6.126 -8.677 -11.253 1.00 98.44 685 TYR A CA 1
ATOM 4942 C C . TYR A 1 685 ? -5.197 -8.749 -10.027 1.00 98.44 685 TYR A C 1
ATOM 4944 O O . TYR A 1 685 ? -5.614 -9.136 -8.937 1.00 98.44 685 TYR A O 1
ATOM 4952 N N . THR A 1 686 ? -3.914 -8.408 -10.178 1.00 98.19 686 THR A N 1
ATOM 4953 C CA . THR A 1 686 ? -2.917 -8.448 -9.085 1.00 98.19 686 THR A CA 1
ATOM 4954 C C . THR A 1 686 ? -2.495 -7.034 -8.708 1.00 98.19 686 THR A C 1
ATOM 4956 O O . THR A 1 686 ? -1.685 -6.414 -9.398 1.00 98.19 686 THR A O 1
ATOM 4959 N N . PHE A 1 687 ? -3.008 -6.510 -7.597 1.00 97.62 687 PHE A N 1
ATOM 4960 C CA . PHE A 1 687 ? -2.749 -5.129 -7.197 1.00 97.62 687 PHE A CA 1
ATOM 4961 C C . PHE A 1 687 ? -1.936 -5.047 -5.891 1.00 97.62 687 PHE A C 1
ATOM 4963 O O . PHE A 1 687 ? -2.211 -5.712 -4.894 1.00 97.62 687 PHE A O 1
ATOM 4970 N N . GLU A 1 688 ? -0.911 -4.203 -5.890 1.00 94.19 688 GLU A N 1
ATOM 4971 C CA . GLU A 1 688 ? -0.073 -3.871 -4.734 1.00 94.19 688 GLU A CA 1
ATOM 4972 C C . GLU A 1 688 ? -0.429 -2.453 -4.262 1.00 94.19 688 GLU A C 1
ATOM 4974 O O . GLU A 1 688 ? -0.937 -2.280 -3.149 1.00 94.19 688 GLU A O 1
ATOM 4979 N N . SER A 1 689 ? -0.279 -1.463 -5.151 1.00 90.38 689 SER A N 1
ATOM 4980 C CA . SER A 1 689 ? -0.753 -0.088 -4.954 1.00 90.38 689 SER A CA 1
ATOM 4981 C C . SER A 1 689 ? -0.949 0.680 -6.262 1.00 90.38 689 SER A C 1
ATOM 4983 O O . SER A 1 689 ? -0.217 0.469 -7.231 1.00 90.38 689 SER A O 1
ATOM 4985 N N . GLY A 1 690 ? -1.939 1.580 -6.282 1.00 91.94 690 GLY A N 1
ATOM 4986 C CA . GLY A 1 690 ? -2.286 2.388 -7.451 1.00 91.94 690 GLY A CA 1
ATOM 4987 C C . GLY A 1 690 ? -3.746 2.855 -7.516 1.00 91.94 690 GLY A C 1
ATOM 4988 O O . GLY A 1 690 ? -4.489 2.798 -6.537 1.00 91.94 690 GLY A O 1
ATOM 4989 N N . THR A 1 691 ? -4.174 3.332 -8.685 1.00 92.81 691 THR A N 1
ATOM 4990 C CA . THR A 1 691 ? -5.559 3.762 -8.962 1.00 92.81 691 THR A CA 1
ATOM 4991 C C . THR A 1 691 ? -6.079 3.178 -10.276 1.00 92.81 691 THR A C 1
ATOM 4993 O O . THR A 1 691 ? -5.381 3.211 -11.289 1.00 92.81 691 THR A O 1
ATOM 4996 N N . VAL A 1 692 ? -7.328 2.707 -10.281 1.00 96.19 692 VAL A N 1
ATOM 4997 C CA . VAL A 1 692 ? -8.035 2.211 -11.471 1.00 96.19 692 VAL A CA 1
ATOM 4998 C C . VAL A 1 692 ? -9.292 3.049 -11.715 1.00 96.19 692 VAL A C 1
ATOM 5000 O O . VAL A 1 692 ? -10.186 3.099 -10.868 1.00 96.19 692 VAL A O 1
ATOM 5003 N N . VAL A 1 693 ? -9.348 3.714 -12.873 1.00 92.50 693 VAL A N 1
ATOM 5004 C CA . VAL A 1 693 ? -10.497 4.528 -13.323 1.00 92.50 693 VAL A CA 1
ATOM 5005 C C . VAL A 1 693 ? -11.423 3.756 -14.269 1.00 92.50 693 VAL A C 1
ATOM 5007 O O . VAL A 1 693 ? -12.630 3.973 -14.239 1.00 92.50 693 VAL A O 1
ATOM 5010 N N . ALA A 1 694 ? -10.868 2.862 -15.094 1.00 92.50 694 ALA A N 1
ATOM 5011 C CA . ALA A 1 694 ? -11.642 2.001 -15.991 1.00 92.50 694 ALA A CA 1
ATOM 5012 C C . ALA A 1 694 ? -12.538 1.020 -15.209 1.00 92.50 694 ALA A C 1
ATOM 5014 O O . ALA A 1 694 ? -12.254 0.699 -14.050 1.00 92.50 694 ALA A O 1
ATOM 5015 N N . LYS A 1 695 ? -13.599 0.521 -15.851 1.00 95.44 695 LYS A N 1
ATOM 5016 C CA . LYS A 1 695 ? -14.430 -0.555 -15.296 1.00 95.44 695 LYS A CA 1
ATOM 5017 C C . LYS A 1 695 ? -13.693 -1.892 -15.387 1.00 95.44 695 LYS A C 1
ATOM 5019 O O . LYS A 1 695 ? -12.977 -2.138 -16.357 1.00 95.44 695 LYS A O 1
ATOM 5024 N N . LEU A 1 696 ? -13.900 -2.757 -14.402 1.00 97.44 696 LEU A N 1
ATOM 5025 C CA . LEU A 1 696 ? -13.404 -4.136 -14.366 1.00 97.44 696 LEU A CA 1
ATOM 5026 C C . LEU A 1 696 ? -14.558 -5.130 -14.578 1.00 97.44 696 LEU A C 1
ATOM 5028 O O . LEU A 1 696 ? -15.690 -4.855 -14.164 1.00 97.44 696 LEU A O 1
ATOM 5032 N N . ALA A 1 697 ? -14.273 -6.266 -15.214 1.00 97.12 697 ALA A N 1
ATOM 5033 C CA . ALA A 1 697 ? -15.244 -7.307 -15.552 1.00 97.12 697 ALA A CA 1
ATOM 5034 C C . ALA A 1 697 ? -14.649 -8.728 -15.475 1.00 97.12 697 ALA A C 1
ATOM 5036 O O . ALA A 1 697 ? -13.470 -8.893 -15.189 1.00 97.12 697 ALA A O 1
ATOM 5037 N N . GLY A 1 698 ? -15.473 -9.751 -15.710 1.00 96.56 698 GLY A N 1
ATOM 5038 C CA . GLY A 1 698 ? -15.025 -11.144 -15.803 1.00 96.56 698 GLY A CA 1
ATOM 5039 C C . GLY A 1 698 ? -15.031 -11.899 -14.473 1.00 96.56 698 GLY A C 1
ATOM 5040 O O . GLY A 1 698 ? -15.501 -11.400 -13.446 1.00 96.56 698 GLY A O 1
ATOM 5041 N N . ASP A 1 699 ? -14.551 -13.141 -14.496 1.00 96.25 699 ASP A N 1
ATOM 5042 C CA . ASP A 1 699 ? -14.444 -14.038 -13.333 1.00 96.25 699 ASP A CA 1
ATOM 5043 C C . ASP A 1 699 ? -13.037 -14.057 -12.699 1.00 96.25 699 ASP A C 1
ATOM 5045 O O . ASP A 1 699 ? -12.821 -14.709 -11.674 1.00 96.25 699 ASP A O 1
ATOM 5049 N N . GLY A 1 700 ? -12.092 -13.291 -13.255 1.00 96.75 700 GLY A N 1
ATOM 5050 C CA . GLY A 1 700 ? -10.734 -13.155 -12.737 1.00 96.75 700 GLY A CA 1
ATOM 5051 C C . GLY A 1 700 ? -10.687 -12.583 -11.318 1.00 96.75 700 GLY A C 1
ATOM 5052 O O . GLY A 1 700 ? -11.206 -11.504 -11.037 1.00 96.75 700 GLY A O 1
ATOM 5053 N N . THR A 1 701 ? -10.016 -13.292 -10.407 1.00 97.25 701 THR A N 1
ATOM 5054 C CA . THR A 1 701 ? -9.851 -12.868 -9.007 1.00 97.25 701 THR A CA 1
ATOM 5055 C C . THR A 1 701 ? -9.029 -11.580 -8.902 1.00 97.25 701 THR A C 1
ATOM 5057 O O . THR A 1 701 ? -7.946 -11.472 -9.494 1.00 97.25 701 THR A O 1
ATOM 5060 N N . LEU A 1 702 ? -9.489 -10.641 -8.072 1.00 98.56 702 LEU A N 1
ATOM 5061 C CA . LEU A 1 702 ? -8.755 -9.435 -7.696 1.00 98.56 702 LEU A CA 1
ATOM 5062 C C . LEU A 1 702 ? -8.032 -9.648 -6.369 1.00 98.56 702 LEU A C 1
ATOM 5064 O O . LEU A 1 702 ? -8.647 -9.733 -5.318 1.00 98.56 702 LEU A O 1
ATOM 5068 N N . SER A 1 703 ? -6.705 -9.716 -6.405 1.00 97.88 703 SER A N 1
ATOM 5069 C CA . SER A 1 703 ? -5.854 -9.970 -5.241 1.00 97.88 703 SER A CA 1
ATOM 5070 C C . SER A 1 703 ? -5.034 -8.724 -4.897 1.00 97.88 703 SER A C 1
ATOM 5072 O O . SER A 1 703 ? -4.110 -8.345 -5.624 1.00 97.88 703 SER A O 1
ATOM 5074 N N . LYS A 1 704 ? -5.369 -8.094 -3.768 1.00 96.56 704 LYS A N 1
ATOM 5075 C CA . LYS A 1 704 ? -4.659 -6.969 -3.151 1.00 96.56 704 LYS A CA 1
ATOM 5076 C C . LYS A 1 704 ? -3.629 -7.512 -2.148 1.00 96.56 704 LYS A C 1
ATOM 5078 O O . LYS A 1 704 ? -4.017 -8.077 -1.128 1.00 96.56 704 LYS A O 1
ATOM 5083 N N . ARG A 1 705 ? -2.325 -7.411 -2.454 1.00 91.00 705 ARG A N 1
ATOM 5084 C CA . ARG A 1 705 ? -1.284 -8.277 -1.835 1.00 91.00 705 ARG A CA 1
ATOM 5085 C C . ARG A 1 705 ? -0.312 -7.656 -0.829 1.00 91.00 705 ARG A C 1
ATOM 5087 O O . ARG A 1 705 ? 0.253 -8.403 -0.041 1.00 91.00 705 ARG A O 1
ATOM 5094 N N . THR A 1 706 ? -0.053 -6.356 -0.894 1.00 88.06 706 THR A N 1
ATOM 5095 C CA . THR A 1 706 ? 0.952 -5.666 -0.056 1.00 88.06 706 THR A CA 1
ATOM 5096 C C . THR A 1 706 ? 0.295 -4.653 0.868 1.00 88.06 706 THR A C 1
ATOM 5098 O O . THR A 1 706 ? -0.875 -4.343 0.693 1.00 88.06 706 THR A O 1
ATOM 5101 N N . ASP A 1 707 ? 1.041 -4.045 1.783 1.00 76.19 707 ASP A N 1
ATOM 5102 C CA . ASP A 1 707 ? 0.534 -3.042 2.724 1.00 76.19 707 ASP A CA 1
ATOM 5103 C C . ASP A 1 707 ? 0.043 -1.727 2.067 1.00 76.19 707 ASP A C 1
ATOM 5105 O O . ASP A 1 707 ? -0.520 -0.856 2.738 1.00 76.19 707 ASP A O 1
ATOM 5109 N N . GLY A 1 708 ? 0.204 -1.583 0.749 1.00 82.81 708 GLY A N 1
ATOM 5110 C CA . GLY A 1 708 ? -0.114 -0.379 -0.016 1.00 82.81 708 GLY A CA 1
ATOM 5111 C C . GLY A 1 708 ? -1.591 -0.028 -0.195 1.00 82.81 708 GLY A C 1
ATOM 5112 O O . GLY A 1 708 ? -2.471 -0.748 0.268 1.00 82.81 708 GLY A O 1
ATOM 5113 N N . THR A 1 709 ? -1.884 1.059 -0.916 1.00 87.50 709 THR A N 1
ATOM 5114 C CA . THR A 1 709 ? -3.264 1.500 -1.217 1.00 87.50 709 THR A CA 1
ATOM 5115 C C . THR A 1 709 ? -3.641 1.282 -2.676 1.00 87.50 709 THR A C 1
ATOM 5117 O O . THR A 1 709 ? -2.933 1.734 -3.575 1.00 87.50 709 THR A O 1
ATOM 5120 N N . VAL A 1 710 ? -4.800 0.667 -2.916 1.00 94.50 710 VAL A N 1
ATOM 5121 C CA . VAL A 1 710 ? -5.444 0.575 -4.235 1.00 94.50 710 VAL A CA 1
ATOM 5122 C C . VAL A 1 710 ? -6.793 1.279 -4.196 1.00 94.50 710 VAL A C 1
ATOM 5124 O O . VAL A 1 710 ? -7.587 1.027 -3.294 1.00 94.50 710 VAL A O 1
ATOM 5127 N N . ARG A 1 711 ? -7.064 2.135 -5.185 1.00 94.56 711 ARG A N 1
ATOM 5128 C CA . ARG A 1 711 ? -8.343 2.848 -5.327 1.00 94.56 711 ARG A CA 1
ATOM 5129 C C . ARG A 1 711 ? -9.078 2.393 -6.582 1.00 94.56 711 ARG A C 1
ATOM 5131 O O . ARG A 1 711 ? -8.521 2.471 -7.680 1.00 94.56 711 ARG A O 1
ATOM 5138 N N . LEU A 1 712 ? -10.316 1.936 -6.422 1.00 96.25 712 LEU A N 1
ATOM 5139 C CA . LEU A 1 712 ? -11.188 1.484 -7.506 1.00 96.25 712 LEU A CA 1
ATOM 5140 C C . LEU A 1 712 ? -12.312 2.509 -7.706 1.00 96.25 712 LEU A C 1
ATOM 5142 O O . LEU A 1 712 ? -13.167 2.668 -6.834 1.00 96.25 712 LEU A O 1
ATOM 5146 N N . LYS A 1 713 ? -12.300 3.209 -8.848 1.00 92.62 713 LYS A N 1
ATOM 5147 C CA . LYS A 1 713 ? -13.264 4.278 -9.176 1.00 92.62 713 LYS A CA 1
ATOM 5148 C C . LYS A 1 713 ? -14.324 3.871 -10.213 1.00 92.62 713 LYS A C 1
ATOM 5150 O O . LYS A 1 713 ? -15.271 4.619 -10.432 1.00 92.62 713 LYS A O 1
ATOM 5155 N N . GLY A 1 714 ? -14.159 2.719 -10.866 1.00 90.38 714 GLY A N 1
ATOM 5156 C CA . GLY A 1 714 ? -15.058 2.226 -11.915 1.00 90.38 714 GLY A CA 1
ATOM 5157 C C . GLY A 1 714 ? -16.376 1.622 -11.402 1.00 90.38 714 GLY A C 1
ATOM 5158 O O . GLY A 1 714 ? -16.476 1.136 -10.272 1.00 90.38 714 GLY A O 1
ATOM 5159 N N . ASP A 1 715 ? -17.398 1.600 -12.265 1.00 93.25 715 ASP A N 1
ATOM 5160 C CA . ASP A 1 715 ? -18.588 0.756 -12.080 1.00 93.25 715 ASP A CA 1
ATOM 5161 C C . ASP A 1 715 ? -18.275 -0.688 -12.478 1.00 93.25 715 ASP A C 1
ATOM 5163 O O . ASP A 1 715 ? -18.564 -1.123 -13.591 1.00 93.25 715 ASP A O 1
ATOM 5167 N N . ASN A 1 716 ? -17.660 -1.429 -11.557 1.00 96.31 716 ASN A N 1
ATOM 5168 C CA . ASN A 1 716 ? -17.165 -2.785 -11.792 1.00 96.31 716 ASN A CA 1
ATOM 5169 C C . ASN A 1 716 ? -18.279 -3.843 -11.688 1.00 96.31 716 ASN A C 1
ATOM 5171 O O . ASN A 1 716 ? -18.020 -4.982 -11.324 1.00 96.31 716 ASN A O 1
ATOM 5175 N N . ALA A 1 717 ? -19.530 -3.494 -12.013 1.00 95.38 717 ALA A N 1
ATOM 5176 C CA . ALA A 1 717 ? -20.693 -4.385 -11.930 1.00 95.38 717 ALA A CA 1
ATOM 5177 C C . ALA A 1 717 ? -20.544 -5.711 -12.704 1.00 95.38 717 ALA A C 1
ATOM 5179 O O . ALA A 1 717 ? -21.255 -6.666 -12.406 1.00 95.38 717 ALA A O 1
ATOM 5180 N N . GLY A 1 718 ? -19.665 -5.753 -13.712 1.00 95.50 718 GLY A N 1
ATOM 5181 C CA . GLY A 1 718 ? -19.348 -6.960 -14.478 1.00 95.50 718 GLY A CA 1
ATOM 5182 C C . GLY A 1 718 ? -18.265 -7.845 -13.856 1.00 95.50 718 GLY A C 1
ATOM 5183 O O . GLY A 1 718 ? -18.031 -8.933 -14.375 1.00 95.50 718 GLY A O 1
ATOM 5184 N N . LEU A 1 719 ? -17.582 -7.397 -12.795 1.00 97.50 719 LEU A N 1
ATOM 5185 C CA . LEU A 1 719 ? -16.586 -8.185 -12.070 1.00 97.50 719 LEU A CA 1
ATOM 5186 C C . LEU A 1 719 ? -17.327 -9.168 -11.158 1.00 97.50 719 LEU A C 1
ATOM 5188 O O . LEU A 1 719 ? -17.976 -8.777 -10.186 1.00 97.50 719 LEU A O 1
ATOM 5192 N N . THR A 1 720 ? -17.259 -10.442 -11.519 1.00 97.00 720 THR A N 1
ATOM 5193 C CA . THR A 1 720 ? -17.889 -11.572 -10.815 1.00 97.00 720 THR A CA 1
ATOM 5194 C C . THR A 1 720 ? -16.881 -12.418 -10.037 1.00 97.00 720 THR A C 1
ATOM 5196 O O . THR A 1 720 ? -17.283 -13.182 -9.165 1.00 97.00 720 THR A O 1
ATOM 5199 N N . GLY A 1 721 ? -15.583 -12.268 -10.326 1.00 97.06 721 GLY A N 1
ATOM 5200 C CA . GLY A 1 721 ? -14.503 -12.891 -9.565 1.00 97.06 721 GLY A CA 1
ATOM 5201 C C . GLY A 1 721 ? -14.351 -12.298 -8.163 1.00 97.06 721 GLY A C 1
ATOM 5202 O O . GLY A 1 721 ? -14.610 -11.114 -7.944 1.00 97.06 721 GLY A O 1
ATOM 5203 N N . ASP A 1 722 ? -13.910 -13.125 -7.213 1.00 96.50 722 ASP A N 1
ATOM 5204 C CA . ASP A 1 722 ? -13.703 -12.711 -5.821 1.00 96.50 722 ASP A CA 1
ATOM 5205 C C . ASP A 1 722 ? -12.632 -11.617 -5.677 1.00 96.50 722 ASP A C 1
ATOM 5207 O O . ASP A 1 722 ? -11.656 -11.544 -6.433 1.00 96.50 722 ASP A O 1
ATOM 5211 N N . VAL A 1 723 ? -12.792 -10.796 -4.641 1.00 98.50 723 VAL A N 1
ATOM 5212 C CA . VAL A 1 723 ? -11.890 -9.700 -4.278 1.00 98.50 723 VAL A CA 1
ATOM 5213 C C . VAL A 1 723 ? -11.219 -10.047 -2.951 1.00 98.50 723 VAL A C 1
ATOM 5215 O O . VAL A 1 723 ? -11.872 -10.124 -1.921 1.00 98.50 723 VAL A O 1
ATOM 5218 N N . ILE A 1 724 ? -9.906 -10.250 -2.935 1.00 98.31 724 ILE A N 1
ATOM 5219 C CA . ILE A 1 724 ? -9.159 -10.699 -1.756 1.00 98.31 724 ILE A CA 1
ATOM 5220 C C . ILE A 1 724 ? -8.159 -9.622 -1.334 1.00 98.31 724 ILE A C 1
ATOM 5222 O O . ILE A 1 724 ? -7.205 -9.323 -2.055 1.00 98.31 724 ILE A O 1
ATOM 5226 N N . VAL A 1 725 ? -8.355 -9.064 -0.142 1.00 98.06 725 VAL A N 1
ATOM 5227 C CA . VAL A 1 725 ? -7.468 -8.098 0.513 1.00 98.06 725 VAL A CA 1
ATOM 5228 C C . VAL A 1 725 ? -6.602 -8.840 1.526 1.00 98.06 725 VAL A C 1
ATOM 5230 O O . VAL A 1 725 ? -7.016 -9.105 2.651 1.00 98.06 725 VAL A O 1
ATOM 5233 N N . HIS A 1 726 ? -5.388 -9.203 1.111 1.00 94.56 726 HIS A N 1
ATOM 5234 C CA . HIS A 1 726 ? -4.413 -9.863 1.980 1.00 94.56 726 HIS A CA 1
ATOM 5235 C C . HIS A 1 726 ? -3.736 -8.879 2.939 1.00 94.56 726 HIS A C 1
ATOM 5237 O O . HIS A 1 726 ? -3.470 -9.237 4.081 1.00 94.56 726 HIS A O 1
ATOM 5243 N N . ASP A 1 727 ? -3.437 -7.668 2.460 1.00 88.19 727 ASP A N 1
ATOM 5244 C CA . ASP A 1 727 ? -2.704 -6.624 3.181 1.00 88.19 727 ASP A CA 1
ATOM 5245 C C . ASP A 1 727 ? -3.058 -5.234 2.607 1.00 88.19 727 ASP A C 1
ATOM 5247 O O . ASP A 1 727 ? -3.493 -5.102 1.450 1.00 88.19 727 ASP A O 1
ATOM 5251 N N . GLY A 1 728 ? -2.863 -4.191 3.409 1.00 84.62 728 GLY A N 1
ATOM 5252 C CA . GLY A 1 728 ? -3.015 -2.794 3.012 1.00 84.62 728 GLY A CA 1
ATOM 5253 C C . GLY A 1 728 ? -4.456 -2.335 2.809 1.00 84.62 728 GLY A C 1
ATOM 5254 O O . GLY A 1 728 ? -5.394 -2.894 3.367 1.00 84.62 728 GLY A O 1
ATOM 5255 N N . LEU A 1 729 ? -4.634 -1.267 2.028 1.00 88.94 729 LEU A N 1
ATOM 5256 C CA . LEU A 1 729 ? -5.924 -0.600 1.839 1.00 88.94 729 LEU A CA 1
ATOM 5257 C C . LEU A 1 729 ? -6.506 -0.893 0.451 1.00 88.94 729 LEU A C 1
ATOM 5259 O O . LEU A 1 729 ? -5.856 -0.629 -0.567 1.00 88.94 729 LEU A O 1
ATOM 5263 N N . LEU A 1 730 ? -7.752 -1.360 0.403 1.00 95.50 730 LEU A N 1
ATOM 5264 C CA . LEU A 1 730 ? -8.583 -1.338 -0.801 1.00 95.50 730 LEU A CA 1
ATOM 5265 C C . LEU A 1 730 ? -9.696 -0.301 -0.620 1.00 95.50 730 LEU A C 1
ATOM 5267 O O . LEU A 1 730 ? -10.472 -0.395 0.325 1.00 95.50 730 LEU A O 1
ATOM 5271 N N . VAL A 1 731 ? -9.774 0.679 -1.520 1.00 93.94 731 VAL A N 1
ATOM 5272 C CA . VAL A 1 731 ? -10.702 1.814 -1.424 1.00 93.94 731 VAL A CA 1
ATOM 5273 C C . VAL A 1 731 ? -11.742 1.756 -2.542 1.00 93.94 731 VAL A C 1
ATOM 5275 O O . VAL A 1 731 ? -11.389 1.763 -3.726 1.00 93.94 731 VAL A O 1
ATOM 5278 N N . ALA A 1 732 ? -13.017 1.713 -2.160 1.00 94.81 732 ALA A N 1
ATOM 5279 C CA . ALA A 1 732 ? -14.170 1.713 -3.052 1.00 94.81 732 ALA A CA 1
ATOM 5280 C C . ALA A 1 732 ? -14.720 3.138 -3.241 1.00 94.81 732 ALA A C 1
ATOM 5282 O O . ALA A 1 732 ? -15.497 3.632 -2.424 1.00 94.81 732 ALA A O 1
ATOM 5283 N N . GLU A 1 733 ? -14.345 3.788 -4.346 1.00 91.62 733 GLU A N 1
ATOM 5284 C CA . GLU A 1 733 ? -14.801 5.142 -4.717 1.00 91.62 733 GLU A CA 1
ATOM 5285 C C . GLU A 1 733 ? -16.095 5.154 -5.545 1.00 91.62 733 GLU A C 1
ATOM 5287 O O . GLU A 1 733 ? -16.616 6.213 -5.888 1.00 91.62 733 GLU A O 1
ATOM 5292 N N . HIS A 1 734 ? -16.643 3.982 -5.862 1.00 91.88 734 HIS A N 1
ATOM 5293 C CA . HIS A 1 734 ? -17.919 3.843 -6.553 1.00 91.88 734 HIS A CA 1
ATOM 5294 C C . HIS A 1 734 ? -18.757 2.718 -5.933 1.00 91.88 734 HIS A C 1
ATOM 5296 O O . HIS A 1 734 ? -18.227 1.732 -5.421 1.00 91.88 734 HIS A O 1
ATOM 5302 N N . ARG A 1 735 ? -20.087 2.821 -6.037 1.00 92.69 735 ARG A N 1
ATOM 5303 C CA . ARG A 1 735 ? -21.053 1.919 -5.377 1.00 92.69 735 ARG A CA 1
ATOM 5304 C C . ARG A 1 735 ? -20.988 0.436 -5.740 1.00 92.69 735 ARG A C 1
ATOM 5306 O O . ARG A 1 735 ? -21.612 -0.392 -5.087 1.00 92.69 735 ARG A O 1
ATOM 5313 N N . ARG A 1 736 ? -20.256 0.112 -6.799 1.00 94.62 736 ARG A N 1
ATOM 5314 C CA . ARG A 1 736 ? -19.969 -1.249 -7.273 1.00 94.62 736 ARG A CA 1
ATOM 5315 C C . ARG A 1 736 ? -18.483 -1.414 -7.591 1.00 94.62 736 ARG A C 1
ATOM 5317 O O . ARG A 1 736 ? -18.119 -2.176 -8.474 1.00 94.62 736 ARG A O 1
ATOM 5324 N N . ALA A 1 737 ? -17.613 -0.660 -6.919 1.00 94.00 737 ALA A N 1
ATOM 5325 C CA . ALA A 1 737 ? -16.172 -0.693 -7.164 1.00 94.00 737 ALA A CA 1
ATOM 5326 C C . ALA A 1 737 ? -15.542 -2.063 -6.851 1.00 94.00 737 ALA A C 1
ATOM 5328 O O . ALA A 1 737 ? -14.587 -2.454 -7.515 1.00 94.00 737 ALA A O 1
ATOM 5329 N N . ALA A 1 738 ? -16.099 -2.814 -5.897 1.00 93.56 738 ALA A N 1
ATOM 5330 C CA . ALA A 1 738 ? -15.715 -4.202 -5.624 1.00 93.56 738 ALA A CA 1
ATOM 5331 C C . ALA A 1 738 ? -16.375 -5.232 -6.569 1.00 93.56 738 ALA A C 1
ATOM 5333 O O . ALA A 1 738 ? -16.046 -6.410 -6.520 1.00 93.56 738 ALA A O 1
ATOM 5334 N N . GLY A 1 739 ? -17.293 -4.804 -7.439 1.00 95.75 739 GLY A N 1
ATOM 5335 C CA . GLY A 1 739 ? -18.069 -5.691 -8.300 1.00 95.75 739 GLY A CA 1
ATOM 5336 C C . GLY A 1 739 ? -19.149 -6.479 -7.564 1.00 95.75 739 GLY A C 1
ATOM 5337 O O . GLY A 1 739 ? -19.835 -5.941 -6.700 1.00 95.75 739 GLY A O 1
ATOM 5338 N N . THR A 1 740 ? -19.339 -7.728 -7.981 1.00 95.06 740 THR A N 1
ATOM 5339 C CA . THR A 1 740 ? -20.377 -8.658 -7.494 1.00 95.06 740 THR A CA 1
ATOM 5340 C C . THR A 1 740 ? -19.814 -9.959 -6.919 1.00 95.06 740 THR A C 1
ATOM 5342 O O . THR A 1 740 ? -20.570 -10.727 -6.330 1.00 95.06 740 THR A O 1
ATOM 5345 N N . GLY A 1 741 ? -18.505 -10.197 -7.065 1.00 93.06 741 GLY A N 1
ATOM 5346 C CA . GLY A 1 741 ? -17.795 -11.238 -6.324 1.00 93.06 741 GLY A CA 1
ATOM 5347 C C . GLY A 1 741 ? -17.674 -10.896 -4.835 1.00 93.06 741 GLY A C 1
ATOM 5348 O O . GLY A 1 741 ? -17.942 -9.766 -4.411 1.00 93.06 741 GLY A O 1
ATOM 5349 N N . ARG A 1 742 ? -17.270 -11.879 -4.027 1.00 95.75 742 ARG A N 1
ATOM 5350 C CA . ARG A 1 742 ? -17.173 -11.741 -2.568 1.00 95.75 742 ARG A CA 1
ATOM 5351 C C . ARG A 1 742 ? -15.875 -11.026 -2.182 1.00 95.75 742 ARG A C 1
ATOM 5353 O O . ARG A 1 742 ? -14.795 -11.418 -2.627 1.00 95.75 742 ARG A O 1
ATOM 5360 N N . VAL A 1 743 ? -15.957 -10.012 -1.320 1.00 98.56 743 VAL A N 1
ATOM 5361 C CA . VAL A 1 743 ? -14.785 -9.322 -0.756 1.00 98.56 743 VAL A CA 1
ATOM 5362 C C . VAL A 1 743 ? -14.310 -10.066 0.489 1.00 98.56 743 VAL A C 1
ATOM 5364 O O . VAL A 1 743 ? -15.047 -10.157 1.455 1.00 98.56 743 VAL A O 1
ATOM 5367 N N . THR A 1 744 ? -13.079 -10.570 0.521 1.00 98.56 744 THR A N 1
ATOM 5368 C CA . THR A 1 744 ? -12.466 -11.191 1.711 1.00 98.56 744 THR A CA 1
ATOM 5369 C C . THR A 1 744 ? -11.323 -10.324 2.228 1.00 98.56 744 THR A C 1
ATOM 5371 O O . THR A 1 744 ? -10.410 -10.007 1.467 1.00 98.56 744 THR A O 1
ATOM 5374 N N . VAL A 1 745 ? -11.340 -9.956 3.510 1.00 98.38 745 VAL A N 1
ATOM 5375 C CA . VAL A 1 745 ? -10.352 -9.068 4.146 1.00 98.38 745 VAL A CA 1
ATOM 5376 C C . VAL A 1 745 ? -9.610 -9.816 5.256 1.00 98.38 745 VAL A C 1
ATOM 5378 O O . VAL A 1 745 ? -10.209 -10.196 6.259 1.00 98.38 745 VAL A O 1
ATOM 5381 N N . HIS A 1 746 ? -8.311 -10.047 5.081 1.00 95.62 746 HIS A N 1
ATOM 5382 C CA . HIS A 1 746 ? -7.457 -10.739 6.056 1.00 95.62 746 HIS A CA 1
ATOM 5383 C C . HIS A 1 746 ? -6.854 -9.787 7.104 1.00 95.62 746 HIS A C 1
ATOM 5385 O O . HIS A 1 746 ? -6.874 -8.583 6.894 1.00 95.62 746 HIS A O 1
ATOM 5391 N N . ASP A 1 747 ? -6.256 -10.328 8.178 1.00 85.88 747 ASP A N 1
ATOM 5392 C CA . ASP A 1 747 ? -5.597 -9.613 9.305 1.00 85.88 747 ASP A CA 1
ATOM 5393 C C . ASP A 1 747 ? -4.810 -8.337 8.948 1.00 85.88 747 ASP A C 1
ATOM 5395 O O . ASP A 1 747 ? -4.830 -7.351 9.682 1.00 85.88 747 ASP A O 1
ATOM 5399 N N . ALA A 1 748 ? -4.093 -8.328 7.821 1.00 80.69 748 ALA A N 1
ATOM 5400 C CA . ALA A 1 748 ? -3.296 -7.171 7.423 1.00 80.69 748 ALA A CA 1
ATOM 5401 C C . ALA A 1 748 ? -4.036 -6.167 6.520 1.00 80.69 748 ALA A C 1
ATOM 5403 O O . ALA A 1 748 ? -3.520 -5.080 6.254 1.00 80.69 748 ALA A O 1
ATOM 5404 N N . GLY A 1 749 ? -5.219 -6.533 6.035 1.00 86.88 749 GLY A N 1
ATOM 5405 C CA . GLY A 1 749 ? -6.023 -5.796 5.075 1.00 86.88 749 GLY A CA 1
ATOM 5406 C C . GLY A 1 749 ? -7.114 -4.930 5.703 1.00 86.88 749 GLY A C 1
ATOM 5407 O O . GLY A 1 749 ? -7.678 -5.243 6.751 1.00 86.88 749 GLY A O 1
ATOM 5408 N N . ARG A 1 750 ? -7.467 -3.857 4.992 1.00 90.69 750 ARG A N 1
ATOM 5409 C CA . ARG A 1 750 ? -8.616 -2.996 5.280 1.00 90.69 750 ARG A CA 1
ATOM 5410 C C . ARG A 1 750 ? -9.405 -2.708 4.009 1.00 90.69 750 ARG A C 1
ATOM 5412 O O . ARG A 1 750 ? -8.818 -2.330 2.989 1.00 90.69 750 ARG A O 1
ATOM 5419 N N . PHE A 1 751 ? -10.726 -2.818 4.085 1.00 95.25 751 PHE A N 1
ATOM 5420 C CA . PHE A 1 751 ? -11.638 -2.366 3.036 1.00 95.25 751 PHE A CA 1
ATOM 5421 C C . PHE A 1 751 ? -12.275 -1.028 3.438 1.00 95.25 751 PHE A C 1
ATOM 5423 O O . PHE A 1 751 ? -12.822 -0.902 4.531 1.00 95.25 751 PHE A O 1
ATOM 5430 N N . ILE A 1 752 ? -12.155 -0.017 2.572 1.00 90.62 752 ILE A N 1
ATOM 5431 C CA . ILE A 1 752 ? -12.602 1.359 2.824 1.00 90.62 752 ILE A CA 1
ATOM 5432 C C . ILE A 1 752 ? -13.750 1.719 1.878 1.00 90.62 752 ILE A C 1
ATOM 5434 O O . ILE A 1 752 ? -13.583 1.683 0.654 1.00 90.62 752 ILE A O 1
ATOM 5438 N N . LEU A 1 753 ? -14.883 2.134 2.443 1.00 90.56 753 LEU A N 1
ATOM 5439 C CA . LEU A 1 753 ? -16.049 2.624 1.707 1.00 90.56 753 LEU A CA 1
ATOM 5440 C C . LEU A 1 753 ? -15.960 4.151 1.551 1.00 90.56 753 LEU A C 1
ATOM 5442 O O . LEU A 1 753 ? -16.236 4.902 2.486 1.00 90.56 753 LEU A O 1
ATOM 5446 N N . GLU A 1 754 ? -15.545 4.628 0.375 1.00 87.00 754 GLU A N 1
ATOM 5447 C CA . GLU A 1 754 ? -15.455 6.068 0.092 1.00 87.00 754 GLU A CA 1
ATOM 5448 C C . GLU A 1 754 ? -16.726 6.614 -0.567 1.00 87.00 754 GLU A C 1
ATOM 5450 O O . GLU A 1 754 ? -17.161 7.713 -0.215 1.00 87.00 754 GLU A O 1
ATOM 5455 N N . ALA A 1 755 ? -17.369 5.824 -1.433 1.00 86.25 755 ALA A N 1
ATOM 5456 C CA . ALA A 1 755 ? -18.708 6.108 -1.950 1.00 86.25 755 ALA A CA 1
ATOM 5457 C C . ALA A 1 755 ? -19.794 5.978 -0.865 1.00 86.25 755 ALA A C 1
ATOM 5459 O O . ALA A 1 755 ? -19.742 5.054 -0.058 1.00 86.25 755 ALA A O 1
ATOM 5460 N N . ASP A 1 756 ? -20.810 6.851 -0.913 1.00 85.19 756 ASP A N 1
ATOM 5461 C CA . ASP A 1 756 ? -21.950 6.916 0.031 1.00 85.19 756 ASP A CA 1
ATOM 5462 C C . ASP A 1 756 ? -22.675 5.573 0.231 1.00 85.19 756 ASP A C 1
ATOM 5464 O O . ASP A 1 756 ? -23.237 5.282 1.281 1.00 85.19 756 ASP A O 1
ATOM 5468 N N . THR A 1 757 ? -22.665 4.720 -0.787 1.00 88.50 757 THR A N 1
ATOM 5469 C CA . THR A 1 757 ? -23.204 3.363 -0.726 1.00 88.50 757 THR A CA 1
ATOM 5470 C C . THR A 1 757 ? -22.267 2.453 -1.491 1.00 88.50 757 THR A C 1
ATOM 5472 O O . THR A 1 757 ? -21.882 2.808 -2.601 1.00 88.50 757 THR A O 1
ATOM 5475 N N . VAL A 1 758 ? -21.958 1.271 -0.963 1.00 93.38 758 VAL A N 1
ATOM 5476 C CA . VAL A 1 758 ? -21.247 0.193 -1.663 1.00 93.38 758 VAL A CA 1
ATOM 5477 C C . VAL A 1 758 ? -22.073 -1.085 -1.541 1.00 93.38 758 VAL A C 1
ATOM 5479 O O . VAL A 1 758 ? -22.572 -1.396 -0.466 1.00 93.38 758 VAL A O 1
ATOM 5482 N N . SER A 1 759 ? -22.251 -1.825 -2.635 1.00 93.50 759 SER A N 1
ATOM 5483 C CA . SER A 1 759 ? -22.995 -3.090 -2.632 1.00 93.50 759 SER A CA 1
ATOM 5484 C C . SER A 1 759 ? -22.077 -4.250 -3.003 1.00 93.50 759 SER A C 1
ATOM 5486 O O . SER A 1 759 ? -21.631 -4.341 -4.145 1.00 93.50 759 SER A O 1
ATOM 5488 N N . THR A 1 760 ? -21.755 -5.080 -2.011 1.00 95.19 760 THR A N 1
ATOM 5489 C CA . THR A 1 760 ? -20.913 -6.281 -2.113 1.00 95.19 760 THR A CA 1
ATOM 5490 C C . THR A 1 760 ? -21.020 -7.085 -0.812 1.00 95.19 760 THR A C 1
ATOM 5492 O O . THR A 1 760 ? -21.188 -6.492 0.254 1.00 95.19 760 THR A O 1
ATOM 5495 N N . ASP A 1 761 ? -20.918 -8.413 -0.887 1.00 96.25 761 ASP A N 1
ATOM 5496 C CA . ASP A 1 761 ? -20.758 -9.263 0.298 1.00 96.25 761 ASP A CA 1
ATOM 5497 C C . ASP A 1 761 ? -19.313 -9.187 0.811 1.00 96.25 761 ASP A C 1
ATOM 5499 O O . ASP A 1 761 ? -18.364 -9.269 0.025 1.00 96.25 761 ASP A O 1
ATOM 5503 N N . VAL A 1 762 ? -19.140 -9.082 2.130 1.00 98.31 762 VAL A N 1
ATOM 5504 C CA . VAL A 1 762 ? -17.840 -8.946 2.800 1.00 98.31 762 VAL A CA 1
ATOM 5505 C C . VAL A 1 762 ? -17.611 -10.104 3.774 1.00 98.31 762 VAL A C 1
ATOM 5507 O O . VAL A 1 762 ? -18.466 -10.436 4.586 1.00 98.31 762 VAL A O 1
ATOM 5510 N N . VAL A 1 763 ? -16.418 -10.691 3.737 1.00 98.50 763 VAL A N 1
ATOM 5511 C CA . VAL A 1 763 ? -15.901 -11.635 4.728 1.00 98.50 763 VAL A CA 1
ATOM 5512 C C . VAL A 1 763 ? -14.740 -10.981 5.464 1.00 98.50 763 VAL A C 1
ATOM 5514 O O . VAL A 1 763 ? -13.706 -10.688 4.861 1.00 98.50 763 VAL A O 1
ATOM 5517 N N . LEU A 1 764 ? -14.877 -10.787 6.771 1.00 98.31 764 LEU A N 1
ATOM 5518 C CA . LEU A 1 764 ? -13.788 -10.360 7.642 1.00 98.31 764 LEU A CA 1
ATOM 5519 C C . LEU A 1 764 ? -13.087 -11.607 8.201 1.00 98.31 764 LEU A C 1
ATOM 5521 O O . LEU A 1 764 ? -13.612 -12.344 9.035 1.00 98.31 764 LEU A O 1
ATOM 5525 N N . ALA A 1 765 ? -11.903 -11.886 7.664 1.00 97.50 765 ALA A N 1
ATOM 5526 C CA . ALA A 1 765 ? -11.038 -13.019 7.986 1.00 97.50 765 ALA A CA 1
ATOM 5527 C C . ALA A 1 765 ? -9.790 -12.545 8.755 1.00 97.50 765 ALA A C 1
ATOM 5529 O O . ALA A 1 765 ? -8.656 -12.903 8.416 1.00 97.50 765 ALA A O 1
ATOM 5530 N N . GLY A 1 766 ? -10.020 -11.693 9.758 1.00 90.25 766 GLY A N 1
ATOM 5531 C CA . GLY A 1 766 ? -9.012 -10.994 10.560 1.00 90.25 766 GLY A CA 1
ATOM 5532 C C . GLY A 1 766 ? -8.951 -9.487 10.281 1.00 90.25 766 GLY A C 1
ATOM 5533 O O . GLY A 1 766 ? -8.392 -8.727 11.062 1.00 90.25 766 GLY A O 1
ATOM 5534 N N . GLY A 1 767 ? -9.467 -9.056 9.127 1.00 88.56 767 GLY A N 1
ATOM 5535 C CA . GLY A 1 767 ? -9.279 -7.700 8.621 1.00 88.56 767 GLY A CA 1
ATOM 5536 C C . GLY A 1 767 ? -10.224 -6.646 9.191 1.00 88.56 767 GLY A C 1
ATOM 5537 O O . GLY A 1 767 ? -11.044 -6.891 10.077 1.00 88.56 767 GLY A O 1
ATOM 5538 N N . GLU A 1 768 ? -10.118 -5.447 8.625 1.00 90.12 768 GLU A N 1
ATOM 5539 C CA . GLU A 1 768 ? -10.850 -4.264 9.077 1.00 90.12 768 GLU A CA 1
ATOM 5540 C C . GLU A 1 768 ? -11.775 -3.694 7.978 1.00 90.12 768 GLU A C 1
ATOM 5542 O O . GLU A 1 768 ? -11.385 -3.575 6.812 1.00 90.12 768 GLU A O 1
ATOM 5547 N N . LEU A 1 769 ? -12.998 -3.307 8.345 1.00 91.38 769 LEU A N 1
ATOM 5548 C CA . LEU A 1 769 ? -13.925 -2.538 7.502 1.00 91.38 769 LEU A CA 1
ATOM 5549 C C . LEU A 1 769 ? -14.029 -1.101 8.028 1.00 91.38 769 LEU A C 1
ATOM 5551 O O . LEU A 1 769 ? -14.170 -0.898 9.231 1.00 91.38 769 LEU A O 1
ATOM 5555 N N . ALA A 1 770 ? -13.988 -0.102 7.146 1.00 85.44 770 ALA A N 1
ATOM 5556 C CA . ALA A 1 770 ? -14.095 1.303 7.540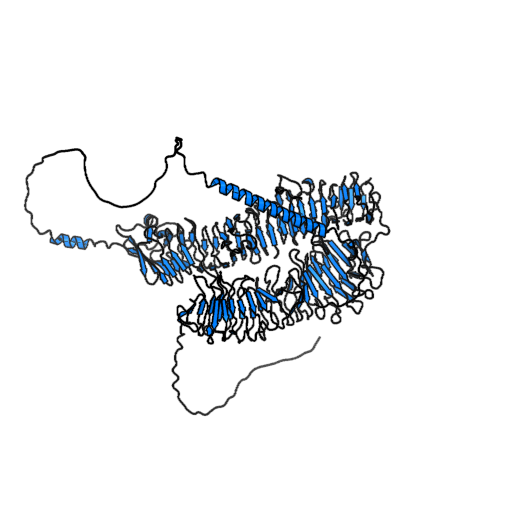 1.00 85.44 770 ALA A CA 1
ATOM 5557 C C . ALA A 1 770 ? -14.827 2.162 6.486 1.00 85.44 770 ALA A C 1
ATOM 5559 O O . ALA A 1 770 ? -14.717 1.886 5.288 1.00 85.44 770 ALA A O 1
ATOM 5560 N N . PRO A 1 771 ? -15.513 3.249 6.880 1.00 80.56 771 PRO A N 1
ATOM 5561 C CA . PRO A 1 771 ? -15.835 4.345 5.969 1.00 80.56 771 PRO A CA 1
ATOM 5562 C C . PRO A 1 771 ? -14.558 5.123 5.585 1.00 80.56 771 PRO A C 1
ATOM 5564 O O . PRO A 1 771 ? -13.481 4.909 6.143 1.00 80.56 771 PRO A O 1
ATOM 5567 N N . ALA A 1 772 ? -14.641 6.045 4.625 1.00 72.25 772 ALA A N 1
ATOM 5568 C CA . ALA A 1 772 ? -13.542 6.974 4.343 1.00 72.25 772 ALA A CA 1
ATOM 5569 C C . ALA A 1 772 ? -13.400 8.064 5.424 1.00 72.25 772 ALA A C 1
ATOM 5571 O O . ALA A 1 772 ? -14.383 8.496 6.024 1.00 72.25 772 ALA A O 1
ATOM 5572 N N . ASN A 1 773 ? -12.167 8.541 5.639 1.00 58.34 773 ASN A N 1
ATOM 5573 C CA . ASN A 1 773 ? -11.862 9.616 6.591 1.00 58.34 773 ASN A CA 1
ATOM 5574 C C . ASN A 1 773 ? -12.655 10.904 6.238 1.00 58.34 773 ASN A C 1
ATOM 5576 O O . ASN A 1 773 ? -12.545 11.377 5.101 1.00 58.34 773 ASN A O 1
ATOM 5580 N N . PRO A 1 774 ? -13.418 11.497 7.180 1.00 48.22 774 PRO A N 1
ATOM 5581 C CA . PRO A 1 774 ? -14.329 12.617 6.922 1.00 48.22 774 PRO A CA 1
ATOM 5582 C C . PRO A 1 774 ? -13.694 13.964 6.529 1.00 48.22 774 PRO A C 1
ATOM 5584 O O . PRO A 1 774 ? -14.444 14.908 6.297 1.00 48.22 774 PRO A O 1
ATOM 5587 N N . GLU A 1 775 ? -12.366 14.082 6.389 1.00 43.69 775 GLU A N 1
ATOM 5588 C CA . GLU A 1 775 ? -11.651 15.325 6.013 1.00 43.69 775 GLU A CA 1
ATOM 5589 C C . GLU A 1 775 ? -12.190 16.076 4.768 1.00 43.69 775 GLU A C 1
ATOM 5591 O O . GLU A 1 775 ? -11.842 17.239 4.571 1.00 43.69 775 GLU A O 1
ATOM 5596 N N . ASN A 1 776 ? -13.024 15.455 3.917 1.00 38.91 776 ASN A N 1
ATOM 5597 C CA . ASN A 1 776 ? -13.663 16.117 2.766 1.00 38.91 776 ASN A CA 1
ATOM 5598 C C . ASN A 1 776 ? -15.166 15.818 2.546 1.00 38.91 776 ASN A C 1
ATOM 5600 O O . ASN A 1 776 ? -15.721 16.318 1.565 1.00 38.91 776 ASN A O 1
ATOM 5604 N N . THR A 1 777 ? -15.854 15.051 3.404 1.00 45.78 777 THR A N 1
ATOM 5605 C CA . THR A 1 777 ? -17.302 14.775 3.230 1.00 45.78 777 THR A CA 1
ATOM 5606 C C . THR A 1 777 ? -18.100 15.070 4.491 1.00 45.78 777 THR A C 1
ATOM 5608 O O . THR A 1 777 ? -18.039 14.316 5.457 1.00 45.78 777 THR A O 1
ATOM 5611 N N . VAL A 1 778 ? -18.876 16.154 4.437 1.00 42.91 778 VAL A N 1
ATOM 5612 C CA . VAL A 1 778 ? -19.813 16.583 5.483 1.00 42.91 778 VAL A CA 1
ATOM 5613 C C . VAL A 1 778 ? -21.160 15.886 5.276 1.00 42.91 778 VAL A C 1
ATOM 5615 O O . VAL A 1 778 ? -21.759 16.058 4.216 1.00 42.91 778 VAL A O 1
ATOM 5618 N N . GLY A 1 779 ? -21.638 15.153 6.286 1.00 48.31 779 GLY A N 1
ATOM 5619 C CA . GLY A 1 779 ? -23.022 14.671 6.371 1.00 48.31 779 GLY A CA 1
ATOM 5620 C C . GLY A 1 779 ? -23.460 13.624 5.343 1.00 48.31 779 GLY A C 1
ATOM 5621 O O . GLY A 1 779 ? -24.572 13.709 4.828 1.00 48.31 779 GLY A O 1
ATOM 5622 N N . SER A 1 780 ? -22.610 12.629 5.071 1.00 55.75 780 SER A N 1
ATOM 5623 C CA . SER A 1 780 ? -22.983 11.439 4.292 1.00 55.75 780 SER A CA 1
ATOM 5624 C C . SER A 1 780 ? -22.645 10.170 5.072 1.00 55.75 780 SER A C 1
ATOM 5626 O O . SER A 1 780 ? -21.464 9.830 5.194 1.00 55.75 780 SER A O 1
ATOM 5628 N N . HIS A 1 781 ? -23.666 9.445 5.537 1.00 70.25 781 HIS A N 1
ATOM 5629 C CA . HIS A 1 781 ? -23.517 8.057 5.990 1.00 70.25 781 HIS A CA 1
ATOM 5630 C C . HIS A 1 781 ? -22.873 7.214 4.879 1.00 70.25 781 HIS A C 1
ATOM 5632 O O . HIS A 1 781 ? -23.040 7.506 3.689 1.00 70.25 781 HIS A O 1
ATOM 5638 N N . ARG A 1 782 ? -22.124 6.175 5.253 1.00 80.69 782 ARG A N 1
ATOM 5639 C CA . ARG A 1 782 ? -21.582 5.181 4.322 1.00 80.69 782 ARG A CA 1
ATOM 5640 C C . ARG A 1 782 ? -22.309 3.865 4.520 1.00 80.69 782 ARG A C 1
ATOM 5642 O O . ARG A 1 782 ? -22.156 3.217 5.544 1.00 80.69 782 ARG A O 1
ATOM 5649 N N . THR A 1 783 ? -23.075 3.451 3.522 1.00 86.25 783 THR A N 1
ATOM 5650 C CA . THR A 1 783 ? -23.898 2.243 3.602 1.00 86.25 783 THR A CA 1
ATOM 5651 C C . THR A 1 783 ? -23.231 1.055 2.910 1.00 86.25 783 THR A C 1
ATOM 5653 O O . THR A 1 783 ? -22.883 1.143 1.728 1.00 86.25 783 THR A O 1
ATOM 5656 N N . LEU A 1 784 ? -23.138 -0.092 3.589 1.00 91.44 784 LEU A N 1
ATOM 5657 C CA . LEU A 1 784 ? -22.842 -1.382 2.959 1.00 91.44 784 LEU A CA 1
ATOM 5658 C C . LEU A 1 784 ? -24.143 -2.160 2.701 1.00 91.44 784 LEU A C 1
ATOM 5660 O O . LEU A 1 784 ? -24.847 -2.560 3.630 1.00 91.44 784 LEU A O 1
ATOM 5664 N N . ILE A 1 785 ? -24.440 -2.408 1.424 1.00 88.06 785 ILE A N 1
ATOM 5665 C CA . ILE A 1 785 ? -25.582 -3.214 0.968 1.00 88.06 785 ILE A CA 1
ATOM 5666 C C . ILE A 1 785 ? -25.073 -4.586 0.510 1.00 88.06 785 ILE A C 1
ATOM 5668 O O . ILE A 1 785 ? -24.886 -4.839 -0.686 1.00 88.06 785 ILE A O 1
ATOM 5672 N N . GLY A 1 786 ? -24.831 -5.452 1.488 1.00 90.88 786 GLY A N 1
ATOM 5673 C CA . GLY A 1 786 ? -24.397 -6.839 1.332 1.00 90.88 786 GLY A CA 1
ATOM 5674 C C . GLY A 1 786 ? -24.144 -7.479 2.696 1.00 90.88 786 GLY A C 1
ATOM 5675 O O . GLY A 1 786 ? -24.127 -6.783 3.714 1.00 90.88 786 GLY A O 1
ATOM 5676 N N . SER A 1 787 ? -24.020 -8.803 2.732 1.00 93.62 787 SER A N 1
ATOM 5677 C CA . SER A 1 787 ? -23.790 -9.551 3.974 1.00 93.62 787 SER A CA 1
ATOM 5678 C C . SER A 1 787 ? -22.381 -9.329 4.534 1.00 93.62 787 SER A C 1
ATOM 5680 O O . SER A 1 787 ? -21.442 -9.067 3.781 1.00 93.62 787 SER A O 1
ATOM 5682 N N . VAL A 1 788 ? -22.232 -9.452 5.856 1.00 96.50 788 VAL A N 1
ATOM 5683 C CA . VAL A 1 788 ? -20.937 -9.406 6.552 1.00 96.50 788 VAL A CA 1
ATOM 5684 C C . VAL A 1 788 ? -20.725 -10.708 7.325 1.00 96.50 788 VAL A C 1
ATOM 5686 O O . VAL A 1 788 ? -21.406 -10.988 8.310 1.00 96.50 788 VAL A O 1
ATOM 5689 N N . GLU A 1 789 ? -19.766 -11.517 6.891 1.00 97.81 789 GLU A N 1
ATOM 5690 C CA . GLU A 1 789 ? -19.392 -12.783 7.527 1.00 97.81 789 GLU A CA 1
ATOM 5691 C C . GLU A 1 789 ? -18.057 -12.614 8.267 1.00 97.81 789 GLU A C 1
ATOM 5693 O O . GLU A 1 789 ? -17.031 -12.334 7.652 1.00 97.81 789 GLU A O 1
ATOM 5698 N N . VAL A 1 790 ? -18.032 -12.780 9.588 1.00 98.12 790 VAL A N 1
ATOM 5699 C CA . VAL A 1 790 ? -16.813 -12.640 10.400 1.00 98.12 790 VAL A CA 1
ATOM 5700 C C . VAL A 1 790 ? -16.302 -14.028 10.780 1.00 98.12 790 VAL A C 1
ATOM 5702 O O . VAL A 1 790 ? -17.011 -14.812 11.414 1.00 98.12 790 VAL A O 1
ATOM 5705 N N . THR A 1 791 ? -15.082 -14.358 10.358 1.00 98.19 791 THR A N 1
ATOM 5706 C CA . THR A 1 791 ? -14.506 -15.722 10.406 1.00 98.19 791 THR A CA 1
ATOM 5707 C C . THR A 1 791 ? -13.221 -15.835 11.229 1.00 98.19 791 THR A C 1
ATOM 5709 O O . THR A 1 791 ? -12.806 -16.945 11.559 1.00 98.19 791 THR A O 1
ATOM 5712 N N . ALA A 1 792 ? -12.617 -14.704 11.594 1.00 96.25 792 ALA A N 1
ATOM 5713 C CA . ALA A 1 792 ? -11.536 -14.573 12.570 1.00 96.25 792 ALA A CA 1
ATOM 5714 C C . ALA A 1 792 ? -11.618 -13.180 13.218 1.00 96.25 792 ALA A C 1
ATOM 5716 O O . ALA A 1 792 ? -12.354 -12.333 12.709 1.00 96.25 792 ALA A O 1
ATOM 5717 N N . ASP A 1 793 ? -10.905 -12.949 14.322 1.00 90.69 793 ASP A N 1
ATOM 5718 C CA . ASP A 1 793 ? -11.027 -11.722 15.125 1.00 90.69 793 ASP A CA 1
ATOM 5719 C C . ASP A 1 793 ? -10.797 -10.465 14.274 1.00 90.69 793 ASP A C 1
ATOM 5721 O O . ASP A 1 793 ? -9.733 -10.310 13.684 1.00 90.69 793 ASP A O 1
ATOM 5725 N N . SER A 1 794 ? -11.812 -9.609 14.150 1.00 92.25 794 SER A N 1
ATOM 5726 C CA . SER A 1 794 ? -11.875 -8.554 13.124 1.00 92.25 794 SER A CA 1
ATOM 5727 C C . SER A 1 794 ? -12.429 -7.239 13.669 1.00 92.25 794 SER A C 1
ATOM 5729 O O . SER A 1 794 ? -13.037 -7.197 14.741 1.00 92.25 794 SER A O 1
ATOM 5731 N N . ARG A 1 795 ? -12.251 -6.156 12.903 1.00 87.69 795 ARG A N 1
ATOM 5732 C CA . ARG A 1 795 ? -12.597 -4.787 13.321 1.00 87.69 795 ARG A CA 1
ATOM 5733 C C . ARG A 1 795 ? -13.534 -4.075 12.353 1.00 87.69 795 ARG A C 1
ATOM 5735 O O . ARG A 1 795 ? -13.441 -4.248 11.137 1.00 87.69 795 ARG A O 1
ATOM 5742 N N . ILE A 1 796 ? -14.388 -3.213 12.896 1.00 86.38 796 ILE A N 1
ATOM 5743 C CA . ILE A 1 796 ? -15.173 -2.240 12.130 1.00 86.38 796 ILE A CA 1
ATOM 5744 C C . ILE A 1 796 ? -14.937 -0.852 12.725 1.00 86.38 796 ILE A C 1
ATOM 5746 O O . ILE A 1 796 ? -15.119 -0.653 13.926 1.00 86.38 796 ILE A O 1
ATOM 5750 N N . LEU A 1 797 ? -14.531 0.105 11.889 1.00 77.06 797 LEU A N 1
ATOM 5751 C CA . LEU A 1 797 ? -14.363 1.501 12.289 1.00 77.06 797 LEU A CA 1
ATOM 5752 C C . LEU A 1 797 ? -15.620 2.329 11.994 1.00 77.06 797 LEU A C 1
ATOM 5754 O O . LEU A 1 797 ? -16.242 2.161 10.947 1.00 77.06 797 LEU A O 1
ATOM 5758 N N . SER A 1 798 ? -15.909 3.303 12.858 1.00 67.38 798 SER A N 1
ATOM 5759 C CA . SER A 1 798 ? -16.815 4.428 12.579 1.00 67.38 798 SER A CA 1
ATOM 5760 C C . SER A 1 798 ? -16.096 5.764 12.831 1.00 67.38 798 SER A C 1
ATOM 5762 O O . SER A 1 798 ? -15.235 5.862 13.714 1.00 67.38 798 SER A O 1
ATOM 5764 N N . TYR A 1 799 ? -16.417 6.802 12.048 1.00 59.72 799 TYR A N 1
ATOM 5765 C CA . TYR A 1 799 ? -15.775 8.119 12.124 1.00 59.72 799 TYR A CA 1
ATOM 5766 C C . TYR A 1 799 ? -16.781 9.241 12.407 1.00 59.72 799 TYR A C 1
ATOM 5768 O O . TYR A 1 799 ? -17.861 9.324 11.833 1.00 59.72 799 TYR A O 1
ATOM 5776 N N . ASP A 1 800 ? -16.371 10.184 13.252 1.00 45.78 800 ASP A N 1
ATOM 5777 C CA . ASP A 1 800 ? -17.142 11.393 13.550 1.00 45.78 800 ASP A CA 1
ATOM 5778 C C . ASP A 1 800 ? -16.757 12.535 12.583 1.00 45.78 800 ASP A C 1
ATOM 5780 O O . ASP A 1 800 ? -15.573 12.765 12.299 1.00 45.78 800 ASP A O 1
ATOM 5784 N N . GLY A 1 801 ? -17.768 13.210 12.035 1.00 41.53 801 GLY A N 1
ATOM 5785 C CA . GLY A 1 801 ? -17.656 14.107 10.887 1.00 41.53 801 GLY A CA 1
ATOM 5786 C C . GLY A 1 801 ? -16.913 15.406 11.202 1.00 41.53 801 GLY A C 1
ATOM 5787 O O . GLY A 1 801 ? -17.358 16.222 12.004 1.00 41.53 801 GLY A O 1
ATOM 5788 N N . LEU A 1 802 ? -15.794 15.650 10.514 1.00 38.94 802 LEU A N 1
ATOM 5789 C CA . LEU A 1 802 ? -15.029 16.900 10.609 1.00 38.94 802 LEU A CA 1
ATOM 5790 C C . LEU A 1 802 ? -15.737 18.051 9.867 1.00 38.94 802 LEU A C 1
ATOM 5792 O O . LEU A 1 802 ? -15.329 18.469 8.783 1.00 38.94 802 LEU A O 1
ATOM 5796 N N . ALA A 1 803 ? -16.795 18.591 10.472 1.00 28.98 803 ALA A N 1
ATOM 5797 C CA . ALA A 1 803 ? -17.521 19.754 9.970 1.00 28.98 803 ALA A CA 1
ATOM 5798 C C . ALA A 1 803 ? -17.593 20.878 11.017 1.00 28.98 803 ALA A C 1
ATOM 5800 O O . ALA A 1 803 ? -18.387 20.862 11.956 1.00 28.98 803 ALA A O 1
ATOM 5801 N N . ILE A 1 804 ? -16.782 21.917 10.808 1.00 30.44 804 ILE A N 1
ATOM 5802 C CA . ILE A 1 804 ? -16.829 23.187 11.549 1.00 30.44 804 ILE A CA 1
ATOM 5803 C C . ILE A 1 804 ? -18.235 23.821 11.510 1.00 30.44 804 ILE A C 1
ATOM 5805 O O . ILE A 1 804 ? -18.562 24.587 10.604 1.00 30.44 804 ILE A O 1
ATOM 5809 N N . GLY A 1 805 ? -19.044 23.541 12.536 1.00 34.34 805 GLY A N 1
ATOM 5810 C CA . GLY A 1 805 ? -20.330 24.197 12.794 1.00 34.34 805 GLY A CA 1
ATOM 5811 C C . GLY A 1 805 ? -21.601 23.391 12.495 1.00 34.34 805 GLY A C 1
ATOM 5812 O O . GLY A 1 805 ? -22.683 23.945 12.687 1.00 34.34 805 GLY A O 1
ATOM 5813 N N . GLN A 1 806 ? -21.513 22.122 12.079 1.00 33.91 806 GLN A N 1
ATOM 5814 C CA . GLN A 1 806 ? -22.661 21.200 12.041 1.00 33.91 806 GLN A CA 1
ATOM 5815 C C . GLN A 1 806 ? -22.266 19.806 12.534 1.00 33.91 806 GLN A C 1
ATOM 5817 O O . GLN A 1 806 ? -21.201 19.304 12.195 1.00 33.91 806 GLN A O 1
ATOM 5822 N N . VAL A 1 807 ? -23.138 19.200 13.341 1.00 34.38 807 VAL A N 1
ATOM 5823 C CA . VAL A 1 807 ? -22.964 17.853 13.901 1.00 34.38 807 VAL A CA 1
ATOM 5824 C C . VAL A 1 807 ? -23.644 16.857 12.964 1.00 34.38 807 VAL A C 1
ATOM 5826 O O . VAL A 1 807 ? -24.756 16.427 13.242 1.00 34.38 807 VAL A O 1
ATOM 5829 N N . ASP A 1 808 ? -22.992 16.542 11.846 1.00 42.81 808 ASP A N 1
ATOM 5830 C CA . ASP A 1 808 ? -23.413 15.461 10.950 1.00 42.81 808 ASP A CA 1
ATOM 5831 C C . ASP A 1 808 ? -22.276 14.424 10.872 1.00 42.81 808 ASP A C 1
ATOM 5833 O O . ASP A 1 808 ? -21.183 14.709 10.369 1.00 42.81 808 ASP A O 1
ATOM 5837 N N . THR A 1 809 ? -22.523 13.241 11.434 1.00 48.59 809 THR A N 1
ATOM 5838 C CA . THR A 1 809 ? -21.580 12.120 11.567 1.00 48.59 809 THR A CA 1
ATOM 5839 C C . THR A 1 809 ? -21.378 11.365 10.245 1.00 48.59 809 THR A C 1
ATOM 5841 O O . THR A 1 809 ? -22.113 11.561 9.275 1.00 48.59 809 THR A O 1
ATOM 5844 N N . VAL A 1 810 ? -20.336 10.526 10.169 1.00 49.62 810 VAL A N 1
ATOM 5845 C CA . VAL A 1 810 ? -20.118 9.599 9.042 1.00 49.62 810 VAL A CA 1
ATOM 5846 C C . VAL A 1 810 ? -20.213 8.176 9.577 1.00 49.62 810 VAL A C 1
ATOM 5848 O O . VAL A 1 810 ? -19.216 7.486 9.796 1.00 49.62 810 VAL A O 1
ATOM 5851 N N . ASP A 1 811 ? -21.455 7.769 9.810 1.00 62.66 811 ASP A N 1
ATOM 5852 C CA . ASP A 1 811 ? -21.785 6.433 10.285 1.00 62.66 811 ASP A CA 1
ATOM 5853 C C . ASP A 1 811 ? -21.639 5.379 9.188 1.00 62.66 811 ASP A C 1
ATOM 5855 O O . ASP A 1 811 ? -21.734 5.673 7.991 1.00 62.66 811 ASP A O 1
ATOM 5859 N N . LEU A 1 812 ? -21.349 4.149 9.616 1.00 76.56 812 LEU A N 1
ATOM 5860 C CA . LEU A 1 812 ? -21.240 2.980 8.752 1.00 76.56 812 LEU A CA 1
ATOM 5861 C C . LEU A 1 812 ? -22.497 2.121 8.916 1.00 76.56 812 LEU A C 1
ATOM 5863 O O . LEU A 1 812 ? -22.577 1.283 9.811 1.00 76.56 812 LEU A O 1
ATOM 5867 N N . ASP A 1 813 ? -23.462 2.329 8.024 1.00 79.75 813 ASP A N 1
ATOM 5868 C CA . ASP A 1 813 ? -24.739 1.618 8.030 1.00 79.75 813 ASP A CA 1
ATOM 5869 C C . ASP A 1 813 ? -24.560 0.215 7.427 1.00 79.75 813 ASP A C 1
ATOM 5871 O O . ASP A 1 813 ? -24.205 0.081 6.246 1.00 79.75 813 ASP A O 1
ATOM 5875 N N . LEU A 1 814 ? -24.865 -0.845 8.181 1.00 85.88 814 LEU A N 1
ATOM 5876 C CA . LEU A 1 814 ? -24.831 -2.217 7.663 1.00 85.88 814 LEU A CA 1
ATOM 5877 C C . LEU A 1 814 ? -26.249 -2.722 7.375 1.00 85.88 814 LEU A C 1
ATOM 5879 O O . LEU A 1 814 ? -27.020 -3.032 8.285 1.00 85.88 814 LEU A O 1
ATOM 5883 N N . GLN A 1 815 ? -26.600 -2.801 6.086 1.00 85.31 815 GLN A N 1
ATOM 5884 C CA . GLN A 1 815 ? -27.954 -3.160 5.642 1.00 85.31 815 GLN A CA 1
ATOM 5885 C C . GLN A 1 815 ? -28.150 -4.643 5.306 1.00 85.31 815 GLN A C 1
ATOM 5887 O O . GLN A 1 815 ? -29.291 -5.096 5.217 1.00 85.31 815 GLN A O 1
ATOM 5892 N N . GLY A 1 816 ? -27.074 -5.407 5.113 1.00 86.62 816 GLY A N 1
ATOM 5893 C CA . GLY A 1 816 ? -27.156 -6.863 4.979 1.00 86.62 816 GLY A CA 1
ATOM 5894 C C . GLY A 1 816 ? -27.037 -7.599 6.319 1.00 86.62 816 GLY A C 1
ATOM 5895 O O . GLY A 1 816 ? -26.751 -6.983 7.345 1.00 86.62 816 GLY A O 1
ATOM 5896 N N . PRO A 1 817 ? -27.253 -8.926 6.323 1.00 90.00 817 PRO A N 1
ATOM 5897 C CA . PRO A 1 817 ? -27.120 -9.739 7.524 1.00 90.00 817 PRO A CA 1
ATOM 5898 C C . PRO A 1 817 ? -25.652 -9.869 7.952 1.00 90.00 817 PRO A C 1
ATOM 5900 O O . PRO A 1 817 ? -24.762 -10.045 7.116 1.00 90.00 817 PRO A O 1
ATOM 5903 N N . ILE A 1 818 ? -25.419 -9.846 9.261 1.00 92.25 818 ILE A N 1
ATOM 5904 C CA . ILE A 1 818 ? -24.122 -10.027 9.909 1.00 92.25 818 ILE A CA 1
ATOM 5905 C C . ILE A 1 818 ? -24.097 -11.396 10.594 1.00 92.25 818 ILE A C 1
ATOM 5907 O O . ILE A 1 818 ? -24.977 -11.727 11.389 1.00 92.25 818 ILE A O 1
ATOM 5911 N N . THR A 1 819 ? -23.079 -12.205 10.313 1.00 94.75 819 THR A N 1
ATOM 5912 C CA . THR A 1 819 ? -22.853 -13.493 10.988 1.00 94.75 819 THR A CA 1
ATOM 5913 C C . THR A 1 819 ? -21.444 -13.544 11.558 1.00 94.75 819 THR A C 1
ATOM 5915 O O . THR A 1 819 ? -20.476 -13.441 10.809 1.00 94.75 819 THR A O 1
ATOM 5918 N N . ILE A 1 820 ? -21.320 -13.742 12.871 1.00 96.19 820 ILE A N 1
ATOM 5919 C CA . ILE A 1 820 ? -20.033 -13.896 13.562 1.00 96.19 820 ILE A CA 1
ATOM 5920 C C . ILE A 1 820 ? -19.813 -15.379 13.870 1.00 96.19 820 ILE A C 1
ATOM 5922 O O . ILE A 1 820 ? -20.660 -16.035 14.480 1.00 96.19 820 ILE A O 1
ATOM 5926 N N . SER A 1 821 ? -18.681 -15.927 13.432 1.00 97.50 821 SER A N 1
ATOM 5927 C CA . SER A 1 821 ? -18.345 -17.345 13.599 1.00 97.50 821 SER A CA 1
ATOM 5928 C C . SER A 1 821 ? -18.088 -17.728 15.069 1.00 97.50 821 SER A C 1
ATOM 5930 O O . SER A 1 821 ? -17.733 -16.875 15.879 1.00 97.50 821 SER A O 1
ATOM 5932 N N . PRO A 1 822 ? -18.236 -19.011 15.457 1.00 95.94 822 PRO A N 1
ATOM 5933 C CA . PRO A 1 822 ? -17.992 -19.454 16.832 1.00 95.94 822 PRO A CA 1
ATOM 5934 C C . PRO A 1 822 ? -16.569 -19.152 17.329 1.00 95.94 822 PRO A C 1
ATOM 5936 O O . PRO A 1 822 ? -15.600 -19.529 16.671 1.00 95.94 822 PRO A O 1
ATOM 5939 N N . ASN A 1 823 ? -16.448 -18.602 18.541 1.00 94.12 823 ASN A N 1
ATOM 5940 C CA . ASN A 1 823 ? -15.183 -18.188 19.179 1.00 94.12 823 ASN A CA 1
ATOM 5941 C C . ASN A 1 823 ? -14.408 -17.102 18.407 1.00 94.12 823 ASN A C 1
ATOM 5943 O O . ASN A 1 823 ? -13.180 -17.126 18.397 1.00 94.12 823 ASN A O 1
ATOM 5947 N N . VAL A 1 824 ? -15.123 -16.185 17.748 1.00 97.19 824 VAL A N 1
ATOM 5948 C CA . VAL A 1 824 ? -14.555 -15.025 17.047 1.00 97.19 824 VAL A CA 1
ATOM 5949 C C . VAL A 1 824 ? -15.048 -13.728 17.682 1.00 97.19 824 VAL A C 1
ATOM 5951 O O . VAL A 1 824 ? -16.231 -13.612 18.011 1.00 97.19 824 VAL A O 1
ATOM 5954 N N . VAL A 1 825 ? -14.150 -12.754 17.820 1.00 90.25 825 VAL A N 1
ATOM 5955 C CA . VAL A 1 825 ? -14.446 -11.399 18.295 1.00 90.25 825 VAL A CA 1
ATOM 5956 C C . VAL A 1 825 ? -14.654 -10.448 17.108 1.00 90.25 825 VAL A C 1
ATOM 5958 O O . VAL A 1 825 ? -13.809 -10.352 16.219 1.00 90.25 825 VAL A O 1
ATOM 5961 N N . LEU A 1 826 ? -15.758 -9.702 17.108 1.00 90.94 826 LEU A N 1
ATOM 5962 C CA . LEU A 1 826 ? -15.931 -8.500 16.294 1.00 90.94 826 LEU A CA 1
ATOM 5963 C C . LEU A 1 826 ? -15.831 -7.271 17.200 1.00 90.94 826 LEU A C 1
ATOM 5965 O O . LEU A 1 826 ? -16.607 -7.127 18.144 1.00 90.94 826 LEU A O 1
ATOM 5969 N N . GLU A 1 827 ? -14.886 -6.387 16.904 1.00 85.56 827 GLU A N 1
ATOM 5970 C CA . GLU A 1 827 ? -14.623 -5.173 17.677 1.00 85.56 827 GLU A CA 1
ATOM 5971 C C . GLU A 1 827 ? -15.053 -3.926 16.889 1.00 85.56 827 GLU A C 1
ATOM 5973 O O . GLU A 1 827 ? -14.582 -3.680 15.774 1.00 85.56 827 GLU A O 1
ATOM 5978 N N . ILE A 1 828 ? -15.969 -3.145 17.466 1.00 79.44 828 ILE A N 1
ATOM 5979 C CA . ILE A 1 828 ? -16.456 -1.877 16.916 1.00 79.44 828 ILE A CA 1
ATOM 5980 C C . ILE A 1 828 ? -15.684 -0.726 17.567 1.00 79.44 828 ILE A C 1
ATOM 5982 O O . ILE A 1 828 ? -15.726 -0.539 18.786 1.00 79.44 828 ILE A O 1
ATOM 5986 N N . ILE A 1 829 ? -14.986 0.052 16.741 1.00 70.94 829 ILE A N 1
ATOM 5987 C CA . ILE A 1 829 ? -14.099 1.140 17.165 1.00 70.94 829 ILE A CA 1
ATOM 5988 C C . ILE A 1 829 ? -14.629 2.447 16.570 1.00 70.94 829 ILE A C 1
ATOM 5990 O O . ILE A 1 829 ? -14.473 2.716 15.377 1.00 70.94 829 ILE A O 1
ATOM 5994 N N . GLY A 1 830 ? -15.268 3.286 17.384 1.00 60.47 830 GLY A N 1
ATOM 5995 C CA . GLY A 1 830 ? -15.900 4.502 16.878 1.00 60.47 830 GLY A CA 1
ATOM 5996 C C . GLY A 1 830 ? -16.607 5.351 17.938 1.00 60.47 830 GLY A C 1
ATOM 5997 O O . GLY A 1 830 ? -16.546 5.032 19.120 1.00 60.47 830 GLY A O 1
ATOM 5998 N N . PRO A 1 831 ? -17.210 6.486 17.530 1.00 50.50 831 PRO A N 1
ATOM 5999 C CA . PRO A 1 831 ? -18.060 7.329 18.382 1.00 50.50 831 PRO A CA 1
ATOM 6000 C C . PRO A 1 831 ? -19.476 6.800 18.511 1.00 50.50 831 PRO A C 1
ATOM 6002 O O . PRO A 1 831 ? -20.173 7.073 19.476 1.00 50.50 831 PRO A O 1
ATOM 6005 N N . ASN A 1 832 ? -19.910 6.109 17.478 1.00 52.62 832 ASN A N 1
ATOM 6006 C CA . ASN A 1 832 ? -21.286 5.761 17.279 1.00 52.62 832 ASN A CA 1
ATOM 6007 C C . ASN A 1 832 ? -21.345 4.239 17.274 1.00 52.62 832 ASN A C 1
ATOM 6009 O O . ASN A 1 832 ? -20.368 3.570 16.907 1.00 52.62 832 ASN A O 1
ATOM 6013 N N . GLY A 1 833 ? -22.481 3.714 17.717 1.00 55.31 833 GLY A N 1
ATOM 6014 C CA . GLY A 1 833 ? -22.756 2.291 17.669 1.00 55.31 833 GLY A CA 1
ATOM 6015 C C . GLY A 1 833 ? -22.718 1.739 16.250 1.00 55.31 833 GLY A C 1
ATOM 6016 O O . GLY A 1 833 ? -22.582 2.461 15.262 1.00 55.31 833 GLY A O 1
ATOM 6017 N N . LEU A 1 834 ? -22.875 0.423 16.154 1.00 67.19 834 LEU A N 1
ATOM 6018 C CA . LEU A 1 834 ? -23.124 -0.216 14.874 1.00 67.19 834 LEU A CA 1
ATOM 6019 C C . LEU A 1 834 ? -24.633 -0.289 14.624 1.00 67.19 834 LEU A C 1
ATOM 6021 O O . LEU A 1 834 ? -25.306 -1.139 15.209 1.00 67.19 834 LEU A O 1
ATOM 6025 N N . ASP A 1 835 ? -25.132 0.551 13.719 1.00 70.12 835 ASP A N 1
ATOM 6026 C CA . ASP A 1 835 ? -26.503 0.456 13.216 1.00 70.12 835 ASP A CA 1
ATOM 6027 C C . ASP A 1 835 ? -26.613 -0.754 12.268 1.00 70.12 835 ASP A C 1
ATOM 6029 O O . ASP A 1 835 ? -26.230 -0.717 11.091 1.00 70.12 835 ASP A O 1
ATOM 6033 N N . VAL A 1 836 ? -27.119 -1.866 12.809 1.00 71.88 836 VAL A N 1
ATOM 6034 C CA . VAL A 1 836 ? -27.386 -3.101 12.058 1.00 71.88 836 VAL A CA 1
ATOM 6035 C C . VAL A 1 836 ? -28.857 -3.148 11.665 1.00 71.88 836 VAL A C 1
ATOM 6037 O O . VAL A 1 836 ? -29.732 -3.389 12.497 1.00 71.88 836 VAL A O 1
ATOM 6040 N N . PHE A 1 837 ? -29.132 -2.958 10.376 1.00 72.12 837 PHE A N 1
ATOM 6041 C CA . PHE A 1 837 ? -30.499 -2.974 9.849 1.00 72.12 837 PHE A CA 1
ATOM 6042 C C . PHE A 1 837 ? -30.968 -4.390 9.459 1.00 72.12 837 PHE A C 1
ATOM 6044 O O . PHE A 1 837 ? -32.180 -4.639 9.440 1.00 72.12 837 PHE A O 1
ATOM 6051 N N . GLY A 1 838 ? -30.029 -5.302 9.162 1.00 78.19 838 GLY A N 1
ATOM 6052 C CA . GLY A 1 838 ? -30.257 -6.719 8.831 1.00 78.19 838 GLY A CA 1
ATOM 6053 C C . GLY A 1 838 ? -30.261 -7.665 10.043 1.00 78.19 838 GLY A C 1
ATOM 6054 O O . GLY A 1 838 ? -30.267 -7.222 11.188 1.00 78.19 838 GLY A O 1
ATOM 6055 N N . ASP A 1 839 ? -30.243 -8.980 9.795 1.00 86.81 839 ASP A N 1
ATOM 6056 C CA . ASP A 1 839 ? -30.092 -9.987 10.859 1.00 86.81 839 ASP A CA 1
ATOM 6057 C C . ASP A 1 839 ? -28.694 -9.919 11.499 1.00 86.81 839 ASP A C 1
ATOM 6059 O O . ASP A 1 839 ? -27.704 -9.695 10.804 1.00 86.81 839 ASP A O 1
ATOM 6063 N N . LEU A 1 840 ? -28.589 -10.192 12.801 1.00 89.88 840 LEU A N 1
ATOM 6064 C CA . LEU A 1 840 ? -27.333 -10.307 13.545 1.00 89.88 840 LEU A CA 1
ATOM 6065 C C . LEU A 1 840 ? -27.270 -11.674 14.239 1.00 89.88 840 LEU A C 1
ATOM 6067 O O . LEU A 1 840 ? -28.006 -11.928 15.190 1.00 89.88 840 LEU A O 1
ATOM 6071 N N . ASN A 1 841 ? -26.380 -12.555 13.784 1.00 92.00 841 ASN A N 1
ATOM 6072 C CA . ASN A 1 841 ? -26.263 -13.927 14.283 1.00 92.00 841 ASN A CA 1
ATOM 6073 C C . ASN A 1 841 ? -24.877 -14.198 14.890 1.00 92.00 841 ASN A C 1
ATOM 6075 O O . ASN A 1 841 ? -23.862 -14.115 14.192 1.00 92.00 841 ASN A O 1
ATOM 6079 N N . LEU A 1 842 ? -24.831 -14.557 16.176 1.00 94.25 842 LEU A N 1
ATOM 6080 C CA . LEU A 1 842 ? -23.590 -14.833 16.903 1.00 94.25 842 LEU A CA 1
ATOM 6081 C C . LEU A 1 842 ? -23.386 -16.336 17.146 1.00 94.25 842 LEU A C 1
ATOM 6083 O O . LEU A 1 842 ? -24.147 -16.986 17.865 1.00 94.25 842 LEU A O 1
ATOM 6087 N N . GLY A 1 843 ? -22.305 -16.894 16.602 1.00 93.50 843 GLY A N 1
ATOM 6088 C CA . GLY A 1 843 ? -21.882 -18.266 16.871 1.00 93.50 843 GLY A CA 1
ATOM 6089 C C . GLY A 1 843 ? -21.594 -18.535 18.355 1.00 93.50 843 GLY A C 1
ATOM 6090 O O . GLY A 1 843 ? -21.417 -17.627 19.164 1.00 93.50 843 GLY A O 1
ATOM 6091 N N . ALA A 1 844 ? -21.519 -19.811 18.736 1.00 91.38 844 ALA A N 1
ATOM 6092 C CA . ALA A 1 844 ? -21.220 -20.185 20.119 1.00 91.38 844 ALA A CA 1
ATOM 6093 C C . ALA A 1 844 ? -19.847 -19.645 20.562 1.00 91.38 844 ALA A C 1
ATOM 6095 O O . ALA A 1 844 ? -18.832 -19.939 19.930 1.00 91.38 844 ALA A O 1
ATOM 6096 N N . GLY A 1 845 ? -19.825 -18.853 21.638 1.00 89.62 845 GLY A N 1
ATOM 6097 C CA . GLY A 1 845 ? -18.612 -18.182 22.118 1.00 89.62 845 GLY A CA 1
ATOM 6098 C C . GLY A 1 845 ? -18.118 -17.033 21.231 1.00 89.62 845 GLY A C 1
ATOM 6099 O O . GLY A 1 845 ? -17.017 -16.551 21.454 1.00 89.62 845 GLY A O 1
ATOM 6100 N N . ALA A 1 846 ? -18.883 -16.617 20.216 1.00 95.44 846 ALA A N 1
ATOM 6101 C CA . ALA A 1 846 ? -18.612 -15.381 19.489 1.00 95.44 846 ALA A CA 1
ATOM 6102 C C . ALA A 1 846 ? -18.873 -14.165 20.387 1.00 95.44 846 ALA A C 1
ATOM 6104 O O . ALA A 1 846 ? -19.805 -14.187 21.196 1.00 95.44 846 ALA A O 1
ATOM 6105 N N . GLU A 1 847 ? -18.099 -13.100 20.211 1.00 92.75 847 GLU A N 1
ATOM 6106 C CA . GLU A 1 847 ? -18.243 -11.859 20.972 1.00 92.75 847 GLU A CA 1
ATOM 6107 C C . GLU A 1 847 ? -18.348 -10.659 20.027 1.00 92.75 847 GLU A C 1
ATOM 6109 O O . GLU A 1 847 ? -17.565 -10.525 19.092 1.00 92.75 847 GLU A O 1
ATOM 6114 N N . LEU A 1 848 ? -19.301 -9.771 20.285 1.00 89.75 848 LEU A N 1
ATOM 6115 C CA . LEU A 1 848 ? -19.406 -8.454 19.666 1.00 89.75 848 LEU A CA 1
ATOM 6116 C C . LEU A 1 848 ? -19.121 -7.409 20.746 1.00 89.75 848 LEU A C 1
ATOM 6118 O O . LEU A 1 848 ? -19.857 -7.339 21.728 1.00 89.75 848 LEU A O 1
ATOM 6122 N N . ARG A 1 849 ? -18.060 -6.620 20.579 1.00 82.62 849 ARG A N 1
ATOM 6123 C CA . ARG A 1 849 ? -17.595 -5.617 21.550 1.00 82.62 849 ARG A CA 1
ATOM 6124 C C . ARG A 1 849 ? -17.642 -4.219 20.938 1.00 82.62 849 ARG A C 1
ATOM 6126 O O . ARG A 1 849 ? -17.355 -4.071 19.752 1.00 82.62 849 ARG A O 1
ATOM 6133 N N . ALA A 1 850 ? -17.926 -3.198 21.742 1.00 70.12 850 ALA A N 1
ATOM 6134 C CA . ALA A 1 850 ? -17.729 -1.795 21.369 1.00 70.12 850 ALA A CA 1
ATOM 6135 C C . ALA A 1 850 ? -16.943 -1.075 22.468 1.00 70.12 850 ALA A C 1
ATOM 6137 O O . ALA A 1 850 ? -17.312 -1.145 23.637 1.00 70.12 850 ALA A O 1
ATOM 6138 N N . GLU A 1 851 ? -15.857 -0.387 22.107 1.00 56.16 851 GLU A N 1
ATOM 6139 C CA . GLU A 1 851 ? -14.912 0.127 23.110 1.00 56.16 851 GLU A CA 1
ATOM 6140 C C . GLU A 1 851 ? -15.498 1.221 24.023 1.00 56.16 851 GLU A C 1
ATOM 6142 O O . GLU A 1 851 ? -15.051 1.365 25.163 1.00 56.16 851 GLU A O 1
ATOM 6147 N N . GLN A 1 852 ? -16.452 2.029 23.536 1.00 53.00 852 GLN A N 1
ATOM 6148 C CA . GLN A 1 852 ? -16.924 3.238 24.227 1.00 53.00 852 GLN A CA 1
ATOM 6149 C C . GLN A 1 852 ? -18.386 3.616 23.879 1.00 53.00 852 GLN A C 1
ATOM 6151 O O . GLN A 1 852 ? -18.603 4.621 23.218 1.00 53.00 852 GLN A O 1
ATOM 6156 N N . GLN A 1 853 ? -19.379 2.886 24.417 1.00 52.84 853 GLN A N 1
ATOM 6157 C CA . GLN A 1 853 ? -20.838 3.193 24.401 1.00 52.84 853 GLN A CA 1
ATOM 6158 C C . GLN A 1 853 ? -21.675 2.568 23.249 1.00 52.84 853 GLN A C 1
ATOM 6160 O O . GLN A 1 853 ? -21.145 1.933 22.346 1.00 52.84 853 GLN A O 1
ATOM 6165 N N . GLU A 1 854 ? -23.007 2.620 23.408 1.00 50.50 854 GLU A N 1
ATOM 6166 C CA . GLU A 1 854 ? -24.053 1.730 22.858 1.00 50.50 854 GLU A CA 1
ATOM 6167 C C . GLU A 1 854 ? -23.864 1.197 21.427 1.00 50.50 854 GLU A C 1
ATOM 6169 O O . GLU A 1 854 ? -23.812 1.964 20.471 1.00 50.50 854 GLU A O 1
ATOM 6174 N N . ILE A 1 855 ? -23.950 -0.130 21.252 1.00 51.44 855 ILE A N 1
ATOM 6175 C CA . ILE A 1 855 ? -24.275 -0.721 19.949 1.00 51.44 855 ILE A CA 1
ATOM 6176 C C . ILE A 1 855 ? -25.787 -0.606 19.778 1.00 51.44 855 ILE A C 1
ATOM 6178 O O . ILE A 1 855 ? -26.537 -1.501 20.165 1.00 51.44 855 ILE A O 1
ATOM 6182 N N . SER A 1 856 ? -26.242 0.498 19.189 1.00 52.97 856 SER A N 1
ATOM 6183 C CA . SER A 1 856 ? -27.642 0.637 18.795 1.00 52.97 856 SER A CA 1
ATOM 6184 C C . SER A 1 856 ? -27.956 -0.293 17.621 1.00 52.97 856 SER A C 1
ATOM 6186 O O . SER A 1 856 ? -28.120 0.114 16.477 1.00 52.97 856 SER A O 1
ATOM 6188 N N . VAL A 1 857 ? -28.068 -1.591 17.909 1.00 52.78 857 VAL A N 1
ATOM 6189 C CA . VAL A 1 857 ? -28.797 -2.490 17.028 1.00 52.78 857 VAL A CA 1
ATOM 6190 C C . VAL A 1 857 ? -30.218 -1.928 17.006 1.00 52.78 857 VAL A C 1
ATOM 6192 O O . VAL A 1 857 ? -30.949 -2.060 17.985 1.00 52.78 857 VAL A O 1
ATOM 6195 N N . MET A 1 858 ? -30.572 -1.239 15.922 1.00 56.88 858 MET A N 1
ATOM 6196 C CA . MET A 1 858 ? -31.924 -0.783 15.612 1.00 56.88 858 MET A CA 1
ATOM 6197 C C . MET A 1 858 ? -32.435 -1.634 14.444 1.00 56.88 858 MET A C 1
ATOM 6199 O O . MET A 1 858 ? -32.425 -1.173 13.298 1.00 56.88 858 MET A O 1
ATOM 6203 N N . PRO A 1 859 ? -32.844 -2.897 14.682 1.00 57.84 859 PRO A N 1
ATOM 6204 C CA . PRO A 1 859 ? -33.202 -3.787 13.593 1.00 57.84 859 PRO A CA 1
ATOM 6205 C C . PRO A 1 859 ? -34.428 -3.217 12.887 1.00 57.84 859 PRO A C 1
ATOM 6207 O O . PRO A 1 859 ? -35.400 -2.815 13.535 1.00 57.84 859 PRO A O 1
ATOM 6210 N N . THR A 1 860 ? -34.411 -3.199 11.554 1.00 61.31 860 THR A N 1
ATOM 6211 C CA . THR A 1 860 ? -35.634 -2.861 10.817 1.00 61.31 860 THR A CA 1
ATOM 6212 C C . THR A 1 860 ? -36.716 -3.905 11.092 1.00 61.31 860 THR A C 1
ATOM 6214 O O . THR A 1 860 ? -36.425 -5.036 11.484 1.00 61.31 860 THR A O 1
ATOM 6217 N N . ALA A 1 861 ? -37.984 -3.522 10.919 1.00 66.25 861 ALA A N 1
ATOM 6218 C CA . ALA A 1 861 ? -39.120 -4.381 11.237 1.00 66.25 861 ALA A CA 1
ATOM 6219 C C . ALA A 1 861 ? -39.007 -5.756 10.543 1.00 66.25 861 ALA A C 1
ATOM 6221 O O . ALA A 1 861 ? -39.173 -5.860 9.327 1.00 66.25 861 ALA A O 1
ATOM 6222 N N . GLY A 1 862 ? -38.766 -6.809 11.331 1.00 70.44 862 GLY A N 1
ATOM 6223 C CA . GLY A 1 862 ? -38.570 -8.184 10.865 1.00 70.44 862 GLY A CA 1
ATOM 6224 C C . GLY A 1 862 ? -37.152 -8.752 11.018 1.00 70.44 862 GLY A C 1
ATOM 6225 O O . GLY A 1 862 ? -37.026 -9.974 10.955 1.00 70.44 862 GLY A O 1
ATOM 6226 N N . SER A 1 863 ? -36.126 -7.929 11.254 1.00 82.38 863 SER A N 1
ATOM 6227 C CA . SER A 1 863 ? -34.738 -8.389 11.427 1.00 82.38 863 SER A CA 1
ATOM 6228 C C . SER A 1 863 ? -34.506 -9.068 12.785 1.00 82.38 863 SER A C 1
ATOM 6230 O O . SER A 1 863 ? -35.105 -8.685 13.800 1.00 82.38 863 SER A O 1
ATOM 6232 N N . VAL A 1 864 ? -33.636 -10.084 12.801 1.00 88.44 864 VAL A N 1
ATOM 6233 C CA . VAL A 1 864 ? -33.438 -11.005 13.931 1.00 88.44 864 VAL A CA 1
ATOM 6234 C C . VAL A 1 864 ? -32.054 -10.858 14.571 1.00 88.44 864 VAL A C 1
ATOM 6236 O O . VAL A 1 864 ? -31.035 -11.042 13.911 1.00 88.44 864 VAL A O 1
ATOM 6239 N N . ILE A 1 865 ? -32.014 -10.631 15.885 1.00 90.50 865 ILE A N 1
ATOM 6240 C CA . ILE A 1 865 ? -30.824 -10.795 16.732 1.00 90.50 865 ILE A CA 1
ATOM 6241 C C . ILE A 1 865 ? -30.855 -12.212 17.319 1.00 90.50 865 ILE A C 1
ATOM 6243 O O . ILE A 1 865 ? -31.761 -12.539 18.090 1.00 90.50 865 ILE A O 1
ATOM 6247 N N . GLY A 1 866 ? -29.885 -13.060 16.982 1.00 90.56 866 GLY A N 1
ATOM 6248 C CA . GLY A 1 866 ? -29.890 -14.466 17.387 1.00 90.56 866 GLY A CA 1
ATOM 6249 C C . GLY A 1 866 ? -28.517 -15.107 17.559 1.00 90.56 866 GLY A C 1
ATOM 6250 O O . GLY A 1 866 ? -27.477 -14.444 17.558 1.00 90.56 866 GLY A O 1
ATOM 6251 N N . GLY A 1 867 ? -28.521 -16.426 17.746 1.00 92.25 867 GLY A N 1
ATOM 6252 C CA . GLY A 1 867 ? -27.321 -17.179 18.100 1.00 92.25 867 GLY A CA 1
ATOM 6253 C C . GLY A 1 867 ? -27.020 -17.167 19.605 1.00 92.25 867 GLY A C 1
ATOM 6254 O O . GLY A 1 867 ? -27.840 -16.753 20.426 1.00 92.25 867 GLY A O 1
ATOM 6255 N N . SER A 1 868 ? -25.864 -17.702 19.995 1.00 92.94 868 SER A N 1
ATOM 6256 C CA . SER A 1 868 ? -25.508 -17.981 21.398 1.00 92.94 868 SER A CA 1
ATOM 6257 C C . SER A 1 868 ? -24.137 -17.425 21.802 1.00 92.94 868 SER A C 1
ATOM 6259 O O . SER A 1 868 ? -23.353 -18.099 22.481 1.00 92.94 868 SER A O 1
ATOM 6261 N N . GLY A 1 869 ? -23.816 -16.233 21.302 1.00 93.88 869 GLY A N 1
ATOM 6262 C CA . GLY A 1 869 ? -22.624 -15.476 21.675 1.00 93.88 869 GLY A CA 1
ATOM 6263 C C . GLY A 1 869 ? -22.882 -14.460 22.790 1.00 93.88 869 GLY A C 1
ATOM 6264 O O . GLY A 1 869 ? -23.836 -14.580 23.570 1.00 93.88 869 GLY A O 1
ATOM 6265 N N . THR A 1 870 ? -22.021 -13.448 22.828 1.00 92.31 870 THR A N 1
ATOM 6266 C CA . THR A 1 870 ? -22.071 -12.308 23.747 1.00 92.31 870 THR A CA 1
ATOM 6267 C C . THR A 1 870 ? -22.055 -11.002 22.957 1.00 92.31 870 THR A C 1
ATOM 6269 O O . THR A 1 870 ? -21.212 -10.832 22.082 1.00 92.31 870 THR A O 1
ATOM 6272 N N . ILE A 1 871 ? -22.946 -10.068 23.281 1.00 89.44 871 ILE A N 1
ATOM 6273 C CA . ILE A 1 871 ? -22.873 -8.671 22.843 1.00 89.44 871 ILE A CA 1
ATOM 6274 C C . ILE A 1 871 ? -22.504 -7.836 24.071 1.00 89.44 871 ILE A C 1
ATOM 6276 O O . ILE A 1 871 ? -23.335 -7.610 24.950 1.00 89.44 871 ILE A O 1
ATOM 6280 N N . ASP A 1 872 ? -21.251 -7.400 24.144 1.00 85.31 872 ASP A N 1
ATOM 6281 C CA . ASP A 1 872 ? -20.707 -6.583 25.232 1.00 85.31 872 ASP A CA 1
ATOM 6282 C C . ASP A 1 872 ? -21.035 -5.094 25.006 1.00 85.31 872 ASP A C 1
ATOM 6284 O O . ASP A 1 872 ? -20.165 -4.245 24.820 1.00 85.31 872 ASP A O 1
ATOM 6288 N N . ALA A 1 873 ? -22.337 -4.808 24.899 1.00 76.19 873 ALA A N 1
ATOM 6289 C CA . ALA A 1 873 ? -22.906 -3.481 24.694 1.00 76.19 873 ALA A CA 1
ATOM 6290 C C . ALA A 1 873 ? -24.387 -3.417 25.127 1.00 76.19 873 ALA A C 1
ATOM 6292 O O . ALA A 1 873 ? -25.011 -4.435 25.439 1.00 76.19 873 ALA A O 1
ATOM 6293 N N . SER A 1 874 ? -24.950 -2.205 25.141 1.00 77.94 874 SER A N 1
ATOM 6294 C CA . SER A 1 874 ? -26.405 -1.972 25.177 1.00 77.94 874 SER A CA 1
ATOM 6295 C C . SER A 1 874 ? -27.049 -2.432 23.868 1.00 77.94 874 SER A C 1
ATOM 6297 O O . SER A 1 874 ? -26.425 -2.275 22.825 1.00 77.94 874 SER A O 1
ATOM 6299 N N . VAL A 1 875 ? -28.266 -2.985 23.919 1.00 83.56 875 VAL A N 1
ATOM 6300 C CA . VAL A 1 875 ? -29.059 -3.430 22.755 1.00 83.56 875 VAL A CA 1
ATOM 6301 C C . VAL A 1 875 ? -30.520 -3.005 22.927 1.00 83.56 875 VAL A C 1
ATOM 6303 O O . VAL A 1 875 ? -31.089 -3.184 24.004 1.00 83.56 875 VAL A O 1
ATOM 6306 N N . VAL A 1 876 ? -31.163 -2.496 21.872 1.00 83.88 876 VAL A N 1
ATOM 6307 C CA . VAL A 1 876 ? -32.578 -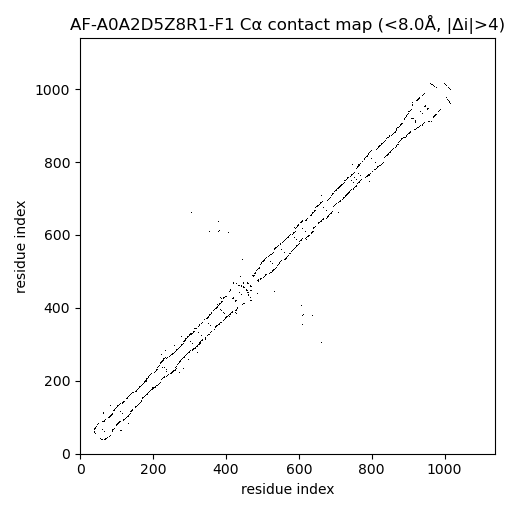2.077 21.891 1.00 83.88 876 VAL A CA 1
ATOM 6308 C C . VAL A 1 876 ? -33.411 -2.980 20.977 1.00 83.88 876 VAL A C 1
ATOM 6310 O O . VAL A 1 876 ? -33.028 -3.263 19.847 1.00 83.88 876 VAL A O 1
ATOM 6313 N N . ILE A 1 877 ? -34.564 -3.456 21.454 1.00 86.94 877 ILE A N 1
ATOM 6314 C CA . ILE A 1 877 ? -35.462 -4.335 20.690 1.00 86.94 877 ILE A CA 1
ATOM 6315 C C . ILE A 1 877 ? -36.833 -3.656 20.591 1.00 86.94 877 ILE A C 1
ATOM 6317 O O . ILE A 1 877 ? -37.644 -3.736 21.514 1.00 86.94 877 ILE A O 1
ATOM 6321 N N . ALA A 1 878 ? -37.073 -2.989 19.460 1.00 85.94 878 ALA A N 1
ATOM 6322 C CA . ALA A 1 878 ? -38.225 -2.122 19.190 1.00 85.94 878 ALA A CA 1
ATOM 6323 C C . ALA A 1 878 ? -38.790 -2.352 17.774 1.00 85.94 878 ALA A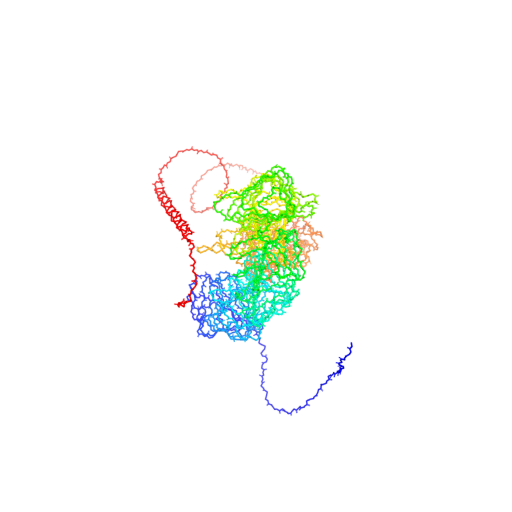 C 1
ATOM 6325 O O . ALA A 1 878 ? -38.181 -3.048 16.967 1.00 85.94 878 ALA A O 1
ATOM 6326 N N . ASN A 1 879 ? -39.914 -1.715 17.430 1.00 82.62 879 ASN A N 1
ATOM 6327 C CA . ASN A 1 879 ? -40.346 -1.469 16.041 1.00 82.62 879 ASN A CA 1
ATOM 6328 C C . ASN A 1 879 ? -40.395 -2.706 15.111 1.00 82.62 879 ASN A C 1
ATOM 6330 O O . ASN A 1 879 ? -40.154 -2.603 13.910 1.00 82.62 879 ASN A O 1
ATOM 6334 N N . GLY A 1 880 ? -40.737 -3.884 15.639 1.00 84.81 880 GLY A N 1
ATOM 6335 C CA . GLY A 1 880 ? -40.804 -5.131 14.872 1.00 84.81 880 GLY A CA 1
ATOM 6336 C C . GLY A 1 880 ? -39.507 -5.944 14.810 1.00 84.81 880 GLY A C 1
ATOM 6337 O O . GLY A 1 880 ? -39.506 -6.998 14.174 1.00 84.81 880 GLY A O 1
ATOM 6338 N N . ALA A 1 881 ? -38.436 -5.500 15.469 1.00 85.94 881 ALA A N 1
ATOM 6339 C CA . ALA A 1 881 ? -37.237 -6.294 15.728 1.00 85.94 881 ALA A CA 1
ATOM 6340 C C . ALA A 1 881 ? -37.557 -7.591 16.484 1.00 85.94 881 ALA A C 1
ATOM 6342 O O . ALA A 1 881 ? -38.452 -7.612 17.334 1.00 85.94 881 ALA A O 1
ATOM 6343 N N . VAL A 1 882 ? -36.787 -8.650 16.232 1.00 90.31 882 VAL A N 1
ATOM 6344 C CA . VAL A 1 882 ? -36.913 -9.943 16.918 1.00 90.31 882 VAL A CA 1
ATOM 6345 C C . VAL A 1 882 ? -35.613 -10.276 17.646 1.00 90.31 882 VAL A C 1
ATOM 6347 O O . VAL A 1 882 ? -34.555 -10.285 17.028 1.00 90.31 882 VAL A O 1
ATOM 6350 N N . VAL A 1 883 ? -35.681 -10.640 18.927 1.00 92.38 883 VAL A N 1
ATOM 6351 C CA . VAL A 1 883 ? -34.611 -11.405 19.588 1.00 92.38 883 VAL A CA 1
ATOM 6352 C C . VAL A 1 883 ? -34.976 -12.892 19.613 1.00 92.38 883 VAL A C 1
ATOM 6354 O O . VAL A 1 883 ? -36.112 -13.242 19.935 1.00 92.38 883 VAL A O 1
ATOM 6357 N N . SER A 1 884 ? -34.034 -13.759 19.241 1.00 93.19 884 SER A N 1
ATOM 6358 C CA . SER A 1 884 ? -34.211 -15.213 19.117 1.00 93.19 884 SER A CA 1
ATOM 6359 C C . SER A 1 884 ? -32.913 -15.943 19.507 1.00 93.19 884 SER A C 1
ATOM 6361 O O . SER A 1 884 ? -32.101 -16.259 18.634 1.00 93.19 884 SER A O 1
ATOM 6363 N N . PRO A 1 885 ? -32.660 -16.181 20.808 1.00 95.00 885 PRO A N 1
ATOM 6364 C CA . PRO A 1 885 ? -31.448 -16.843 21.283 1.00 95.00 885 PRO A CA 1
ATOM 6365 C C . PRO A 1 885 ? -31.223 -18.226 20.653 1.00 95.00 885 PRO A C 1
ATOM 6367 O O . PRO A 1 885 ? -32.140 -19.017 20.486 1.00 95.00 885 PRO A O 1
ATOM 6370 N N . GLY A 1 886 ? -29.966 -18.547 20.362 1.00 86.44 886 GLY A N 1
ATOM 6371 C CA . GLY A 1 886 ? -29.550 -19.849 19.842 1.00 86.44 886 GLY A CA 1
ATOM 6372 C C . GLY A 1 886 ? -29.771 -20.073 18.340 1.00 86.44 886 GLY A C 1
ATOM 6373 O O . GLY A 1 886 ? -29.899 -19.149 17.543 1.00 86.44 886 GLY A O 1
ATOM 6374 N N . LEU A 1 887 ? -29.733 -21.353 17.967 1.00 77.44 887 LEU A N 1
ATOM 6375 C CA . LEU A 1 887 ? -30.019 -21.912 16.642 1.00 77.44 887 LEU A CA 1
ATOM 6376 C C . LEU A 1 887 ? -30.842 -23.190 16.890 1.00 77.44 887 LEU A C 1
ATOM 6378 O O . LEU A 1 887 ? -30.290 -24.294 16.854 1.00 77.44 887 LEU A O 1
ATOM 6382 N N . SER A 1 888 ? -32.128 -23.042 17.240 1.00 86.06 888 SER A N 1
ATOM 6383 C CA . SER A 1 888 ? -32.795 -23.829 18.300 1.00 86.06 888 SER A CA 1
ATOM 6384 C C . SER A 1 888 ? -32.341 -23.380 19.702 1.00 86.06 888 SER A C 1
ATOM 6386 O O . SER A 1 888 ? -31.243 -22.852 19.857 1.00 86.06 888 SER A O 1
ATOM 6388 N N . THR A 1 889 ? -33.140 -23.698 20.729 1.00 91.94 889 THR A N 1
ATOM 6389 C CA . THR A 1 889 ? -32.890 -23.456 22.172 1.00 91.94 889 THR A CA 1
ATOM 6390 C C . THR A 1 889 ? -31.439 -23.131 22.588 1.00 91.94 889 THR A C 1
ATOM 6392 O O . THR A 1 889 ? -30.598 -24.043 22.619 1.00 91.94 889 THR A O 1
ATOM 6395 N N . GLY A 1 890 ? -31.166 -21.891 23.001 1.00 93.19 890 GLY A N 1
ATOM 6396 C CA . GLY A 1 890 ? -29.840 -21.419 23.419 1.00 93.19 890 GLY A CA 1
ATOM 6397 C C . GLY A 1 890 ? -29.859 -20.256 24.420 1.00 93.19 890 GLY A C 1
ATOM 6398 O O . GLY A 1 890 ? -30.900 -19.857 24.936 1.00 93.19 890 GLY A O 1
ATOM 6399 N N . ALA A 1 891 ? -28.678 -19.726 24.745 1.00 94.12 891 ALA A N 1
ATOM 6400 C CA . ALA A 1 891 ? -28.527 -18.540 25.589 1.00 94.12 891 ALA A CA 1
ATOM 6401 C C . ALA A 1 891 ? -27.769 -17.447 24.832 1.00 94.12 891 ALA A C 1
ATOM 6403 O O . ALA A 1 891 ? -26.644 -17.688 24.395 1.00 94.12 891 ALA A O 1
ATOM 6404 N N . LEU A 1 892 ? -28.379 -16.269 24.705 1.00 95.19 892 LEU A N 1
ATOM 6405 C CA . LEU A 1 892 ? -27.755 -15.065 24.154 1.00 95.19 892 LEU A CA 1
ATOM 6406 C C . LEU A 1 892 ? -27.370 -14.156 25.321 1.00 95.19 892 LEU A C 1
ATOM 6408 O O . LEU A 1 892 ? -28.213 -13.875 26.177 1.00 95.19 892 LEU A O 1
ATOM 6412 N N . ASN A 1 893 ? -26.112 -13.722 25.367 1.00 94.56 893 ASN A N 1
ATOM 6413 C CA . ASN A 1 893 ? -25.595 -12.890 26.450 1.00 94.56 893 ASN A CA 1
ATOM 6414 C C . ASN A 1 893 ? -25.486 -11.437 25.980 1.00 94.56 893 ASN A C 1
ATOM 6416 O O . ASN A 1 893 ? -24.941 -11.193 24.908 1.00 94.56 893 ASN A O 1
ATOM 6420 N N . LEU A 1 894 ? -25.986 -10.488 26.766 1.00 91.81 894 LEU A N 1
ATOM 6421 C CA . LEU A 1 894 ? -25.943 -9.049 26.484 1.00 91.81 894 LEU A CA 1
ATOM 6422 C C . LEU A 1 894 ? -25.342 -8.318 27.693 1.00 91.81 894 LEU A C 1
ATOM 6424 O O . LEU A 1 894 ? -25.580 -8.744 28.824 1.00 91.81 894 LEU A O 1
ATOM 6428 N N . ALA A 1 895 ? -24.628 -7.208 27.502 1.00 87.38 895 ALA A N 1
ATOM 6429 C CA . ALA A 1 895 ? -24.239 -6.362 28.633 1.00 87.38 895 ALA A CA 1
ATOM 6430 C C . ALA A 1 895 ? -25.472 -5.645 29.205 1.00 87.38 895 ALA A C 1
ATOM 6432 O O . ALA A 1 895 ? -25.831 -5.863 30.361 1.00 87.38 895 ALA A O 1
ATOM 6433 N N . ASN A 1 896 ? -26.174 -4.872 28.369 1.00 86.00 896 ASN A N 1
ATOM 6434 C CA . ASN A 1 896 ? -27.403 -4.154 28.724 1.00 86.00 896 ASN A CA 1
ATOM 6435 C C . ASN A 1 896 ? -28.477 -4.386 27.647 1.00 86.00 896 ASN A C 1
ATOM 6437 O O . ASN A 1 896 ? -28.148 -4.662 26.492 1.00 86.00 896 ASN A O 1
ATOM 6441 N N . ALA A 1 897 ? -29.760 -4.283 27.998 1.00 89.81 897 ALA A N 1
ATOM 6442 C CA . ALA A 1 897 ? -30.847 -4.495 27.041 1.00 89.81 897 ALA A CA 1
ATOM 6443 C C . ALA A 1 897 ? -32.098 -3.660 27.342 1.00 89.81 897 ALA A C 1
ATOM 6445 O O . ALA A 1 897 ? -32.550 -3.598 28.484 1.00 89.81 897 ALA A O 1
ATOM 6446 N N . THR A 1 898 ? -32.720 -3.106 26.302 1.00 90.81 898 THR A N 1
ATOM 6447 C CA . THR A 1 898 ? -34.012 -2.409 26.377 1.00 90.81 898 THR A CA 1
ATOM 6448 C C . THR A 1 898 ? -35.053 -3.135 25.528 1.00 90.81 898 THR A C 1
ATOM 6450 O O . THR A 1 898 ? -34.901 -3.267 24.314 1.00 90.81 898 THR A O 1
ATOM 6453 N N . LEU A 1 899 ? -36.128 -3.597 26.169 1.00 92.44 899 LEU A N 1
ATOM 6454 C CA . LEU A 1 899 ? -37.308 -4.155 25.507 1.00 92.44 899 LEU A CA 1
ATOM 6455 C C . LEU A 1 899 ? -38.322 -3.025 25.311 1.00 92.44 899 LEU A C 1
ATOM 6457 O O . LEU A 1 899 ? -38.871 -2.518 26.294 1.00 92.44 899 LEU A O 1
ATOM 6461 N N . ASP A 1 900 ? -38.558 -2.616 24.069 1.00 90.50 900 ASP A N 1
ATOM 6462 C CA . ASP A 1 900 ? -39.296 -1.390 23.752 1.00 90.50 900 ASP A CA 1
ATOM 6463 C C . ASP A 1 900 ? -40.527 -1.646 22.860 1.00 90.50 900 ASP A C 1
ATOM 6465 O O . ASP A 1 900 ? -40.845 -2.781 22.485 1.00 90.50 900 ASP A O 1
ATOM 6469 N N . ASP A 1 901 ? -41.262 -0.577 22.574 1.00 91.81 901 ASP A N 1
ATOM 6470 C CA . ASP A 1 901 ? -42.515 -0.561 21.829 1.00 91.81 901 ASP A CA 1
ATOM 6471 C C . ASP A 1 901 ? -42.449 -1.386 20.528 1.00 91.81 901 ASP A C 1
ATOM 6473 O O . ASP A 1 901 ? -41.618 -1.170 19.643 1.00 91.81 901 ASP A O 1
ATOM 6477 N N . GLY A 1 902 ? -43.359 -2.355 20.400 1.00 88.69 902 GLY A N 1
ATOM 6478 C CA . GLY A 1 902 ? -43.506 -3.201 19.211 1.00 88.69 902 GLY A CA 1
ATOM 6479 C C . GLY A 1 902 ? -42.378 -4.212 18.950 1.00 88.69 902 GLY A C 1
ATOM 6480 O O . GLY A 1 902 ? -42.385 -4.839 17.889 1.00 88.69 902 GLY A O 1
ATOM 6481 N N . GLY A 1 903 ? -41.417 -4.385 19.863 1.00 90.94 903 GLY A N 1
ATOM 6482 C CA . GLY A 1 903 ? -40.392 -5.432 19.768 1.00 90.94 903 GLY A CA 1
ATOM 6483 C C . GLY A 1 903 ? -40.941 -6.853 19.984 1.00 90.94 903 GLY A C 1
ATOM 6484 O O . GLY A 1 903 ? -42.010 -7.046 20.574 1.00 90.94 903 GLY A O 1
ATOM 6485 N N . PHE A 1 904 ? -40.202 -7.863 19.519 1.00 93.00 904 PHE A N 1
ATOM 6486 C CA . PHE A 1 904 ? -40.535 -9.282 19.657 1.00 93.00 904 PHE A CA 1
ATOM 6487 C C . PHE A 1 904 ? -39.420 -10.079 20.346 1.00 93.00 904 PHE A C 1
ATOM 6489 O O . PHE A 1 904 ? -38.236 -9.878 20.085 1.00 93.00 904 PHE A O 1
ATOM 6496 N N . TYR A 1 905 ? -39.811 -11.074 21.141 1.00 95.50 905 TYR A N 1
ATOM 6497 C CA . TYR A 1 905 ? -38.947 -12.163 21.601 1.00 95.50 905 TYR A CA 1
ATOM 6498 C C . TYR A 1 905 ? -39.527 -13.483 21.079 1.00 95.50 905 TYR A C 1
ATOM 6500 O O . TYR A 1 905 ? -40.591 -13.914 21.528 1.00 95.50 905 TYR A O 1
ATOM 6508 N N . ASP A 1 906 ? -38.841 -14.113 20.125 1.00 95.06 906 ASP A N 1
ATOM 6509 C CA . ASP A 1 906 ? -39.052 -15.524 19.805 1.00 95.06 906 ASP A CA 1
ATOM 6510 C C . ASP A 1 906 ? -38.393 -16.377 20.887 1.00 95.06 906 ASP A C 1
ATOM 6512 O O . ASP A 1 906 ? -37.171 -16.447 20.983 1.00 95.06 906 ASP A O 1
ATOM 6516 N N . TRP A 1 907 ? -39.224 -16.977 21.739 1.00 97.06 907 TRP A N 1
ATOM 6517 C CA . TRP A 1 907 ? -38.776 -17.838 22.825 1.00 97.06 907 TRP A CA 1
ATOM 6518 C C . TRP A 1 907 ? -39.087 -19.292 22.485 1.00 97.06 907 TRP A C 1
ATOM 6520 O O . TRP A 1 907 ? -40.244 -19.737 22.514 1.00 97.06 907 TRP A O 1
ATOM 6530 N N . GLU A 1 908 ? -38.040 -20.035 22.154 1.00 96.25 908 GLU A N 1
ATOM 6531 C CA . GLU A 1 908 ? -38.106 -21.439 21.801 1.00 96.25 908 GLU A CA 1
ATOM 6532 C C . GLU A 1 908 ? -37.954 -22.333 23.036 1.00 96.25 908 GLU A C 1
ATOM 6534 O O . GLU A 1 908 ? -37.097 -22.147 23.906 1.00 96.25 908 GLU A O 1
ATOM 6539 N N . ILE A 1 909 ? -38.778 -23.375 23.097 1.00 96.94 909 ILE A N 1
ATOM 6540 C CA . ILE A 1 909 ? -38.706 -24.420 24.113 1.00 96.94 909 ILE A CA 1
ATOM 6541 C C . ILE A 1 909 ? -38.771 -25.796 23.460 1.00 96.94 909 ILE A C 1
ATOM 6543 O O . ILE A 1 909 ? -39.629 -26.074 22.631 1.00 96.94 909 ILE A O 1
ATOM 6547 N N . ARG A 1 910 ? -37.868 -26.687 23.869 1.00 95.56 910 ARG A N 1
ATOM 6548 C CA . ARG A 1 910 ? -37.796 -28.096 23.445 1.00 95.56 910 ARG A CA 1
ATOM 6549 C C . ARG A 1 910 ? -38.113 -29.063 24.588 1.00 95.56 910 ARG A C 1
ATOM 6551 O O . ARG A 1 910 ? -38.509 -30.209 24.353 1.00 95.56 910 ARG A O 1
ATOM 6558 N N . ASP A 1 911 ? -37.929 -28.629 25.833 1.00 94.62 911 ASP A N 1
ATOM 6559 C CA . ASP A 1 911 ? -38.101 -29.458 27.025 1.00 94.62 911 ASP A CA 1
ATOM 6560 C C . ASP A 1 911 ? -38.690 -28.660 28.197 1.00 94.62 911 ASP A C 1
ATOM 6562 O O . ASP A 1 911 ? -38.043 -27.771 28.754 1.00 94.62 911 ASP A O 1
ATOM 6566 N N . ALA A 1 912 ? -39.912 -29.022 28.601 1.00 94.44 912 ALA A N 1
ATOM 6567 C CA . ALA A 1 912 ? -40.675 -28.367 29.665 1.00 94.44 912 ALA A CA 1
ATOM 6568 C C . ALA A 1 912 ? -40.001 -28.443 31.045 1.00 94.44 912 ALA A C 1
ATOM 6570 O O . ALA A 1 912 ? -40.309 -27.649 31.932 1.00 94.44 912 ALA A O 1
ATOM 6571 N N . GLU A 1 913 ? -39.093 -29.399 31.235 1.00 95.12 913 GLU A N 1
ATOM 6572 C CA . GLU A 1 913 ? -38.295 -29.580 32.450 1.00 95.12 913 GLU A CA 1
ATOM 6573 C C . GLU A 1 913 ? -36.781 -29.478 32.158 1.00 95.12 913 GLU A C 1
ATOM 6575 O O . GLU A 1 913 ? -35.951 -29.991 32.920 1.00 95.12 913 GLU A O 1
ATOM 6580 N N . GLY A 1 914 ? -36.401 -28.904 31.016 1.00 92.31 914 GLY A N 1
ATOM 6581 C CA . GLY A 1 914 ? -35.010 -28.606 30.687 1.00 92.31 914 GLY A CA 1
ATOM 6582 C C . GLY A 1 914 ? -34.556 -27.277 31.292 1.00 92.31 914 GLY A C 1
ATOM 6583 O O . GLY A 1 914 ? -35.370 -26.404 31.588 1.00 92.31 914 GLY A O 1
ATOM 6584 N N . SER A 1 915 ? -33.246 -27.121 31.480 1.00 94.19 915 SER A N 1
ATOM 6585 C CA . SER A 1 915 ? -32.653 -25.880 31.989 1.00 94.19 915 SER A CA 1
ATOM 6586 C C . SER A 1 915 ? -32.726 -24.750 30.959 1.00 94.19 915 SER A C 1
ATOM 6588 O O . SER A 1 915 ? -32.688 -24.996 29.752 1.00 94.19 915 SER A O 1
ATOM 6590 N N . ALA A 1 916 ? -32.745 -23.509 31.439 1.00 94.06 916 ALA A N 1
ATOM 6591 C CA . ALA A 1 916 ? -32.583 -22.329 30.598 1.00 94.06 916 ALA A CA 1
ATOM 6592 C C . ALA A 1 916 ? -31.261 -22.389 29.807 1.00 94.06 916 ALA A C 1
ATOM 6594 O O . ALA A 1 916 ? -30.274 -22.965 30.279 1.00 94.06 916 ALA A O 1
ATOM 6595 N N . GLY A 1 917 ? -31.261 -21.865 28.583 1.00 91.06 917 GLY A N 1
ATOM 6596 C CA . GLY A 1 917 ? -30.124 -21.906 27.662 1.00 91.06 917 GLY A CA 1
ATOM 6597 C C . GLY A 1 917 ? -29.851 -23.261 26.991 1.00 91.06 917 GLY A C 1
ATOM 6598 O O . GLY A 1 917 ? -28.822 -23.410 26.339 1.00 91.06 917 GLY A O 1
ATOM 6599 N N . SER A 1 918 ? -30.699 -24.282 27.186 1.00 90.81 918 SER A N 1
ATOM 6600 C CA . SER A 1 918 ? -30.451 -25.643 26.650 1.00 90.81 918 SER A CA 1
ATOM 6601 C C . SER A 1 918 ? -31.696 -26.527 26.465 1.00 90.81 918 SER A C 1
ATOM 6603 O O . SER A 1 918 ? -31.736 -27.379 25.570 1.00 90.81 918 SER A O 1
ATOM 6605 N N . GLY A 1 919 ? -32.715 -26.353 27.308 1.00 92.38 919 GLY A N 1
ATOM 6606 C CA . GLY A 1 919 ? -34.057 -26.922 27.148 1.00 92.38 919 GLY A CA 1
ATOM 6607 C C . GLY A 1 919 ? -35.091 -25.904 26.667 1.00 92.38 919 GLY A C 1
ATOM 6608 O O . GLY A 1 919 ? -36.068 -26.289 26.026 1.00 92.38 919 GLY A O 1
ATOM 6609 N N . HIS A 1 920 ? -34.846 -24.627 26.951 1.00 95.12 920 HIS A N 1
ATOM 6610 C CA . HIS A 1 920 ? -35.559 -23.450 26.462 1.00 95.12 920 HIS A CA 1
ATOM 6611 C C . HIS A 1 920 ? -34.598 -22.262 26.382 1.00 95.12 920 HIS A C 1
ATOM 6613 O O . HIS A 1 920 ? -33.530 -22.309 27.003 1.00 95.12 920 HIS A O 1
ATOM 6619 N N . ASP A 1 921 ? -34.979 -21.222 25.647 1.00 97.12 921 ASP A N 1
ATOM 6620 C CA . ASP A 1 921 ? -34.159 -20.025 25.475 1.00 97.12 921 ASP A CA 1
ATOM 6621 C C . ASP A 1 921 ? -33.970 -19.215 26.752 1.00 97.12 921 ASP A C 1
ATOM 6623 O O . ASP A 1 921 ? -34.824 -19.202 27.645 1.00 97.12 921 ASP A O 1
ATOM 6627 N N . LEU A 1 922 ? -32.842 -18.506 26.794 1.00 96.69 922 LEU A N 1
ATOM 6628 C CA . LEU A 1 922 ? -32.519 -17.526 27.820 1.00 96.69 922 LEU A CA 1
ATOM 6629 C C . LEU A 1 922 ? -31.887 -16.274 27.203 1.00 96.69 922 LEU A C 1
ATOM 6631 O O . LEU A 1 922 ? -30.834 -16.353 26.568 1.00 96.69 922 LEU A O 1
ATOM 6635 N N . LEU A 1 923 ? -32.480 -15.116 27.475 1.00 96.94 923 LEU A N 1
ATOM 6636 C CA . LEU A 1 923 ? -31.833 -13.820 27.300 1.00 96.94 923 LEU A CA 1
ATOM 6637 C C . LEU A 1 923 ? -31.079 -13.458 28.590 1.00 96.94 923 LEU A C 1
ATOM 6639 O O . LEU A 1 923 ? -31.691 -13.185 29.624 1.00 96.94 923 LEU A O 1
ATOM 6643 N N . ASN A 1 924 ? -29.751 -13.512 28.566 1.00 96.06 924 ASN A N 1
ATOM 6644 C CA . ASN A 1 924 ? -28.915 -13.320 29.749 1.00 96.06 924 ASN A CA 1
ATOM 6645 C C . ASN A 1 924 ? -28.236 -11.944 29.711 1.00 96.06 924 ASN A C 1
ATOM 6647 O O . ASN A 1 924 ? -27.254 -11.756 29.003 1.00 96.06 924 ASN A O 1
ATOM 6651 N N . VAL A 1 925 ? -28.762 -10.987 30.467 1.00 95.88 925 VAL A N 1
ATOM 6652 C CA . VAL A 1 925 ? -28.248 -9.616 30.562 1.00 95.88 925 VAL A CA 1
ATOM 6653 C C . VAL A 1 925 ? -27.319 -9.509 31.776 1.00 95.88 925 VAL A C 1
ATOM 6655 O O . VAL A 1 925 ? -27.667 -9.975 32.864 1.00 95.88 925 VAL A O 1
ATOM 6658 N N . ALA A 1 926 ? -26.127 -8.941 31.605 1.00 91.31 926 ALA A N 1
ATOM 6659 C CA . ALA A 1 926 ? -25.138 -8.822 32.676 1.00 91.31 926 ALA A CA 1
ATOM 6660 C C . ALA A 1 926 ? -25.501 -7.711 33.675 1.00 91.31 926 ALA A C 1
ATOM 6662 O O . ALA A 1 926 ? -25.490 -7.954 34.883 1.00 91.31 926 ALA A O 1
ATOM 6663 N N . ASP A 1 927 ? -25.884 -6.543 33.155 1.00 90.06 927 ASP A N 1
ATOM 6664 C CA . ASP A 1 927 ? -26.195 -5.323 33.898 1.00 90.06 927 ASP A CA 1
ATOM 6665 C C . ASP A 1 927 ? -27.704 -5.005 33.816 1.00 90.06 927 ASP A C 1
ATOM 6667 O O . ASP A 1 927 ? -28.518 -5.779 34.337 1.00 90.06 927 ASP A O 1
ATOM 6671 N N . ASP A 1 928 ? -28.106 -3.893 33.192 1.00 90.31 928 ASP A N 1
ATOM 6672 C CA . ASP A 1 928 ? -29.485 -3.401 33.213 1.00 90.31 928 ASP A CA 1
ATOM 6673 C C . ASP A 1 928 ? -30.341 -4.000 32.079 1.00 90.31 928 ASP A C 1
ATOM 6675 O O . ASP A 1 928 ? -30.037 -3.875 30.889 1.00 90.31 928 ASP A O 1
ATOM 6679 N N . LEU A 1 929 ? -31.476 -4.600 32.456 1.00 94.50 929 LEU A N 1
ATOM 6680 C CA . LEU A 1 929 ? -32.582 -4.948 31.560 1.00 94.50 929 LEU A CA 1
ATOM 6681 C C . LEU A 1 929 ? -33.749 -3.982 31.799 1.00 94.50 929 LEU A C 1
ATOM 6683 O O . LEU A 1 929 ? -34.406 -4.037 32.843 1.00 94.50 929 LEU A O 1
ATOM 6687 N N . VAL A 1 930 ? -34.021 -3.110 30.831 1.00 93.56 930 VAL A N 1
ATOM 6688 C CA . VAL A 1 930 ? -35.070 -2.083 30.881 1.00 93.56 930 VAL A CA 1
ATOM 6689 C C . VAL A 1 930 ? -36.312 -2.545 30.120 1.00 93.56 930 VAL A C 1
ATOM 6691 O O . VAL A 1 930 ? -36.236 -2.962 28.966 1.00 93.56 930 VAL A O 1
ATOM 6694 N N . MET A 1 931 ? -37.479 -2.440 30.756 1.00 94.19 931 MET A N 1
ATOM 6695 C CA . MET A 1 931 ? -38.781 -2.661 30.123 1.00 94.19 931 MET A CA 1
ATOM 6696 C C . MET A 1 931 ? -39.415 -1.309 29.755 1.00 94.19 931 MET A C 1
ATOM 6698 O O . MET A 1 931 ? -40.138 -0.731 30.565 1.00 94.19 931 MET A O 1
ATOM 6702 N N . ALA A 1 932 ? -39.123 -0.806 28.554 1.00 91.88 932 ALA A N 1
ATOM 6703 C CA . ALA A 1 932 ? -39.552 0.515 28.079 1.00 91.88 932 ALA A CA 1
ATOM 6704 C C . ALA A 1 932 ? -40.932 0.514 27.391 1.00 91.88 932 ALA A C 1
ATOM 6706 O O . ALA A 1 932 ? -41.624 1.533 27.419 1.00 91.88 932 ALA A O 1
ATOM 6707 N N . ALA A 1 933 ? -41.355 -0.628 26.831 1.00 92.56 933 ALA A N 1
ATOM 6708 C CA . ALA A 1 933 ? -42.592 -0.721 26.052 1.00 92.56 933 ALA A CA 1
ATOM 6709 C C . ALA A 1 933 ? -43.852 -0.262 26.812 1.00 92.56 933 ALA A C 1
ATOM 6711 O O . ALA A 1 933 ? -43.987 -0.421 28.031 1.00 92.56 933 ALA A O 1
ATOM 6712 N N . SER A 1 934 ? -44.820 0.231 26.047 1.00 93.12 934 SER A N 1
ATOM 6713 C CA . SER A 1 934 ? -46.104 0.786 26.462 1.00 93.12 934 SER A CA 1
ATOM 6714 C C . SER A 1 934 ? -47.251 -0.223 26.331 1.00 93.12 934 SER A C 1
ATOM 6716 O O . SER A 1 934 ? -47.174 -1.226 25.627 1.00 93.12 934 SER A O 1
ATOM 6718 N N . SER A 1 935 ? -48.387 0.048 26.979 1.00 90.81 935 SER A N 1
ATOM 6719 C CA . SER A 1 935 ? -49.601 -0.767 26.795 1.00 90.81 935 SER A CA 1
ATOM 6720 C C . SER A 1 935 ? -50.309 -0.513 25.455 1.00 90.81 935 SER A C 1
ATOM 6722 O O . SER A 1 935 ? -51.203 -1.270 25.086 1.00 90.81 935 SER A O 1
ATOM 6724 N N . SER A 1 936 ? -49.949 0.565 24.752 1.00 92.94 936 SER A N 1
ATOM 6725 C CA . SER A 1 936 ? -50.444 0.910 23.412 1.00 92.94 936 SER A CA 1
ATOM 6726 C C . SER A 1 936 ? -49.747 0.111 22.310 1.00 92.94 936 SER A C 1
ATOM 6728 O O . SER A 1 936 ? -50.398 -0.253 21.334 1.00 92.94 936 SER A O 1
ATOM 6730 N N . ASN A 1 937 ? -48.459 -0.198 22.480 1.00 93.25 937 ASN A N 1
ATOM 6731 C CA . ASN A 1 937 ? -47.662 -0.966 21.525 1.00 93.25 937 ASN A CA 1
ATOM 6732 C C . ASN A 1 937 ? -46.794 -2.020 22.253 1.00 93.25 937 ASN A C 1
ATOM 6734 O O . ASN A 1 937 ? -45.568 -1.931 22.263 1.00 93.25 937 ASN A O 1
ATOM 6738 N N . PRO A 1 938 ? -47.420 -3.017 22.909 1.00 95.56 938 PRO A N 1
ATOM 6739 C CA . PRO A 1 938 ? -46.737 -3.899 23.851 1.00 95.56 938 PRO A CA 1
ATOM 6740 C C . PRO A 1 938 ? -45.677 -4.783 23.190 1.00 95.56 938 PRO A C 1
ATOM 6742 O O . PRO A 1 938 ? -45.912 -5.365 22.126 1.00 95.56 938 PRO A O 1
ATOM 6745 N N . PHE A 1 939 ? -44.560 -4.973 23.894 1.00 95.81 939 PHE A N 1
ATOM 6746 C CA . PHE A 1 939 ? -43.518 -5.930 23.527 1.00 95.81 939 PHE A CA 1
ATOM 6747 C C . PHE A 1 939 ? -44.093 -7.355 23.513 1.00 95.81 939 PHE A C 1
ATOM 6749 O O . PHE A 1 939 ? -44.812 -7.744 24.441 1.00 95.81 939 PHE A O 1
ATOM 6756 N N . ARG A 1 940 ? -43.810 -8.155 22.478 1.00 96.12 940 ARG A N 1
ATOM 6757 C CA . ARG A 1 940 ? -44.473 -9.453 22.267 1.00 96.12 940 ARG A CA 1
ATOM 6758 C C . ARG A 1 940 ? -43.540 -10.649 22.412 1.00 96.12 940 ARG A C 1
ATOM 6760 O O . ARG A 1 940 ? -42.633 -10.848 21.614 1.00 96.12 940 ARG A O 1
ATOM 6767 N N . ILE A 1 941 ? -43.852 -11.528 23.358 1.00 97.69 941 ILE A N 1
ATOM 6768 C CA . ILE A 1 941 ? -43.209 -12.838 23.493 1.00 97.69 941 ILE A CA 1
ATOM 6769 C C . ILE A 1 941 ? -43.999 -13.851 22.658 1.00 97.69 941 ILE A C 1
ATOM 6771 O O . ILE A 1 941 ? -45.183 -14.075 22.919 1.00 97.69 941 ILE A O 1
ATOM 6775 N N . ARG A 1 942 ? -43.356 -14.471 21.668 1.00 97.00 942 ARG A N 1
ATOM 6776 C CA . ARG A 1 942 ? -43.909 -15.578 20.876 1.00 97.00 942 ARG A CA 1
ATOM 6777 C C . ARG A 1 942 ? -43.368 -16.893 21.428 1.00 97.00 942 ARG A C 1
ATOM 6779 O O . ARG A 1 942 ? -42.161 -17.120 21.430 1.00 97.00 942 ARG A O 1
ATOM 6786 N N . VAL A 1 943 ? -44.260 -17.750 21.916 1.00 97.00 943 VAL A N 1
ATOM 6787 C CA . VAL A 1 943 ? -43.905 -19.053 22.492 1.00 97.00 943 VAL A CA 1
ATOM 6788 C C . VAL A 1 943 ? -43.846 -20.087 21.371 1.00 97.00 943 VAL A C 1
ATOM 6790 O O . VAL A 1 943 ? -44.868 -20.374 20.739 1.00 97.00 943 VAL A O 1
ATOM 6793 N N . ARG A 1 944 ? -42.670 -20.680 21.141 1.00 95.31 944 ARG A N 1
ATOM 6794 C CA . ARG A 1 944 ? -42.454 -21.682 20.086 1.00 95.31 944 ARG A CA 1
ATOM 6795 C C . ARG A 1 944 ? -42.063 -23.031 20.671 1.00 95.31 944 ARG A C 1
ATOM 6797 O O . ARG A 1 944 ? -41.118 -23.144 21.446 1.00 95.31 944 ARG A O 1
ATOM 6804 N N . GLY A 1 945 ? -42.808 -24.072 20.311 1.00 95.06 945 GLY A N 1
ATOM 6805 C CA . GLY A 1 945 ? -42.522 -25.438 20.743 1.00 95.06 945 GLY A CA 1
ATOM 6806 C C . GLY A 1 945 ? -41.713 -26.185 19.691 1.00 95.06 945 GLY A C 1
ATOM 6807 O O . GLY A 1 945 ? -42.191 -26.338 18.573 1.00 95.06 945 GLY A O 1
ATOM 6808 N N . LEU A 1 946 ? -40.527 -26.681 20.042 1.00 94.75 946 LEU A N 1
ATOM 6809 C CA . LEU A 1 946 ? -39.650 -27.443 19.154 1.00 94.75 946 LEU A CA 1
ATOM 6810 C C . LEU A 1 946 ? -39.675 -28.945 19.460 1.00 94.75 946 LEU A C 1
ATOM 6812 O O . LEU A 1 946 ? -39.494 -29.388 20.598 1.00 94.75 946 LEU A O 1
ATOM 6816 N N . GLY A 1 947 ? -39.839 -29.746 18.410 1.00 90.31 947 GLY A N 1
ATOM 6817 C CA . GLY A 1 947 ? -39.714 -31.197 18.472 1.00 90.31 947 GLY A CA 1
ATOM 6818 C C . GLY A 1 947 ? -38.253 -31.683 18.491 1.00 90.31 947 GLY A C 1
ATOM 6819 O O . GLY A 1 947 ? -37.312 -30.896 18.374 1.00 90.31 947 GLY A O 1
ATOM 6820 N N . PRO A 1 948 ? -38.022 -33.011 18.558 1.00 81.69 948 PRO A N 1
ATOM 6821 C CA . PRO A 1 948 ? -36.677 -33.596 18.671 1.00 81.69 948 PRO A CA 1
ATOM 6822 C C . PRO A 1 948 ? -35.695 -33.272 17.531 1.00 81.69 948 PRO A C 1
ATOM 6824 O O . PRO A 1 948 ? -34.501 -33.507 17.687 1.00 81.69 948 PRO A O 1
ATOM 6827 N N . GLY A 1 949 ? -36.187 -32.778 16.390 1.00 77.75 949 GLY A N 1
ATOM 6828 C CA . GLY A 1 949 ? -35.381 -32.375 15.233 1.00 77.75 949 GLY A CA 1
ATOM 6829 C C . GLY A 1 949 ? -35.132 -30.868 15.107 1.00 77.75 949 GLY A C 1
ATOM 6830 O O . GLY A 1 949 ? -34.672 -30.450 14.053 1.00 77.75 949 GLY A O 1
ATOM 6831 N N . GLY A 1 950 ? -35.487 -30.054 16.110 1.00 82.94 950 GLY A N 1
ATOM 6832 C CA . GLY A 1 950 ? -35.318 -28.591 16.080 1.00 82.94 950 GLY A CA 1
ATOM 6833 C C . GLY A 1 950 ? -36.357 -27.826 15.248 1.00 82.94 950 GLY A C 1
ATOM 6834 O O . GLY A 1 950 ? -36.356 -26.607 15.254 1.00 82.94 950 GLY A O 1
ATOM 6835 N N . ALA A 1 951 ? -37.268 -28.518 14.559 1.00 89.38 951 ALA A N 1
ATOM 6836 C CA . ALA A 1 951 ? -38.427 -27.910 13.905 1.00 89.38 951 ALA A CA 1
ATOM 6837 C C . ALA A 1 951 ? -39.623 -27.796 14.866 1.00 89.38 951 ALA A C 1
ATOM 6839 O O . ALA A 1 951 ? -39.712 -28.564 15.831 1.00 89.38 951 ALA A O 1
ATOM 6840 N N . ALA A 1 952 ? -40.570 -26.903 14.555 1.00 91.81 952 ALA A N 1
ATOM 6841 C CA . ALA A 1 952 ? -41.824 -26.739 15.293 1.00 91.81 952 ALA A CA 1
ATOM 6842 C C . ALA A 1 952 ? -42.533 -28.089 15.541 1.00 91.81 952 ALA A C 1
ATOM 6844 O O . ALA A 1 952 ? -42.653 -28.927 14.640 1.00 91.81 952 ALA A O 1
ATOM 6845 N N . GLY A 1 953 ? -42.965 -28.332 16.779 1.00 93.06 953 GLY A N 1
ATOM 6846 C CA . GLY A 1 953 ? -43.493 -29.624 17.195 1.00 93.06 953 GLY A CA 1
ATOM 6847 C C . GLY A 1 953 ? -43.803 -29.754 18.687 1.00 93.06 953 GLY A C 1
ATOM 6848 O O . GLY A 1 953 ? -43.767 -28.804 19.469 1.00 93.06 953 GLY A O 1
ATOM 6849 N N . ALA A 1 954 ? -44.161 -30.979 19.078 1.00 92.69 954 ALA A N 1
ATOM 6850 C CA . ALA A 1 954 ? -44.489 -31.303 20.460 1.00 92.69 954 ALA A CA 1
ATOM 6851 C C . ALA A 1 954 ? -43.217 -31.342 21.323 1.00 92.69 954 ALA A C 1
ATOM 6853 O O . ALA A 1 954 ? -42.290 -32.106 21.030 1.00 92.69 954 ALA A O 1
ATOM 6854 N N . ILE A 1 955 ? -43.195 -30.548 22.393 1.00 94.88 955 ILE A N 1
ATOM 6855 C CA . ILE A 1 955 ? -42.046 -30.420 23.290 1.00 94.88 955 ILE A CA 1
ATOM 6856 C C . ILE A 1 955 ? -41.976 -31.592 24.270 1.00 94.88 955 ILE A C 1
ATOM 6858 O O . ILE A 1 955 ? -42.983 -32.194 24.659 1.00 94.88 955 ILE A O 1
ATOM 6862 N N . SER A 1 956 ? -40.767 -31.936 24.699 1.00 95.06 956 SER A N 1
ATOM 6863 C CA . SER A 1 956 ? -40.569 -33.024 25.655 1.00 95.06 956 SER A CA 1
ATOM 6864 C C . SER A 1 956 ? -41.009 -32.636 27.074 1.00 95.06 956 SER A C 1
ATOM 6866 O O . SER A 1 956 ? -40.966 -31.473 27.467 1.00 95.06 956 SER A O 1
ATOM 6868 N N . ARG A 1 957 ? -41.475 -33.635 27.841 1.00 93.50 957 ARG A N 1
ATOM 6869 C CA . ARG A 1 957 ? -41.853 -33.536 29.271 1.00 93.50 957 ARG A CA 1
ATOM 6870 C C . ARG A 1 957 ? -42.949 -32.510 29.627 1.00 93.50 957 ARG A C 1
ATOM 6872 O O . ARG A 1 957 ? -43.188 -32.253 30.810 1.00 93.50 957 ARG A O 1
ATOM 6879 N N . PHE A 1 958 ? -43.670 -31.979 28.638 1.00 94.69 958 PHE A N 1
ATOM 6880 C CA . PHE A 1 958 ? -44.831 -31.117 28.863 1.00 94.69 958 PHE A CA 1
ATOM 6881 C C . PHE A 1 958 ? -46.078 -31.919 29.240 1.00 94.69 958 PHE A C 1
ATOM 6883 O O . PHE A 1 958 ? -46.480 -32.873 28.568 1.00 94.69 958 PHE A O 1
ATOM 6890 N N . HIS A 1 959 ? -46.717 -31.499 30.326 1.00 91.88 959 HIS A N 1
ATOM 6891 C CA . HIS A 1 959 ? -47.955 -32.059 30.836 1.00 91.88 959 HIS A CA 1
ATOM 6892 C C . HIS A 1 959 ? -48.948 -30.922 31.058 1.00 91.88 959 HIS A C 1
ATOM 6894 O O . HIS A 1 959 ? -48.869 -30.213 32.055 1.00 91.88 959 HIS A O 1
ATOM 6900 N N . ARG A 1 960 ? -49.917 -30.778 30.153 1.00 88.75 960 ARG A N 1
ATOM 6901 C CA . ARG A 1 960 ? -50.898 -29.679 30.144 1.00 88.75 960 ARG A CA 1
ATOM 6902 C C . ARG A 1 960 ? -51.690 -29.448 31.443 1.00 88.75 960 ARG A C 1
ATOM 6904 O O . ARG A 1 960 ? -52.137 -28.332 31.661 1.00 88.75 960 ARG A O 1
ATOM 6911 N N . GLY A 1 961 ? -51.803 -30.456 32.313 1.00 88.62 961 GLY A N 1
ATOM 6912 C CA . GLY A 1 961 ? -52.434 -30.360 33.638 1.00 88.62 961 GLY A CA 1
ATOM 6913 C C . GLY A 1 961 ? -51.475 -30.026 34.794 1.00 88.62 961 GLY A C 1
ATOM 6914 O O . GLY A 1 961 ? -51.856 -30.144 35.958 1.00 88.62 961 GLY A O 1
ATOM 6915 N N . ARG A 1 962 ? -50.222 -29.655 34.505 1.00 90.56 962 ARG A N 1
ATOM 6916 C CA . ARG A 1 962 ? -49.204 -29.226 35.476 1.00 90.56 962 ARG A CA 1
ATOM 6917 C C . ARG A 1 962 ? -48.769 -27.796 35.165 1.00 90.56 962 ARG A C 1
ATOM 6919 O O . ARG A 1 962 ? -48.546 -27.465 34.009 1.00 90.56 962 ARG A O 1
ATOM 6926 N N . GLY A 1 963 ? -48.619 -26.974 36.202 1.00 91.38 963 GLY A N 1
ATOM 6927 C CA . GLY A 1 963 ? -48.042 -25.638 36.062 1.00 91.38 963 GLY A CA 1
ATOM 6928 C C . GLY A 1 963 ? -46.518 -25.674 35.918 1.00 91.38 963 GLY A C 1
ATOM 6929 O O . GLY A 1 963 ? -45.860 -26.523 36.529 1.00 91.38 963 GLY A O 1
ATOM 6930 N N . TYR A 1 964 ? -45.974 -24.746 35.135 1.00 96.06 964 TYR A N 1
ATOM 6931 C CA . TYR A 1 964 ? -44.537 -24.591 34.892 1.00 96.06 964 TYR A CA 1
ATOM 6932 C C . TYR A 1 964 ? -44.120 -23.126 35.050 1.00 96.06 964 TYR A C 1
ATOM 6934 O O . TYR A 1 964 ? -44.905 -22.219 34.773 1.00 96.06 964 TYR A O 1
ATOM 6942 N N . GLU A 1 965 ? -42.875 -22.909 35.468 1.00 96.19 965 GLU A N 1
ATOM 6943 C CA . GLU A 1 965 ? -42.228 -21.599 35.534 1.00 96.19 965 GLU A CA 1
ATOM 6944 C C . GLU A 1 965 ? -40.875 -21.707 34.818 1.00 96.19 965 GLU A C 1
ATOM 6946 O O . GLU A 1 965 ? -40.048 -22.541 35.193 1.00 96.19 965 GLU A O 1
ATOM 6951 N N . TRP A 1 966 ? -40.659 -20.887 33.789 1.00 97.25 966 TRP A N 1
ATOM 6952 C CA . TRP A 1 966 ? -39.434 -20.865 32.989 1.00 97.25 966 TRP A CA 1
ATOM 6953 C C . TRP A 1 966 ? -38.805 -19.466 33.030 1.00 97.25 966 TRP A C 1
ATOM 6955 O O . TRP A 1 966 ? -39.480 -18.498 32.670 1.00 97.25 966 TRP A O 1
ATOM 6965 N N . PRO A 1 967 ? -37.546 -19.310 33.475 1.00 96.38 967 PRO A N 1
ATOM 6966 C CA . PRO A 1 967 ? -36.838 -18.043 33.355 1.00 96.38 967 PRO A CA 1
ATOM 6967 C C . PRO A 1 967 ? -36.465 -17.808 31.888 1.00 96.38 967 PRO A C 1
ATOM 6969 O O . PRO A 1 967 ? -35.633 -18.522 31.337 1.00 96.38 967 PRO A O 1
ATOM 6972 N N . ILE A 1 968 ? -37.089 -16.804 31.273 1.00 96.88 968 ILE A N 1
ATOM 6973 C CA . ILE A 1 968 ? -36.867 -16.438 29.865 1.00 96.88 968 ILE A CA 1
ATOM 6974 C C . ILE A 1 968 ? -35.820 -15.333 29.727 1.00 96.88 968 ILE A C 1
ATOM 6976 O O . ILE A 1 968 ? -35.120 -15.263 28.727 1.00 96.88 968 ILE A O 1
ATOM 6980 N N . ALA A 1 969 ? -35.669 -14.494 30.753 1.00 97.38 969 ALA A N 1
ATOM 6981 C CA . ALA A 1 969 ? -34.602 -13.508 30.823 1.00 97.38 969 ALA A CA 1
ATOM 6982 C C . ALA A 1 969 ? -34.027 -13.423 32.240 1.00 97.38 969 ALA A C 1
ATOM 6984 O O . ALA A 1 969 ? -34.746 -13.642 33.219 1.00 97.38 969 ALA A O 1
ATOM 6985 N N . SER A 1 970 ? -32.748 -13.080 32.353 1.00 96.81 970 SER A N 1
ATOM 6986 C CA . SER A 1 970 ? -32.040 -12.802 33.608 1.00 96.81 970 SER A CA 1
ATOM 6987 C C . SER A 1 970 ? -31.264 -11.497 33.456 1.00 96.81 970 SER A C 1
ATOM 6989 O O . SER A 1 970 ? -30.798 -11.223 32.358 1.00 96.81 970 SER A O 1
ATOM 6991 N N . ALA A 1 971 ? -31.132 -10.712 34.525 1.00 96.62 971 ALA A N 1
ATOM 6992 C CA . ALA A 1 971 ? -30.441 -9.424 34.502 1.00 96.62 971 ALA A CA 1
ATOM 6993 C C . ALA A 1 971 ? -29.626 -9.170 35.779 1.00 96.62 971 ALA A C 1
ATOM 6995 O O . ALA A 1 971 ? -29.962 -9.694 36.849 1.00 96.62 971 ALA A O 1
ATOM 6996 N N . GLY A 1 972 ? -28.606 -8.314 35.689 1.00 92.50 972 GLY A N 1
ATOM 6997 C CA . GLY A 1 972 ? -27.935 -7.721 36.845 1.00 92.50 972 GLY A CA 1
ATOM 6998 C C . GLY A 1 972 ? -28.900 -6.854 37.651 1.00 92.50 972 GLY A C 1
ATOM 6999 O O . GLY A 1 972 ? -29.022 -7.044 38.865 1.00 92.50 972 GLY A O 1
ATOM 7000 N N . GLN A 1 973 ? -29.668 -5.992 36.976 1.00 92.94 973 GLN A N 1
ATOM 7001 C CA . GLN A 1 973 ? -30.850 -5.286 37.486 1.00 92.94 973 GLN A CA 1
ATOM 7002 C C . GLN A 1 973 ? -32.005 -5.360 36.477 1.00 92.94 973 GLN A C 1
ATOM 7004 O O . GLN A 1 973 ? -31.808 -5.250 35.273 1.00 92.94 973 GLN A O 1
ATOM 7009 N N . LEU A 1 974 ? -33.237 -5.506 36.973 1.00 94.44 974 LEU A N 1
ATOM 7010 C CA . LEU A 1 974 ? -34.449 -5.442 36.151 1.00 94.44 974 LEU A CA 1
ATOM 7011 C C . LEU A 1 974 ? -35.188 -4.128 36.432 1.00 94.44 974 LEU A C 1
ATOM 7013 O O . LEU A 1 974 ? -35.693 -3.918 37.539 1.00 94.44 974 LEU A O 1
ATOM 7017 N N . LEU A 1 975 ? -35.266 -3.256 35.430 1.00 92.62 975 LEU A N 1
ATOM 7018 C CA . LEU A 1 975 ? -35.807 -1.903 35.534 1.00 92.62 975 LEU A CA 1
ATOM 7019 C C . LEU A 1 975 ? -37.154 -1.776 34.809 1.00 92.62 975 LEU A C 1
ATOM 7021 O O . LEU A 1 975 ? -37.399 -2.398 33.779 1.00 92.62 975 LEU A O 1
ATOM 7025 N N . GLN A 1 976 ? -38.043 -0.948 35.368 1.00 92.00 976 GLN A N 1
ATOM 7026 C CA . GLN A 1 976 ? -39.350 -0.570 34.794 1.00 92.00 976 GLN A CA 1
ATOM 7027 C C . GLN A 1 976 ? -40.342 -1.719 34.486 1.00 92.00 976 GLN A C 1
ATOM 7029 O O . GLN A 1 976 ? -41.410 -1.463 33.938 1.00 92.00 976 GLN A O 1
ATOM 7034 N N . PHE A 1 977 ? -40.060 -2.964 34.897 1.00 94.12 977 PHE A N 1
ATOM 7035 C CA . PHE A 1 977 ? -40.897 -4.132 34.589 1.00 94.12 977 PHE A CA 1
ATOM 7036 C C . PHE A 1 977 ? -42.386 -3.936 34.928 1.00 94.12 977 PHE A C 1
ATOM 7038 O O . PHE A 1 977 ? -42.777 -3.838 36.095 1.00 94.12 977 PHE A O 1
ATOM 7045 N N . ASN A 1 978 ? -43.224 -3.972 33.890 1.00 93.25 978 ASN A N 1
ATOM 7046 C CA . ASN A 1 978 ? -44.675 -3.927 33.988 1.00 93.25 978 ASN A CA 1
ATOM 7047 C C . ASN A 1 978 ? -45.284 -5.052 33.129 1.00 93.25 978 ASN A C 1
ATOM 7049 O O . ASN A 1 978 ? -45.220 -4.983 31.904 1.00 93.25 978 ASN A O 1
ATOM 7053 N N . PRO A 1 979 ? -45.934 -6.075 33.715 1.00 92.62 979 PRO A N 1
ATOM 7054 C CA . PRO A 1 979 ? -46.502 -7.174 32.934 1.00 92.62 979 PRO A CA 1
ATOM 7055 C C . PRO A 1 979 ? -47.669 -6.741 32.029 1.00 92.62 979 PRO A C 1
ATOM 7057 O O . PRO A 1 979 ? -48.057 -7.502 31.150 1.00 92.62 979 PRO A O 1
ATOM 7060 N N . ALA A 1 980 ? -48.238 -5.542 32.219 1.00 92.56 980 ALA A N 1
ATOM 7061 C CA . ALA A 1 980 ? -49.293 -5.004 31.357 1.00 92.56 980 ALA A CA 1
ATOM 7062 C C . ALA A 1 980 ? -48.780 -4.425 30.022 1.00 92.56 980 ALA A C 1
ATOM 7064 O O . ALA A 1 980 ? -49.598 -4.108 29.160 1.00 92.56 980 ALA A O 1
ATOM 7065 N N . THR A 1 981 ? -47.461 -4.281 29.843 1.00 95.12 981 THR A N 1
ATOM 7066 C CA . THR A 1 981 ? -46.842 -3.820 28.584 1.00 95.12 981 THR A CA 1
ATOM 7067 C C . THR A 1 981 ? -46.208 -4.961 27.783 1.00 95.12 981 THR A C 1
ATOM 7069 O O . THR A 1 981 ? -45.551 -4.730 26.770 1.00 95.12 981 THR A O 1
ATOM 7072 N N . ILE A 1 982 ? -46.459 -6.207 28.204 1.00 96.25 982 ILE A N 1
ATOM 7073 C CA . ILE A 1 982 ? -46.015 -7.431 27.537 1.00 96.25 982 ILE A CA 1
ATOM 7074 C C . ILE A 1 982 ? -47.235 -8.196 27.010 1.00 96.25 982 ILE A C 1
ATOM 7076 O O . ILE A 1 982 ? -48.144 -8.549 27.764 1.00 96.25 982 ILE A O 1
ATOM 7080 N N . ALA A 1 983 ? -47.232 -8.507 25.716 1.00 96.38 983 ALA A N 1
ATOM 7081 C CA . ALA A 1 983 ? -48.171 -9.429 25.086 1.00 96.38 983 ALA A CA 1
ATOM 7082 C C . ALA A 1 983 ? -47.532 -10.820 24.941 1.00 96.38 983 ALA A C 1
ATOM 7084 O O . ALA A 1 983 ? -46.351 -10.932 24.620 1.00 96.38 983 ALA A O 1
ATOM 7085 N N . ILE A 1 984 ? -48.310 -11.888 25.130 1.00 97.31 984 ILE A N 1
ATOM 7086 C CA . ILE A 1 984 ? -47.848 -13.270 24.932 1.00 97.31 984 ILE A CA 1
ATOM 7087 C C . ILE A 1 984 ? -48.677 -13.899 23.811 1.00 97.31 984 ILE A C 1
ATOM 7089 O O . ILE A 1 984 ? -49.905 -13.911 23.884 1.00 97.31 984 ILE A O 1
ATOM 7093 N N . ASP A 1 985 ? -48.003 -14.419 22.791 1.00 96.31 985 ASP A N 1
ATOM 7094 C CA . ASP A 1 985 ? -48.594 -15.169 21.685 1.00 96.31 985 ASP A CA 1
ATOM 7095 C C . ASP A 1 985 ? -48.211 -16.647 21.812 1.00 96.31 985 ASP A C 1
ATOM 7097 O O . ASP A 1 985 ? -47.037 -17.017 21.766 1.00 96.31 985 ASP A O 1
ATOM 7101 N N . THR A 1 986 ? -49.221 -17.490 22.013 1.00 95.19 986 THR A N 1
ATOM 7102 C CA . THR A 1 986 ? -49.096 -18.939 22.220 1.00 95.19 986 THR A CA 1
ATOM 7103 C C . THR A 1 986 ? -49.587 -19.744 21.020 1.00 95.19 986 THR A C 1
ATOM 7105 O O . THR A 1 986 ? -49.611 -20.976 21.076 1.00 95.19 986 THR A O 1
ATOM 7108 N N . SER A 1 987 ? -49.987 -19.074 19.933 1.00 93.75 987 SER A N 1
ATOM 7109 C CA . SER A 1 987 ? -50.697 -19.696 18.813 1.00 93.75 987 SER A CA 1
ATOM 7110 C C . SER A 1 987 ? -49.905 -20.841 18.176 1.00 93.75 987 SER A C 1
ATOM 7112 O O . SER A 1 987 ? -50.448 -21.934 18.017 1.00 93.75 987 SER A O 1
ATOM 7114 N N . GLU A 1 988 ? -48.612 -20.643 17.894 1.00 94.00 988 GLU A N 1
ATOM 7115 C CA . GLU A 1 988 ? -47.733 -21.695 17.369 1.00 94.00 988 GLU A CA 1
ATOM 7116 C C . GLU A 1 988 ? -47.552 -22.845 18.373 1.00 94.00 988 GLU A C 1
ATOM 7118 O O . GLU A 1 988 ? -47.722 -24.013 18.007 1.00 94.00 988 GLU A O 1
ATOM 7123 N N . PHE A 1 989 ? -47.258 -22.532 19.641 1.00 95.06 989 PHE A N 1
ATOM 7124 C CA . PHE A 1 989 ? -47.085 -23.534 20.695 1.00 95.06 989 PHE A CA 1
ATOM 7125 C C . PHE A 1 989 ? -48.301 -24.458 20.806 1.00 95.06 989 PHE A C 1
ATOM 7127 O O . PHE A 1 989 ? -48.147 -25.682 20.758 1.00 95.06 989 PHE A O 1
ATOM 7134 N N . GLU A 1 990 ? -49.505 -23.889 20.893 1.00 93.81 990 GLU A N 1
ATOM 7135 C CA . GLU A 1 990 ? -50.756 -24.626 21.097 1.00 93.81 990 GLU A CA 1
ATOM 7136 C C . GLU A 1 990 ? -51.141 -25.520 19.909 1.00 93.81 990 GLU A C 1
ATOM 7138 O O . GLU A 1 990 ? -51.778 -26.556 20.122 1.00 93.81 990 GLU A O 1
ATOM 7143 N N . THR A 1 991 ? -50.706 -25.202 18.679 1.00 93.50 991 THR A N 1
ATOM 7144 C CA . THR A 1 991 ? -50.936 -26.093 17.520 1.00 93.50 991 THR A CA 1
ATOM 7145 C C . THR A 1 991 ? -50.277 -27.467 17.677 1.00 93.50 991 THR A C 1
ATOM 7147 O O . THR A 1 991 ? -50.801 -28.460 17.166 1.00 93.50 991 THR A O 1
ATOM 7150 N N . HIS A 1 992 ? -49.170 -27.544 18.424 1.00 92.44 992 HIS A N 1
ATOM 7151 C CA . HIS A 1 992 ? -48.415 -28.777 18.658 1.00 92.44 992 HIS A CA 1
ATOM 7152 C C . HIS A 1 992 ? -48.482 -29.277 20.112 1.00 92.44 992 HIS A C 1
ATOM 7154 O O . HIS A 1 992 ? -48.237 -30.459 20.364 1.00 92.44 992 HIS A O 1
ATOM 7160 N N . ASN A 1 993 ? -48.832 -28.406 21.064 1.00 92.69 993 ASN A N 1
ATOM 7161 C CA . ASN A 1 993 ? -48.794 -28.653 22.507 1.00 92.69 993 ASN A CA 1
ATOM 7162 C C . ASN A 1 993 ? -50.141 -28.262 23.153 1.00 92.69 993 ASN A C 1
ATOM 7164 O O . ASN A 1 993 ? -50.268 -27.169 23.705 1.00 92.69 993 ASN A O 1
ATOM 7168 N N . PRO A 1 994 ? -51.170 -29.133 23.097 1.00 89.25 994 PRO A N 1
ATOM 7169 C CA . PRO A 1 994 ? -52.523 -28.775 23.522 1.00 89.25 994 PRO A CA 1
ATOM 7170 C C . PRO A 1 994 ? -52.616 -28.447 25.018 1.00 89.25 994 PRO A C 1
ATOM 7172 O O . PRO A 1 994 ? -52.271 -29.285 25.855 1.00 89.25 994 PRO A O 1
ATOM 7175 N N . VAL A 1 995 ? -53.155 -27.272 25.345 1.00 89.00 995 VAL A N 1
ATOM 7176 C CA . VAL A 1 995 ? -53.386 -26.785 26.718 1.00 89.00 995 VAL A CA 1
ATOM 7177 C C . VAL A 1 995 ? -54.801 -27.114 27.221 1.00 89.00 995 VAL A C 1
ATOM 7179 O O . VAL A 1 995 ? -55.713 -27.363 26.430 1.00 89.00 995 VAL A O 1
ATOM 7182 N N . ASP A 1 996 ? -55.001 -27.149 28.543 1.00 87.50 996 ASP A N 1
ATOM 7183 C CA . ASP A 1 996 ? -56.330 -27.370 29.139 1.00 87.50 996 ASP A CA 1
ATOM 7184 C C . ASP A 1 996 ? -57.140 -26.060 29.210 1.00 87.50 996 ASP A C 1
ATOM 7186 O O . ASP A 1 996 ? -56.595 -24.993 29.495 1.00 87.50 996 ASP A O 1
ATOM 7190 N N . VAL A 1 997 ? -58.459 -26.138 28.988 1.00 80.62 997 VAL A N 1
ATOM 7191 C CA . VAL A 1 997 ? -59.352 -24.966 28.891 1.00 80.62 997 VAL A CA 1
ATOM 7192 C C . VAL A 1 997 ? -59.315 -24.118 30.167 1.00 80.62 997 VAL A C 1
ATOM 7194 O O . VAL A 1 997 ? -59.682 -24.580 31.245 1.00 80.62 997 VAL A O 1
ATOM 7197 N N . GLY A 1 998 ? -58.934 -22.848 30.018 1.00 79.56 998 GLY A N 1
ATOM 7198 C CA . GLY A 1 998 ? -58.805 -21.885 31.114 1.00 79.56 998 GLY A CA 1
ATOM 7199 C C . GLY A 1 998 ? -57.388 -21.763 31.680 1.00 79.56 998 GLY A C 1
ATOM 7200 O O . GLY A 1 998 ? -57.123 -20.791 32.385 1.00 79.56 998 GLY A O 1
ATOM 7201 N N . SER A 1 999 ? -56.477 -22.683 31.344 1.00 86.94 999 SER A N 1
ATOM 7202 C CA . SER A 1 999 ? -55.042 -22.485 31.581 1.00 86.94 999 SER A CA 1
ATOM 7203 C C . SER A 1 999 ? -54.545 -21.279 30.784 1.00 86.94 999 SER A C 1
ATOM 7205 O O . SER A 1 999 ? -55.091 -20.967 29.723 1.00 86.94 999 SER A O 1
ATOM 7207 N N . ARG A 1 1000 ? -53.527 -20.585 31.293 1.00 90.12 1000 ARG A N 1
ATOM 7208 C CA . ARG A 1 1000 ? -53.011 -19.354 30.678 1.00 90.12 1000 ARG A CA 1
ATOM 7209 C C . ARG A 1 1000 ? -51.499 -19.253 30.795 1.00 90.12 1000 ARG A C 1
ATOM 7211 O O . ARG A 1 1000 ? -50.917 -19.724 31.771 1.00 90.12 1000 ARG A O 1
ATOM 7218 N N . PHE A 1 1001 ? -50.895 -18.569 29.834 1.00 94.56 1001 PHE A N 1
ATOM 7219 C CA . PHE A 1 1001 ? -49.538 -18.061 29.973 1.00 94.56 1001 PHE A CA 1
ATOM 7220 C C . PHE A 1 1001 ? -49.567 -16.665 30.612 1.00 94.56 1001 PHE A C 1
ATOM 7222 O O . PHE A 1 1001 ? -50.476 -15.873 30.355 1.00 94.56 1001 PHE A O 1
ATOM 7229 N N . SER A 1 1002 ? -48.595 -16.369 31.468 1.00 94.94 1002 SER A N 1
ATOM 7230 C CA . SER A 1 1002 ? -48.404 -15.057 32.096 1.00 94.94 1002 SER A CA 1
ATOM 7231 C C . SER A 1 1002 ? -46.922 -14.803 32.377 1.00 94.94 1002 SER A C 1
ATOM 7233 O O . SER A 1 1002 ? -46.130 -15.741 32.434 1.00 94.94 1002 SER A O 1
ATOM 7235 N N . VAL A 1 1003 ? -46.531 -13.539 32.552 1.00 96.38 1003 VAL A N 1
ATOM 7236 C CA . VAL A 1 1003 ? -45.165 -13.153 32.940 1.00 96.38 1003 VAL A CA 1
ATOM 7237 C C . VAL A 1 1003 ? -45.130 -12.567 34.348 1.00 96.38 1003 VAL A C 1
ATOM 7239 O O . VAL A 1 1003 ? -46.047 -11.860 34.767 1.00 96.38 1003 VAL A O 1
ATOM 7242 N N . ALA A 1 1004 ? -44.054 -12.850 35.077 1.00 95.06 1004 ALA A N 1
ATOM 7243 C CA . ALA A 1 1004 ? -43.769 -12.284 36.393 1.00 95.06 1004 ALA A CA 1
ATOM 7244 C C . ALA A 1 1004 ? -42.267 -12.014 36.552 1.00 95.06 1004 ALA A C 1
ATOM 7246 O O . ALA A 1 1004 ? -41.455 -12.670 35.906 1.00 95.06 1004 ALA A O 1
ATOM 7247 N N . ALA A 1 1005 ? -41.896 -11.109 37.457 1.00 93.69 1005 ALA A N 1
ATOM 7248 C CA . ALA A 1 1005 ? -40.505 -10.883 37.840 1.00 93.69 1005 ALA A CA 1
ATOM 7249 C C . ALA A 1 1005 ? -40.160 -11.604 39.156 1.00 93.69 1005 ALA A C 1
ATOM 7251 O O . ALA A 1 1005 ? -40.969 -11.609 40.086 1.00 93.69 1005 ALA A O 1
ATOM 7252 N N . SER A 1 1006 ? -38.964 -12.192 39.249 1.00 93.31 1006 SER A N 1
ATOM 7253 C CA . SER A 1 1006 ? -38.397 -12.751 40.491 1.00 93.31 1006 SER A CA 1
ATOM 7254 C C . SER A 1 1006 ? -36.871 -12.770 40.412 1.00 93.31 1006 SER A C 1
ATOM 7256 O O . SER A 1 1006 ? -36.333 -13.218 39.407 1.00 93.31 1006 SER A O 1
ATOM 7258 N N . ASP A 1 1007 ? -36.174 -12.320 41.459 1.00 91.38 1007 ASP A N 1
ATOM 7259 C CA . ASP A 1 1007 ? -34.700 -12.328 41.559 1.00 91.38 1007 ASP A CA 1
ATOM 7260 C C . ASP A 1 1007 ? -33.982 -11.781 40.303 1.00 91.38 1007 ASP A C 1
ATOM 7262 O O . ASP A 1 1007 ? -33.095 -12.432 39.752 1.00 91.38 1007 ASP A O 1
ATOM 7266 N N . ASN A 1 1008 ? -34.420 -10.609 39.821 1.00 92.50 1008 ASN A N 1
ATOM 7267 C CA . ASN A 1 1008 ? -33.975 -9.957 38.577 1.00 92.50 1008 ASN A CA 1
ATOM 7268 C C . ASN A 1 1008 ? -34.114 -10.821 37.303 1.00 92.50 1008 ASN A C 1
ATOM 7270 O O . ASN A 1 1008 ? -33.403 -10.625 36.321 1.00 92.50 1008 ASN A O 1
ATOM 7274 N N . ARG A 1 1009 ? -35.067 -11.761 37.289 1.00 95.38 1009 ARG A N 1
ATOM 7275 C CA . ARG A 1 1009 ? -35.446 -12.559 36.113 1.00 95.38 1009 ARG A CA 1
ATOM 7276 C C . ARG A 1 1009 ? -36.875 -12.294 35.679 1.00 95.38 1009 ARG A C 1
ATOM 7278 O O . ARG A 1 1009 ? -37.751 -12.113 36.528 1.00 95.38 1009 ARG A O 1
ATOM 7285 N N . ILE A 1 1010 ? -37.117 -12.378 34.373 1.00 96.69 1010 ILE A N 1
ATOM 7286 C CA . ILE A 1 1010 ? -38.463 -12.498 33.807 1.00 96.69 1010 ILE A CA 1
ATOM 7287 C C . ILE A 1 1010 ? -38.794 -13.990 33.713 1.00 96.69 1010 ILE A C 1
ATOM 7289 O O . ILE A 1 1010 ? -38.063 -14.771 33.102 1.00 96.69 1010 ILE A O 1
ATOM 7293 N N . ILE A 1 1011 ? -39.899 -14.382 34.341 1.00 97.06 1011 ILE A N 1
ATOM 7294 C CA . ILE A 1 1011 ? -40.399 -15.753 34.416 1.00 97.06 1011 ILE A CA 1
ATOM 7295 C C . ILE A 1 1011 ? -41.677 -15.858 33.582 1.00 97.06 1011 ILE A C 1
ATOM 7297 O O . ILE A 1 1011 ? -42.684 -15.230 33.923 1.00 97.06 1011 ILE A O 1
ATOM 7301 N N . LEU A 1 1012 ? -41.660 -16.688 32.540 1.00 97.50 1012 LEU A N 1
ATOM 7302 C CA . LEU A 1 1012 ? -42.864 -17.123 31.837 1.00 97.50 1012 LEU A CA 1
ATOM 7303 C C . LEU A 1 1012 ? -43.506 -18.272 32.622 1.00 97.50 1012 LEU A C 1
ATOM 7305 O O . LEU A 1 1012 ? -42.860 -19.271 32.942 1.00 97.50 1012 LEU A O 1
ATOM 7309 N N . ARG A 1 1013 ? -44.787 -18.127 32.947 1.00 96.25 1013 ARG A N 1
ATOM 7310 C CA . ARG A 1 1013 ? -45.562 -19.076 33.744 1.00 96.25 1013 ARG A CA 1
ATOM 7311 C C . ARG A 1 1013 ? -46.651 -19.689 32.884 1.00 96.25 1013 ARG A C 1
ATOM 7313 O O . ARG A 1 1013 ? -47.459 -18.956 32.322 1.00 96.25 1013 ARG A O 1
ATOM 7320 N N . TYR A 1 1014 ? -46.718 -21.015 32.838 1.00 95.62 1014 TYR A N 1
ATOM 7321 C CA . TYR A 1 1014 ? -47.921 -21.723 32.410 1.00 95.62 1014 TYR A CA 1
ATOM 7322 C C . TYR A 1 1014 ? -48.732 -22.067 33.660 1.00 95.62 1014 TYR A C 1
ATOM 7324 O O . TYR A 1 1014 ? -48.352 -22.939 34.446 1.00 95.62 1014 TYR A O 1
ATOM 7332 N N . GLU A 1 1015 ? -49.832 -21.349 33.869 1.00 91.56 1015 GLU A N 1
ATOM 7333 C CA . GLU A 1 1015 ? -50.731 -21.541 35.002 1.00 91.56 1015 GLU A CA 1
ATOM 7334 C C . GLU A 1 1015 ? -51.901 -22.433 34.595 1.00 91.56 1015 GLU A C 1
ATOM 7336 O O . GLU A 1 1015 ? -52.720 -22.064 33.752 1.00 91.56 1015 GLU A O 1
ATOM 7341 N N . VAL A 1 1016 ? -52.015 -23.593 35.242 1.00 88.44 1016 VAL A N 1
ATOM 7342 C CA . VAL A 1 1016 ? -53.188 -24.461 35.108 1.00 88.44 1016 VAL A CA 1
ATOM 7343 C C . VAL A 1 1016 ? -54.278 -24.012 36.067 1.00 88.44 1016 VAL A C 1
ATOM 7345 O O . VAL A 1 1016 ? -54.040 -23.857 37.268 1.00 88.44 1016 VAL A O 1
ATOM 7348 N N . VAL A 1 1017 ? -55.498 -23.838 35.559 1.00 77.25 1017 VAL A N 1
ATOM 7349 C CA . VAL A 1 1017 ? -56.667 -23.725 36.438 1.00 77.25 1017 VAL A CA 1
ATOM 7350 C C . VAL A 1 1017 ? -56.824 -25.072 37.140 1.00 77.25 1017 VAL A C 1
ATOM 7352 O O . VAL A 1 1017 ? -56.946 -26.088 36.454 1.00 77.25 1017 VAL A O 1
ATOM 7355 N N . PRO A 1 1018 ? -56.832 -25.128 38.486 1.00 56.59 1018 PRO A N 1
ATOM 7356 C CA . PRO A 1 1018 ? -57.117 -26.372 39.174 1.00 56.59 1018 PRO A CA 1
ATOM 7357 C C . PRO A 1 1018 ? -58.515 -26.819 38.764 1.00 56.59 1018 PRO A C 1
ATOM 7359 O O . PRO A 1 1018 ? -59.488 -26.111 39.045 1.00 56.59 1018 PRO A O 1
ATOM 7362 N N . GLU A 1 1019 ? -58.631 -27.982 38.116 1.00 55.03 1019 GLU A N 1
ATOM 7363 C CA . GLU A 1 1019 ? -59.937 -28.606 37.941 1.00 55.03 1019 GLU A CA 1
ATOM 7364 C C . GLU A 1 1019 ? -60.603 -28.651 39.325 1.00 55.03 1019 GLU A C 1
ATOM 7366 O O . GLU A 1 1019 ? -59.997 -29.178 40.269 1.00 55.03 1019 GLU A O 1
ATOM 7371 N N . PRO A 1 1020 ? -61.821 -28.103 39.504 1.00 47.47 1020 PRO A N 1
ATOM 7372 C CA . PRO A 1 1020 ? -62.542 -28.284 40.748 1.00 47.47 1020 PRO A CA 1
ATOM 7373 C C . PRO A 1 1020 ? -62.833 -29.776 40.856 1.00 47.47 1020 PRO A C 1
ATOM 7375 O O . PRO A 1 1020 ? -63.758 -30.276 40.209 1.00 47.47 1020 PRO A O 1
ATOM 7378 N N . ALA A 1 1021 ? -61.998 -30.478 41.633 1.00 49.00 1021 ALA A N 1
ATOM 7379 C CA . ALA A 1 1021 ? -61.995 -31.930 41.728 1.00 49.00 1021 ALA A CA 1
ATOM 7380 C C . ALA A 1 1021 ? -63.439 -32.412 41.842 1.00 49.00 1021 ALA A C 1
ATOM 7382 O O . ALA A 1 1021 ? -64.185 -31.945 42.707 1.00 49.00 1021 ALA A O 1
ATOM 7383 N N . THR A 1 1022 ? -63.856 -33.302 40.940 1.00 54.56 1022 THR A N 1
ATOM 7384 C CA . THR A 1 1022 ? -65.282 -33.567 40.669 1.00 54.56 1022 THR A CA 1
ATOM 7385 C C . THR A 1 1022 ? -66.043 -34.034 41.924 1.00 54.56 1022 THR A C 1
ATOM 7387 O O . THR A 1 1022 ? -67.263 -33.892 42.026 1.00 54.56 1022 THR A O 1
ATOM 7390 N N . SER A 1 1023 ? -65.305 -34.521 42.927 1.00 50.59 1023 SER A N 1
ATOM 7391 C CA . SER A 1 1023 ? -65.733 -34.818 44.296 1.00 50.59 1023 SER A CA 1
ATOM 7392 C C . SER A 1 1023 ? -66.306 -33.628 45.085 1.00 50.59 1023 SER A C 1
ATOM 7394 O O . SER A 1 1023 ? -67.235 -33.840 45.865 1.00 50.59 1023 SER A O 1
ATOM 7396 N N . ALA A 1 1024 ? -65.827 -32.393 44.910 1.00 49.75 1024 ALA A N 1
ATOM 7397 C CA . ALA A 1 1024 ? -66.313 -31.220 45.646 1.00 49.75 1024 ALA A CA 1
ATOM 7398 C C . ALA A 1 1024 ? -67.751 -30.848 45.240 1.00 49.75 1024 ALA A C 1
ATOM 7400 O O . ALA A 1 1024 ? -68.617 -30.649 46.096 1.00 49.75 1024 ALA A O 1
ATOM 7401 N N . VAL A 1 1025 ? -68.036 -30.851 43.932 1.00 55.66 1025 VAL A N 1
ATOM 7402 C CA . VAL A 1 1025 ? -69.381 -30.590 43.390 1.00 55.66 1025 VAL A CA 1
ATOM 7403 C C . VAL A 1 1025 ? -70.331 -31.759 43.690 1.00 55.66 1025 VAL A C 1
ATOM 7405 O O . VAL A 1 1025 ? -71.483 -31.537 44.068 1.00 55.66 1025 VAL A O 1
ATOM 7408 N N . LEU A 1 1026 ? -69.843 -33.006 43.641 1.00 53.00 1026 LEU A N 1
ATOM 7409 C CA . LEU A 1 1026 ? -70.607 -34.188 44.071 1.00 53.00 1026 LEU A CA 1
ATOM 7410 C C . LEU A 1 1026 ? -70.926 -34.196 45.580 1.00 53.00 1026 LEU A C 1
ATOM 7412 O O . LEU A 1 1026 ? -71.990 -34.677 45.971 1.00 53.00 1026 LEU A O 1
ATOM 7416 N N . SER A 1 1027 ? -70.063 -33.623 46.424 1.00 52.50 1027 SER A N 1
ATOM 7417 C CA . SER A 1 1027 ? -70.287 -33.544 47.879 1.00 52.50 1027 SER A CA 1
ATOM 7418 C C . SER A 1 1027 ? -71.355 -32.512 48.259 1.00 52.50 1027 SER A C 1
ATOM 7420 O O . SER A 1 1027 ? -72.182 -32.775 49.132 1.00 52.50 1027 SER A O 1
ATOM 7422 N N . LEU A 1 1028 ? -71.393 -31.362 47.576 1.00 51.19 1028 LEU A N 1
ATOM 7423 C CA . LEU A 1 1028 ? -72.430 -30.337 47.771 1.00 51.19 1028 LEU A CA 1
ATOM 7424 C C . LEU A 1 1028 ? -73.777 -30.724 47.134 1.00 51.19 1028 LEU A C 1
ATOM 7426 O O . LEU A 1 1028 ? -74.830 -30.408 47.692 1.00 51.19 1028 LEU A O 1
ATOM 7430 N N . GLY A 1 1029 ? -73.771 -31.481 46.031 1.00 50.25 1029 GLY A N 1
ATOM 7431 C CA . GLY A 1 1029 ? -74.994 -32.008 45.411 1.00 50.25 1029 GLY A CA 1
ATOM 7432 C C . GLY A 1 1029 ? -75.746 -33.040 46.268 1.00 50.25 1029 GLY A C 1
ATOM 7433 O O . GLY A 1 1029 ? -76.970 -33.145 46.175 1.00 50.25 1029 GLY A O 1
ATOM 7434 N N . ALA A 1 1030 ? -75.048 -33.777 47.139 1.00 52.06 1030 ALA A N 1
ATOM 7435 C CA . ALA A 1 1030 ? -75.634 -34.870 47.921 1.00 52.06 1030 ALA A CA 1
ATOM 7436 C C . ALA A 1 1030 ? -76.498 -34.419 49.121 1.00 52.06 1030 ALA A C 1
ATOM 7438 O O . ALA A 1 1030 ? -77.352 -35.180 49.576 1.00 52.06 1030 ALA A O 1
ATOM 7439 N N . ILE A 1 1031 ? -76.320 -33.192 49.628 1.00 50.50 1031 ILE A N 1
ATOM 7440 C CA . ILE A 1 1031 ? -77.027 -32.701 50.831 1.00 50.50 1031 ILE A CA 1
ATOM 7441 C C . ILE A 1 1031 ? -78.408 -32.095 50.498 1.00 50.50 1031 ILE A C 1
ATOM 7443 O O . ILE A 1 1031 ? -79.296 -32.073 51.349 1.00 50.50 1031 ILE A O 1
ATOM 7447 N N . LEU A 1 1032 ? -78.646 -31.679 49.248 1.00 44.56 1032 LEU A N 1
ATOM 7448 C CA . LEU A 1 1032 ? -79.901 -31.033 48.822 1.00 44.56 1032 LEU A CA 1
ATOM 7449 C C . LEU A 1 1032 ? -80.964 -31.991 48.240 1.00 44.56 1032 LEU A C 1
ATOM 7451 O O . LEU A 1 1032 ? -82.057 -31.551 47.885 1.00 44.56 1032 LEU A O 1
ATOM 7455 N N . LEU A 1 1033 ? -80.691 -33.300 48.170 1.00 41.34 1033 LEU A N 1
ATOM 7456 C CA . LEU A 1 1033 ? -81.548 -34.286 47.482 1.00 41.34 1033 LEU A CA 1
ATOM 7457 C C . LEU A 1 1033 ? -82.390 -35.204 48.395 1.00 41.34 1033 LEU A C 1
ATOM 7459 O O . LEU A 1 1033 ? -83.059 -36.116 47.910 1.00 41.34 1033 LEU A O 1
ATOM 7463 N N . ALA A 1 1034 ? -82.467 -34.911 49.697 1.00 48.31 1034 ALA A N 1
ATOM 7464 C CA . ALA A 1 1034 ? -83.361 -35.578 50.657 1.00 48.31 1034 ALA A CA 1
ATOM 7465 C C . ALA A 1 1034 ? -84.551 -34.680 51.091 1.00 48.31 1034 ALA A C 1
ATOM 7467 O O . ALA A 1 1034 ? -84.879 -34.587 52.272 1.00 48.31 1034 ALA A O 1
ATOM 7468 N N . GLY A 1 1035 ? -85.193 -33.997 50.127 1.00 36.84 1035 GLY A N 1
ATOM 7469 C CA . GLY A 1 1035 ? -86.105 -32.854 50.362 1.00 36.84 1035 GLY A CA 1
ATOM 7470 C C . GLY A 1 1035 ? -87.591 -33.002 49.976 1.00 36.84 1035 GLY A C 1
ATOM 7471 O O . GLY A 1 1035 ? -88.332 -32.034 50.089 1.00 36.84 1035 GLY A O 1
ATOM 7472 N N . ARG A 1 1036 ? -88.046 -34.205 49.591 1.00 35.91 1036 ARG A N 1
ATOM 7473 C CA . ARG A 1 1036 ? -89.468 -34.623 49.443 1.00 35.91 1036 ARG A CA 1
ATOM 7474 C C . ARG A 1 1036 ? -90.290 -34.089 48.242 1.00 35.91 1036 ARG A C 1
ATOM 7476 O O . ARG A 1 1036 ? -90.519 -32.908 48.032 1.00 35.91 1036 ARG A O 1
ATOM 7483 N N . CYS A 1 1037 ? -90.852 -35.055 47.513 1.00 30.42 1037 CYS A N 1
ATOM 7484 C CA . CYS A 1 1037 ? -91.760 -34.912 46.368 1.00 30.42 1037 CYS A CA 1
ATOM 7485 C C . CYS A 1 1037 ? -93.134 -34.281 46.714 1.00 30.42 1037 CYS A C 1
ATOM 7487 O O . CYS A 1 1037 ? -93.682 -34.574 47.778 1.00 30.42 1037 CYS A O 1
ATOM 7489 N N . GLY A 1 1038 ? -93.742 -33.524 45.779 1.00 30.52 1038 GLY A N 1
ATOM 7490 C CA . GLY A 1 1038 ? -94.960 -32.725 46.039 1.00 30.52 1038 GLY A CA 1
ATOM 7491 C C . GLY A 1 1038 ? -95.923 -32.413 44.869 1.00 30.52 1038 GLY A C 1
ATOM 7492 O O . GLY A 1 1038 ? -96.556 -31.373 44.909 1.00 30.52 1038 GLY A O 1
ATOM 7493 N N . ARG A 1 1039 ? -96.078 -33.307 43.874 1.00 32.59 1039 ARG A N 1
ATOM 7494 C CA . ARG A 1 1039 ? -97.194 -33.382 42.875 1.00 32.59 1039 ARG A CA 1
ATOM 7495 C C . ARG A 1 1039 ? -97.535 -32.165 41.960 1.00 32.59 1039 ARG A C 1
ATOM 7497 O O . ARG A 1 1039 ? -98.116 -31.179 42.384 1.00 32.59 1039 ARG A O 1
ATOM 7504 N N . ARG A 1 1040 ? -97.349 -32.390 40.643 1.00 30.98 1040 ARG A N 1
ATOM 7505 C CA . ARG A 1 1040 ? -98.330 -32.290 39.510 1.00 30.98 1040 ARG A CA 1
ATOM 7506 C C . ARG A 1 1040 ? -99.738 -31.706 39.823 1.00 30.98 1040 ARG A C 1
ATOM 7508 O O . ARG A 1 1040 ? -100.320 -32.101 40.825 1.00 30.98 1040 ARG A O 1
ATOM 7515 N N . CYS A 1 1041 ? -100.445 -30.975 38.941 1.00 27.42 1041 CYS A N 1
ATOM 7516 C CA . CYS A 1 1041 ? -100.300 -30.710 37.488 1.00 27.42 1041 CYS A CA 1
ATOM 7517 C C . CYS A 1 1041 ? -101.296 -29.611 37.002 1.00 27.42 1041 CYS A C 1
ATOM 7519 O O . CYS A 1 1041 ? -102.097 -29.134 37.797 1.00 27.42 1041 CYS A O 1
ATOM 7521 N N . VAL A 1 1042 ? -101.348 -29.403 35.668 1.00 27.48 1042 VAL A N 1
ATOM 7522 C CA . VAL A 1 1042 ? -102.392 -28.749 34.819 1.00 27.48 1042 VAL A CA 1
ATOM 7523 C C . VAL A 1 1042 ? -101.966 -27.385 34.228 1.00 27.48 1042 VAL A C 1
ATOM 7525 O O . VAL A 1 1042 ? -100.994 -26.788 34.671 1.00 27.48 1042 VAL A O 1
ATOM 7528 N N . SER A 1 1043 ? -102.566 -27.019 33.087 1.00 31.02 1043 SER A N 1
ATOM 7529 C CA . SER A 1 1043 ? -101.933 -26.352 31.934 1.00 31.02 1043 SER A CA 1
ATOM 7530 C C . SER A 1 1043 ? -102.727 -25.138 31.398 1.00 31.02 1043 SER A C 1
ATOM 7532 O O . SER A 1 1043 ? -103.872 -24.928 31.788 1.00 31.02 1043 SER A O 1
ATOM 7534 N N . ILE A 1 1044 ? -102.143 -24.468 30.390 1.00 31.92 1044 ILE A N 1
ATOM 7535 C CA . ILE A 1 1044 ? -102.718 -23.500 29.427 1.00 31.92 1044 ILE A CA 1
ATOM 7536 C C . ILE A 1 1044 ? -102.910 -22.052 29.932 1.00 31.92 1044 ILE A C 1
ATOM 7538 O O . ILE A 1 1044 ? -103.842 -21.787 30.685 1.00 31.92 1044 ILE A O 1
ATOM 7542 N N . HIS A 1 1045 ? -102.123 -21.101 29.392 1.00 28.66 1045 HIS A N 1
ATOM 7543 C CA . HIS A 1 1045 ? -102.601 -20.001 28.513 1.00 28.66 1045 HIS A CA 1
ATOM 7544 C C . HIS A 1 1045 ? -101.457 -19.128 27.935 1.00 28.66 1045 HIS A C 1
ATOM 7546 O O . HIS A 1 1045 ? -100.476 -18.842 28.614 1.00 28.66 1045 HIS A O 1
ATOM 7552 N N . ARG A 1 1046 ? -101.616 -18.680 26.675 1.00 35.16 1046 ARG A N 1
ATOM 7553 C CA . ARG A 1 1046 ? -101.021 -17.434 26.120 1.00 35.16 1046 ARG A CA 1
ATOM 7554 C C . ARG A 1 1046 ? -102.043 -16.289 26.322 1.00 35.16 1046 ARG A C 1
ATOM 7556 O O . ARG A 1 1046 ? -103.213 -16.624 26.532 1.00 35.16 1046 ARG A O 1
ATOM 7563 N N . PRO A 1 1047 ? -101.685 -14.988 26.217 1.00 42.97 1047 PRO A N 1
ATOM 7564 C CA . PRO A 1 1047 ? -101.731 -14.299 24.900 1.00 42.97 1047 PRO A CA 1
ATOM 7565 C C . PRO A 1 1047 ? -100.668 -13.156 24.715 1.00 42.97 1047 PRO A C 1
ATOM 7567 O O . PRO A 1 1047 ? -100.054 -12.757 25.691 1.00 42.97 1047 PRO A O 1
ATOM 7570 N N . PHE A 1 1048 ? -100.235 -12.822 23.477 1.00 29.09 1048 PHE A N 1
ATOM 7571 C CA . PHE A 1 1048 ? -100.447 -11.544 22.711 1.00 29.09 1048 PHE A CA 1
ATOM 7572 C C . PHE A 1 1048 ? -99.840 -10.239 23.316 1.00 29.09 1048 PHE A C 1
ATOM 7574 O O . PHE A 1 1048 ? -99.854 -10.094 24.527 1.00 29.09 1048 PHE A O 1
ATOM 7581 N N . SER A 1 1049 ? -99.366 -9.210 22.578 1.00 28.17 1049 SER A N 1
ATOM 7582 C CA . SER A 1 1049 ? -99.089 -8.965 21.131 1.00 28.17 1049 SER A CA 1
ATOM 7583 C C . SER A 1 1049 ? -98.450 -7.557 20.912 1.00 28.17 1049 SER A C 1
ATOM 7585 O O . SER A 1 1049 ? -98.137 -6.904 21.899 1.00 28.17 1049 SER A O 1
ATOM 7587 N N . SER A 1 1050 ? -98.364 -7.077 19.647 1.00 28.31 1050 SER A N 1
ATOM 7588 C CA . SER A 1 1050 ? -97.950 -5.729 19.137 1.00 28.31 1050 SER A CA 1
ATOM 7589 C C . SER A 1 1050 ? -96.451 -5.376 19.275 1.00 28.31 1050 SER A C 1
ATOM 7591 O O . SER A 1 1050 ? -95.882 -5.611 20.328 1.00 28.31 1050 SER A O 1
ATOM 7593 N N . SER A 1 1051 ? -95.688 -4.988 18.232 1.00 28.19 1051 SER A N 1
ATOM 7594 C CA . SER A 1 1051 ? -95.796 -3.849 17.273 1.00 28.19 1051 SER A CA 1
ATOM 7595 C C . SER A 1 1051 ? -95.740 -2.481 17.978 1.00 28.19 1051 SER A C 1
ATOM 7597 O O . SER A 1 1051 ? -96.419 -2.323 18.980 1.00 28.19 1051 SER A O 1
ATOM 7599 N N . ALA A 1 1052 ? -95.026 -1.446 17.521 1.00 30.38 1052 ALA A N 1
ATOM 7600 C CA . ALA A 1 1052 ? -94.538 -1.095 16.178 1.00 30.38 1052 ALA A CA 1
ATOM 7601 C C . ALA A 1 1052 ? -93.235 -0.232 16.290 1.00 30.38 1052 ALA A C 1
ATOM 7603 O O . ALA A 1 1052 ? -92.850 0.086 17.407 1.00 30.38 1052 ALA A O 1
ATOM 7604 N N . VAL A 1 1053 ? -92.414 -0.075 15.237 1.00 28.97 1053 VAL A N 1
ATOM 7605 C CA . VAL A 1 1053 ? -92.281 1.121 14.348 1.00 28.97 1053 VAL A CA 1
ATOM 7606 C C . VAL A 1 1053 ? -91.671 2.379 15.011 1.00 28.97 1053 VAL A C 1
ATOM 7608 O O . VAL A 1 1053 ? -91.915 2.653 16.176 1.00 28.97 1053 VAL A O 1
ATOM 7611 N N . ALA A 1 1054 ? -90.863 3.101 14.219 1.00 30.69 1054 ALA A N 1
ATOM 7612 C CA . ALA A 1 1054 ? -90.250 4.417 14.469 1.00 30.69 1054 ALA A CA 1
ATOM 7613 C C . ALA A 1 1054 ? -91.258 5.472 15.015 1.00 30.69 1054 ALA A C 1
ATOM 7615 O O . ALA A 1 1054 ? -92.467 5.280 14.895 1.00 30.69 1054 ALA A O 1
ATOM 7616 N N . ASP A 1 1055 ? -90.854 6.601 15.607 1.00 28.36 1055 ASP A N 1
ATOM 7617 C CA . ASP A 1 1055 ? -90.056 7.646 14.944 1.00 28.36 1055 ASP A CA 1
ATOM 7618 C C . ASP A 1 1055 ? -89.605 8.779 15.900 1.00 28.36 1055 ASP A C 1
ATOM 7620 O O . ASP A 1 1055 ? -90.197 8.946 16.961 1.00 28.36 1055 ASP A O 1
ATOM 7624 N N . GLU A 1 1056 ? -88.608 9.552 15.447 1.00 29.11 1056 GLU A N 1
ATOM 7625 C CA . GLU A 1 1056 ? -88.336 10.992 15.683 1.00 29.11 1056 GLU A CA 1
ATOM 7626 C C . GLU A 1 1056 ? -88.309 11.682 17.085 1.00 29.11 1056 GLU A C 1
ATOM 7628 O O . GLU A 1 1056 ? -89.260 11.612 17.857 1.00 29.11 1056 GLU A O 1
ATOM 7633 N N . ARG A 1 1057 ? -87.299 12.580 17.231 1.00 27.84 1057 ARG A N 1
ATOM 7634 C CA . ARG A 1 1057 ? -87.285 13.891 17.960 1.00 27.84 1057 ARG A CA 1
ATOM 7635 C C . ARG A 1 1057 ? -87.289 13.900 19.508 1.00 27.84 1057 ARG A C 1
ATOM 7637 O O . ARG A 1 1057 ? -87.878 13.028 20.132 1.00 27.84 1057 ARG A O 1
ATOM 7644 N N . ASP A 1 1058 ? -86.716 14.888 20.215 1.00 29.20 1058 ASP A N 1
ATOM 7645 C CA . ASP A 1 1058 ? -85.802 16.021 19.898 1.00 29.20 1058 ASP A CA 1
ATOM 7646 C C . ASP A 1 1058 ? -85.144 16.534 21.215 1.00 29.20 1058 ASP A C 1
ATOM 7648 O O . ASP A 1 1058 ? -85.665 16.205 22.280 1.00 29.20 1058 ASP A O 1
ATOM 7652 N N . GLU A 1 1059 ? -84.108 17.395 21.124 1.00 33.06 1059 GLU A N 1
ATOM 7653 C CA . GLU A 1 1059 ? -83.537 18.276 22.197 1.00 33.06 1059 GLU A CA 1
ATOM 7654 C C . GLU A 1 1059 ? -82.891 17.592 23.451 1.00 33.06 1059 GLU A C 1
ATOM 7656 O O . GLU A 1 1059 ? -83.356 16.558 23.917 1.00 33.06 1059 GLU A O 1
ATOM 7661 N N . THR A 1 1060 ? -81.815 18.070 24.112 1.00 33.59 1060 THR A N 1
ATOM 7662 C CA . THR A 1 1060 ? -80.843 19.196 23.948 1.00 33.59 1060 THR A CA 1
ATOM 7663 C C . THR A 1 1060 ? -79.619 18.963 24.867 1.00 33.59 1060 THR A C 1
ATOM 7665 O O . THR A 1 1060 ? -79.815 18.391 25.936 1.00 33.59 1060 THR A O 1
ATOM 7668 N N . ASP A 1 1061 ? -78.449 19.513 24.492 1.00 35.06 1061 ASP A N 1
ATOM 7669 C CA . ASP A 1 1061 ? -77.230 19.821 25.295 1.00 35.06 1061 ASP A CA 1
ATOM 7670 C C . ASP A 1 1061 ? -76.530 18.648 26.063 1.00 35.06 1061 ASP A C 1
ATOM 7672 O O . ASP A 1 1061 ? -77.153 17.659 26.434 1.00 35.06 1061 ASP A O 1
ATOM 7676 N N . ASP A 1 1062 ? -75.212 18.628 26.322 1.00 32.66 1062 ASP A N 1
ATOM 7677 C CA . ASP A 1 1062 ? -74.194 19.694 26.288 1.00 32.66 1062 ASP A CA 1
ATOM 7678 C C . ASP A 1 1062 ? -72.757 19.144 26.027 1.00 32.66 1062 ASP A C 1
ATOM 7680 O O . ASP A 1 1062 ? -72.442 18.024 26.421 1.00 32.66 1062 ASP A O 1
ATOM 7684 N N . ASP A 1 1063 ? -71.926 19.988 25.404 1.00 33.34 1063 ASP A N 1
ATOM 7685 C CA . ASP A 1 1063 ? -70.447 20.148 25.391 1.00 33.34 1063 ASP A CA 1
ATOM 7686 C C . ASP A 1 1063 ? -69.369 19.008 25.263 1.00 33.34 1063 ASP A C 1
ATOM 7688 O O . ASP A 1 1063 ? -69.460 17.917 25.814 1.00 33.34 1063 ASP A O 1
ATOM 7692 N N . GLN A 1 1064 ? -68.241 19.411 24.634 1.00 31.34 1064 GLN A N 1
ATOM 7693 C CA . GLN A 1 1064 ? -66.853 18.868 24.592 1.00 31.34 1064 GLN A CA 1
ATOM 7694 C C . GLN A 1 1064 ? -66.523 17.461 24.016 1.00 31.34 1064 GLN A C 1
ATOM 7696 O O . GLN A 1 1064 ? -67.050 16.445 24.454 1.00 31.34 1064 GLN A O 1
ATOM 7701 N N . GLY A 1 1065 ? -65.449 17.389 23.196 1.00 29.52 1065 GLY A N 1
ATOM 7702 C CA . GLY A 1 1065 ? -64.516 16.237 23.229 1.00 29.52 1065 GLY A CA 1
ATOM 7703 C C . GLY A 1 1065 ? -63.977 15.642 21.912 1.00 29.52 1065 GLY A C 1
ATOM 7704 O O . GLY A 1 1065 ? -64.414 14.570 21.531 1.00 29.52 1065 GLY A O 1
ATOM 7705 N N . ALA A 1 1066 ? -63.001 16.320 21.291 1.00 30.77 1066 ALA A N 1
ATOM 7706 C CA . ALA A 1 1066 ? -61.811 15.815 20.563 1.00 30.77 1066 ALA A CA 1
ATOM 7707 C C . ALA A 1 1066 ? -61.805 14.501 19.713 1.00 30.77 1066 ALA A C 1
ATOM 7709 O O . ALA A 1 1066 ? -62.137 13.424 20.187 1.00 30.77 1066 ALA A O 1
ATOM 7710 N N . GLU A 1 1067 ? -61.242 14.633 18.497 1.00 31.12 1067 GLU A N 1
ATOM 7711 C CA . GLU A 1 1067 ? -60.188 13.771 17.895 1.00 31.12 1067 GLU A CA 1
ATOM 7712 C C . GLU A 1 1067 ? -60.358 12.230 17.880 1.00 31.12 1067 GLU A C 1
ATOM 7714 O O . GLU A 1 1067 ? -60.201 11.573 18.903 1.00 31.12 1067 GLU A O 1
ATOM 7719 N N . ASN A 1 1068 ? -60.518 11.610 16.693 1.00 28.78 1068 ASN A N 1
ATOM 7720 C CA . ASN A 1 1068 ? -59.368 11.189 15.858 1.00 28.78 1068 ASN A CA 1
ATOM 7721 C C . ASN A 1 1068 ? -59.731 10.389 14.577 1.00 28.78 1068 ASN A C 1
ATOM 7723 O O . ASN A 1 1068 ? -60.841 9.883 14.432 1.00 28.78 1068 ASN A O 1
ATOM 7727 N N . ASP A 1 1069 ? -58.725 10.308 13.700 1.00 30.16 1069 ASP A N 1
ATOM 7728 C CA . ASP A 1 1069 ? -58.393 9.295 12.681 1.00 30.16 1069 ASP A CA 1
ATOM 7729 C C . ASP A 1 1069 ? -59.292 9.026 11.449 1.00 30.16 1069 ASP A C 1
ATOM 7731 O O . ASP A 1 1069 ? -60.433 8.575 11.507 1.00 30.16 1069 ASP A O 1
ATOM 7735 N N . GLU A 1 1070 ? -58.676 9.323 10.296 1.00 31.91 1070 GLU A N 1
ATOM 7736 C CA . GLU A 1 1070 ? -58.419 8.424 9.155 1.00 31.91 1070 GLU A CA 1
ATOM 7737 C C . GLU A 1 1070 ? -59.447 7.326 8.799 1.00 31.91 1070 GLU A C 1
ATOM 7739 O O . GLU A 1 1070 ? -59.667 6.384 9.551 1.00 31.91 1070 GLU A O 1
ATOM 7744 N N . ASP A 1 1071 ? -59.912 7.326 7.539 1.00 28.94 1071 ASP A N 1
ATOM 7745 C CA . ASP A 1 1071 ? -59.316 6.388 6.569 1.00 28.94 1071 ASP A CA 1
ATOM 7746 C C . ASP A 1 1071 ? -59.499 6.840 5.095 1.00 28.94 1071 ASP A C 1
ATOM 7748 O O . ASP A 1 1071 ? -60.149 7.836 4.763 1.00 28.94 1071 ASP A O 1
ATOM 7752 N N . CYS A 1 1072 ? -58.840 6.091 4.223 1.00 25.44 1072 CYS A N 1
ATOM 7753 C CA . CYS A 1 1072 ? -58.388 6.346 2.873 1.00 25.44 1072 CYS A CA 1
ATOM 7754 C C . CYS A 1 1072 ? -59.425 6.478 1.740 1.00 25.44 1072 CYS A C 1
ATOM 7756 O O . CYS A 1 1072 ? -60.419 5.766 1.649 1.00 25.44 1072 CYS A O 1
ATOM 7758 N N . GLN A 1 1073 ? -58.965 7.241 0.738 1.00 30.05 1073 GLN A N 1
ATOM 7759 C CA . GLN A 1 1073 ? -59.128 7.039 -0.712 1.00 30.05 1073 GLN A CA 1
ATOM 7760 C C . GLN A 1 1073 ? -60.504 7.231 -1.380 1.00 30.05 1073 GLN A C 1
ATOM 7762 O O . GLN A 1 1073 ? -61.506 6.585 -1.097 1.00 30.05 1073 GLN A O 1
ATOM 7767 N N . GLY A 1 1074 ? -60.479 8.065 -2.426 1.00 29.14 1074 GLY A N 1
ATOM 7768 C CA . GLY A 1 1074 ? -61.604 8.314 -3.324 1.00 29.14 1074 GLY A CA 1
ATOM 7769 C C . GLY A 1 1074 ? -61.281 9.377 -4.375 1.00 29.14 1074 GLY A C 1
ATOM 7770 O O . GLY A 1 1074 ? -62.024 10.344 -4.514 1.00 29.14 1074 GLY A O 1
ATOM 7771 N N . ASP A 1 1075 ? -60.149 9.247 -5.076 1.00 30.17 1075 ASP A N 1
ATOM 7772 C CA . ASP A 1 1075 ? -59.793 10.171 -6.160 1.00 30.17 1075 ASP A CA 1
ATOM 7773 C C . ASP A 1 1075 ? -60.811 10.087 -7.309 1.00 30.17 1075 ASP A C 1
ATOM 7775 O O . ASP A 1 1075 ? -61.030 9.021 -7.885 1.00 30.17 1075 ASP A O 1
ATOM 7779 N N . THR A 1 1076 ? -61.432 11.216 -7.656 1.00 30.78 1076 THR A N 1
ATOM 7780 C CA . THR A 1 1076 ? -61.418 11.730 -9.039 1.00 30.78 1076 THR A CA 1
ATOM 7781 C C . THR A 1 1076 ? -62.032 13.128 -9.124 1.00 30.78 1076 THR A C 1
ATOM 7783 O O . THR A 1 1076 ? -63.246 13.298 -9.096 1.00 30.78 1076 THR A O 1
ATOM 7786 N N . SER A 1 1077 ? -61.162 14.119 -9.336 1.00 33.34 1077 SER A N 1
ATOM 7787 C CA . SER A 1 1077 ? -61.381 15.342 -10.137 1.00 33.34 1077 SER A CA 1
ATOM 7788 C C . SER A 1 1077 ? -62.702 16.133 -10.013 1.00 33.34 1077 SER A C 1
ATOM 7790 O O . SER A 1 1077 ? -63.753 15.659 -10.437 1.00 33.34 1077 SER A O 1
ATOM 7792 N N . HIS A 1 1078 ? -62.602 17.435 -9.717 1.00 28.88 1078 HIS A N 1
ATOM 7793 C CA . HIS A 1 1078 ? -63.232 18.487 -10.541 1.00 28.88 1078 HIS A CA 1
ATOM 7794 C C . HIS A 1 1078 ? -62.497 19.832 -10.371 1.00 28.88 1078 HIS A C 1
ATOM 7796 O O . HIS A 1 1078 ? -62.318 20.315 -9.256 1.00 28.88 1078 HIS A O 1
ATOM 7802 N N . ASP A 1 1079 ? -62.087 20.439 -11.489 1.00 33.84 1079 ASP A N 1
ATOM 7803 C CA . ASP A 1 1079 ? -61.634 21.838 -11.562 1.00 33.84 1079 ASP A CA 1
ATOM 7804 C C . ASP A 1 1079 ? -62.858 22.779 -11.578 1.00 33.84 1079 ASP A C 1
ATOM 7806 O O . ASP A 1 1079 ? -63.910 22.424 -12.117 1.00 33.84 1079 ASP A O 1
ATOM 7810 N N . GLY A 1 1080 ? -62.750 23.962 -10.963 1.00 31.11 1080 GLY A N 1
ATOM 7811 C CA . GLY A 1 1080 ? -63.922 24.779 -10.632 1.00 31.11 1080 GLY A CA 1
ATOM 7812 C C . GLY A 1 1080 ? -63.684 26.132 -9.947 1.00 31.11 1080 GLY A C 1
ATOM 7813 O O . GLY A 1 1080 ? -64.346 26.446 -8.965 1.00 31.11 1080 GLY A O 1
ATOM 7814 N N . THR A 1 1081 ? -62.834 26.989 -10.521 1.00 28.52 1081 THR A N 1
ATOM 7815 C CA . THR A 1 1081 ? -62.891 28.473 -10.392 1.00 28.52 1081 THR A CA 1
ATOM 7816 C C . THR A 1 1081 ? -62.646 29.168 -9.030 1.00 28.52 1081 THR A C 1
ATOM 7818 O O . THR A 1 1081 ? -63.543 29.418 -8.237 1.00 28.52 1081 THR A O 1
ATOM 7821 N N . HIS A 1 1082 ? -61.413 29.672 -8.899 1.00 34.88 1082 HIS A N 1
ATOM 7822 C CA . HIS A 1 1082 ? -61.018 31.039 -8.488 1.00 34.88 1082 HIS A CA 1
ATOM 7823 C C . HIS A 1 1082 ? -61.790 31.844 -7.410 1.00 34.88 1082 HIS A C 1
ATOM 7825 O O . HIS A 1 1082 ? -62.855 32.405 -7.657 1.00 34.88 1082 HIS A O 1
ATOM 7831 N N . GLY A 1 1083 ? -61.056 32.185 -6.340 1.00 27.19 1083 GLY A N 1
ATOM 7832 C CA . GLY A 1 1083 ? -61.258 33.387 -5.517 1.00 27.19 1083 GLY A CA 1
ATOM 7833 C C . GLY A 1 1083 ? -59.919 33.936 -5.001 1.00 27.19 1083 GLY A C 1
ATOM 7834 O O . GLY A 1 1083 ? -59.399 33.469 -3.995 1.00 27.19 1083 GLY A O 1
ATOM 7835 N N . GLN A 1 1084 ? -59.313 34.894 -5.710 1.00 35.34 1084 GLN A N 1
ATOM 7836 C CA . GLN A 1 1084 ? -58.020 35.485 -5.324 1.00 35.34 1084 GLN A CA 1
ATOM 7837 C C . GLN A 1 1084 ? -58.146 36.396 -4.090 1.00 35.34 1084 GLN A C 1
ATOM 7839 O O . GLN A 1 1084 ? -59.110 37.153 -4.005 1.00 35.34 1084 GLN A O 1
ATOM 7844 N N . THR A 1 1085 ? -57.117 36.432 -3.226 1.00 36.69 1085 THR A N 1
ATOM 7845 C CA . THR A 1 1085 ? -56.341 37.644 -2.827 1.00 36.69 1085 THR A CA 1
ATOM 7846 C C . THR A 1 1085 ? -55.449 37.335 -1.612 1.00 36.69 1085 THR A C 1
ATOM 7848 O O . THR A 1 1085 ? -55.914 37.507 -0.494 1.00 36.69 1085 THR A O 1
ATOM 7851 N N . LEU A 1 1086 ? -54.179 36.916 -1.808 1.00 34.19 1086 LEU A N 1
ATOM 7852 C CA . LEU A 1 1086 ? -53.077 37.089 -0.816 1.00 34.19 1086 LEU A CA 1
ATOM 7853 C C . LEU A 1 1086 ? -51.654 36.644 -1.257 1.00 34.19 1086 LEU A C 1
ATOM 7855 O O . LEU A 1 1086 ? -50.786 36.457 -0.411 1.00 34.19 1086 LEU A O 1
ATOM 7859 N N . ILE A 1 1087 ? -51.338 36.535 -2.558 1.00 37.72 1087 ILE A N 1
ATOM 7860 C CA . ILE A 1 1087 ? -49.975 36.168 -3.023 1.00 37.72 1087 ILE A CA 1
ATOM 7861 C C . ILE A 1 1087 ? -49.421 37.213 -4.004 1.00 37.72 1087 ILE A C 1
ATOM 7863 O O . ILE A 1 1087 ? -49.400 37.002 -5.216 1.00 37.72 1087 ILE A O 1
ATOM 7867 N N . HIS A 1 1088 ? -48.976 38.364 -3.482 1.00 34.00 1088 HIS A N 1
ATOM 7868 C CA . HIS A 1 1088 ? -48.251 39.375 -4.278 1.00 34.00 1088 HIS A CA 1
ATOM 7869 C C . HIS A 1 1088 ? -47.224 40.227 -3.498 1.00 34.00 1088 HIS A C 1
ATOM 7871 O O . HIS A 1 1088 ? -46.907 41.345 -3.900 1.00 34.00 1088 HIS A O 1
ATOM 7877 N N . ARG A 1 1089 ? -46.673 39.705 -2.388 1.00 38.03 1089 ARG A N 1
ATOM 7878 C CA . ARG A 1 1089 ? -45.515 40.319 -1.699 1.00 38.03 1089 ARG A CA 1
ATOM 7879 C C . ARG A 1 1089 ? -44.267 39.436 -1.584 1.00 38.03 1089 ARG A C 1
ATOM 7881 O O . ARG A 1 1089 ? -43.182 39.996 -1.556 1.00 38.03 1089 ARG A O 1
ATOM 7888 N N . SER A 1 1090 ? -44.378 38.106 -1.605 1.00 39.94 1090 SER A N 1
ATOM 7889 C CA . SER A 1 1090 ? -43.219 37.207 -1.436 1.00 39.94 1090 SER A CA 1
ATOM 7890 C C . SER A 1 1090 ? -42.338 37.046 -2.686 1.00 39.94 1090 SER A C 1
ATOM 7892 O O . SER A 1 1090 ? -41.124 36.908 -2.569 1.00 39.94 1090 SER A O 1
ATOM 7894 N N . ARG A 1 1091 ? -42.909 37.093 -3.899 1.00 40.19 1091 ARG A N 1
ATOM 7895 C CA . ARG A 1 1091 ? -42.156 36.798 -5.139 1.00 40.19 1091 ARG A CA 1
ATOM 7896 C C . ARG A 1 1091 ? -41.072 37.840 -5.462 1.00 40.19 1091 ARG A C 1
ATOM 7898 O O . ARG A 1 1091 ? -39.981 37.484 -5.889 1.00 40.19 1091 ARG A O 1
ATOM 7905 N N . THR A 1 1092 ? -41.337 39.116 -5.178 1.00 44.06 1092 THR A N 1
ATOM 7906 C CA . THR A 1 1092 ? -40.438 40.239 -5.507 1.00 44.06 1092 THR A CA 1
ATOM 7907 C C . THR A 1 1092 ? -39.180 40.312 -4.626 1.00 44.06 1092 THR A C 1
ATOM 7909 O O . THR A 1 1092 ? -38.206 40.967 -5.005 1.00 44.06 1092 THR A O 1
ATOM 7912 N N . GLU A 1 1093 ? -39.175 39.666 -3.455 1.00 44.41 1093 GLU A N 1
ATOM 7913 C CA . GLU A 1 1093 ? -37.984 39.562 -2.596 1.00 44.41 1093 GLU A CA 1
ATOM 7914 C C . GLU A 1 1093 ? -37.083 38.389 -2.993 1.00 44.41 1093 GLU A C 1
ATOM 7916 O O . GLU A 1 1093 ? -35.864 38.567 -3.063 1.00 44.41 1093 GLU A O 1
ATOM 7921 N N . VAL A 1 1094 ? -37.664 37.244 -3.369 1.00 48.78 1094 VAL A N 1
ATOM 7922 C CA . VAL A 1 1094 ? -36.914 36.067 -3.848 1.00 48.78 1094 VAL A CA 1
ATOM 7923 C C . VAL A 1 1094 ? -36.122 36.391 -5.122 1.00 48.78 1094 VAL A C 1
ATOM 7925 O O . VAL A 1 1094 ? -34.917 36.134 -5.177 1.00 48.78 1094 VAL A O 1
ATOM 7928 N N . ASP A 1 1095 ? -36.731 37.067 -6.103 1.00 47.16 1095 ASP A N 1
ATOM 7929 C CA . ASP A 1 1095 ? -36.030 37.475 -7.335 1.00 47.16 1095 ASP A CA 1
ATOM 7930 C C . ASP A 1 1095 ? -34.898 38.489 -7.063 1.00 47.16 1095 ASP A C 1
ATOM 7932 O O . ASP A 1 1095 ? -33.846 38.474 -7.718 1.00 47.16 1095 ASP A O 1
ATOM 7936 N N . ARG A 1 1096 ? -35.057 39.349 -6.046 1.00 46.72 1096 ARG A N 1
ATOM 7937 C CA . ARG A 1 1096 ? -34.010 40.289 -5.605 1.00 46.72 1096 ARG A CA 1
ATOM 7938 C C . ARG A 1 1096 ? -32.856 39.599 -4.879 1.00 46.72 1096 ARG A C 1
ATOM 7940 O O . ARG A 1 1096 ? -31.716 40.037 -5.050 1.00 46.72 1096 ARG A O 1
ATOM 7947 N N . MET A 1 1097 ? -33.116 38.546 -4.105 1.00 42.28 1097 MET A N 1
ATOM 7948 C CA . MET A 1 1097 ? -32.063 37.718 -3.506 1.00 42.28 1097 MET A CA 1
ATOM 7949 C C . MET A 1 1097 ? -31.314 36.916 -4.575 1.00 42.28 1097 MET A C 1
ATOM 7951 O O . MET A 1 1097 ? -30.090 37.032 -4.657 1.00 42.28 1097 MET A O 1
ATOM 7955 N N . SER A 1 1098 ? -32.029 36.218 -5.465 1.00 48.97 1098 SER A N 1
ATOM 7956 C CA . SER A 1 1098 ? -31.435 35.465 -6.582 1.00 48.97 1098 SER A CA 1
ATOM 7957 C C . SER A 1 1098 ? -30.518 36.339 -7.448 1.00 48.97 1098 SER A C 1
ATOM 7959 O O . SER A 1 1098 ? -29.385 35.959 -7.757 1.00 48.97 1098 SER A O 1
ATOM 7961 N N . THR A 1 1099 ? -30.940 37.568 -7.766 1.00 51.53 1099 THR A N 1
ATOM 7962 C CA . THR A 1 1099 ? -30.121 38.505 -8.556 1.00 51.53 1099 THR A CA 1
ATOM 7963 C C . THR A 1 1099 ? -28.834 38.926 -7.829 1.00 51.53 1099 THR A C 1
ATOM 7965 O O . THR A 1 1099 ? -27.792 39.074 -8.470 1.00 51.53 1099 THR A O 1
ATOM 7968 N N . LYS A 1 1100 ? -28.864 39.086 -6.496 1.00 49.62 1100 LYS A N 1
ATOM 7969 C CA . LYS A 1 1100 ? -27.674 39.425 -5.691 1.00 49.62 1100 LYS A CA 1
ATOM 7970 C C . LYS A 1 1100 ? -26.707 38.247 -5.552 1.00 49.62 1100 LYS A C 1
ATOM 7972 O O . LYS A 1 1100 ? -25.507 38.441 -5.742 1.00 49.62 1100 LYS A O 1
ATOM 7977 N N . VAL A 1 1101 ? -27.208 37.036 -5.301 1.00 53.81 1101 VAL A N 1
ATOM 7978 C CA . VAL A 1 1101 ? -26.383 35.813 -5.217 1.00 53.81 1101 VAL A CA 1
ATOM 7979 C C . VAL A 1 1101 ? -25.677 35.547 -6.553 1.00 53.81 1101 VAL A C 1
ATOM 7981 O O . VAL A 1 1101 ? -24.458 35.377 -6.594 1.00 53.81 1101 VAL A O 1
ATOM 7984 N N . ASN A 1 1102 ? -26.399 35.662 -7.671 1.00 54.94 1102 ASN A N 1
ATOM 7985 C CA . ASN A 1 1102 ? -25.838 35.513 -9.019 1.00 54.94 1102 ASN A CA 1
ATOM 7986 C C . ASN A 1 1102 ? -24.868 36.641 -9.440 1.00 54.94 1102 ASN A C 1
ATOM 7988 O O . ASN A 1 1102 ? -24.154 36.499 -10.439 1.00 54.94 1102 ASN A O 1
ATOM 7992 N N . ALA A 1 1103 ? -24.834 37.767 -8.720 1.00 53.56 1103 ALA A N 1
ATOM 7993 C CA . ALA A 1 1103 ? -23.824 38.815 -8.889 1.00 53.56 1103 ALA A CA 1
ATOM 7994 C C . ALA A 1 1103 ? -22.575 38.546 -8.027 1.00 53.56 1103 ALA A C 1
ATOM 7996 O O . ALA A 1 1103 ? -21.449 38.735 -8.500 1.00 53.56 1103 ALA A O 1
ATOM 7997 N N . ALA A 1 1104 ? -22.758 38.038 -6.803 1.00 48.91 1104 ALA A N 1
ATOM 7998 C CA . ALA A 1 1104 ? -21.668 37.619 -5.922 1.00 48.91 1104 ALA A CA 1
ATOM 7999 C C . ALA A 1 1104 ? -20.847 36.476 -6.548 1.00 48.91 1104 ALA A C 1
ATOM 8001 O O . ALA A 1 1104 ? -19.633 36.617 -6.695 1.00 48.91 1104 ALA A O 1
ATOM 8002 N N . PHE A 1 1105 ? -21.502 35.421 -7.050 1.00 50.41 1105 PHE A N 1
ATOM 8003 C CA . PHE A 1 1105 ? -20.836 34.307 -7.744 1.00 50.41 1105 PHE A CA 1
ATOM 8004 C C . PHE A 1 1105 ? -20.029 34.752 -8.973 1.00 50.41 1105 PHE A C 1
ATOM 8006 O O . PHE A 1 1105 ? -18.903 34.304 -9.183 1.00 50.41 1105 PHE A O 1
ATOM 8013 N N . ARG A 1 1106 ? -20.557 35.691 -9.772 1.00 55.69 1106 ARG A N 1
ATOM 8014 C CA . ARG A 1 1106 ? -19.828 36.240 -10.930 1.00 55.69 1106 ARG A CA 1
ATOM 8015 C C . ARG A 1 1106 ? -18.614 37.080 -10.533 1.00 55.69 1106 ARG A C 1
ATOM 8017 O O . ARG A 1 1106 ? -17.635 37.106 -11.275 1.00 55.69 1106 ARG A O 1
ATOM 8024 N N . THR A 1 1107 ? -18.659 37.730 -9.373 1.00 52.00 1107 THR A N 1
ATOM 8025 C CA . THR A 1 1107 ? -17.509 38.463 -8.825 1.00 52.00 1107 THR A CA 1
ATOM 8026 C C . THR A 1 1107 ? -16.453 37.490 -8.300 1.00 52.00 1107 THR A C 1
ATOM 8028 O O . THR A 1 1107 ? -15.281 37.635 -8.640 1.00 52.00 1107 THR A O 1
ATOM 8031 N N . LEU A 1 1108 ? -16.865 36.449 -7.568 1.00 46.19 1108 LEU A N 1
ATOM 8032 C CA . LEU A 1 1108 ? -15.972 35.421 -7.028 1.00 46.19 1108 LEU A CA 1
ATOM 8033 C C . LEU A 1 1108 ? -15.235 34.655 -8.141 1.00 46.19 1108 LEU A C 1
ATOM 8035 O O . LEU A 1 1108 ? -14.011 34.547 -8.105 1.00 46.19 1108 LEU A O 1
ATOM 8039 N N . ASN A 1 1109 ? -15.954 34.228 -9.186 1.00 53.31 1109 ASN A N 1
ATOM 8040 C CA . ASN A 1 1109 ? -15.353 33.555 -10.342 1.00 53.31 1109 ASN A CA 1
ATOM 8041 C C . ASN A 1 1109 ? -14.389 34.463 -11.120 1.00 53.31 1109 ASN A C 1
ATOM 8043 O O . ASN A 1 1109 ? -13.381 33.978 -11.630 1.00 53.31 1109 ASN A O 1
ATOM 8047 N N . ARG A 1 1110 ? -14.646 35.779 -11.191 1.00 48.16 1110 ARG A N 1
ATOM 8048 C CA . ARG A 1 1110 ? -13.697 36.725 -11.802 1.00 48.16 1110 ARG A CA 1
ATOM 8049 C C . ARG A 1 1110 ? -12.433 36.874 -10.950 1.00 48.16 1110 ARG A C 1
ATOM 8051 O O . ARG A 1 1110 ? -11.343 36.805 -11.501 1.00 48.16 1110 ARG A O 1
ATOM 8058 N N . VAL A 1 1111 ? -12.560 36.971 -9.624 1.00 47.84 1111 VAL A N 1
ATOM 8059 C CA . VAL A 1 1111 ? -11.401 37.008 -8.712 1.00 47.84 1111 VAL A CA 1
ATOM 8060 C C . VAL A 1 1111 ? -10.576 35.719 -8.803 1.00 47.84 1111 VAL A C 1
ATOM 8062 O O . VAL A 1 1111 ? -9.357 35.801 -8.912 1.00 47.84 1111 VAL A O 1
ATOM 8065 N N . GLN A 1 1112 ? -11.202 34.537 -8.843 1.00 44.00 1112 GLN A N 1
ATOM 8066 C CA . GLN A 1 1112 ? -10.478 33.274 -9.043 1.00 44.00 1112 GLN A CA 1
ATOM 8067 C C . GLN A 1 1112 ? -9.823 33.171 -10.430 1.00 44.00 1112 GLN A C 1
ATOM 8069 O O . GLN A 1 1112 ? -8.714 32.646 -10.543 1.00 44.00 1112 GLN A O 1
ATOM 8074 N N . HIS A 1 1113 ? -10.467 33.680 -11.482 1.00 50.34 1113 HIS A N 1
ATOM 8075 C CA . HIS A 1 1113 ? -9.880 33.732 -12.821 1.00 50.34 1113 HIS A CA 1
ATOM 8076 C C . HIS A 1 1113 ? -8.652 34.656 -12.863 1.00 50.34 1113 HIS A C 1
ATOM 8078 O O . HIS A 1 1113 ? -7.610 34.262 -13.385 1.00 50.34 1113 HIS A O 1
ATOM 8084 N N . ASP A 1 1114 ? -8.734 35.840 -12.256 1.00 46.88 1114 ASP A N 1
ATOM 8085 C CA . ASP A 1 1114 ? -7.640 36.815 -12.230 1.00 46.88 1114 ASP A CA 1
ATOM 8086 C C . ASP A 1 1114 ? -6.485 36.356 -11.312 1.00 46.88 1114 ASP A C 1
ATOM 8088 O O . ASP A 1 1114 ? -5.317 36.534 -11.660 1.00 46.88 1114 ASP A O 1
ATOM 8092 N N . GLN A 1 1115 ? -6.781 35.653 -10.210 1.00 41.16 1115 GLN A N 1
ATOM 8093 C CA . GLN A 1 1115 ? -5.787 34.943 -9.387 1.00 41.16 1115 GLN A CA 1
ATOM 8094 C C . GLN A 1 1115 ? -5.071 33.841 -10.190 1.00 41.16 1115 GLN A C 1
ATOM 8096 O O . GLN A 1 1115 ? -3.841 33.776 -10.199 1.00 41.16 1115 GLN A O 1
ATOM 8101 N N . ARG A 1 1116 ? -5.816 33.006 -10.932 1.00 40.78 1116 ARG A N 1
ATOM 8102 C CA . ARG A 1 1116 ? -5.243 31.961 -11.806 1.00 40.78 1116 ARG A CA 1
ATOM 8103 C C . ARG A 1 1116 ? -4.468 32.540 -12.995 1.00 40.78 1116 ARG A C 1
ATOM 8105 O O . ARG A 1 1116 ? -3.531 31.897 -13.462 1.00 40.78 1116 ARG A O 1
ATOM 8112 N N . ALA A 1 1117 ? -4.820 33.732 -13.477 1.00 37.72 1117 ALA A N 1
ATOM 8113 C CA . ALA A 1 1117 ? -4.053 34.449 -14.491 1.00 37.72 1117 ALA A CA 1
ATOM 8114 C C . ALA A 1 1117 ? -2.727 34.978 -13.916 1.00 37.72 1117 ALA A C 1
ATOM 8116 O O . ALA A 1 1117 ? -1.677 34.727 -14.507 1.00 37.72 1117 ALA A O 1
ATOM 8117 N N . ALA A 1 1118 ? -2.757 35.611 -12.737 1.00 37.69 1118 ALA A N 1
ATOM 8118 C CA . ALA A 1 1118 ? -1.565 36.093 -12.035 1.00 37.69 1118 ALA A CA 1
ATOM 8119 C C . ALA A 1 1118 ? -0.581 34.960 -11.680 1.00 37.69 1118 ALA A C 1
ATOM 8121 O O . ALA A 1 1118 ? 0.632 35.129 -11.802 1.00 37.69 1118 ALA A O 1
ATOM 8122 N N . PHE A 1 1119 ? -1.094 33.781 -11.312 1.00 33.19 1119 PHE A N 1
ATOM 8123 C CA . PHE A 1 1119 ? -0.265 32.603 -11.032 1.00 33.19 1119 PHE A CA 1
ATOM 8124 C C . PHE A 1 1119 ? 0.439 32.057 -12.291 1.00 33.19 1119 PHE A C 1
ATOM 8126 O O . PHE A 1 1119 ? 1.556 31.549 -12.207 1.00 33.19 1119 PHE A O 1
ATOM 8133 N N . ARG A 1 1120 ? -0.164 32.206 -13.484 1.00 35.22 1120 ARG A N 1
ATOM 8134 C CA . ARG A 1 1120 ? 0.469 31.808 -14.758 1.00 35.22 1120 ARG A CA 1
ATOM 8135 C C . ARG A 1 1120 ? 1.552 32.787 -15.211 1.00 35.22 1120 ARG A C 1
ATOM 8137 O O . ARG A 1 1120 ? 2.590 32.333 -15.685 1.00 35.22 1120 ARG A O 1
ATOM 8144 N N . THR A 1 1121 ? 1.366 34.098 -15.041 1.00 35.06 1121 THR A N 1
ATOM 8145 C CA . THR A 1 1121 ? 2.401 35.090 -15.396 1.00 35.06 1121 THR A CA 1
ATOM 8146 C C . THR A 1 1121 ? 3.636 35.034 -14.497 1.00 35.06 1121 THR A C 1
ATOM 8148 O O . THR A 1 1121 ? 4.702 35.467 -14.930 1.00 35.06 1121 THR A O 1
ATOM 8151 N N . TRP A 1 1122 ? 3.537 34.474 -13.286 1.00 30.89 1122 TRP A N 1
ATOM 8152 C CA . TRP A 1 1122 ? 4.695 34.308 -12.399 1.00 30.89 1122 TRP A CA 1
ATOM 8153 C C . TRP A 1 1122 ? 5.636 33.165 -12.829 1.00 30.89 1122 TRP A C 1
ATOM 8155 O O . TRP A 1 1122 ? 6.834 33.226 -12.563 1.00 30.89 1122 TRP A O 1
ATOM 8165 N N . HIS A 1 1123 ? 5.134 32.162 -13.563 1.00 33.12 1123 HIS A N 1
ATOM 8166 C CA . HIS A 1 1123 ? 5.921 30.992 -13.984 1.00 33.12 1123 HIS A CA 1
ATOM 8167 C C . HIS A 1 1123 ? 6.584 31.097 -15.369 1.00 33.12 1123 HIS A C 1
ATOM 8169 O O . HIS A 1 1123 ? 7.447 30.283 -15.688 1.00 33.12 1123 HIS A O 1
ATOM 8175 N N . THR A 1 1124 ? 6.252 32.098 -16.190 1.00 31.22 1124 THR A N 1
ATOM 8176 C CA . THR A 1 1124 ? 6.838 32.276 -17.538 1.00 31.22 1124 THR A CA 1
ATOM 8177 C C . THR A 1 1124 ? 7.984 33.299 -17.583 1.00 31.22 1124 THR A C 1
ATOM 8179 O O . THR A 1 1124 ? 8.276 33.845 -18.645 1.00 31.22 1124 THR A O 1
ATOM 8182 N N . GLY A 1 1125 ? 8.599 33.613 -16.434 1.00 33.03 1125 GLY A N 1
ATOM 8183 C CA . GLY A 1 1125 ? 9.393 34.836 -16.244 1.00 33.03 1125 GLY A CA 1
ATOM 8184 C C . GLY A 1 1125 ? 10.758 34.699 -15.562 1.00 33.03 1125 GLY A C 1
ATOM 8185 O O . GLY A 1 1125 ? 11.248 35.703 -15.055 1.00 33.03 1125 GLY A O 1
ATOM 8186 N N . VAL A 1 1126 ? 11.395 33.520 -15.544 1.00 27.56 1126 VAL A N 1
ATOM 8187 C CA . VAL A 1 1126 ? 12.788 33.377 -15.062 1.00 27.56 1126 VAL A CA 1
ATOM 8188 C C . VAL A 1 1126 ? 13.646 32.649 -16.099 1.00 27.56 1126 VAL A C 1
ATOM 8190 O O . VAL A 1 1126 ? 13.759 31.426 -16.108 1.00 27.56 1126 VAL A O 1
ATOM 8193 N N . GLY A 1 1127 ? 14.259 33.433 -16.989 1.00 26.94 1127 GLY A N 1
ATOM 8194 C CA . GLY A 1 1127 ? 15.397 32.984 -17.791 1.00 26.94 1127 GLY A CA 1
ATOM 8195 C C . GLY A 1 1127 ? 16.661 32.870 -16.933 1.00 26.94 1127 GLY A C 1
ATOM 8196 O O . GLY A 1 1127 ? 16.785 33.536 -15.907 1.00 26.94 1127 GLY A O 1
ATOM 8197 N N . ALA A 1 1128 ? 17.593 32.015 -17.355 1.00 33.72 1128 ALA A N 1
ATOM 8198 C CA . ALA A 1 1128 ? 18.771 31.634 -16.580 1.00 33.72 1128 ALA A CA 1
ATOM 8199 C C . ALA A 1 1128 ? 19.615 32.821 -16.069 1.00 33.72 1128 ALA A C 1
ATOM 8201 O O . ALA A 1 1128 ? 20.058 33.666 -16.848 1.00 33.72 1128 ALA A O 1
ATOM 8202 N N . VAL A 1 1129 ? 19.944 32.797 -14.774 1.00 23.98 1129 VAL A N 1
ATOM 8203 C CA . VAL A 1 1129 ? 21.055 33.562 -14.193 1.00 23.98 1129 VAL A CA 1
ATOM 8204 C C . VAL A 1 1129 ? 21.959 32.589 -13.444 1.00 23.98 1129 VAL A C 1
ATOM 8206 O O . VAL A 1 1129 ? 21.592 32.049 -12.403 1.00 23.98 1129 VAL A O 1
ATOM 8209 N N . SER A 1 1130 ? 23.149 32.363 -13.996 1.00 27.86 1130 SER A N 1
ATOM 8210 C CA . SER A 1 1130 ? 24.236 31.664 -13.310 1.00 27.86 1130 SER A CA 1
ATOM 8211 C C . SER A 1 1130 ? 24.755 32.534 -12.165 1.00 27.86 1130 SER A C 1
ATOM 8213 O O . SER A 1 1130 ? 25.116 33.689 -12.394 1.00 27.86 1130 SER A O 1
ATOM 8215 N N . ILE A 1 1131 ? 24.820 31.984 -10.950 1.00 23.56 1131 ILE A N 1
ATOM 8216 C CA . ILE A 1 1131 ? 25.497 32.619 -9.816 1.00 23.56 1131 ILE A CA 1
ATOM 8217 C C . ILE A 1 1131 ? 26.583 31.670 -9.312 1.00 23.56 1131 ILE A C 1
ATOM 8219 O O . ILE A 1 1131 ? 26.333 30.743 -8.544 1.00 23.56 1131 ILE A O 1
ATOM 8223 N N . VAL A 1 1132 ? 27.810 31.940 -9.756 1.00 25.77 1132 VAL A N 1
ATOM 8224 C CA . VAL A 1 1132 ? 29.029 31.484 -9.081 1.00 25.77 1132 VAL A CA 1
ATOM 8225 C C . VAL A 1 1132 ? 29.052 32.136 -7.697 1.00 25.77 1132 VAL A C 1
ATOM 8227 O O . VAL A 1 1132 ? 28.785 33.331 -7.571 1.00 25.77 1132 VAL A O 1
ATOM 8230 N N . GLY A 1 1133 ? 29.282 31.340 -6.655 1.00 25.81 1133 GLY A N 1
ATOM 8231 C CA . GLY A 1 1133 ? 29.017 31.766 -5.282 1.00 25.81 1133 GLY A CA 1
ATOM 8232 C C . GLY A 1 1133 ? 30.038 32.743 -4.699 1.00 25.81 1133 GLY A C 1
ATOM 8233 O O . GLY A 1 1133 ? 31.176 32.823 -5.149 1.00 25.81 1133 GLY A O 1
ATOM 8234 N N . GLU A 1 1134 ? 29.648 33.395 -3.603 1.00 25.92 1134 GLU A N 1
ATOM 8235 C CA . GLU A 1 1134 ? 30.579 33.728 -2.524 1.00 25.92 1134 GLU A CA 1
ATOM 8236 C C . GLU A 1 1134 ? 29.841 33.871 -1.182 1.00 25.92 1134 GLU A C 1
ATOM 8238 O O . GLU A 1 1134 ? 28.683 34.284 -1.112 1.00 25.92 1134 GLU A O 1
ATOM 8243 N N . SER A 1 1135 ? 30.514 33.486 -0.101 1.00 32.34 1135 SER A N 1
ATOM 8244 C CA . SER A 1 1135 ? 29.937 33.360 1.238 1.00 32.34 1135 SER A CA 1
ATOM 8245 C C . SER A 1 1135 ? 29.623 34.710 1.889 1.00 32.34 1135 SER A C 1
ATOM 8247 O O . SER A 1 1135 ? 30.517 35.548 2.018 1.00 32.34 1135 SER A O 1
ATOM 8249 N N . LYS A 1 1136 ? 28.425 34.873 2.473 1.00 26.56 1136 LYS A N 1
ATOM 8250 C CA . LYS A 1 1136 ? 28.219 35.790 3.612 1.00 26.56 1136 LYS A CA 1
ATOM 8251 C C . LYS A 1 1136 ? 27.005 35.428 4.468 1.00 26.56 1136 LYS A C 1
ATOM 8253 O O . LYS A 1 1136 ? 25.912 35.209 3.965 1.00 26.56 1136 LYS A O 1
ATOM 8258 N N . ARG A 1 1137 ? 27.230 35.419 5.787 1.00 30.25 1137 ARG A N 1
ATOM 8259 C CA . ARG A 1 1137 ? 26.195 35.329 6.828 1.00 30.25 1137 ARG A CA 1
ATOM 8260 C C . ARG A 1 1137 ? 25.165 36.450 6.665 1.00 30.25 1137 ARG A C 1
ATOM 8262 O O . ARG A 1 1137 ? 25.564 37.611 6.578 1.00 30.25 1137 ARG A O 1
ATOM 8269 N N . VAL A 1 1138 ? 23.886 36.121 6.816 1.00 23.42 1138 VAL A N 1
ATOM 8270 C CA . VAL A 1 1138 ? 22.867 37.046 7.329 1.00 23.42 1138 VAL A CA 1
ATOM 8271 C C . VAL A 1 1138 ? 22.104 36.319 8.432 1.00 23.42 1138 VAL A C 1
ATOM 8273 O O . VAL A 1 1138 ? 21.820 35.132 8.311 1.00 23.42 1138 VAL A O 1
ATOM 8276 N N . VAL A 1 1139 ? 21.861 37.026 9.533 1.00 26.88 1139 VAL A N 1
ATOM 8277 C CA . VAL A 1 1139 ? 21.123 36.544 10.703 1.00 26.88 1139 VAL A CA 1
ATOM 8278 C C . VAL A 1 1139 ? 19.675 36.995 10.559 1.00 26.88 1139 VAL A C 1
ATOM 8280 O O . VAL A 1 1139 ? 19.445 38.203 10.514 1.00 26.88 1139 VAL A O 1
ATOM 8283 N N . PHE A 1 1140 ? 18.741 36.052 10.465 1.00 27.34 1140 PHE A N 1
ATOM 8284 C CA . PHE A 1 1140 ? 17.733 35.762 11.496 1.00 27.34 1140 PHE A CA 1
ATOM 8285 C C . PHE A 1 1140 ? 17.045 34.430 11.175 1.00 27.34 1140 PHE A C 1
ATOM 8287 O O . PHE A 1 1140 ? 16.797 34.187 9.974 1.00 27.34 1140 PHE A O 1
#

Solvent-accessible surface area (backbone atoms only — not comparable to full-atom values): 54950 Å² total; per-residue (Å²): 135,90,88,87,82,84,91,86,88,91,91,85,87,90,87,87,87,86,90,90,91,86,91,80,91,75,88,75,76,85,69,76,78,70,78,74,75,57,41,52,14,34,50,69,53,43,78,37,40,58,58,82,48,60,91,38,33,47,78,39,69,50,62,33,70,27,4,28,40,32,39,63,52,101,54,83,49,54,79,20,47,33,30,30,78,49,74,37,34,25,10,30,41,39,38,42,30,72,39,36,35,38,39,27,58,37,46,40,33,34,24,17,60,87,86,42,60,9,37,40,38,42,41,81,62,33,30,40,41,31,36,53,19,36,34,33,25,70,26,36,33,40,34,42,33,53,82,40,86,87,42,31,43,33,37,62,33,44,38,29,41,61,21,32,43,34,26,57,30,11,26,41,32,28,61,28,57,23,58,14,44,21,40,36,35,26,54,13,23,37,42,33,31,63,28,52,35,22,74,23,60,33,92,57,50,36,37,29,24,40,68,38,5,27,40,39,36,62,40,48,32,60,62,31,37,32,29,56,39,8,43,9,36,86,64,29,16,26,35,28,32,48,77,82,96,63,78,30,35,34,54,21,38,39,34,20,23,84,71,20,23,26,37,29,12,71,35,48,33,34,40,47,20,40,37,37,40,15,21,44,34,40,29,24,58,13,36,39,33,36,35,18,44,48,63,22,48,28,40,39,36,20,26,50,52,40,38,31,21,34,41,33,34,27,46,56,19,29,51,60,46,32,62,30,41,37,15,24,21,48,5,26,39,35,47,42,38,33,97,75,26,78,61,50,42,28,59,73,30,30,38,39,25,45,19,6,27,43,35,43,29,24,21,84,84,47,70,27,62,44,45,28,14,45,33,36,36,58,28,20,34,17,38,42,33,27,19,40,51,45,94,87,24,24,13,34,42,35,27,40,30,79,48,76,42,79,63,28,33,42,39,39,27,14,36,99,43,71,42,38,27,41,91,54,87,32,26,11,24,44,37,44,77,48,69,77,69,60,63,76,64,24,59,35,38,47,32,31,20,31,41,65,85,75,71,50,71,40,52,17,16,78,38,101,89,34,16,42,19,58,60,74,70,80,92,41,46,54,41,71,54,90,48,51,54,60,34,48,28,44,28,53,55,78,43,63,56,28,90,54,72,41,43,26,23,28,42,36,40,46,52,89,67,87,70,87,62,62,46,44,40,42,27,64,68,21,42,43,29,24,37,43,10,18,34,40,35,45,51,78,39,45,30,42,35,31,52,28,35,38,33,22,21,55,59,42,59,73,19,44,33,24,43,34,22,62,33,40,45,37,37,34,48,23,19,39,32,43,29,90,41,35,35,20,19,41,27,40,28,23,45,8,35,40,35,34,55,10,68,27,63,30,74,29,43,39,25,27,12,14,25,40,86,96,56,93,57,52,4,35,40,35,35,55,41,75,52,36,53,30,75,60,28,35,40,36,24,32,24,6,28,49,32,42,49,56,74,44,97,64,62,46,53,24,48,21,42,35,30,25,41,40,5,34,36,39,51,62,87,83,93,65,102,66,74,52,69,39,36,38,26,26,62,27,33,46,33,34,8,22,40,34,50,48,21,42,25,41,67,25,42,33,37,31,64,33,75,29,49,33,38,28,50,11,72,7,66,56,16,52,16,40,31,37,28,53,18,15,40,42,35,24,56,22,46,22,29,70,10,64,12,49,34,37,24,22,64,59,7,33,45,30,38,60,22,57,41,35,40,42,38,37,31,29,49,24,6,34,41,32,51,52,81,31,88,85,51,75,59,53,51,25,32,39,53,30,39,39,39,34,72,30,53,21,40,37,43,37,49,74,30,69,40,99,90,51,96,35,50,31,46,50,39,34,55,25,41,36,39,36,34,59,65,22,43,41,40,38,48,42,66,60,42,54,43,32,38,22,33,39,36,25,23,59,63,8,35,39,40,43,85,62,65,48,32,48,33,58,28,39,70,69,20,39,42,28,18,30,17,36,35,54,31,39,38,48,35,30,60,37,9,31,40,33,35,17,88,53,43,10,35,25,36,29,32,23,37,35,44,20,42,37,9,35,35,49,41,35,30,38,27,68,81,43,53,66,36,63,13,18,24,19,45,39,27,58,36,49,31,35,41,68,26,38,73,88,38,35,23,32,41,36,41,38,26,18,23,100,82,64,46,83,28,51,42,42,82,66,51,53,90,53,65,47,77,42,58,44,31,39,26,60,37,64,38,71,77,54,67,77,18,51,42,79,44,49,70,66,22,44,77,46,46,69,71,47,94,78,41,45,78,50,67,47,80,56,96,39,20,40,30,46,29,42,46,47,62,78,73,77,57,69,64,59,62,55,58,64,58,62,73,71,72,85,72,81,90,83,79,89,87,88,83,89,84,85,82,92,80,82,88,79,84,87,82,85,88,79,91,80,90,81,86,90,82,82,88,84,80,87,86,82,88,81,92,74,89,84,89,82,81,91,83,91,87,90,87,86,70,67,67,73,53,53,56,54,49,54,55,48,52,62,47,50,53,56,49,51,52,47,53,54,49,52,53,56,48,55,59,53,63,67,72,78,68,78,76,92,76,91,75,84,85,82,92,76,92,80,91,130